Protein AF-0000000069311344 (afdb_homodimer)

Radius of gyration: 56.31 Å; Cα contacts (8 Å, |Δi|>4): 1791; chains: 2; bounding box: 142×204×89 Å

Sequence (1158 aa):
MSSSPLSPLFFPPSETLGDETYCPSPTQLSPKNAPTPEESISPETSPKRNAKRKLSITDGKCVACFLEVTATISCCGCYDQFCDHCISLLERKCPRCVAKAAAPPKMPPNCKGHDKELAFFCLTCETEICSECILEATDHKRHPFDRLEAVYLEKIAVTDDKVAKIGLQIEEIEKNTEMARKNLDLITAVGDAMLAELQAIHDAAKMEVQEILDEKREELEKRINLPDERKALVKKLQDDIKALGHFGFIKQQERFNEQCDGLLEQCQKFSTDLIDHYDIGCELIPATKMTTYKCNWTEGKQELLNILIDDSTGESWKMSLIKGDTVCLKVAPNESIPVITSHKFKVTTEISNNDISKSLRKRFVIQRKMSQFELANVELISTEGYLEDDTMLFRIAIEPLNVIEAYDHYKDKVAMLRSSVEQYKNLLSASKGAYDALKTNTDCLKSYSVGYFALDYGALQRQTKNGFVSPNIVDFNGNEWKMEIKFERDEFNKILLSTYVFPARFVNSSEHARRCAYFIELMHSNPDEIVRGYAENLFEENGLGRGWKGFIERMRVLNDVGFLRNGKVWFRYGVRPSAMSSSPLSPLFFPPSETLGDETYCPSPTQLSPKNAPTPEESISPETSPKRNAKRKLSITDGKCVACFLEVTATISCCGCYDQFCDHCISLLERKCPRCVAKAAAPPKMPPNCKGHDKELAFFCLTCETEICSECILEATDHKRHPFDRLEAVYLEKIAVTDDKVAKIGLQIEEIEKNTEMARKNLDLITAVGDAMLAELQAIHDAAKMEVQEILDEKREELEKRINLPDERKALVKKLQDDIKALGHFGFIKQQERFNEQCDGLLEQCQKFSTDLIDHYDIGCELIPATKMTTYKCNWTEGKQELLNILIDDSTGESWKMSLIKGDTVCLKVAPNESIPVITSHKFKVTTEISNNDISKSLRKRFVIQRKMSQFELANVELISTEGYLEDDTMLFRIAIEPLNVIEAYDHYKDKVAMLRSSVEQYKNLLSASKGAYDALKTNTDCLKSYSVGYFALDYGALQRQTKNGFVSPNIVDFNGNEWKMEIKFERDEFNKILLSTYVFPARFVNSSEHARRCAYFIELMHSNPDEIVRGYAENLFEENGLGRGWKGFIERMRVLNDVGFLRNGKVWFRYGVRPSA

Structure (mmCIF, N/CA/C/O backbone):
data_AF-0000000069311344-model_v1
#
loop_
_entity.id
_entity.type
_entity.pdbx_description
1 polymer 'Uncharacterized protein'
#
loop_
_atom_site.group_PDB
_atom_site.id
_atom_site.type_symbol
_atom_site.label_atom_id
_atom_site.label_alt_id
_atom_site.label_comp_id
_atom_site.label_asym_id
_atom_site.label_entity_id
_atom_site.label_seq_id
_atom_site.pdbx_PDB_ins_code
_atom_site.Cartn_x
_atom_site.Cartn_y
_atom_site.Cartn_z
_atom_site.occupancy
_atom_site.B_iso_or_equiv
_atom_site.auth_seq_id
_atom_site.auth_comp_id
_atom_site.auth_asym_id
_atom_site.auth_atom_id
_atom_site.pdbx_PDB_model_num
ATOM 1 N N . MET A 1 1 ? 64.812 98.625 -9.789 1 18.77 1 MET A N 1
ATOM 2 C CA . MET A 1 1 ? 64.938 98.125 -11.148 1 18.77 1 MET A CA 1
ATOM 3 C C . MET A 1 1 ? 63.594 97.688 -11.703 1 18.77 1 MET A C 1
ATOM 5 O O . MET A 1 1 ? 62.75 97.188 -10.969 1 18.77 1 MET A O 1
ATOM 9 N N . SER A 1 2 ? 63.281 97.688 -13.18 1 18.88 2 SER A N 1
ATOM 10 C CA . SER A 1 2 ? 62.031 97.938 -13.914 1 18.88 2 SER A CA 1
ATOM 11 C C . SER A 1 2 ? 61.125 96.75 -13.93 1 18.88 2 SER A C 1
ATOM 13 O O . SER A 1 2 ? 61.562 95.625 -13.547 1 18.88 2 SER A O 1
ATOM 15 N N . SER A 1 3 ? 60.375 96.375 -15.141 1 17.61 3 SER A N 1
ATOM 16 C CA . SER A 1 3 ? 59.094 96.312 -15.852 1 17.61 3 SER A CA 1
ATOM 17 C C . SER A 1 3 ? 58.75 94.812 -16.188 1 17.61 3 SER A C 1
ATOM 19 O O . SER A 1 3 ? 57.562 94.5 -16.266 1 17.61 3 SER A O 1
ATOM 21 N N . SER A 1 4 ? 59.531 93.938 -16.672 1 15.7 4 SER A N 1
ATOM 22 C CA . SER A 1 4 ? 59.188 93.438 -18 1 15.7 4 SER A CA 1
ATOM 23 C C . SER A 1 4 ? 58.219 92.25 -17.891 1 15.7 4 SER A C 1
ATOM 25 O O . SER A 1 4 ? 57.25 92.188 -18.625 1 15.7 4 SER A O 1
ATOM 27 N N . PRO A 1 5 ? 58.625 91 -17.672 1 18.66 5 PRO A N 1
ATOM 28 C CA . PRO A 1 5 ? 58.5 89.812 -18.531 1 18.66 5 PRO A CA 1
ATOM 29 C C . PRO A 1 5 ? 57.219 89.062 -18.328 1 18.66 5 PRO A C 1
ATOM 31 O O . PRO A 1 5 ? 56.719 88.938 -17.203 1 18.66 5 PRO A O 1
ATOM 34 N N . LEU A 1 6 ? 56.438 88.438 -19.484 1 17.27 6 LEU A N 1
ATOM 35 C CA . LEU A 1 6 ? 55.156 88.188 -20.156 1 17.27 6 LEU A CA 1
ATOM 36 C C . LEU A 1 6 ? 54.5 86.875 -19.719 1 17.27 6 LEU A C 1
ATOM 38 O O . LEU A 1 6 ? 53.344 86.875 -19.297 1 17.27 6 LEU A O 1
ATOM 42 N N . SER A 1 7 ? 54.719 85.375 -20.266 1 15.7 7 SER A N 1
ATOM 43 C CA . SER A 1 7 ? 54.062 84.875 -21.469 1 15.7 7 SER A CA 1
ATOM 44 C C . SER A 1 7 ? 53.125 83.75 -21.141 1 15.7 7 SER A C 1
ATOM 46 O O . SER A 1 7 ? 53.531 82.625 -21.031 1 15.7 7 SER A O 1
ATOM 48 N N . PRO A 1 8 ? 52.188 83.438 -20.172 1 17.44 8 PRO A N 1
ATOM 49 C CA . PRO A 1 8 ? 51.812 82.188 -19.547 1 17.44 8 PRO A CA 1
ATOM 50 C C . PRO A 1 8 ? 50.75 81.375 -20.328 1 17.44 8 PRO A C 1
ATOM 52 O O . PRO A 1 8 ? 50.156 80.5 -19.797 1 17.44 8 PRO A O 1
ATOM 55 N N . LEU A 1 9 ? 50.875 81.062 -21.672 1 15.77 9 LEU A N 1
ATOM 56 C CA . LEU A 1 9 ? 49.781 81.062 -22.609 1 15.77 9 LEU A CA 1
ATOM 57 C C . LEU A 1 9 ? 48.844 79.875 -22.328 1 15.77 9 LEU A C 1
ATOM 59 O O . LEU A 1 9 ? 47.656 80.062 -22.172 1 15.77 9 LEU A O 1
ATOM 63 N N . PHE A 1 10 ? 48.906 78.5 -23 1 16.5 10 PHE A N 1
ATOM 64 C CA . PHE A 1 10 ? 48.188 78.125 -24.203 1 16.5 10 PHE A CA 1
ATOM 65 C C . PHE A 1 10 ? 47.156 77 -23.906 1 16.5 10 PHE A C 1
ATOM 67 O O . PHE A 1 10 ? 47.531 75.938 -23.406 1 16.5 10 PHE A O 1
ATOM 74 N N . PHE A 1 11 ? 45.781 77.125 -23.641 1 18.2 11 PHE A N 1
ATOM 75 C CA . PHE A 1 11 ? 44.719 76.312 -23.125 1 18.2 11 PHE A CA 1
ATOM 76 C C . PHE A 1 11 ? 44.156 75.375 -24.219 1 18.2 11 PHE A C 1
ATOM 78 O O . PHE A 1 11 ? 43.438 75.812 -25.094 1 18.2 11 PHE A O 1
ATOM 85 N N . PRO A 1 12 ? 44.906 74.438 -24.828 1 17.66 12 PRO A N 1
ATOM 86 C CA . PRO A 1 12 ? 44.375 74 -26.141 1 17.66 12 PRO A CA 1
ATOM 87 C C . PRO A 1 12 ? 43 73.375 -26.062 1 17.66 12 PRO A C 1
ATOM 89 O O . PRO A 1 12 ? 42.656 72.75 -25.047 1 17.66 12 PRO A O 1
ATOM 92 N N . PRO A 1 13 ? 42.031 73.688 -27.047 1 16.67 13 PRO A N 1
ATOM 93 C CA . PRO A 1 13 ? 40.594 73.688 -27.156 1 16.67 13 PRO A CA 1
ATOM 94 C C . PRO A 1 13 ? 40 72.312 -27.188 1 16.67 13 PRO A C 1
ATOM 96 O O . PRO A 1 13 ? 40.719 71.312 -27.281 1 16.67 13 PRO A O 1
ATOM 99 N N . SER A 1 14 ? 38.875 72.062 -27.984 1 16.31 14 SER A N 1
ATOM 100 C CA . SER A 1 14 ? 37.438 71.75 -27.984 1 16.31 14 SER A CA 1
ATOM 101 C C . SER A 1 14 ? 37.188 70.375 -28.578 1 16.31 14 SER A C 1
ATOM 103 O O . SER A 1 14 ? 36.031 69.938 -28.547 1 16.31 14 SER A O 1
ATOM 105 N N . GLU A 1 15 ? 38.156 69.688 -29.234 1 17.17 15 GLU A N 1
ATOM 106 C CA . GLU A 1 15 ? 37.625 69.062 -30.453 1 17.17 15 GLU A CA 1
ATOM 107 C C . GLU A 1 15 ? 36.656 67.938 -30.125 1 17.17 15 GLU A C 1
ATOM 109 O O . GLU A 1 15 ? 36.844 67.25 -29.125 1 17.17 15 GLU A O 1
ATOM 114 N N . THR A 1 16 ? 35.531 67.75 -30.953 1 17.12 16 THR A N 1
ATOM 115 C CA . THR A 1 16 ? 34.125 67.312 -31.156 1 17.12 16 THR A CA 1
ATOM 116 C C . THR A 1 16 ? 34.031 65.812 -31.359 1 17.12 16 THR A C 1
ATOM 118 O O . THR A 1 16 ? 32.938 65.25 -31.375 1 17.12 16 THR A O 1
ATOM 121 N N . LEU A 1 17 ? 35.094 65 -31.547 1 17 17 LEU A N 1
ATOM 122 C CA . LEU A 1 17 ? 34.969 63.969 -32.562 1 17 17 LEU A CA 1
ATOM 123 C C . LEU A 1 17 ? 34 62.906 -32.094 1 17 17 LEU A C 1
ATOM 125 O O . LEU A 1 17 ? 34.25 62.219 -31.078 1 17 17 LEU A O 1
ATOM 129 N N . GLY A 1 18 ? 32.625 63 -32.344 1 17.33 18 GLY A N 1
ATOM 130 C CA . GLY A 1 18 ? 31.406 62.344 -31.969 1 17.33 18 GLY A CA 1
ATOM 131 C C . GLY A 1 18 ? 31.328 60.906 -32.5 1 17.33 18 GLY A C 1
ATOM 132 O O . GLY A 1 18 ? 30.281 60.281 -32.406 1 17.33 18 GLY A O 1
ATOM 133 N N . ASP A 1 19 ? 32.438 60.375 -33.094 1 17.39 19 ASP A N 1
ATOM 134 C CA . ASP A 1 19 ? 32.188 59.438 -34.188 1 17.39 19 ASP A CA 1
ATOM 135 C C . ASP A 1 19 ? 31.281 58.281 -33.719 1 17.39 19 ASP A C 1
ATOM 137 O O . ASP A 1 19 ? 31.266 57.938 -32.562 1 17.39 19 ASP A O 1
ATOM 141 N N . GLU A 1 20 ? 30.547 57.656 -34.75 1 18.23 20 GLU A N 1
ATOM 142 C CA . GLU A 1 20 ? 29.328 56.969 -35.156 1 18.23 20 GLU A CA 1
ATOM 143 C C . GLU A 1 20 ? 29.344 55.5 -34.75 1 18.23 20 GLU A C 1
ATOM 145 O O . GLU A 1 20 ? 30.094 54.688 -35.312 1 18.23 20 GLU A O 1
ATOM 150 N N . THR A 1 21 ? 29.797 55.094 -33.594 1 17.08 21 THR A N 1
ATOM 151 C CA . THR A 1 21 ? 29.906 53.656 -33.406 1 17.08 21 THR A CA 1
ATOM 152 C C . THR A 1 21 ? 28.609 52.938 -33.781 1 17.08 21 THR A C 1
ATOM 154 O O . THR A 1 21 ? 27.531 53.312 -33.312 1 17.08 21 THR A O 1
ATOM 157 N N . TYR A 1 22 ? 28.609 52.25 -34.938 1 15.84 22 TYR A N 1
ATOM 158 C CA . TYR A 1 22 ? 27.688 51.625 -35.844 1 15.84 22 TYR A CA 1
ATOM 159 C C . TYR A 1 22 ? 26.828 50.562 -35.156 1 15.84 22 TYR A C 1
ATOM 161 O O . TYR A 1 22 ? 27.312 49.469 -34.844 1 15.84 22 TYR A O 1
ATOM 169 N N . CYS A 1 23 ? 26.172 50.812 -34.094 1 17.55 23 CYS A N 1
ATOM 170 C CA . CYS A 1 23 ? 25.391 49.719 -33.531 1 17.55 23 CYS A CA 1
ATOM 171 C C . CYS A 1 23 ? 24.328 49.25 -34.531 1 17.55 23 CYS A C 1
ATOM 173 O O . CYS A 1 23 ? 23.359 49.969 -34.812 1 17.55 23 CYS A O 1
ATOM 175 N N . PRO A 1 24 ? 24.859 48.531 -35.531 1 16.47 24 PRO A N 1
ATOM 176 C CA . PRO A 1 24 ? 23.984 48.25 -36.656 1 16.47 24 PRO A CA 1
ATOM 177 C C . PRO A 1 24 ? 22.578 47.875 -36.25 1 16.47 24 PRO A C 1
ATOM 179 O O . PRO A 1 24 ? 22.375 47.406 -35.094 1 16.47 24 PRO A O 1
ATOM 182 N N . SER A 1 25 ? 21.719 48.312 -37.125 1 16.14 25 SER A N 1
ATOM 183 C CA . SER A 1 25 ? 20.281 48.562 -37.281 1 16.14 25 SER A CA 1
ATOM 184 C C . SER A 1 25 ? 19.469 47.281 -37.094 1 16.14 25 SER A C 1
ATOM 186 O O . SER A 1 25 ? 20 46.188 -37.188 1 16.14 25 SER A O 1
ATOM 188 N N . PRO A 1 26 ? 18.266 47.469 -37.344 1 17.84 26 PRO A N 1
ATOM 189 C CA . PRO A 1 26 ? 16.891 47.094 -37 1 17.84 26 PRO A CA 1
ATOM 190 C C . PRO A 1 26 ? 16.484 45.75 -37.625 1 17.84 26 PRO A C 1
ATOM 192 O O . PRO A 1 26 ? 15.477 45.156 -37.25 1 17.84 26 PRO A O 1
ATOM 195 N N . THR A 1 27 ? 17.156 45.375 -38.844 1 15.95 27 THR A N 1
ATOM 196 C CA . THR A 1 27 ? 16.172 45.188 -39.906 1 15.95 27 THR A CA 1
ATOM 197 C C . THR A 1 27 ? 15.352 43.906 -39.625 1 15.95 27 THR A C 1
ATOM 199 O O . THR A 1 27 ? 15.742 43.062 -38.844 1 15.95 27 THR A O 1
ATOM 202 N N . GLN A 1 28 ? 15.008 43.188 -40.875 1 16.69 28 GLN A N 1
ATOM 203 C CA . GLN A 1 28 ? 13.805 42.875 -41.625 1 16.69 28 GLN A CA 1
ATOM 204 C C . GLN A 1 28 ? 13.219 41.531 -41.219 1 16.69 28 GLN A C 1
ATOM 206 O O . GLN A 1 28 ? 12.062 41.469 -40.781 1 16.69 28 GLN A O 1
ATOM 211 N N . LEU A 1 29 ? 13.109 40.531 -42.25 1 17.64 29 LEU A N 1
ATOM 212 C CA . LEU A 1 29 ? 12.023 39.969 -43.062 1 17.64 29 LEU A CA 1
ATOM 213 C C . LEU A 1 29 ? 11.586 38.625 -42.5 1 17.64 29 LEU A C 1
ATOM 215 O O . LEU A 1 29 ? 12.297 38.031 -41.688 1 17.64 29 LEU A O 1
ATOM 219 N N . SER A 1 30 ? 11.25 37.625 -43.438 1 18.34 30 SER A N 1
ATOM 220 C CA . SER A 1 30 ? 10.117 36.812 -43.844 1 18.34 30 SER A CA 1
ATOM 221 C C . SER A 1 30 ? 10.133 35.469 -43.125 1 18.34 30 SER A C 1
ATOM 223 O O . SER A 1 30 ? 11.172 35 -42.656 1 18.34 30 SER A O 1
ATOM 225 N N . PRO A 1 31 ? 8.969 34.781 -43.281 1 18.89 31 PRO A N 1
ATOM 226 C CA . PRO A 1 31 ? 8.156 33.75 -42.656 1 18.89 31 PRO A CA 1
ATOM 227 C C . PRO A 1 31 ? 8.773 32.344 -42.781 1 18.89 31 PRO A C 1
ATOM 229 O O . PRO A 1 31 ? 8.18 31.375 -42.312 1 18.89 31 PRO A O 1
ATOM 232 N N . LYS A 1 32 ? 9.891 32.375 -43.625 1 18.42 32 LYS A N 1
ATOM 233 C CA . LYS A 1 32 ? 9.727 31.141 -44.406 1 18.42 32 LYS A CA 1
ATOM 234 C C . LYS A 1 32 ? 9.648 29.922 -43.5 1 18.42 32 LYS A C 1
ATOM 236 O O . LYS A 1 32 ? 10.086 29.969 -42.344 1 18.42 32 LYS A O 1
ATOM 241 N N . ASN A 1 33 ? 9.578 28.812 -44.188 1 19.31 33 ASN A N 1
ATOM 242 C CA . ASN A 1 33 ? 8.984 27.484 -44.312 1 19.31 33 ASN A CA 1
ATOM 243 C C . ASN A 1 33 ? 9.758 26.469 -43.469 1 19.31 33 ASN A C 1
ATOM 245 O O . ASN A 1 33 ? 9.648 25.266 -43.719 1 19.31 33 ASN A O 1
ATOM 249 N N . ALA A 1 34 ? 10.5 26.953 -42.438 1 19.08 34 ALA A N 1
ATOM 250 C CA . ALA A 1 34 ? 11.562 26 -42.125 1 19.08 34 ALA A CA 1
ATOM 251 C C . ALA A 1 34 ? 10.984 24.609 -41.875 1 19.08 34 ALA A C 1
ATOM 253 O O . ALA A 1 34 ? 9.906 24.469 -41.281 1 19.08 34 ALA A O 1
ATOM 254 N N . PRO A 1 35 ? 11.734 23.641 -42.438 1 20.7 35 PRO A N 1
ATOM 255 C CA . PRO A 1 35 ? 11.461 22.25 -42.75 1 20.7 35 PRO A CA 1
ATOM 256 C C . PRO A 1 35 ? 10.961 21.453 -41.531 1 20.7 35 PRO A C 1
ATOM 258 O O . PRO A 1 35 ? 11 21.938 -40.406 1 20.7 35 PRO A O 1
ATOM 261 N N . THR A 1 36 ? 11.211 20.219 -41.656 1 21.27 36 THR A N 1
ATOM 262 C CA . THR A 1 36 ? 10.695 18.859 -41.531 1 21.27 36 THR A CA 1
ATOM 263 C C . THR A 1 36 ? 10.961 18.297 -40.156 1 21.27 36 THR A C 1
ATOM 265 O O . THR A 1 36 ? 10.727 17.109 -39.906 1 21.27 36 THR A O 1
ATOM 268 N N . PRO A 1 37 ? 11.039 19.141 -39.125 1 19.61 37 PRO A N 1
ATOM 269 C CA . PRO A 1 37 ? 11.703 18.484 -38 1 19.61 37 PRO A CA 1
ATOM 270 C C . PRO A 1 37 ? 10.984 17.203 -37.562 1 19.61 37 PRO A C 1
ATOM 272 O O . PRO A 1 37 ? 9.758 17.172 -37.5 1 19.61 37 PRO A O 1
ATOM 275 N N . GLU A 1 38 ? 11.648 16.078 -37.812 1 21.5 38 GLU A N 1
ATOM 276 C CA . GLU A 1 38 ? 11.492 14.672 -37.438 1 21.5 38 GLU A CA 1
ATOM 277 C C . GLU A 1 38 ? 11.242 14.523 -35.938 1 21.5 38 GLU A C 1
ATOM 279 O O . GLU A 1 38 ? 12.039 15 -35.125 1 21.5 38 GLU A O 1
ATOM 284 N N . GLU A 1 39 ? 10.008 14.617 -35.5 1 22.11 39 GLU A N 1
ATOM 285 C CA . GLU A 1 39 ? 9.383 14.641 -34.188 1 22.11 39 GLU A CA 1
ATOM 286 C C . GLU A 1 39 ? 9.922 13.516 -33.281 1 22.11 39 GLU A C 1
ATOM 288 O O . GLU A 1 39 ? 9.508 12.359 -33.438 1 22.11 39 GLU A O 1
ATOM 293 N N . SER A 1 40 ? 11.328 13.422 -33.281 1 22.67 40 SER A N 1
ATOM 294 C CA . SER A 1 40 ? 11.828 12.305 -32.5 1 22.67 40 SER A CA 1
ATOM 295 C C . SER A 1 40 ? 11.211 12.297 -31.094 1 22.67 40 SER A C 1
ATOM 297 O O . SER A 1 40 ? 11.117 13.344 -30.453 1 22.67 40 SER A O 1
ATOM 299 N N . ILE A 1 41 ? 10.352 11.359 -30.828 1 23.78 41 ILE A N 1
ATOM 300 C CA . ILE A 1 41 ? 9.539 11 -29.672 1 23.78 41 ILE A CA 1
ATOM 301 C C . ILE A 1 41 ? 10.414 10.961 -28.422 1 23.78 41 ILE A C 1
ATOM 303 O O . ILE A 1 41 ? 11.242 10.062 -28.266 1 23.78 41 ILE A O 1
ATOM 307 N N . SER A 1 42 ? 11.148 12.078 -28.172 1 22.12 42 SER A N 1
ATOM 308 C CA . SER A 1 42 ? 12.031 11.984 -27.016 1 22.12 42 SER A CA 1
ATOM 309 C C . SER A 1 42 ? 11.289 11.469 -25.797 1 22.12 42 SER A C 1
ATOM 311 O O . SER A 1 42 ? 10.117 11.797 -25.578 1 22.12 42 SER A O 1
ATOM 313 N N . PRO A 1 43 ? 11.859 10.422 -25.219 1 24.64 43 PRO A N 1
ATOM 314 C CA . PRO A 1 43 ? 11.461 9.672 -24.031 1 24.64 43 PRO A CA 1
ATOM 315 C C . PRO A 1 43 ? 11.148 10.57 -22.828 1 24.64 43 PRO A C 1
ATOM 317 O O . PRO A 1 43 ? 11.898 11.516 -22.562 1 24.64 43 PRO A O 1
ATOM 320 N N . GLU A 1 44 ? 9.891 10.875 -22.641 1 23.94 44 GLU A N 1
ATOM 321 C CA . GLU A 1 44 ? 9.273 11.703 -21.609 1 23.94 44 GLU A CA 1
ATOM 322 C C . GLU A 1 44 ? 9.898 11.43 -20.25 1 23.94 44 GLU A C 1
ATOM 324 O O . GLU A 1 44 ? 9.797 10.32 -19.719 1 23.94 44 GLU A O 1
ATOM 329 N N . THR A 1 45 ? 11.203 11.883 -20.094 1 27.33 45 THR A N 1
ATOM 330 C CA . THR A 1 45 ? 11.898 11.891 -18.812 1 27.33 45 THR A CA 1
ATOM 331 C C . THR A 1 45 ? 10.992 12.414 -17.703 1 27.33 45 THR A C 1
ATOM 333 O O . THR A 1 45 ? 10.477 13.531 -17.797 1 27.33 45 THR A O 1
ATOM 336 N N . SER A 1 46 ? 10.219 11.508 -17.125 1 24.06 46 SER A N 1
ATOM 337 C CA . SER A 1 46 ? 9.367 11.766 -15.969 1 24.06 46 SER A CA 1
ATOM 338 C C . SER A 1 46 ? 10.086 12.633 -14.938 1 24.06 46 SER A C 1
ATOM 340 O O . SER A 1 46 ? 11.172 12.289 -14.477 1 24.06 46 SER A O 1
ATOM 342 N N . PRO A 1 47 ? 9.906 13.938 -15.055 1 26.58 47 PRO A N 1
ATOM 343 C CA . PRO A 1 47 ? 10.492 14.828 -14.047 1 26.58 47 PRO A CA 1
ATOM 344 C C . PRO A 1 47 ? 10.164 14.383 -12.617 1 26.58 47 PRO A C 1
ATOM 346 O O . PRO A 1 47 ? 8.992 14.242 -12.266 1 26.58 47 PRO A O 1
ATOM 349 N N . LYS A 1 48 ? 10.898 13.492 -12.07 1 26.42 48 LYS A N 1
ATOM 350 C CA . LYS A 1 48 ? 10.922 13.172 -10.648 1 26.42 48 LYS A CA 1
ATOM 351 C C . LYS A 1 48 ? 10.812 14.438 -9.797 1 26.42 48 LYS A C 1
ATOM 353 O O . LYS A 1 48 ? 11.234 15.516 -10.227 1 26.42 48 LYS A O 1
ATOM 358 N N . ARG A 1 49 ? 10.227 14.25 -8.656 1 25.62 49 ARG A N 1
ATOM 359 C CA . ARG A 1 49 ? 9.773 15.016 -7.5 1 25.62 49 ARG A CA 1
ATOM 360 C C . ARG A 1 49 ? 10.906 15.867 -6.934 1 25.62 49 ARG A C 1
ATOM 362 O O . ARG A 1 49 ? 10.805 16.375 -5.812 1 25.62 49 ARG A O 1
ATOM 369 N N . ASN A 1 50 ? 12.07 15.797 -7.574 1 25.92 50 ASN A N 1
ATOM 370 C CA . ASN A 1 50 ? 13.008 16.469 -6.68 1 25.92 50 ASN A CA 1
ATOM 371 C C . ASN A 1 50 ? 12.648 17.938 -6.5 1 25.92 50 ASN A C 1
ATOM 373 O O . ASN A 1 50 ? 12.812 18.734 -7.422 1 25.92 50 ASN A O 1
ATOM 377 N N . ALA A 1 51 ? 11.594 18.297 -5.973 1 24.83 51 ALA A N 1
ATOM 378 C CA . ALA A 1 51 ? 11.461 19.656 -5.469 1 24.83 51 ALA A CA 1
ATOM 379 C C . ALA A 1 51 ? 12.758 20.125 -4.82 1 24.83 51 ALA A C 1
ATOM 381 O O . ALA A 1 51 ? 13.141 19.641 -3.752 1 24.83 51 ALA A O 1
ATOM 382 N N . LYS A 1 52 ? 13.773 20.359 -5.492 1 28.7 52 LYS A N 1
ATOM 383 C CA . LYS A 1 52 ? 14.969 21.125 -5.113 1 28.7 52 LYS A CA 1
ATOM 384 C C . LYS A 1 52 ? 14.602 22.328 -4.266 1 28.7 52 LYS A C 1
ATOM 386 O O . LYS A 1 52 ? 13.797 23.172 -4.68 1 28.7 52 LYS A O 1
ATOM 391 N N . ARG A 1 53 ? 14.633 22.141 -2.994 1 26.72 53 ARG A N 1
ATOM 392 C CA . ARG A 1 53 ? 14.633 23.219 -2.023 1 26.72 53 ARG A CA 1
ATOM 393 C C . ARG A 1 53 ? 15.438 24.406 -2.537 1 26.72 53 ARG A C 1
ATOM 395 O O . ARG A 1 53 ? 16.656 24.297 -2.744 1 26.72 53 ARG A O 1
ATOM 402 N N . LYS A 1 54 ? 14.906 25.219 -3.352 1 28.58 54 LYS A N 1
ATOM 403 C CA . LYS A 1 54 ? 15.422 26.516 -3.803 1 28.58 54 LYS A CA 1
ATOM 404 C C . LYS A 1 54 ? 16.125 27.25 -2.668 1 28.58 54 LYS A C 1
ATOM 406 O O . LYS A 1 54 ? 15.539 27.469 -1.604 1 28.58 54 LYS A O 1
ATOM 411 N N . LEU A 1 55 ? 17.375 27.016 -2.682 1 29.69 55 LEU A N 1
ATOM 412 C CA . LEU A 1 55 ? 18.219 27.969 -1.972 1 29.69 55 LEU A CA 1
ATOM 413 C C . LEU A 1 55 ? 17.672 29.391 -2.104 1 29.69 55 LEU A C 1
ATOM 415 O O . LEU A 1 55 ? 17.156 29.766 -3.158 1 29.69 55 LEU A O 1
ATOM 419 N N . SER A 1 56 ? 17.312 29.969 -1.068 1 31.06 56 SER A N 1
ATOM 420 C CA . SER A 1 56 ? 16.922 31.375 -0.932 1 31.06 56 SER A CA 1
ATOM 421 C C . SER A 1 56 ? 17.781 32.281 -1.798 1 31.06 56 SER A C 1
ATOM 423 O O . SER A 1 56 ? 18.953 32.5 -1.492 1 31.06 56 SER A O 1
ATOM 425 N N . ILE A 1 57 ? 17.703 32.125 -3.133 1 37.59 57 ILE A N 1
ATOM 426 C CA . ILE A 1 57 ? 18.094 33.156 -4.07 1 37.59 57 ILE A CA 1
ATOM 427 C C . ILE A 1 57 ? 17.516 34.5 -3.613 1 37.59 57 ILE A C 1
ATOM 429 O O . ILE A 1 57 ? 16.297 34.688 -3.543 1 37.59 57 ILE A O 1
ATOM 433 N N . THR A 1 58 ? 18.062 35.094 -2.609 1 38.59 58 THR A N 1
ATOM 434 C CA . THR A 1 58 ? 17.594 36.438 -2.264 1 38.59 58 THR A CA 1
ATOM 435 C C . THR A 1 58 ? 17.531 37.312 -3.504 1 38.59 58 THR A C 1
ATOM 437 O O . THR A 1 58 ? 18.5 37.438 -4.25 1 38.59 58 THR A O 1
ATOM 440 N N . ASP A 1 59 ? 16.516 37.5 -4.129 1 49.44 59 ASP A N 1
ATOM 441 C CA . ASP A 1 59 ? 16.141 38.5 -5.109 1 49.44 59 ASP A CA 1
ATOM 442 C C . ASP A 1 59 ? 16.641 39.875 -4.699 1 49.44 59 ASP A C 1
ATOM 444 O O . ASP A 1 59 ? 16.438 40.312 -3.559 1 49.44 59 ASP A O 1
ATOM 448 N N . GLY A 1 60 ? 17.938 40.25 -4.984 1 53.28 60 GLY A N 1
ATOM 449 C CA . GLY A 1 60 ? 18.344 41.625 -4.723 1 53.28 60 GLY A CA 1
ATOM 450 C C . GLY A 1 60 ? 18.734 42.375 -5.977 1 53.28 60 GLY A C 1
ATOM 451 O O . GLY A 1 60 ? 18.719 41.812 -7.074 1 53.28 60 GLY A O 1
ATOM 452 N N . LYS A 1 61 ? 18.656 43.75 -6.086 1 61.16 61 LYS A N 1
ATOM 453 C CA . LYS A 1 61 ? 19 44.688 -7.141 1 61.16 61 LYS A CA 1
ATOM 454 C C . LYS A 1 61 ? 20.516 44.781 -7.324 1 61.16 61 LYS A C 1
ATOM 456 O O . LYS A 1 61 ? 21.25 44.938 -6.348 1 61.16 61 LYS A O 1
ATOM 461 N N . CYS A 1 62 ? 20.953 44.344 -8.477 1 60.62 62 CYS A N 1
ATOM 462 C CA . CYS A 1 62 ? 22.375 44.5 -8.797 1 60.62 62 CYS A CA 1
ATOM 463 C C . CYS A 1 62 ? 22.797 45.969 -8.664 1 60.62 62 CYS A C 1
ATOM 465 O O . CYS A 1 62 ? 22.172 46.844 -9.258 1 60.62 62 CYS A O 1
ATOM 467 N N . VAL A 1 63 ? 23.562 46.25 -7.785 1 60 63 VAL A N 1
ATOM 468 C CA . VAL A 1 63 ? 23.953 47.656 -7.531 1 60 63 VAL A CA 1
ATOM 469 C C . VAL A 1 63 ? 24.594 48.219 -8.781 1 60 63 VAL A C 1
ATOM 471 O O . VAL A 1 63 ? 24.609 49.469 -8.961 1 60 63 VAL A O 1
ATOM 474 N N . ALA A 1 64 ? 25.141 47.375 -9.75 1 58.41 64 ALA A N 1
ATOM 475 C CA . ALA A 1 64 ? 25.781 47.844 -10.984 1 58.41 64 ALA A CA 1
ATOM 476 C C . ALA A 1 64 ? 24.75 48.062 -12.086 1 58.41 64 ALA A C 1
ATOM 478 O O . ALA A 1 64 ? 24.703 49.125 -12.719 1 58.41 64 ALA A O 1
ATOM 479 N N . CYS A 1 65 ? 23.906 47.156 -12.273 1 60.53 65 CYS A N 1
ATOM 480 C CA . CYS A 1 65 ? 22.984 47.281 -13.406 1 60.53 65 CYS A CA 1
ATOM 481 C C . CYS A 1 65 ? 21.578 47.625 -12.93 1 60.53 65 CYS A C 1
ATOM 483 O O . CYS A 1 65 ? 20.688 47.875 -13.742 1 60.53 65 CYS A O 1
ATOM 485 N N . PHE A 1 66 ? 21.453 47.812 -11.57 1 57.62 66 PHE A N 1
ATOM 486 C CA . PHE A 1 66 ? 20.203 48.156 -10.914 1 57.62 66 PHE A CA 1
ATOM 487 C C . PHE A 1 66 ? 19.078 47.25 -11.383 1 57.62 66 PHE A C 1
ATOM 489 O O . PHE A 1 66 ? 17.906 47.625 -11.305 1 57.62 66 PHE A O 1
ATOM 496 N N . LEU A 1 67 ? 19.422 46.156 -12.016 1 58.47 67 LEU A N 1
ATOM 497 C CA . LEU A 1 67 ? 18.375 45.219 -12.414 1 58.47 67 LEU A CA 1
ATOM 498 C C . LEU A 1 67 ? 18.031 44.25 -11.273 1 58.47 67 LEU A C 1
ATOM 500 O O . LEU A 1 67 ? 18.891 43.938 -10.445 1 58.47 67 LEU A O 1
ATOM 504 N N . GLU A 1 68 ? 16.859 43.906 -11.062 1 60.69 68 GLU A N 1
ATOM 505 C CA . GLU A 1 68 ? 16.375 42.906 -10.141 1 60.69 68 GLU A CA 1
ATOM 506 C C . GLU A 1 68 ? 16.734 41.5 -10.625 1 60.69 68 GLU A C 1
ATOM 508 O O . GLU A 1 68 ? 16.328 41.094 -11.719 1 60.69 68 GLU A O 1
ATOM 513 N N . VAL A 1 69 ? 17.891 40.969 -10.203 1 57.09 69 VAL A N 1
ATOM 514 C CA . VAL A 1 69 ? 18.281 39.656 -10.672 1 57.09 69 VAL A CA 1
ATOM 515 C C . VAL A 1 69 ? 18.047 38.625 -9.57 1 57.09 69 VAL A C 1
ATOM 517 O O . VAL A 1 69 ? 18 38.969 -8.383 1 57.09 69 VAL A O 1
ATOM 520 N N . THR A 1 70 ? 17.688 37.375 -9.883 1 58.34 70 THR A N 1
ATOM 521 C CA . THR A 1 70 ? 17.266 36.281 -9.008 1 58.34 70 THR A CA 1
ATOM 522 C C . THR A 1 70 ? 18.422 35.875 -8.094 1 58.34 70 THR A C 1
ATOM 524 O O . THR A 1 70 ? 18.188 35.281 -7.035 1 58.34 70 THR A O 1
ATOM 527 N N . ALA A 1 71 ? 19.641 35.938 -8.523 1 57.66 71 ALA A N 1
ATOM 528 C CA . ALA A 1 71 ? 20.781 35.531 -7.695 1 57.66 71 ALA A CA 1
ATOM 529 C C . ALA A 1 71 ? 21.875 36.625 -7.723 1 57.66 71 ALA A C 1
ATOM 531 O O . ALA A 1 71 ? 22.328 37 -8.797 1 57.66 71 ALA A O 1
ATOM 532 N N . THR A 1 72 ? 22.047 37.469 -6.66 1 57.5 72 THR A N 1
ATOM 533 C CA . THR A 1 72 ? 23.109 38.438 -6.617 1 57.5 72 THR A CA 1
ATOM 534 C C . THR A 1 72 ? 24.328 37.906 -5.887 1 57.5 72 THR A C 1
ATOM 536 O O . THR A 1 72 ? 24.219 36.969 -5.066 1 57.5 72 THR A O 1
ATOM 539 N N . ILE A 1 73 ? 25.516 38 -6.469 1 58.22 73 ILE A N 1
ATOM 540 C CA . ILE A 1 73 ? 26.781 37.688 -5.816 1 58.22 73 ILE A CA 1
ATOM 541 C C . ILE A 1 73 ? 27.328 38.938 -5.129 1 58.22 73 ILE A C 1
ATOM 543 O O . ILE A 1 73 ? 27.297 40.031 -5.695 1 58.22 73 ILE A O 1
ATOM 547 N N . SER A 1 74 ? 27.672 38.938 -3.941 1 57 74 SER A N 1
ATOM 548 C CA . SER A 1 74 ? 28.203 40.062 -3.166 1 57 74 SER A CA 1
ATOM 549 C C . SER A 1 74 ? 29.656 40.344 -3.529 1 57 74 SER A C 1
ATOM 551 O O . SER A 1 74 ? 30.453 39.406 -3.701 1 57 74 SER A O 1
ATOM 553 N N . CYS A 1 75 ? 30.062 41.562 -3.945 1 57.47 75 CYS A N 1
ATOM 554 C CA . CYS A 1 75 ? 31.438 41.969 -4.137 1 57.47 75 CYS A CA 1
ATOM 555 C C . CYS A 1 75 ? 32.25 41.781 -2.857 1 57.47 75 CYS A C 1
ATOM 557 O O . CYS A 1 75 ? 31.781 42.125 -1.771 1 57.47 75 CYS A O 1
ATOM 559 N N . CYS A 1 76 ? 33.375 41.188 -2.947 1 51.91 76 CYS A N 1
ATOM 560 C CA . CYS A 1 76 ? 34.188 40.938 -1.768 1 51.91 76 CYS A CA 1
ATOM 561 C C . CYS A 1 76 ? 34.656 42.25 -1.161 1 51.91 76 CYS A C 1
ATOM 563 O O . CYS A 1 76 ? 35 42.312 0.027 1 51.91 76 CYS A O 1
ATOM 565 N N . GLY A 1 77 ? 34.781 43.375 -2.002 1 49.97 77 GLY A N 1
ATOM 566 C CA . GLY A 1 77 ? 35.281 44.656 -1.534 1 49.97 77 GLY A CA 1
ATOM 567 C C . GLY A 1 77 ? 34.25 45.562 -0.918 1 49.97 77 GLY A C 1
ATOM 568 O O . GLY A 1 77 ? 34.375 46 0.221 1 49.97 77 GLY A O 1
ATOM 569 N N . CYS A 1 78 ? 33.156 45.906 -1.63 1 52.62 78 CYS A N 1
ATOM 570 C CA . CYS A 1 78 ? 32.188 46.875 -1.157 1 52.62 78 CYS A CA 1
ATOM 571 C C . CYS A 1 78 ? 30.922 46.156 -0.665 1 52.62 78 CYS A C 1
ATOM 573 O O . CYS A 1 78 ? 30.016 46.812 -0.124 1 52.62 78 CYS A O 1
ATOM 575 N N . TYR A 1 79 ? 30.828 44.75 -0.829 1 54.81 79 TYR A N 1
ATOM 576 C CA . TYR A 1 79 ? 29.766 43.875 -0.362 1 54.81 79 TYR A CA 1
ATOM 577 C C . TYR A 1 79 ? 28.438 44.219 -1.025 1 54.81 79 TYR A C 1
ATOM 579 O O . TYR A 1 79 ? 27.375 43.812 -0.559 1 54.81 79 TYR A O 1
ATOM 587 N N . ASP A 1 80 ? 28.531 45.031 -2.051 1 60.59 80 ASP A N 1
ATOM 588 C CA . ASP A 1 80 ? 27.297 45.281 -2.809 1 60.59 80 ASP A CA 1
ATOM 589 C C . ASP A 1 80 ? 26.875 44.031 -3.594 1 60.59 80 ASP A C 1
ATOM 591 O O . ASP A 1 80 ? 27.703 43.188 -3.895 1 60.59 80 ASP A O 1
ATOM 595 N N . GLN A 1 81 ? 25.609 43.844 -3.879 1 64.06 81 GLN A N 1
ATOM 596 C CA . GLN A 1 81 ? 25.016 42.688 -4.543 1 64.06 81 GLN A CA 1
ATOM 597 C C . GLN A 1 81 ? 24.953 42.906 -6.051 1 64.06 81 GLN A C 1
ATOM 599 O O . GLN A 1 81 ? 24.453 43.938 -6.531 1 64.06 81 GLN A O 1
ATOM 604 N N . PHE A 1 82 ? 25.797 42.094 -6.797 1 61.84 82 PHE A N 1
ATOM 605 C CA . PHE A 1 82 ? 25.844 42.188 -8.25 1 61.84 82 PHE A CA 1
ATOM 606 C C . PHE A 1 82 ? 25.25 40.938 -8.883 1 61.84 82 PHE A C 1
ATOM 608 O O . PHE A 1 82 ? 25.234 39.844 -8.273 1 61.84 82 PHE A O 1
ATOM 615 N N . CYS A 1 83 ? 24.625 41.094 -10.109 1 64.56 83 CYS A N 1
ATOM 616 C CA . CYS A 1 83 ? 24.078 39.969 -10.836 1 64.56 83 CYS A CA 1
ATOM 617 C C . CYS A 1 83 ? 25.203 39.219 -11.555 1 64.56 83 CYS A C 1
ATOM 619 O O . CYS A 1 83 ? 26.297 39.719 -11.711 1 64.56 83 CYS A O 1
ATOM 621 N N . ASP A 1 84 ? 25.141 37.906 -12 1 62.31 84 ASP A N 1
ATOM 622 C CA . ASP A 1 84 ? 26.125 37.062 -12.664 1 62.31 84 ASP A CA 1
ATOM 623 C C . ASP A 1 84 ? 26.688 37.75 -13.906 1 62.31 84 ASP A C 1
ATOM 625 O O . ASP A 1 84 ? 27.891 37.656 -14.172 1 62.31 84 ASP A O 1
ATOM 629 N N . HIS A 1 85 ? 25.984 38.375 -14.688 1 62.06 85 HIS A N 1
ATOM 630 C CA . HIS A 1 85 ? 26.406 39.031 -15.922 1 62.06 85 HIS A CA 1
ATOM 631 C C . HIS A 1 85 ? 27.297 40.219 -15.633 1 62.06 85 HIS A C 1
ATOM 633 O O . HIS A 1 85 ? 28.328 40.406 -16.281 1 62.06 85 HIS A O 1
ATOM 639 N N . CYS A 1 86 ? 26.859 41.094 -14.703 1 58.88 86 CYS A N 1
ATOM 640 C CA . CYS A 1 86 ? 27.656 42.281 -14.391 1 58.88 86 CYS A CA 1
ATOM 641 C C . CYS A 1 86 ? 28.969 41.906 -13.703 1 58.88 86 CYS A C 1
ATOM 643 O O . CYS A 1 86 ? 30 42.531 -13.898 1 58.88 86 CYS A O 1
ATOM 645 N N . ILE A 1 87 ? 28.953 40.812 -12.992 1 54.41 87 ILE A N 1
ATOM 646 C CA . ILE A 1 87 ? 30.203 40.312 -12.422 1 54.41 87 ILE A CA 1
ATOM 647 C C . ILE A 1 87 ? 31.094 39.781 -13.531 1 54.41 87 ILE A C 1
ATOM 649 O O . ILE A 1 87 ? 32.312 40 -13.5 1 54.41 87 ILE A O 1
ATOM 653 N N . SER A 1 88 ? 30.625 38.938 -14.375 1 56.91 88 SER A N 1
ATOM 654 C CA . SER A 1 88 ? 31.422 38.469 -15.492 1 56.91 88 SER A CA 1
ATOM 655 C C . SER A 1 88 ? 31.984 39.594 -16.328 1 56.91 88 SER A C 1
ATOM 657 O O . SER A 1 88 ? 33.094 39.5 -16.859 1 56.91 88 SER A O 1
ATOM 659 N N . LEU A 1 89 ? 31.219 40.562 -16.703 1 50.94 89 LEU A N 1
ATOM 660 C CA . LEU A 1 89 ? 31.672 41.75 -17.438 1 50.94 89 LEU A CA 1
ATOM 661 C C . LEU A 1 89 ? 32.594 42.594 -16.578 1 50.94 89 LEU A C 1
ATOM 663 O O . LEU A 1 89 ? 33.469 43.281 -17.094 1 50.94 89 LEU A O 1
ATOM 667 N N . LEU A 1 90 ? 32.125 42.875 -15.32 1 44.94 90 LEU A N 1
ATOM 668 C CA . LEU A 1 90 ? 33.062 43.5 -14.406 1 44.94 90 LEU A CA 1
ATOM 669 C C . LEU A 1 90 ? 34.312 42.656 -14.25 1 44.94 90 LEU A C 1
ATOM 671 O O . LEU A 1 90 ? 34.25 41.5 -13.875 1 44.94 90 LEU A O 1
ATOM 675 N N . GLU A 1 91 ? 35.094 42.5 -15.25 1 44.47 91 GLU A N 1
ATOM 676 C CA . GLU A 1 91 ? 36.438 41.969 -15.18 1 44.47 91 GLU A CA 1
ATOM 677 C C . GLU A 1 91 ? 37.031 42.125 -13.781 1 44.47 91 GLU A C 1
ATOM 679 O O . GLU A 1 91 ? 37.906 42.938 -13.555 1 44.47 91 GLU A O 1
ATOM 684 N N . ARG A 1 92 ? 36.688 41.469 -12.711 1 46.88 92 ARG A N 1
ATOM 685 C CA . ARG A 1 92 ? 37.062 41.156 -11.328 1 46.88 92 ARG A CA 1
ATOM 686 C C . ARG A 1 92 ? 36.906 42.375 -10.43 1 46.88 92 ARG A C 1
ATOM 688 O O . ARG A 1 92 ? 37.094 42.281 -9.211 1 46.88 92 ARG A O 1
ATOM 695 N N . LYS A 1 93 ? 37.062 43.656 -10.781 1 45.69 93 LYS A N 1
ATOM 696 C CA . LYS A 1 93 ? 37.156 44.781 -9.844 1 45.69 93 LYS A CA 1
ATOM 697 C C . LYS A 1 93 ? 35.812 45.469 -9.742 1 45.69 93 LYS A C 1
ATOM 699 O O . LYS A 1 93 ? 35.156 45.781 -10.758 1 45.69 93 LYS A O 1
ATOM 704 N N . CYS A 1 94 ? 34.969 45.406 -8.781 1 48.59 94 CYS A N 1
ATOM 705 C CA . CYS A 1 94 ? 33.781 46.156 -8.383 1 48.59 94 CYS A CA 1
ATOM 706 C C . CYS A 1 94 ? 33.906 47.625 -8.719 1 48.59 94 CYS A C 1
ATOM 708 O O . CYS A 1 94 ? 34.875 48.281 -8.297 1 48.59 94 CYS A O 1
ATOM 710 N N . PRO A 1 95 ? 33.375 48.156 -9.695 1 49.53 95 PRO A N 1
ATOM 711 C CA . PRO A 1 95 ? 33.562 49.562 -10.023 1 49.53 95 PRO A CA 1
ATOM 712 C C . PRO A 1 95 ? 33.469 50.469 -8.805 1 49.53 95 PRO A C 1
ATOM 714 O O . PRO A 1 95 ? 34.188 51.469 -8.719 1 49.53 95 PRO A O 1
ATOM 717 N N . ARG A 1 96 ? 32.531 50.281 -7.961 1 48.25 96 ARG A N 1
ATOM 718 C CA . ARG A 1 96 ? 32.5 51.094 -6.734 1 48.25 96 ARG A CA 1
ATOM 719 C C . ARG A 1 96 ? 33.781 50.875 -5.918 1 48.25 96 ARG A C 1
ATOM 721 O O . ARG A 1 96 ? 34.312 51.812 -5.359 1 48.25 96 ARG A O 1
ATOM 728 N N . CYS A 1 97 ? 34.188 49.656 -5.867 1 50.97 97 CYS A N 1
ATOM 729 C CA . CYS A 1 97 ? 35.469 49.375 -5.227 1 50.97 97 CYS A CA 1
ATOM 730 C C . CYS A 1 97 ? 36.625 49.938 -6.035 1 50.97 97 CYS A C 1
ATOM 732 O O . CYS A 1 97 ? 37.594 50.406 -5.465 1 50.97 97 CYS A O 1
ATOM 734 N N . VAL A 1 98 ? 36.562 49.781 -7.277 1 50.47 98 VAL A N 1
ATOM 735 C CA . VAL A 1 98 ? 37.562 50.469 -8.102 1 50.47 98 VAL A CA 1
ATOM 736 C C . VAL A 1 98 ? 37.469 52 -7.879 1 50.47 98 VAL A C 1
ATOM 738 O O . VAL A 1 98 ? 38.469 52.688 -7.766 1 50.47 98 VAL A O 1
ATOM 741 N N . ALA A 1 99 ? 36.375 52.594 -8.008 1 46.69 99 ALA A N 1
ATOM 742 C CA . ALA A 1 99 ? 36.219 54.031 -7.73 1 46.69 99 ALA A CA 1
ATOM 743 C C . ALA A 1 99 ? 36.688 54.344 -6.305 1 46.69 99 ALA A C 1
ATOM 745 O O . ALA A 1 99 ? 37.312 55.375 -6.062 1 46.69 99 ALA A O 1
ATOM 746 N N . LYS A 1 100 ? 36.188 53.562 -5.348 1 46.28 100 LYS A N 1
ATOM 747 C CA . LYS A 1 100 ? 36.625 53.719 -3.961 1 46.28 100 LYS A CA 1
ATOM 748 C C . LYS A 1 100 ? 38.094 53.375 -3.797 1 46.28 100 LYS A C 1
ATOM 750 O O . LYS A 1 100 ? 38.781 53.938 -2.955 1 46.28 100 LYS A O 1
ATOM 755 N N . ALA A 1 101 ? 38.562 52.312 -4.32 1 44.75 101 ALA A N 1
ATOM 756 C CA . ALA A 1 101 ? 40 52.031 -4.375 1 44.75 101 ALA A CA 1
ATOM 757 C C . ALA A 1 101 ? 40.719 53.188 -5.07 1 44.75 101 ALA A C 1
ATOM 759 O O . ALA A 1 101 ? 41.969 53.188 -5.148 1 44.75 101 ALA A O 1
ATOM 760 N N . ALA A 1 102 ? 40.156 53.812 -5.992 1 40.88 102 ALA A N 1
ATOM 761 C CA . ALA A 1 102 ? 40.938 54.938 -6.484 1 40.88 102 ALA A CA 1
ATOM 762 C C . ALA A 1 102 ? 41.594 55.688 -5.336 1 40.88 102 ALA A C 1
ATOM 764 O O . ALA A 1 102 ? 40.906 56.188 -4.438 1 40.88 102 ALA A O 1
ATOM 765 N N . ALA A 1 103 ? 42.688 55.188 -4.934 1 44.03 103 ALA A N 1
ATOM 766 C CA . ALA A 1 103 ? 43.719 55.656 -4 1 44.03 103 ALA A CA 1
ATOM 767 C C . ALA A 1 103 ? 43.656 57.156 -3.803 1 44.03 103 ALA A C 1
ATOM 769 O O . ALA A 1 103 ? 43.594 57.906 -4.773 1 44.03 103 ALA A O 1
ATOM 770 N N . PRO A 1 104 ? 43.031 57.688 -2.816 1 43.22 104 PRO A N 1
ATOM 771 C CA . PRO A 1 104 ? 43.344 59.094 -2.613 1 43.22 104 PRO A CA 1
ATOM 772 C C . PRO A 1 104 ? 44.75 59.438 -3.084 1 43.22 104 PRO A C 1
ATOM 774 O O . PRO A 1 104 ? 45.656 58.594 -3.053 1 43.22 104 PRO A O 1
ATOM 777 N N . PRO A 1 105 ? 44.906 60.312 -4.043 1 41.25 105 PRO A N 1
ATOM 778 C CA . PRO A 1 105 ? 46.25 60.844 -4.414 1 41.25 105 PRO A CA 1
ATOM 779 C C . PRO A 1 105 ? 47.219 60.812 -3.252 1 41.25 105 PRO A C 1
ATOM 781 O O . PRO A 1 105 ? 46.844 61.031 -2.102 1 41.25 105 PRO A O 1
ATOM 784 N N . LYS A 1 106 ? 48.156 59.969 -3.209 1 45.31 106 LYS A N 1
ATOM 785 C CA . LYS A 1 106 ? 49.344 60.25 -2.387 1 45.31 106 LYS A CA 1
ATOM 786 C C . LYS A 1 106 ? 49.5 61.781 -2.17 1 45.31 106 LYS A C 1
ATOM 788 O O . LYS A 1 106 ? 49.781 62.5 -3.107 1 45.31 106 LYS A O 1
ATOM 793 N N . MET A 1 107 ? 48.594 62.406 -1.516 1 47.25 107 MET A N 1
ATOM 794 C CA . MET A 1 107 ? 48.781 63.812 -1.282 1 47.25 107 MET A CA 1
ATOM 795 C C . MET A 1 107 ? 50.25 64.125 -0.995 1 47.25 107 MET A C 1
ATOM 797 O O . MET A 1 107 ? 50.938 63.375 -0.325 1 47.25 107 MET A O 1
ATOM 801 N N . PRO A 1 108 ? 50.75 64.938 -1.704 1 55.09 108 PRO A N 1
ATOM 802 C CA . PRO A 1 108 ? 52.156 65.375 -1.476 1 55.09 108 PRO A CA 1
ATOM 803 C C . PRO A 1 108 ? 52.469 65.562 0.003 1 55.09 108 PRO A C 1
ATOM 805 O O . PRO A 1 108 ? 51.594 66 0.761 1 55.09 108 PRO A O 1
ATOM 808 N N . PRO A 1 109 ? 53.406 64.938 0.586 1 61.94 109 PRO A N 1
ATOM 809 C CA . PRO A 1 109 ? 53.906 65.125 1.947 1 61.94 109 PRO A CA 1
ATOM 810 C C . PRO A 1 109 ? 53.844 66.562 2.42 1 61.94 109 PRO A C 1
ATOM 812 O O . PRO A 1 109 ? 53.656 66.812 3.611 1 61.94 109 PRO A O 1
ATOM 815 N N . ASN A 1 110 ? 53.938 67.438 1.448 1 74.88 110 ASN A N 1
ATOM 816 C CA . ASN A 1 110 ? 54.062 68.875 1.868 1 74.88 110 ASN A CA 1
ATOM 817 C C . ASN A 1 110 ? 52.938 69.688 1.284 1 74.88 110 ASN A C 1
ATOM 819 O O . ASN A 1 110 ? 52.344 69.375 0.259 1 74.88 110 ASN A O 1
ATOM 823 N N . CYS A 1 111 ? 52.469 70.625 2.029 1 80.69 111 CYS A N 1
ATOM 824 C CA . CYS A 1 111 ? 51.5 71.562 1.614 1 80.69 111 CYS A CA 1
ATOM 825 C C . CYS A 1 111 ? 51.875 72.25 0.284 1 80.69 111 CYS A C 1
ATOM 827 O O . CYS A 1 111 ? 53 72.688 0.122 1 80.69 111 CYS A O 1
ATOM 829 N N . LYS A 1 112 ? 51.094 72.125 -0.76 1 76.44 112 LYS A N 1
ATOM 830 C CA . LYS A 1 112 ? 51.375 72.688 -2.096 1 76.44 112 LYS A CA 1
ATOM 831 C C . LYS A 1 112 ? 51.688 74.125 -2.047 1 76.44 112 LYS A C 1
ATOM 833 O O . LYS A 1 112 ? 52.562 74.625 -2.789 1 76.44 112 LYS A O 1
ATOM 838 N N . GLY A 1 113 ? 51.156 74.75 -1.122 1 77.06 113 GLY A N 1
ATOM 839 C CA . GLY A 1 113 ? 51.344 76.188 -1.057 1 77.06 113 GLY A CA 1
ATOM 840 C C . GLY A 1 113 ? 52.562 76.625 -0.217 1 77.06 113 GLY A C 1
ATOM 841 O O . GLY A 1 113 ? 53.219 77.625 -0.498 1 77.06 113 GLY A O 1
ATOM 842 N N . HIS A 1 114 ? 52.906 75.688 0.774 1 81.06 114 HIS A N 1
ATOM 843 C CA . HIS A 1 114 ? 53.906 76.188 1.742 1 81.06 114 HIS A CA 1
ATOM 844 C C . HIS A 1 114 ? 55.062 75.188 1.86 1 81.06 114 HIS A C 1
ATOM 846 O O . HIS A 1 114 ? 56.031 75.438 2.557 1 81.06 114 HIS A O 1
ATOM 852 N N . ASP A 1 115 ? 54.969 74 1.196 1 82.19 115 ASP A N 1
ATOM 853 C CA . ASP A 1 115 ? 56 72.938 1.175 1 82.19 115 ASP A CA 1
ATOM 854 C C . ASP A 1 115 ? 56.344 72.5 2.59 1 82.19 115 ASP A C 1
ATOM 856 O O . ASP A 1 115 ? 57.5 72.25 2.912 1 82.19 115 ASP A O 1
ATOM 860 N N . LYS A 1 116 ? 55.438 72.688 3.52 1 83.19 116 LYS A N 1
ATOM 861 C CA . LYS A 1 116 ? 55.562 72.188 4.887 1 83.19 116 LYS A CA 1
ATOM 862 C C . LYS A 1 116 ? 54.719 70.938 5.098 1 83.19 116 LYS A C 1
ATOM 864 O O . LYS A 1 116 ? 53.844 70.688 4.309 1 83.19 116 LYS A O 1
ATOM 869 N N . GLU A 1 117 ? 55.125 70.375 6.039 1 84 117 GLU A N 1
ATOM 870 C CA . GLU A 1 117 ? 54.438 69.125 6.355 1 84 117 GLU A CA 1
ATOM 871 C C . GLU A 1 117 ? 53 69.312 6.738 1 84 117 GLU A C 1
ATOM 873 O O . GLU A 1 117 ? 52.688 70.312 7.449 1 84 117 GLU A O 1
ATOM 878 N N . LEU A 1 118 ? 52.125 68.562 6.168 1 85.31 118 LEU A N 1
ATOM 879 C CA . LEU A 1 118 ? 50.719 68.625 6.488 1 85.31 118 LEU A CA 1
ATOM 880 C C . LEU A 1 118 ? 50.406 67.875 7.805 1 85.31 118 LEU A C 1
ATOM 882 O O . LEU A 1 118 ? 49.938 66.75 7.809 1 85.31 118 LEU A O 1
ATOM 886 N N . ALA A 1 119 ? 50.688 68.5 8.945 1 86.06 119 ALA A N 1
ATOM 887 C CA . ALA A 1 119 ? 50.625 67.875 10.258 1 86.06 119 ALA A CA 1
ATOM 888 C C . ALA A 1 119 ? 49.312 68.188 10.945 1 86.06 119 ALA A C 1
ATOM 890 O O . ALA A 1 119 ? 49 67.562 11.977 1 86.06 119 ALA A O 1
ATOM 891 N N . PHE A 1 120 ? 48.531 69.062 10.312 1 88.5 120 PHE A N 1
ATOM 892 C CA . PHE A 1 120 ? 47.312 69.5 10.984 1 88.5 120 PHE A CA 1
ATOM 893 C C . PHE A 1 120 ? 46.094 69.25 10.102 1 88.5 120 PHE A C 1
ATOM 895 O O . PHE A 1 120 ? 46.219 69 8.891 1 88.5 120 PHE A O 1
ATOM 902 N N . PHE A 1 121 ? 44.906 69.188 10.727 1 90.12 121 PHE A N 1
ATOM 903 C CA . PHE A 1 121 ? 43.625 68.938 10.07 1 90.12 121 PHE A CA 1
ATOM 904 C C . PHE A 1 121 ? 42.625 70.062 10.391 1 90.12 121 PHE A C 1
ATOM 906 O O . PHE A 1 121 ? 42.375 70.312 11.562 1 90.12 121 PHE A O 1
ATOM 913 N N . CYS A 1 122 ? 42.188 70.688 9.43 1 90.56 122 CYS A N 1
ATOM 914 C CA . CYS A 1 122 ? 41.188 71.688 9.602 1 90.56 122 CYS A CA 1
ATOM 915 C C . CYS A 1 122 ? 39.812 71.125 9.758 1 90.56 122 CYS A C 1
ATOM 917 O O . CYS A 1 122 ? 39.312 70.438 8.852 1 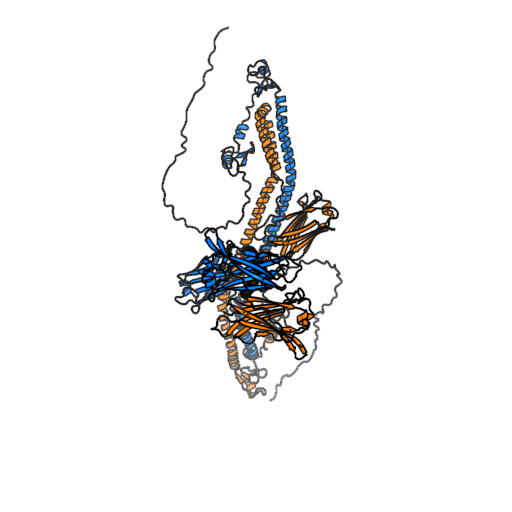90.56 122 CYS A O 1
ATOM 919 N N . LEU A 1 123 ? 39.094 71.25 10.875 1 88.94 123 LEU A N 1
ATOM 920 C CA . LEU A 1 123 ? 37.844 70.562 11.203 1 88.94 123 LEU A CA 1
ATOM 921 C C . LEU A 1 123 ? 36.688 71.125 10.391 1 88.94 123 LEU A C 1
ATOM 923 O O . LEU A 1 123 ? 35.719 70.438 10.086 1 88.94 123 LEU A O 1
ATOM 927 N N . THR A 1 124 ? 36.812 72.375 10.016 1 86.12 124 THR A N 1
ATOM 928 C CA . THR A 1 124 ? 35.781 73.062 9.266 1 86.12 124 THR A CA 1
ATOM 929 C C . THR A 1 124 ? 35.812 72.625 7.797 1 86.12 124 THR A C 1
ATOM 931 O O . THR A 1 124 ? 34.75 72.312 7.223 1 86.12 124 THR A O 1
ATOM 934 N N . CYS A 1 125 ? 36.938 72.562 7.285 1 85.62 125 CYS A N 1
ATOM 935 C CA . CYS A 1 125 ? 37.094 72.25 5.863 1 85.62 125 CYS A CA 1
ATOM 936 C C . CYS A 1 125 ? 37.312 70.75 5.625 1 85.62 125 CYS A C 1
ATOM 938 O O . CYS A 1 125 ? 37.281 70.312 4.484 1 85.62 125 CYS A O 1
ATOM 940 N N . GLU A 1 126 ? 37.656 70.125 6.664 1 85.38 126 GLU A N 1
ATOM 941 C CA . GLU A 1 126 ? 37.875 68.688 6.633 1 85.38 126 GLU A CA 1
ATOM 942 C C . GLU A 1 126 ? 39 68.312 5.676 1 85.38 126 GLU A C 1
ATOM 944 O O . GLU A 1 126 ? 38.844 67.438 4.824 1 85.38 126 GLU A O 1
ATOM 949 N N . THR A 1 127 ? 40.125 69 5.832 1 83.38 127 THR A N 1
ATOM 950 C CA . THR A 1 127 ? 41.281 68.75 4.988 1 83.38 127 THR A CA 1
ATOM 951 C C . THR A 1 127 ? 42.562 69 5.777 1 83.38 127 THR A C 1
ATOM 953 O O . THR A 1 127 ? 42.562 69.562 6.859 1 83.38 127 THR A O 1
ATOM 956 N N . GLU A 1 128 ? 43.688 68.375 5.277 1 86.75 128 GLU A N 1
ATOM 957 C CA . GLU A 1 128 ? 45 68.562 5.902 1 86.75 128 GLU A CA 1
ATOM 958 C C . GLU A 1 128 ? 45.562 69.938 5.582 1 86.75 128 GLU A C 1
ATOM 960 O O . GLU A 1 128 ? 45.406 70.438 4.469 1 86.75 128 GLU A O 1
ATOM 965 N N . ILE A 1 129 ? 46.094 70.5 6.645 1 86.75 129 ILE A N 1
ATOM 966 C CA . ILE A 1 129 ? 46.688 71.812 6.473 1 86.75 129 ILE A CA 1
ATOM 967 C C . ILE A 1 129 ? 48.062 71.812 7.145 1 86.75 129 ILE A C 1
ATOM 969 O O . ILE A 1 129 ? 48.375 70.938 7.961 1 86.75 129 ILE A O 1
ATOM 973 N N . CYS A 1 130 ? 48.938 72.75 6.707 1 86.38 130 CYS A N 1
ATOM 974 C CA . CYS A 1 130 ? 50.25 72.875 7.309 1 86.38 130 CYS A CA 1
ATOM 975 C C . CYS A 1 130 ? 50.25 74 8.32 1 86.38 130 CYS A C 1
ATOM 977 O O . CYS A 1 130 ? 49.219 74.688 8.547 1 86.38 130 CYS A O 1
ATOM 979 N N . SER A 1 131 ? 51.312 74.25 9.016 1 84.19 131 SER A N 1
ATOM 980 C CA . SER A 1 131 ? 51.438 75.312 10.055 1 84.19 131 SER A CA 1
ATOM 981 C C . SER A 1 131 ? 51.281 76.688 9.477 1 84.19 131 SER A C 1
ATOM 983 O O . SER A 1 131 ? 50.688 77.562 10.125 1 84.19 131 SER A O 1
ATOM 985 N N . GLU A 1 132 ? 51.594 76.875 8.203 1 86.06 132 GLU A N 1
ATOM 986 C CA . GLU A 1 132 ? 51.469 78.188 7.574 1 86.06 132 GLU A CA 1
ATOM 987 C C . GLU A 1 132 ? 50.062 78.5 7.137 1 86.06 132 GLU A C 1
ATOM 989 O O . GLU A 1 132 ? 49.625 79.625 7.125 1 86.06 132 GLU A O 1
ATOM 994 N N . CYS A 1 133 ? 49.375 77.375 6.816 1 86.5 133 CYS A N 1
ATOM 995 C CA . CYS A 1 133 ? 47.969 77.562 6.441 1 86.5 133 CYS A CA 1
ATOM 996 C C . CYS A 1 133 ? 47.125 78.062 7.613 1 86.5 133 CYS A C 1
ATOM 998 O O . CYS A 1 133 ? 46.188 78.812 7.426 1 86.5 133 CYS A O 1
ATOM 1000 N N . ILE A 1 134 ? 47.531 77.688 8.812 1 83.81 134 ILE A N 1
ATOM 1001 C CA . ILE A 1 134 ? 46.844 78.125 10.031 1 83.81 134 ILE A CA 1
ATOM 1002 C C . ILE A 1 134 ? 47.031 79.625 10.258 1 83.81 134 ILE A C 1
ATOM 1004 O O . ILE A 1 134 ? 46.062 80.312 10.648 1 83.81 134 ILE A O 1
ATOM 1008 N N . LEU A 1 135 ? 48.281 80.062 9.836 1 81.5 135 LEU A N 1
ATOM 1009 C CA . LEU A 1 135 ? 48.656 81.438 10.188 1 81.5 135 LEU A CA 1
ATOM 1010 C C . LEU A 1 135 ? 48.25 82.438 9.086 1 81.5 135 LEU A C 1
ATOM 1012 O O . LEU A 1 135 ? 47.844 83.562 9.367 1 81.5 135 LEU A O 1
ATOM 1016 N N . GLU A 1 136 ? 48.438 81.938 7.84 1 74.88 136 GLU A N 1
ATOM 1017 C CA . GLU A 1 136 ? 48.406 82.938 6.781 1 74.88 136 GLU A CA 1
ATOM 1018 C C . GLU A 1 136 ? 47.188 82.75 5.879 1 74.88 136 GLU A C 1
ATOM 1020 O O . GLU A 1 136 ? 46.656 83.688 5.301 1 74.88 136 GLU A O 1
ATOM 1025 N N . ALA A 1 137 ? 46.844 81.438 5.652 1 63.94 137 ALA A N 1
ATOM 1026 C CA . ALA A 1 137 ? 45.938 81.188 4.531 1 63.94 137 ALA A CA 1
ATOM 1027 C C . ALA A 1 137 ? 44.5 81.562 4.875 1 63.94 137 ALA A C 1
ATOM 1029 O O . ALA A 1 137 ? 44 81.25 5.949 1 63.94 137 ALA A O 1
ATOM 1030 N N . THR A 1 138 ? 43.969 82.375 3.963 1 66.69 138 THR A N 1
ATOM 1031 C CA . THR A 1 138 ? 42.656 83 4.09 1 66.69 138 THR A CA 1
ATOM 1032 C C . THR A 1 138 ? 41.562 81.938 4.117 1 66.69 138 THR A C 1
ATOM 1034 O O . THR A 1 138 ? 40.531 82.125 4.77 1 66.69 138 THR A O 1
ATOM 1037 N N . ASP A 1 139 ? 41.812 80.812 3.568 1 78.56 139 ASP A N 1
ATOM 1038 C CA . ASP A 1 139 ? 40.688 79.875 3.395 1 78.56 139 ASP A CA 1
ATOM 1039 C C . ASP A 1 139 ? 40.469 79.062 4.66 1 78.56 139 ASP A C 1
ATOM 1041 O O . ASP A 1 139 ? 39.375 78.562 4.895 1 78.56 139 ASP A O 1
ATOM 1045 N N . HIS A 1 140 ? 41.562 79 5.637 1 79.94 140 HIS A N 1
ATOM 1046 C CA . HIS A 1 140 ? 41.406 78.188 6.832 1 79.94 140 HIS A CA 1
ATOM 1047 C C . HIS A 1 140 ? 41.625 79 8.102 1 79.94 140 HIS A C 1
ATOM 1049 O O . HIS A 1 140 ? 41.719 78.438 9.195 1 79.94 140 HIS A O 1
ATOM 1055 N N . LYS A 1 141 ? 41.688 80.25 7.758 1 76 141 LYS A N 1
ATOM 1056 C CA . LYS A 1 141 ? 41.969 81.188 8.867 1 76 141 LYS A CA 1
ATOM 1057 C C . LYS A 1 141 ? 40.844 81.125 9.891 1 76 141 LYS A C 1
ATOM 1059 O O . LYS A 1 141 ? 39.656 81.25 9.523 1 76 141 LYS A O 1
ATOM 1064 N N . ARG A 1 142 ? 40.969 81 11.148 1 79.56 142 ARG A N 1
ATOM 1065 C CA . ARG A 1 142 ? 40.062 81 12.305 1 79.56 142 ARG A CA 1
ATOM 1066 C C . ARG A 1 142 ? 39.25 79.688 12.375 1 79.56 142 ARG A C 1
ATOM 1068 O O . ARG A 1 142 ? 38.25 79.688 13.102 1 79.56 142 ARG A O 1
ATOM 1075 N N . HIS A 1 143 ? 39.562 78.75 11.477 1 86.88 143 HIS A N 1
ATOM 1076 C CA . HIS A 1 143 ? 38.875 77.5 11.633 1 86.88 143 HIS A CA 1
ATOM 1077 C C . HIS A 1 143 ? 39.469 76.688 12.758 1 86.88 143 HIS A C 1
ATOM 1079 O O . HIS A 1 143 ? 40.688 76.75 13.031 1 86.88 143 HIS A O 1
ATOM 1085 N N . PRO A 1 144 ? 38.688 75.938 13.57 1 89.12 144 PRO A N 1
ATOM 1086 C CA . PRO A 1 144 ? 39.25 75 14.523 1 89.12 144 PRO A CA 1
ATOM 1087 C C . PRO A 1 144 ? 40.031 73.875 13.844 1 89.12 144 PRO A C 1
ATOM 1089 O O . PRO A 1 144 ? 39.656 73.438 12.773 1 89.12 144 PRO A O 1
ATOM 1092 N N . PHE A 1 145 ? 41.312 73.688 14.281 1 88.75 145 PHE A N 1
ATOM 1093 C CA . PHE A 1 145 ? 42.156 72.625 13.695 1 88.75 145 PHE A CA 1
ATOM 1094 C C . PHE A 1 145 ? 42.688 71.688 14.773 1 88.75 145 PHE A C 1
ATOM 1096 O O . PHE A 1 145 ? 42.625 72 15.961 1 88.75 145 PHE A O 1
ATOM 1103 N N . ASP A 1 146 ? 42.969 70.5 14.508 1 91.38 146 ASP A N 1
ATOM 1104 C CA . ASP A 1 146 ? 43.625 69.5 15.367 1 91.38 146 ASP A CA 1
ATOM 1105 C C . ASP A 1 146 ? 44.781 68.812 14.641 1 91.38 146 ASP A C 1
ATOM 1107 O O . ASP A 1 146 ? 44.906 68.938 13.422 1 91.38 146 ASP A O 1
ATOM 1111 N N . ARG A 1 147 ? 45.75 68.25 15.508 1 91.69 147 ARG A N 1
ATOM 1112 C CA . ARG A 1 147 ? 46.812 67.5 14.883 1 91.69 147 ARG A CA 1
ATOM 1113 C C . ARG A 1 147 ? 46.25 66.312 14.039 1 91.69 147 ARG A C 1
ATOM 1115 O O . ARG A 1 147 ? 45.281 65.688 14.445 1 91.69 147 ARG A O 1
ATOM 1122 N N . LEU A 1 148 ? 46.719 66.25 12.883 1 88.5 148 LEU A N 1
ATOM 1123 C CA . LEU A 1 148 ? 46.25 65.188 11.984 1 88.5 148 LEU A CA 1
ATOM 1124 C C . LEU A 1 148 ? 46.312 63.812 12.672 1 88.5 148 LEU A C 1
ATOM 1126 O O . LEU A 1 148 ? 45.375 63.031 12.562 1 88.5 148 LEU A O 1
ATOM 1130 N N . GLU A 1 149 ? 47.406 63.469 13.43 1 88.62 149 GLU A N 1
ATOM 1131 C CA . GLU A 1 149 ? 47.562 62.219 14.148 1 88.62 149 GLU A CA 1
ATOM 1132 C C . GLU A 1 149 ? 46.5 62.031 15.203 1 88.62 149 GLU A C 1
ATOM 1134 O O . GLU A 1 149 ? 45.969 60.938 15.398 1 88.62 149 GLU A O 1
ATOM 1139 N N . ALA A 1 150 ? 46.062 63.094 15.852 1 91.19 150 ALA A N 1
ATOM 1140 C CA . ALA A 1 150 ? 45.031 63.031 16.891 1 91.19 150 ALA A CA 1
ATOM 1141 C C . ALA A 1 150 ? 43.656 62.75 16.297 1 91.19 150 ALA A C 1
ATOM 1143 O O . ALA A 1 150 ? 42.906 61.938 16.844 1 91.19 150 ALA A O 1
ATOM 1144 N N . VAL A 1 151 ? 43.406 63.438 15.133 1 91.19 151 VAL A N 1
ATOM 1145 C CA . VAL A 1 151 ? 42.125 63.188 14.469 1 91.19 151 VAL A CA 1
ATOM 1146 C C . VAL A 1 151 ? 42.062 61.781 13.93 1 91.19 151 VAL A C 1
ATOM 1148 O O . VAL A 1 151 ? 41.031 61.094 14.047 1 91.19 151 VAL A O 1
ATOM 1151 N N . TYR A 1 152 ? 43.188 61.281 13.391 1 90.75 152 TYR A N 1
ATOM 1152 C CA . TYR A 1 152 ? 43.281 59.906 12.898 1 90.75 152 TYR A CA 1
ATOM 1153 C C . TYR A 1 152 ? 43.031 58.906 14.016 1 90.75 152 TYR A C 1
ATOM 1155 O O . TYR A 1 152 ? 42.25 57.969 13.852 1 90.75 152 TYR A O 1
ATOM 1163 N N . LEU A 1 153 ? 43.75 59.094 15.172 1 92.94 153 LEU A N 1
ATOM 1164 C CA . LEU A 1 153 ? 43.594 58.156 16.297 1 92.94 153 LEU A CA 1
ATOM 1165 C C . LEU A 1 153 ? 42.188 58.125 16.812 1 92.94 153 LEU A C 1
ATOM 1167 O O . LEU A 1 153 ? 41.688 57.094 17.203 1 92.94 153 LEU A O 1
ATOM 1171 N N . GLU A 1 154 ? 41.469 59.281 16.719 1 92.25 154 GLU A N 1
ATOM 1172 C CA . GLU A 1 154 ? 40.094 59.344 17.172 1 92.25 154 GLU A CA 1
ATOM 1173 C C . GLU A 1 154 ? 39.156 58.625 16.203 1 92.25 154 GLU A C 1
ATOM 1175 O O . GLU A 1 154 ? 38.281 57.844 16.625 1 92.25 154 GLU A O 1
ATOM 1180 N N . LYS A 1 155 ? 39.406 58.844 14.953 1 92.12 155 LYS A N 1
ATOM 1181 C CA . LYS A 1 155 ? 38.531 58.25 13.938 1 92.12 155 LYS A CA 1
ATOM 1182 C C . LYS A 1 155 ? 38.781 56.75 13.766 1 92.12 155 LYS A C 1
ATOM 1184 O O . LYS A 1 155 ? 37.844 55.969 13.625 1 92.12 155 LYS A O 1
ATOM 1189 N N . ILE A 1 156 ? 40.062 56.344 13.867 1 92.88 156 ILE A N 1
ATOM 1190 C CA . ILE A 1 156 ? 40.406 54.938 13.68 1 92.88 156 ILE A CA 1
ATOM 1191 C C . ILE A 1 156 ? 39.906 54.094 14.867 1 92.88 156 ILE A C 1
ATOM 1193 O O . ILE A 1 156 ? 39.562 52.938 14.727 1 92.88 156 ILE A O 1
ATOM 1197 N N . ALA A 1 157 ? 39.875 54.75 16.016 1 93.69 157 ALA A N 1
ATOM 1198 C CA . ALA A 1 157 ? 39.375 54.062 17.203 1 93.69 157 ALA A CA 1
ATOM 1199 C C . ALA A 1 157 ? 37.938 53.594 17.016 1 93.69 157 ALA A C 1
ATOM 1201 O O . ALA A 1 157 ? 37.562 52.5 17.453 1 93.69 157 ALA A O 1
ATOM 1202 N N . VAL A 1 158 ? 37.094 54.438 16.359 1 93.31 158 VAL A N 1
ATOM 1203 C CA . VAL A 1 158 ? 35.719 54.094 16.094 1 93.31 158 VAL A CA 1
ATOM 1204 C C . VAL A 1 158 ? 35.656 52.875 15.148 1 93.31 158 VAL A C 1
ATOM 1206 O O . VAL A 1 158 ? 34.906 51.938 15.391 1 93.31 158 VAL A O 1
ATOM 1209 N N . THR A 1 159 ? 36.469 52.875 14.117 1 92.38 159 THR A N 1
ATOM 1210 C CA . THR A 1 159 ? 36.5 51.812 13.141 1 92.38 159 THR A CA 1
ATOM 1211 C C . THR A 1 159 ? 37.062 50.531 13.766 1 92.38 159 THR A C 1
ATOM 1213 O O . THR A 1 159 ? 36.531 49.438 13.516 1 92.38 159 THR A O 1
ATOM 1216 N N . ASP A 1 160 ? 38.094 50.719 14.602 1 92.44 160 ASP A N 1
ATOM 1217 C CA . ASP A 1 160 ? 38.688 49.562 15.273 1 92.44 160 ASP A CA 1
ATOM 1218 C C . ASP A 1 160 ? 37.688 48.875 16.203 1 92.44 160 ASP A C 1
ATOM 1220 O O . ASP A 1 160 ? 37.688 47.656 16.359 1 92.44 160 ASP A O 1
ATOM 1224 N N . ASP A 1 161 ? 36.812 49.719 16.797 1 94.25 161 ASP A N 1
ATOM 1225 C CA . ASP A 1 161 ? 35.75 49.156 17.641 1 94.25 161 ASP A CA 1
ATOM 1226 C C . ASP A 1 161 ? 34.781 48.312 16.828 1 94.25 161 ASP A C 1
ATOM 1228 O O . ASP A 1 161 ? 34.344 47.281 17.297 1 94.25 161 ASP A O 1
ATOM 1232 N N . LYS A 1 162 ? 34.438 48.781 15.656 1 93.25 162 LYS A N 1
ATOM 1233 C CA . LYS A 1 162 ? 33.562 48 14.789 1 93.25 162 LYS A CA 1
ATOM 1234 C C . LYS A 1 162 ? 34.188 46.719 14.328 1 93.25 162 LYS A C 1
ATOM 1236 O O . LYS A 1 162 ? 33.531 45.656 14.305 1 93.25 162 LYS A O 1
ATOM 1241 N N . VAL A 1 163 ? 35.5 46.719 14.023 1 92.38 163 VAL A N 1
ATOM 1242 C CA . VAL A 1 163 ? 36.25 45.531 13.602 1 92.38 163 VAL A CA 1
ATOM 1243 C C . VAL A 1 163 ? 36.312 44.531 14.742 1 92.38 163 VAL A C 1
ATOM 1245 O O . VAL A 1 163 ? 36.188 43.312 14.531 1 92.38 163 VAL A O 1
ATOM 1248 N N . ALA A 1 164 ? 36.5 45.062 15.93 1 93 164 ALA A N 1
ATOM 1249 C CA . ALA A 1 164 ? 36.562 44.188 17.094 1 93 164 ALA A CA 1
ATOM 1250 C C . ALA A 1 164 ? 35.219 43.469 17.328 1 93 164 ALA A C 1
ATOM 1252 O O . ALA A 1 164 ? 35.188 42.281 17.703 1 93 164 ALA A O 1
ATOM 1253 N N . LYS A 1 165 ? 34.125 44.219 17.109 1 92.94 165 LYS A N 1
ATOM 1254 C CA . LYS A 1 165 ? 32.812 43.625 17.25 1 92.94 165 LYS A CA 1
ATOM 1255 C C . LYS A 1 165 ? 32.594 42.5 16.234 1 92.94 165 LYS A C 1
ATOM 1257 O O . LYS A 1 165 ? 32 41.469 16.547 1 92.94 165 LYS A O 1
ATOM 1262 N N . ILE A 1 166 ? 33.062 42.688 15.047 1 92 166 ILE A N 1
ATOM 1263 C CA . ILE A 1 166 ? 32.969 41.656 14.016 1 92 166 ILE A CA 1
ATOM 1264 C C . ILE A 1 166 ? 33.781 40.438 14.438 1 92 166 ILE A C 1
ATOM 1266 O O . ILE A 1 166 ? 33.344 39.312 14.273 1 92 166 ILE A O 1
ATOM 1270 N N . GLY A 1 167 ? 34.969 40.688 14.984 1 90.62 167 GLY A N 1
ATOM 1271 C CA . GLY A 1 167 ? 35.812 39.594 15.461 1 90.62 167 GLY A CA 1
ATOM 1272 C C . GLY A 1 167 ? 35.125 38.75 16.516 1 90.62 167 GLY A C 1
ATOM 1273 O O . GLY A 1 167 ? 35.219 37.5 16.469 1 90.62 167 GLY A O 1
ATOM 1274 N N . LEU A 1 168 ? 34.406 39.438 17.391 1 91.38 168 LEU A N 1
ATOM 1275 C CA . LEU A 1 168 ? 33.688 38.719 18.422 1 91.38 168 LEU A CA 1
ATOM 1276 C C . LEU A 1 168 ? 32.562 37.875 17.828 1 91.38 168 LEU A C 1
ATOM 1278 O O . LEU A 1 168 ? 32.344 36.75 18.266 1 91.38 168 LEU A O 1
ATOM 1282 N N . GLN A 1 169 ? 31.891 38.438 16.859 1 89.25 169 GLN A N 1
ATOM 1283 C CA . GLN A 1 169 ? 30.812 37.688 16.203 1 89.25 169 GLN A CA 1
ATOM 1284 C C . GLN A 1 169 ? 31.359 36.5 15.445 1 89.25 169 GLN A C 1
ATOM 1286 O O . GLN A 1 169 ? 30.734 35.438 15.422 1 89.25 169 GLN A O 1
ATOM 1291 N N . ILE A 1 170 ? 32.5 36.656 14.836 1 88.5 170 ILE A N 1
ATOM 1292 C CA . ILE A 1 170 ? 33.125 35.562 14.109 1 88.5 170 ILE A CA 1
ATOM 1293 C C . ILE A 1 170 ? 33.5 34.438 15.078 1 88.5 170 ILE A C 1
ATOM 1295 O O . ILE A 1 170 ? 33.312 33.25 14.766 1 88.5 170 ILE A O 1
ATOM 1299 N N . GLU A 1 171 ? 33.969 34.812 16.234 1 87.19 171 GLU A N 1
ATOM 1300 C CA . GLU A 1 171 ? 34.312 33.812 17.25 1 87.19 171 GLU A CA 1
ATOM 1301 C C . GLU A 1 171 ? 33.062 33 17.672 1 87.19 171 GLU A C 1
ATOM 1303 O O . GLU A 1 171 ? 33.156 31.797 17.906 1 87.19 171 GLU A O 1
ATOM 1308 N N . GLU A 1 172 ? 31.922 33.719 17.812 1 84 172 GLU A N 1
ATOM 1309 C CA . GLU A 1 172 ? 30.672 33.062 18.156 1 84 172 GLU A CA 1
ATOM 1310 C C . GLU A 1 172 ? 30.266 32.094 17.062 1 84 172 GLU A C 1
ATOM 1312 O O . GLU A 1 172 ? 29.797 30.969 17.359 1 84 172 GLU A O 1
ATOM 1317 N N . ILE A 1 173 ? 30.422 32.469 15.883 1 85.88 173 ILE A N 1
ATOM 1318 C CA . ILE A 1 173 ? 30.078 31.625 14.75 1 85.88 173 ILE A CA 1
ATOM 1319 C C . ILE A 1 173 ? 31 30.406 14.711 1 85.88 173 ILE A C 1
ATOM 1321 O O . ILE A 1 173 ? 30.562 29.312 14.375 1 85.88 173 ILE A O 1
ATOM 1325 N N . GLU A 1 174 ? 32.219 30.609 15.062 1 85.62 174 GLU A N 1
ATOM 1326 C CA . GLU A 1 174 ? 33.219 29.531 15.062 1 85.62 174 GLU A CA 1
ATOM 1327 C C . GLU A 1 174 ? 32.812 28.438 16.047 1 85.62 174 GLU A C 1
ATOM 1329 O O . GLU A 1 174 ? 33.031 27.25 15.789 1 85.62 174 GLU A O 1
ATOM 1334 N N . LYS A 1 175 ? 32.188 28.766 17.125 1 80.94 175 LYS A N 1
ATOM 1335 C CA . LYS A 1 175 ? 31.719 27.766 18.078 1 80.94 175 LYS A CA 1
ATOM 1336 C C . LYS A 1 175 ? 30.641 26.891 17.453 1 80.94 175 LYS A C 1
ATOM 1338 O O . LYS A 1 175 ? 30.609 25.688 17.688 1 80.94 175 LYS A O 1
ATOM 1343 N N . ASN A 1 176 ? 29.906 27.547 16.625 1 83.94 176 ASN A N 1
ATOM 1344 C CA . ASN A 1 176 ? 28.812 26.828 15.992 1 83.94 176 ASN A CA 1
ATOM 1345 C C . ASN A 1 176 ? 29.312 25.969 14.828 1 83.94 176 ASN A C 1
ATOM 1347 O O . ASN A 1 176 ? 28.625 25.047 14.383 1 83.94 176 ASN A O 1
ATOM 1351 N N . THR A 1 177 ? 30.547 26.312 14.375 1 88.25 177 THR A N 1
ATOM 1352 C CA . THR A 1 177 ? 31.125 25.578 13.25 1 88.25 177 THR A CA 1
ATOM 1353 C C . THR A 1 177 ? 31.438 24.141 13.656 1 88.25 177 THR A C 1
ATOM 1355 O O . THR A 1 177 ? 31.297 23.219 12.852 1 88.25 177 THR A O 1
ATOM 1358 N N . GLU A 1 178 ? 31.859 24 14.859 1 86.5 178 GLU A N 1
ATOM 1359 C CA . GLU A 1 178 ? 32.125 22.641 15.328 1 86.5 178 GLU A CA 1
ATOM 1360 C C . GLU A 1 178 ? 30.859 21.781 15.32 1 86.5 178 GLU A C 1
ATOM 1362 O O . GLU A 1 178 ? 30.906 20.625 14.93 1 86.5 178 GLU A O 1
ATOM 1367 N N . MET A 1 179 ? 29.766 22.391 15.805 1 88.69 179 MET A N 1
ATOM 1368 C CA . MET A 1 179 ? 28.484 21.688 15.797 1 88.69 179 MET A CA 1
ATOM 1369 C C . MET A 1 179 ? 28.047 21.359 14.367 1 88.69 179 MET A C 1
ATOM 1371 O O . MET A 1 179 ? 27.5 20.281 14.117 1 88.69 179 MET A O 1
ATOM 1375 N N . ALA A 1 180 ? 28.328 22.219 13.5 1 91.31 180 ALA A N 1
ATOM 1376 C CA . ALA A 1 180 ? 28 22.016 12.094 1 91.31 180 ALA A CA 1
ATOM 1377 C C . ALA A 1 180 ? 28.828 20.875 11.492 1 91.31 180 ALA A C 1
ATOM 1379 O O . ALA A 1 180 ? 28.328 20.094 10.688 1 91.31 180 ALA A O 1
ATOM 1380 N N . ARG A 1 181 ? 30.125 20.859 11.891 1 93.19 181 ARG A N 1
ATOM 1381 C CA . ARG A 1 181 ? 30.984 19.766 11.422 1 93.19 181 ARG A CA 1
ATOM 1382 C C . ARG A 1 181 ? 30.469 18.422 11.898 1 93.19 181 ARG A C 1
ATOM 1384 O O . ARG A 1 181 ? 30.422 17.453 11.125 1 93.19 181 ARG A O 1
ATOM 1391 N N . LYS A 1 182 ? 30.047 18.422 13.109 1 92.56 182 LYS A N 1
ATOM 1392 C CA . LYS A 1 182 ? 29.516 17.188 13.672 1 92.56 182 LYS A CA 1
ATOM 1393 C C . LYS A 1 182 ? 28.188 16.812 13.008 1 92.56 182 LYS A C 1
ATOM 1395 O O . LYS A 1 182 ? 27.922 15.625 12.781 1 92.56 182 LYS A O 1
ATOM 1400 N N . ASN A 1 183 ? 27.406 17.797 12.789 1 93.19 183 ASN A N 1
ATOM 1401 C CA . ASN A 1 183 ? 26.156 17.578 12.055 1 93.19 183 ASN A CA 1
ATOM 1402 C C . ASN A 1 183 ? 26.406 16.953 10.68 1 93.19 183 ASN A C 1
ATOM 1404 O O . ASN A 1 183 ? 25.734 16.016 10.289 1 93.19 183 ASN A O 1
ATOM 1408 N N . LEU A 1 184 ? 27.391 17.484 10.039 1 95 184 LEU A N 1
ATOM 1409 C CA . LEU A 1 184 ? 27.75 16.984 8.719 1 95 184 LEU A CA 1
ATOM 1410 C C . LEU A 1 184 ? 28.203 15.531 8.797 1 95 184 LEU A C 1
ATOM 1412 O O . LEU A 1 184 ? 27.812 14.711 7.961 1 95 184 LEU A O 1
ATOM 1416 N N . ASP A 1 185 ? 28.969 15.234 9.758 1 95.5 185 ASP A N 1
ATOM 1417 C CA . ASP A 1 185 ? 29.422 13.859 9.938 1 95.5 185 ASP A CA 1
ATOM 1418 C C . ASP A 1 185 ? 28.234 12.914 10.148 1 95.5 185 ASP A C 1
ATOM 1420 O O . ASP A 1 185 ? 28.203 11.82 9.586 1 95.5 185 ASP A O 1
ATOM 1424 N N . LEU A 1 186 ? 27.328 13.375 10.969 1 94.38 186 LEU A N 1
ATOM 1425 C CA . LEU A 1 186 ? 26.156 12.562 11.258 1 94.38 186 LEU A CA 1
ATOM 1426 C C . LEU A 1 186 ? 25.312 12.359 10.008 1 94.38 186 LEU A C 1
ATOM 1428 O O . LEU A 1 186 ? 24.844 11.25 9.734 1 94.38 186 LEU A O 1
ATOM 1432 N N . ILE A 1 187 ? 25.094 13.391 9.258 1 95.44 187 ILE A N 1
ATOM 1433 C CA . ILE A 1 187 ? 24.312 13.336 8.023 1 95.44 187 ILE A CA 1
ATOM 1434 C C . ILE A 1 187 ? 24.969 12.375 7.039 1 95.44 187 ILE A C 1
ATOM 1436 O O . ILE A 1 187 ? 24.281 11.562 6.406 1 95.44 187 ILE A O 1
ATOM 1440 N N . THR A 1 188 ? 26.297 12.422 6.961 1 95.25 188 THR A N 1
ATOM 1441 C CA . THR A 1 188 ? 27.031 11.531 6.07 1 95.25 188 THR A CA 1
ATOM 1442 C C . THR A 1 188 ? 26.891 10.086 6.52 1 95.25 188 THR A C 1
ATOM 1444 O O . THR A 1 188 ? 26.688 9.188 5.699 1 95.25 188 THR A O 1
ATOM 1447 N N . ALA A 1 189 ? 26.938 9.93 7.781 1 94.19 189 ALA A N 1
ATOM 1448 C CA . ALA A 1 189 ? 26.812 8.578 8.32 1 94.19 189 ALA A CA 1
ATOM 1449 C C . ALA A 1 189 ? 25.438 8 8.055 1 94.19 189 ALA A C 1
ATOM 1451 O O . ALA A 1 189 ? 25.297 6.84 7.66 1 94.19 189 ALA A O 1
ATOM 1452 N N . VAL A 1 190 ? 24.453 8.766 8.32 1 92.31 190 VAL A N 1
ATOM 1453 C CA . VAL A 1 190 ? 23.078 8.328 8.094 1 92.31 190 VAL A CA 1
ATOM 1454 C C . VAL A 1 190 ? 22.859 8.07 6.609 1 92.31 190 VAL A C 1
ATOM 1456 O O . VAL A 1 190 ? 22.219 7.082 6.234 1 92.31 190 VAL A O 1
ATOM 1459 N N . GLY A 1 191 ? 23.375 8.961 5.789 1 93.75 191 GLY A N 1
ATOM 1460 C CA . GLY A 1 191 ? 23.266 8.766 4.352 1 93.75 191 GLY A CA 1
ATOM 1461 C C . GLY A 1 191 ? 23.922 7.48 3.875 1 93.75 191 GLY A C 1
ATOM 1462 O O . GLY A 1 191 ? 23.344 6.754 3.068 1 93.75 191 GLY A O 1
ATOM 1463 N N . ASP A 1 192 ? 25.109 7.223 4.41 1 95.44 192 ASP A N 1
ATOM 1464 C CA . ASP A 1 192 ? 25.828 6.004 4.039 1 95.44 192 ASP A CA 1
ATOM 1465 C C . ASP A 1 192 ? 25.047 4.762 4.473 1 95.44 192 ASP A C 1
ATOM 1467 O O . ASP A 1 192 ? 25 3.764 3.746 1 95.44 192 ASP A O 1
ATOM 1471 N N . ALA A 1 193 ? 24.484 4.863 5.621 1 93.31 193 ALA A N 1
ATOM 1472 C CA . ALA A 1 193 ? 23.688 3.742 6.113 1 93.31 193 ALA A CA 1
ATOM 1473 C C . ALA A 1 193 ? 22.469 3.506 5.223 1 93.31 193 ALA A C 1
ATOM 1475 O O . ALA A 1 193 ? 22.109 2.359 4.945 1 93.31 193 ALA A O 1
ATOM 1476 N N . MET A 1 194 ? 21.875 4.523 4.809 1 94.44 194 MET A N 1
ATOM 1477 C CA . MET A 1 194 ? 20.703 4.418 3.939 1 94.44 194 MET A CA 1
ATOM 1478 C C . MET A 1 194 ? 21.094 3.814 2.592 1 94.44 194 MET A C 1
ATOM 1480 O O . MET A 1 194 ? 20.375 2.967 2.061 1 94.44 194 MET A O 1
ATOM 1484 N N . LEU A 1 195 ? 22.203 4.25 2.059 1 95.88 195 LEU A N 1
ATOM 1485 C CA . LEU A 1 195 ? 22.656 3.719 0.781 1 95.88 195 LEU A CA 1
ATOM 1486 C C . LEU A 1 195 ? 22.969 2.23 0.891 1 95.88 195 LEU A C 1
ATOM 1488 O O . LEU A 1 195 ? 22.703 1.467 -0.043 1 95.88 195 LEU A O 1
ATOM 1492 N N . ALA A 1 196 ? 23.469 1.892 1.996 1 95.75 196 ALA A N 1
ATOM 1493 C CA . ALA A 1 196 ? 23.75 0.476 2.232 1 95.75 196 ALA A CA 1
ATOM 1494 C C . ALA A 1 196 ? 22.453 -0.328 2.305 1 95.75 196 ALA A C 1
ATOM 1496 O O . ALA A 1 196 ? 22.375 -1.445 1.789 1 95.75 196 ALA A O 1
ATOM 1497 N N . GLU A 1 197 ? 21.469 0.226 2.975 1 93.75 197 GLU A N 1
ATOM 1498 C CA . GLU A 1 197 ? 20.172 -0.438 3.064 1 93.75 197 GLU A CA 1
ATOM 1499 C C . GLU A 1 197 ? 19.531 -0.57 1.689 1 93.75 197 GLU A C 1
ATOM 1501 O O . GLU A 1 197 ? 18.922 -1.597 1.38 1 93.75 197 GLU A O 1
ATOM 1506 N N . LEU A 1 198 ? 19.609 0.423 0.853 1 95.5 198 LEU A N 1
ATOM 1507 C CA . LEU A 1 198 ? 19.094 0.386 -0.51 1 95.5 198 LEU A CA 1
ATOM 1508 C C . LEU A 1 198 ? 19.766 -0.727 -1.314 1 95.5 198 LEU A C 1
ATOM 1510 O O . LEU A 1 198 ? 19.094 -1.448 -2.055 1 95.5 198 LEU A O 1
ATOM 1514 N N . GLN A 1 199 ? 21.047 -0.827 -1.149 1 96.25 199 GLN A N 1
ATOM 1515 C CA . GLN A 1 199 ? 21.781 -1.876 -1.85 1 96.25 199 GLN A CA 1
ATOM 1516 C C . GLN A 1 199 ? 21.328 -3.262 -1.395 1 96.25 199 GLN A C 1
ATOM 1518 O O . GLN A 1 199 ? 21.203 -4.176 -2.209 1 96.25 199 GLN A O 1
ATOM 1523 N N . ALA A 1 200 ? 21.109 -3.348 -0.11 1 95.19 200 ALA A N 1
ATOM 1524 C CA . ALA A 1 200 ? 20.656 -4.629 0.429 1 95.19 200 ALA A CA 1
ATOM 1525 C C . ALA A 1 200 ? 19.297 -5.008 -0.14 1 95.19 200 ALA A C 1
ATOM 1527 O O . ALA A 1 200 ? 19.047 -6.172 -0.468 1 95.19 200 ALA A O 1
ATOM 1528 N N . ILE A 1 201 ? 18.422 -4.082 -0.23 1 94.5 201 ILE A N 1
ATOM 1529 C CA . ILE A 1 201 ? 17.109 -4.32 -0.792 1 94.5 201 ILE A CA 1
ATOM 1530 C C . ILE A 1 201 ? 17.234 -4.766 -2.248 1 94.5 201 ILE A C 1
ATOM 1532 O O . ILE A 1 201 ? 16.562 -5.711 -2.674 1 94.5 201 ILE A O 1
ATOM 1536 N N . HIS A 1 202 ? 18.047 -4.09 -3.006 1 96.5 202 HIS A N 1
ATOM 1537 C CA . HIS A 1 202 ? 18.266 -4.418 -4.406 1 96.5 202 HIS A CA 1
ATOM 1538 C C . HIS A 1 202 ? 18.844 -5.824 -4.555 1 96.5 202 HIS A C 1
ATOM 1540 O O . HIS A 1 202 ? 18.375 -6.602 -5.395 1 96.5 202 HIS A O 1
ATOM 1546 N N . ASP A 1 203 ? 19.859 -6.129 -3.762 1 97 203 ASP A N 1
ATOM 1547 C CA . ASP A 1 203 ? 20.516 -7.43 -3.844 1 97 203 ASP A CA 1
ATOM 1548 C C . ASP A 1 203 ? 19.531 -8.555 -3.514 1 97 203 ASP A C 1
ATOM 1550 O O . ASP A 1 203 ? 19.547 -9.609 -4.156 1 97 203 ASP A O 1
ATOM 1554 N N . ALA A 1 204 ? 18.766 -8.281 -2.518 1 94.94 204 ALA A N 1
ATOM 1555 C CA . ALA A 1 204 ? 17.766 -9.289 -2.15 1 94.94 204 ALA A CA 1
ATOM 1556 C C . ALA A 1 204 ? 16.781 -9.523 -3.289 1 94.94 204 ALA A C 1
ATOM 1558 O O . ALA A 1 204 ? 16.453 -10.664 -3.604 1 94.94 204 ALA A O 1
ATOM 1559 N N . ALA A 1 205 ? 16.297 -8.492 -3.916 1 96.19 205 ALA A N 1
ATOM 1560 C CA . ALA A 1 205 ? 15.375 -8.594 -5.035 1 96.19 205 ALA A CA 1
ATOM 1561 C C . ALA A 1 205 ? 16.016 -9.297 -6.223 1 96.19 205 ALA A C 1
ATOM 1563 O O . ALA A 1 205 ? 15.398 -10.148 -6.863 1 96.19 205 ALA A O 1
ATOM 1564 N N . LYS A 1 206 ? 17.266 -8.938 -6.52 1 96.38 206 LYS A N 1
ATOM 1565 C CA . LYS A 1 206 ? 18.016 -9.555 -7.609 1 96.38 206 LYS A CA 1
ATOM 1566 C C . LYS A 1 206 ? 18.188 -11.055 -7.375 1 96.38 206 LYS A C 1
ATOM 1568 O O . LYS A 1 206 ? 18.031 -11.859 -8.297 1 96.38 206 LYS A O 1
ATOM 1573 N N . MET A 1 207 ? 18.484 -11.359 -6.191 1 96.69 207 MET A N 1
ATOM 1574 C CA . MET A 1 207 ? 18.688 -12.766 -5.848 1 96.69 207 MET A CA 1
ATOM 1575 C C . MET A 1 207 ? 17.406 -13.562 -6.035 1 96.69 207 MET A C 1
ATOM 1577 O O . MET A 1 207 ? 17.422 -14.695 -6.52 1 96.69 207 MET A O 1
ATOM 1581 N N . GLU A 1 208 ? 16.328 -13 -5.645 1 94.94 208 GLU A N 1
ATOM 1582 C CA . GLU A 1 208 ? 15.039 -13.664 -5.816 1 94.94 208 GLU A CA 1
ATOM 1583 C C . GLU A 1 208 ? 14.75 -13.938 -7.289 1 94.94 208 GLU A C 1
ATOM 1585 O O . GLU A 1 208 ? 14.344 -15.047 -7.652 1 94.94 208 GLU A O 1
ATOM 1590 N N . VAL A 1 209 ? 14.945 -13 -8.117 1 96.12 209 VAL A N 1
ATOM 1591 C CA . VAL A 1 209 ? 14.695 -13.133 -9.555 1 96.12 209 VAL A CA 1
ATOM 1592 C C . VAL A 1 209 ? 15.633 -14.18 -10.148 1 96.12 209 VAL A C 1
ATOM 1594 O O . VAL A 1 209 ? 15.203 -15.031 -10.922 1 96.12 209 VAL A O 1
ATOM 1597 N N . GLN A 1 210 ? 16.906 -14.133 -9.719 1 96.12 210 GLN A N 1
ATOM 1598 C CA . GLN A 1 210 ? 17.891 -15.07 -10.242 1 96.12 210 GLN A CA 1
ATOM 1599 C C . GLN A 1 210 ? 17.562 -16.5 -9.844 1 96.12 210 GLN A C 1
ATOM 1601 O O . GLN A 1 210 ? 17.75 -17.438 -10.625 1 96.12 210 GLN A O 1
ATOM 1606 N N . GLU A 1 211 ? 17.094 -16.641 -8.664 1 96 211 GLU A N 1
ATOM 1607 C CA . GLU A 1 211 ? 16.703 -17.969 -8.195 1 96 211 GLU A CA 1
ATOM 1608 C C . GLU A 1 211 ? 15.57 -18.531 -9.039 1 96 211 GLU A C 1
ATOM 1610 O O . GLU A 1 211 ? 15.602 -19.719 -9.414 1 96 211 GLU A O 1
ATOM 1615 N N . ILE A 1 212 ? 14.625 -17.75 -9.312 1 95.56 212 ILE A N 1
ATOM 1616 C CA . ILE A 1 212 ? 13.492 -18.188 -10.125 1 95.56 212 ILE A CA 1
ATOM 1617 C C . ILE A 1 212 ? 13.961 -18.516 -11.539 1 95.56 212 ILE A C 1
ATOM 1619 O O . ILE A 1 212 ? 13.57 -19.531 -12.117 1 95.56 212 ILE A O 1
ATOM 1623 N N . LEU A 1 213 ? 14.805 -17.688 -12.086 1 96.12 213 LEU A N 1
ATOM 1624 C CA . LEU A 1 213 ? 15.336 -17.906 -13.43 1 96.12 213 LEU A CA 1
ATOM 1625 C C . LEU A 1 213 ? 16.125 -19.203 -13.5 1 96.12 213 LEU A C 1
ATOM 1627 O O . LEU A 1 213 ? 15.984 -19.969 -14.453 1 96.12 213 LEU A O 1
ATOM 1631 N N . ASP A 1 214 ? 16.922 -19.422 -12.492 1 96.25 214 ASP A N 1
ATOM 1632 C CA . ASP A 1 214 ? 17.75 -20.625 -12.461 1 96.25 214 ASP A CA 1
ATOM 1633 C C . ASP A 1 214 ? 16.875 -21.875 -12.367 1 96.25 214 ASP A C 1
ATOM 1635 O O . ASP A 1 214 ? 17.172 -22.891 -13.016 1 96.25 214 ASP A O 1
ATOM 1639 N N . GLU A 1 215 ? 15.883 -21.797 -11.594 1 95.38 215 GLU A N 1
ATOM 1640 C CA . GLU A 1 215 ? 14.969 -22.922 -11.469 1 95.38 215 GLU A CA 1
ATOM 1641 C C . GLU A 1 215 ? 14.312 -23.25 -12.805 1 95.38 215 GLU A C 1
ATOM 1643 O O . GLU A 1 215 ? 14.258 -24.406 -13.211 1 95.38 215 GLU A O 1
ATOM 1648 N N . LYS A 1 216 ? 13.852 -22.266 -13.477 1 95.81 216 LYS A N 1
ATOM 1649 C CA . LYS A 1 216 ? 13.195 -22.453 -14.766 1 95.81 216 LYS A CA 1
ATOM 1650 C C . LYS A 1 216 ? 14.188 -22.906 -15.836 1 95.81 216 LYS A C 1
ATOM 1652 O O . LYS A 1 216 ? 13.867 -23.766 -16.656 1 95.81 216 LYS A O 1
ATOM 1657 N N . ARG A 1 217 ? 15.375 -22.375 -15.797 1 95.31 217 ARG A N 1
ATOM 1658 C CA . ARG A 1 217 ? 16.422 -22.781 -16.719 1 95.31 217 ARG A CA 1
ATOM 1659 C C . ARG A 1 217 ? 16.781 -24.25 -16.531 1 95.31 217 ARG A C 1
ATOM 1661 O O . ARG A 1 217 ? 16.938 -24.984 -17.516 1 95.31 217 ARG A O 1
ATOM 1668 N N . GLU A 1 218 ? 16.906 -24.578 -15.289 1 94.31 218 GLU A N 1
ATOM 1669 C CA . GLU A 1 218 ? 17.266 -25.953 -14.992 1 94.31 218 GLU A CA 1
ATOM 1670 C C . GLU A 1 218 ? 16.188 -26.922 -15.508 1 94.31 218 GLU A C 1
ATOM 1672 O O . GLU A 1 218 ? 16.516 -27.953 -16.109 1 94.31 218 GLU A O 1
ATOM 1677 N N . GLU A 1 219 ? 14.984 -26.594 -15.266 1 91.94 219 GLU A N 1
ATOM 1678 C CA . GLU A 1 219 ? 13.891 -27.438 -15.727 1 91.94 219 GLU A CA 1
ATOM 1679 C C . GLU A 1 219 ? 13.875 -27.547 -17.25 1 91.94 219 GLU A C 1
ATOM 1681 O O . GLU A 1 219 ? 13.719 -28.641 -17.797 1 91.94 219 GLU A O 1
ATOM 1686 N N . LEU A 1 220 ? 14.055 -26.469 -17.938 1 92.94 220 LEU A N 1
ATOM 1687 C CA . LEU A 1 220 ? 13.992 -26.469 -19.391 1 92.94 220 LEU A CA 1
ATOM 1688 C C . LEU A 1 220 ? 15.227 -27.141 -20 1 92.94 220 LEU A C 1
ATOM 1690 O O . LEU A 1 220 ? 15.133 -27.812 -21.031 1 92.94 220 LEU A O 1
ATOM 1694 N N . GLU A 1 221 ? 16.375 -27.016 -19.359 1 91.94 221 GLU A N 1
ATOM 1695 C CA . GLU A 1 221 ? 17.594 -27.688 -19.844 1 91.94 221 GLU A CA 1
ATOM 1696 C C . GLU A 1 221 ? 17.469 -29.203 -19.734 1 91.94 221 GLU A C 1
ATOM 1698 O O . GLU A 1 221 ? 17.938 -29.922 -20.594 1 91.94 221 GLU A O 1
ATOM 1703 N N . LYS A 1 222 ? 16.828 -29.578 -18.656 1 87.06 222 LYS A N 1
ATOM 1704 C CA . LYS A 1 222 ? 16.562 -31.016 -18.531 1 87.06 222 LYS A CA 1
ATOM 1705 C C . LYS A 1 222 ? 15.711 -31.516 -19.688 1 87.06 222 LYS A C 1
ATOM 1707 O O . LYS A 1 222 ? 15.984 -32.594 -20.25 1 87.06 222 LYS A O 1
ATOM 1712 N N . ARG A 1 223 ? 14.766 -30.734 -20.094 1 87.69 223 ARG A N 1
ATOM 1713 C CA . ARG A 1 223 ? 13.883 -31.109 -21.188 1 87.69 223 ARG A CA 1
ATOM 1714 C C . ARG A 1 223 ? 14.617 -31.062 -22.531 1 87.69 223 ARG A C 1
ATOM 1716 O O . ARG A 1 223 ? 14.406 -31.922 -23.375 1 87.69 223 ARG A O 1
ATOM 1723 N N . ILE A 1 224 ? 15.492 -30.141 -22.672 1 90.5 224 ILE A N 1
ATOM 1724 C CA . ILE A 1 224 ? 16.219 -29.953 -23.922 1 90.5 224 ILE A CA 1
ATOM 1725 C C . ILE A 1 224 ? 17.234 -31.078 -24.094 1 90.5 224 ILE A C 1
ATOM 1727 O O . ILE A 1 224 ? 17.453 -31.547 -25.219 1 90.5 224 ILE A O 1
ATOM 1731 N N . ASN A 1 225 ? 17.766 -31.625 -23.031 1 88.88 225 ASN A N 1
ATOM 1732 C CA . ASN A 1 225 ? 18.828 -32.625 -23.109 1 88.88 225 ASN A CA 1
ATOM 1733 C C . ASN A 1 225 ? 18.266 -34.031 -23.062 1 88.88 225 ASN A C 1
ATOM 1735 O O . ASN A 1 225 ? 19 -35 -23.266 1 88.88 225 ASN A O 1
ATOM 1739 N N . LEU A 1 226 ? 17.047 -34.125 -22.828 1 86.31 226 LEU A N 1
ATOM 1740 C CA . LEU A 1 226 ? 16.438 -35.438 -22.625 1 86.31 226 LEU A CA 1
ATOM 1741 C C . LEU A 1 226 ? 16.594 -36.312 -23.859 1 86.31 226 LEU A C 1
ATOM 1743 O O . LEU A 1 226 ? 16.969 -37.5 -23.75 1 86.31 226 LEU A O 1
ATOM 1747 N N . PRO A 1 227 ? 16.297 -35.812 -25.094 1 88.44 227 PRO A N 1
ATOM 1748 C CA . PRO A 1 227 ? 16.422 -36.656 -26.281 1 88.44 227 PRO A CA 1
ATOM 1749 C C . PRO A 1 227 ? 17.828 -37.219 -26.453 1 88.44 227 PRO A C 1
ATOM 1751 O O . PRO A 1 227 ? 18 -38.406 -26.766 1 88.44 227 PRO A O 1
ATOM 1754 N N . ASP A 1 228 ? 18.812 -36.438 -26.281 1 88.5 228 ASP A N 1
ATOM 1755 C CA . ASP A 1 228 ? 20.188 -36.875 -26.438 1 88.5 228 ASP A CA 1
ATOM 1756 C C . ASP A 1 228 ? 20.547 -37.938 -25.391 1 88.5 228 ASP A C 1
ATOM 1758 O O . ASP A 1 228 ? 21.25 -38.875 -25.672 1 88.5 228 ASP A O 1
ATOM 1762 N N . GLU A 1 229 ? 20.062 -37.719 -24.203 1 84.94 229 GLU A N 1
ATOM 1763 C CA . GLU A 1 229 ? 20.312 -38.688 -23.141 1 84.94 229 GLU A CA 1
ATOM 1764 C C . GLU A 1 229 ? 19.656 -40.031 -23.438 1 84.94 229 GLU A C 1
ATOM 1766 O O . GLU A 1 229 ? 20.266 -41.094 -23.219 1 84.94 229 GLU A O 1
ATOM 1771 N N . ARG A 1 230 ? 18.5 -39.969 -23.969 1 86.94 230 ARG A N 1
ATOM 1772 C CA . ARG A 1 230 ? 17.781 -41.219 -24.297 1 86.94 230 ARG A CA 1
ATOM 1773 C C . ARG A 1 230 ? 18.422 -41.906 -25.484 1 86.94 230 ARG A C 1
ATOM 1775 O O . ARG A 1 230 ? 18.5 -43.125 -25.531 1 86.94 230 ARG A O 1
ATOM 1782 N N . LYS A 1 231 ? 18.891 -41.156 -26.453 1 88.38 231 LYS A N 1
ATOM 1783 C CA . LYS A 1 231 ? 19.594 -41.719 -27.594 1 88.38 231 LYS A CA 1
ATOM 1784 C C . LYS A 1 231 ? 20.859 -42.469 -27.156 1 88.38 231 LYS A C 1
ATOM 1786 O O . LYS A 1 231 ? 21.188 -43.531 -27.688 1 88.38 231 LYS A O 1
ATOM 1791 N N . ALA A 1 232 ? 21.469 -41.812 -26.234 1 86.94 232 ALA A N 1
ATOM 1792 C CA . ALA A 1 232 ? 22.672 -42.438 -25.719 1 86.94 232 ALA A CA 1
ATOM 1793 C C . ALA A 1 232 ? 22.359 -43.75 -25.016 1 86.94 232 ALA A C 1
ATOM 1795 O O . ALA A 1 232 ? 23.109 -44.719 -25.141 1 86.94 232 ALA A O 1
ATOM 1796 N N . LEU A 1 233 ? 21.266 -43.812 -24.359 1 85.12 233 LEU A N 1
ATOM 1797 C CA . LEU A 1 233 ? 20.859 -45.031 -23.672 1 85.12 233 LEU A CA 1
ATOM 1798 C C . LEU A 1 233 ? 20.469 -46.125 -24.672 1 85.12 233 LEU A C 1
ATOM 1800 O O . LEU A 1 233 ? 20.797 -47.281 -24.469 1 85.12 233 LEU A O 1
ATOM 1804 N N . VAL A 1 234 ? 19.797 -45.719 -25.703 1 88.44 234 VAL A N 1
ATOM 1805 C CA . VAL A 1 234 ? 19.406 -46.656 -26.734 1 88.44 234 VAL A CA 1
ATOM 1806 C C . VAL A 1 234 ? 20.656 -47.219 -27.438 1 88.44 234 VAL A C 1
ATOM 1808 O O . VAL A 1 234 ? 20.75 -48.406 -27.688 1 88.44 234 VAL A O 1
ATOM 1811 N N . LYS A 1 235 ? 21.578 -46.375 -27.688 1 88.62 235 LYS A N 1
ATOM 1812 C CA . LYS A 1 235 ? 22.828 -46.812 -28.312 1 88.62 235 LYS A CA 1
ATOM 1813 C C . LYS A 1 235 ? 23.578 -47.781 -27.422 1 88.62 235 LYS A C 1
ATOM 1815 O O . LYS A 1 235 ? 24.109 -48.781 -27.891 1 88.62 235 LYS A O 1
ATOM 1820 N N . LYS A 1 236 ? 23.578 -47.469 -26.203 1 84.62 236 LYS A N 1
ATOM 1821 C CA . LYS A 1 236 ? 24.219 -48.375 -25.25 1 84.62 236 LYS A CA 1
ATOM 1822 C C . LYS A 1 236 ? 23.531 -49.719 -25.234 1 84.62 236 LYS A C 1
ATOM 1824 O O . LYS A 1 236 ? 24.203 -50.75 -25.188 1 84.62 236 LYS A O 1
ATOM 1829 N N . LEU A 1 237 ? 22.25 -49.719 -25.234 1 84.88 237 LEU A N 1
ATOM 1830 C CA . LEU A 1 237 ? 21.484 -50.969 -25.266 1 84.88 237 LEU A CA 1
ATOM 1831 C C . LEU A 1 237 ? 21.797 -51.781 -26.516 1 84.88 237 LEU A C 1
ATOM 1833 O O . LEU A 1 237 ? 22.016 -53 -26.453 1 84.88 237 LEU A O 1
ATOM 1837 N N . GLN A 1 238 ? 21.922 -51.125 -27.609 1 87.19 238 GLN A N 1
ATOM 1838 C CA . GLN A 1 238 ? 22.234 -51.781 -28.875 1 87.19 238 GLN A CA 1
ATOM 1839 C C . GLN A 1 238 ? 23.656 -52.344 -28.875 1 87.19 238 GLN A C 1
ATOM 1841 O O . GLN A 1 238 ? 23.891 -53.438 -29.375 1 87.19 238 GLN A O 1
ATOM 1846 N N . ASP A 1 239 ? 24.531 -51.594 -28.266 1 85.56 239 ASP A N 1
ATOM 1847 C CA . ASP A 1 239 ? 25.922 -52.062 -28.188 1 85.56 239 ASP A CA 1
ATOM 1848 C C . ASP A 1 239 ? 26.047 -53.281 -27.281 1 85.56 239 ASP A C 1
ATOM 1850 O O . ASP A 1 239 ? 26.812 -54.219 -27.562 1 85.56 239 ASP A O 1
ATOM 1854 N N . ASP A 1 240 ? 25.25 -53.344 -26.266 1 82.44 240 ASP A N 1
ATOM 1855 C CA . ASP A 1 240 ? 25.266 -54.469 -25.344 1 82.44 240 ASP A CA 1
ATOM 1856 C C . ASP A 1 240 ? 24.703 -55.719 -26.016 1 82.44 240 ASP A C 1
ATOM 1858 O O . ASP A 1 240 ? 25.219 -56.812 -25.797 1 82.44 240 ASP A O 1
ATOM 1862 N N . ILE A 1 241 ? 23.719 -55.594 -26.781 1 85.5 241 ILE A N 1
ATOM 1863 C CA . ILE A 1 241 ? 23.109 -56.719 -27.484 1 85.5 241 ILE A CA 1
ATOM 1864 C C . ILE A 1 241 ? 24.109 -57.281 -28.5 1 85.5 241 ILE A C 1
ATOM 1866 O O . ILE A 1 241 ? 24.281 -58.5 -28.594 1 85.5 241 ILE A O 1
ATOM 1870 N N . LYS A 1 242 ? 24.812 -56.375 -29.172 1 84.31 242 LYS A N 1
ATOM 1871 C CA . LYS A 1 242 ? 25.781 -56.812 -30.172 1 84.31 242 LYS A CA 1
ATOM 1872 C C . LYS A 1 242 ? 26.953 -57.531 -29.516 1 84.31 242 LYS A C 1
ATOM 1874 O O . LYS A 1 242 ? 27.484 -58.5 -30.078 1 84.31 242 LYS A O 1
ATOM 1879 N N . ALA A 1 243 ? 27.219 -57.219 -28.328 1 82.06 243 ALA A N 1
ATOM 1880 C CA . ALA A 1 243 ? 28.359 -57.781 -27.625 1 82.06 243 ALA A CA 1
ATOM 1881 C C . ALA A 1 243 ? 28.031 -59.188 -27.078 1 82.06 243 ALA A C 1
ATOM 1883 O O . ALA A 1 243 ? 28.938 -60 -26.891 1 82.06 243 ALA A O 1
ATOM 1884 N N . LEU A 1 244 ? 26.828 -59.688 -26.766 1 81.56 244 LEU A N 1
ATOM 1885 C CA . LEU A 1 244 ? 26.422 -60.938 -26.141 1 81.56 244 LEU A CA 1
ATOM 1886 C C . LEU A 1 244 ? 26.391 -62.062 -27.156 1 81.56 244 LEU A C 1
ATOM 1888 O O . LEU A 1 244 ? 26.484 -63.25 -26.781 1 81.56 244 LEU A O 1
ATOM 1892 N N . GLY A 1 245 ? 26.453 -61.844 -28.438 1 77.06 245 GLY A N 1
ATOM 1893 C CA . GLY A 1 245 ? 26.266 -62.906 -29.438 1 77.06 245 GLY A CA 1
ATOM 1894 C C . GLY A 1 245 ? 24.828 -63.406 -29.484 1 77.06 245 GLY A C 1
ATOM 1895 O O . GLY A 1 245 ? 23.969 -62.938 -28.734 1 77.06 245 GLY A O 1
ATOM 1896 N N . HIS A 1 246 ? 24.594 -64.562 -30.188 1 81.94 246 HIS A N 1
ATOM 1897 C CA . HIS A 1 246 ? 23.234 -65 -30.438 1 81.94 246 HIS A CA 1
ATOM 1898 C C . HIS A 1 246 ? 22.641 -65.75 -29.219 1 81.94 246 HIS A C 1
ATOM 1900 O O . HIS A 1 246 ? 21.562 -65.375 -28.766 1 81.94 246 HIS A O 1
ATOM 1906 N N . PHE A 1 247 ? 23.391 -66.625 -28.75 1 82.75 247 PHE A N 1
ATOM 1907 C CA . PHE A 1 247 ? 22.891 -67.375 -27.625 1 82.75 247 PHE A CA 1
ATOM 1908 C C . PHE A 1 247 ? 22.766 -66.5 -26.391 1 82.75 247 PHE A C 1
ATOM 1910 O O . PHE A 1 247 ? 21.766 -66.562 -25.672 1 82.75 247 PHE A O 1
ATOM 1917 N N . GLY A 1 248 ? 23.812 -65.625 -26.094 1 82.12 248 GLY A N 1
ATOM 1918 C CA . GLY A 1 248 ? 23.766 -64.75 -24.969 1 82.12 248 GLY A CA 1
ATOM 1919 C C . GLY A 1 248 ? 22.547 -63.812 -24.969 1 82.12 248 GLY A C 1
ATOM 1920 O O . GLY A 1 248 ? 21.938 -63.594 -23.922 1 82.12 248 GLY A O 1
ATOM 1921 N N . PHE A 1 249 ? 22.172 -63.375 -26.125 1 88.06 249 PHE A N 1
ATOM 1922 C CA . PHE A 1 249 ? 21.016 -62.5 -26.266 1 88.06 249 PHE A CA 1
ATOM 1923 C C . PHE A 1 249 ? 19.719 -63.25 -25.984 1 88.06 249 PHE A C 1
ATOM 1925 O O . PHE A 1 249 ? 18.844 -62.75 -25.281 1 88.06 249 PHE A O 1
ATOM 1932 N N . ILE A 1 250 ? 19.656 -64.438 -26.484 1 87.38 250 ILE A N 1
ATOM 1933 C CA . ILE A 1 250 ? 18.438 -65.25 -26.312 1 87.38 250 ILE A CA 1
ATOM 1934 C C . ILE A 1 250 ? 18.188 -65.5 -24.828 1 87.38 250 ILE A C 1
ATOM 1936 O O . ILE A 1 250 ? 17.047 -65.375 -24.359 1 87.38 250 ILE A O 1
ATOM 1940 N N . LYS A 1 251 ? 19.234 -65.625 -24.125 1 83.12 251 LYS A N 1
ATOM 1941 C CA . LYS A 1 251 ? 19.109 -65.938 -22.703 1 83.12 251 LYS A CA 1
ATOM 1942 C C . LYS A 1 251 ? 18.703 -64.688 -21.906 1 83.12 251 LYS A C 1
ATOM 1944 O O . LYS A 1 251 ? 17.984 -64.812 -20.906 1 83.12 251 LYS A O 1
ATOM 1949 N N . GLN A 1 252 ? 19.109 -63.562 -22.469 1 85.62 252 GLN A N 1
ATOM 1950 C CA . GLN A 1 252 ? 18.891 -62.344 -21.719 1 85.62 252 GLN A CA 1
ATOM 1951 C C . GLN A 1 252 ? 17.828 -61.469 -22.375 1 85.62 252 GLN A C 1
ATOM 1953 O O . GLN A 1 252 ? 17.703 -60.281 -22.062 1 85.62 252 GLN A O 1
ATOM 1958 N N . GLN A 1 253 ? 17.125 -61.906 -23.297 1 87.62 253 GLN A N 1
ATOM 1959 C CA . GLN A 1 253 ? 16.156 -61.094 -24.062 1 87.62 253 GLN A CA 1
ATOM 1960 C C . GLN A 1 253 ? 15.141 -60.438 -23.156 1 87.62 253 GLN A C 1
ATOM 1962 O O . GLN A 1 253 ? 14.773 -59.281 -23.359 1 87.62 253 GLN A O 1
ATOM 1967 N N . GLU A 1 254 ? 14.672 -61.188 -22.172 1 86.5 254 GLU A N 1
ATOM 1968 C CA . GLU A 1 254 ? 13.656 -60.656 -21.281 1 86.5 254 GLU A CA 1
ATOM 1969 C C . GLU A 1 254 ? 14.164 -59.438 -20.531 1 86.5 254 GLU A C 1
ATOM 1971 O O . GLU A 1 254 ? 13.422 -58.469 -20.328 1 86.5 254 GLU A O 1
ATOM 1976 N N . ARG A 1 255 ? 15.375 -59.531 -20.172 1 83 255 ARG A N 1
ATOM 1977 C CA . ARG A 1 255 ? 15.984 -58.375 -19.484 1 83 255 ARG A CA 1
ATOM 1978 C C . ARG A 1 255 ? 16.031 -57.156 -20.391 1 83 255 ARG A C 1
ATOM 1980 O O . ARG A 1 255 ? 15.688 -56.062 -19.984 1 83 255 ARG A O 1
ATOM 1987 N N . PHE A 1 256 ? 16.422 -57.312 -21.641 1 85.69 256 PHE A N 1
ATOM 1988 C CA . PHE A 1 256 ? 16.516 -56.219 -22.594 1 85.69 256 PHE A CA 1
ATOM 1989 C C . PHE A 1 256 ? 15.133 -55.688 -22.922 1 85.69 256 PHE A C 1
ATOM 1991 O O . PHE A 1 256 ? 14.961 -54.469 -23.047 1 85.69 256 PHE A O 1
ATOM 1998 N N . ASN A 1 257 ? 14.203 -56.562 -22.969 1 89.38 257 ASN A N 1
ATOM 1999 C CA . ASN A 1 257 ? 12.836 -56.125 -23.25 1 89.38 257 ASN A CA 1
ATOM 2000 C C . ASN A 1 257 ? 12.266 -55.281 -22.094 1 89.38 257 ASN A C 1
ATOM 2002 O O . ASN A 1 257 ? 11.562 -54.312 -22.312 1 89.38 257 ASN A O 1
ATOM 2006 N N . GLU A 1 258 ? 12.625 -55.656 -20.906 1 86.62 258 GLU A N 1
ATOM 2007 C CA . GLU A 1 258 ? 12.195 -54.875 -19.734 1 86.62 258 GLU A CA 1
ATOM 2008 C C . GLU A 1 258 ? 12.828 -53.5 -19.719 1 86.62 258 GLU A C 1
ATOM 2010 O O . GLU A 1 258 ? 12.172 -52.531 -19.375 1 86.62 258 GLU A O 1
ATOM 2015 N N . GLN A 1 259 ? 14.062 -53.469 -20.094 1 83.25 259 GLN A N 1
ATOM 2016 C CA . GLN A 1 259 ? 14.75 -52.188 -20.172 1 83.25 259 GLN A CA 1
ATOM 2017 C C . GLN A 1 259 ? 14.133 -51.281 -21.234 1 83.25 259 GLN A C 1
ATOM 2019 O O . GLN A 1 259 ? 13.961 -50.062 -21.016 1 83.25 259 GLN A O 1
ATOM 2024 N N . CYS A 1 260 ? 13.789 -51.844 -22.344 1 88.19 260 CYS A N 1
ATOM 2025 C CA . CYS A 1 260 ? 13.156 -51.094 -23.406 1 88.19 260 CYS A CA 1
ATOM 2026 C C . CYS A 1 260 ? 11.797 -50.562 -22.969 1 88.19 260 CYS A C 1
ATOM 2028 O O . CYS A 1 260 ? 11.461 -49.406 -23.234 1 88.19 260 CYS A O 1
ATOM 2030 N N . ASP A 1 261 ? 11.07 -51.375 -22.25 1 88.44 261 ASP A N 1
ATOM 2031 C CA . ASP A 1 261 ? 9.758 -50.938 -21.766 1 88.44 261 ASP A CA 1
ATOM 2032 C C . ASP A 1 261 ? 9.891 -49.812 -20.766 1 88.44 261 ASP A C 1
ATOM 2034 O O . ASP A 1 261 ? 9.102 -48.875 -20.781 1 88.44 261 ASP A O 1
ATOM 2038 N N . GLY A 1 262 ? 10.852 -49.906 -19.922 1 82.56 262 GLY A N 1
ATOM 2039 C CA . GLY A 1 262 ? 11.102 -48.844 -18.969 1 82.56 262 GLY A CA 1
ATOM 2040 C C . GLY A 1 262 ? 11.461 -47.5 -19.641 1 82.56 262 GLY A C 1
ATOM 2041 O O . GLY A 1 262 ? 10.953 -46.469 -19.25 1 82.56 262 GLY A O 1
ATOM 2042 N N . LEU A 1 263 ? 12.32 -47.594 -20.625 1 84.06 263 LEU A N 1
ATOM 2043 C CA . LEU A 1 263 ? 12.727 -46.406 -21.359 1 84.06 263 LEU A CA 1
ATOM 2044 C C . LEU A 1 263 ? 11.555 -45.781 -22.109 1 84.06 263 LEU A C 1
ATOM 2046 O O . LEU A 1 263 ? 11.43 -44.562 -22.188 1 84.06 263 LEU A O 1
ATOM 2050 N N . LEU A 1 264 ? 10.742 -46.625 -22.625 1 86.56 264 LEU A N 1
ATOM 2051 C CA . LEU A 1 264 ? 9.57 -46.156 -23.359 1 86.56 264 LEU A CA 1
ATOM 2052 C C . LEU A 1 264 ? 8.594 -45.438 -22.422 1 86.56 264 LEU A C 1
ATOM 2054 O O . LEU A 1 264 ? 8.039 -44.406 -22.781 1 86.56 264 LEU A O 1
ATOM 2058 N N . GLU A 1 265 ? 8.406 -45.969 -21.266 1 84.06 265 GLU A N 1
ATOM 2059 C CA . GLU A 1 265 ? 7.512 -45.344 -20.297 1 84.06 265 GLU A CA 1
ATOM 2060 C C . GLU A 1 265 ? 8.023 -44 -19.859 1 84.06 265 GLU A C 1
ATOM 2062 O O . GLU A 1 265 ? 7.246 -43.031 -19.703 1 84.06 265 GLU A O 1
ATOM 2067 N N . GLN A 1 266 ? 9.219 -43.906 -19.719 1 77.88 266 GLN A N 1
ATOM 2068 C CA . GLN A 1 266 ? 9.82 -42.625 -19.297 1 77.88 266 GLN A CA 1
ATOM 2069 C C . GLN A 1 266 ? 9.688 -41.562 -20.391 1 77.88 266 GLN A C 1
ATOM 2071 O O . GLN A 1 266 ? 9.508 -40.406 -20.109 1 77.88 266 GLN A O 1
ATOM 2076 N N . CYS A 1 267 ? 9.844 -42 -21.562 1 80 267 CYS A N 1
ATOM 2077 C CA . CYS A 1 267 ? 9.719 -41.062 -22.672 1 80 267 CYS A CA 1
ATOM 2078 C C . CYS A 1 267 ? 8.281 -40.562 -22.812 1 80 267 CYS A C 1
ATOM 2080 O O . CYS A 1 267 ? 8.055 -39.438 -23.219 1 80 267 CYS A O 1
ATOM 2082 N N . GLN A 1 268 ? 7.359 -41.344 -22.344 1 78.25 268 GLN A N 1
ATOM 2083 C CA . GLN A 1 268 ? 5.953 -41 -22.469 1 78.25 268 GLN A CA 1
ATOM 2084 C C . GLN A 1 268 ? 5.527 -40.031 -21.359 1 78.25 268 GLN A C 1
ATOM 2086 O O . GLN A 1 268 ? 4.598 -39.25 -21.531 1 78.25 268 GLN A O 1
ATOM 2091 N N . LYS A 1 269 ? 6.121 -39.969 -20.281 1 73.69 269 LYS A N 1
ATOM 2092 C CA . LYS A 1 269 ? 5.719 -39.188 -19.125 1 73.69 269 LYS A CA 1
ATOM 2093 C C . LYS A 1 269 ? 6.281 -37.75 -19.219 1 73.69 269 LYS A C 1
ATOM 2095 O O . LYS A 1 269 ? 5.969 -36.906 -18.375 1 73.69 269 LYS A O 1
ATOM 2100 N N . PHE A 1 270 ? 6.789 -37.438 -20.266 1 71.88 270 PHE A N 1
ATOM 2101 C CA . PHE A 1 270 ? 7.445 -36.125 -20.328 1 71.88 270 PHE A CA 1
ATOM 2102 C C . PHE A 1 270 ? 6.449 -35.031 -20.719 1 71.88 270 PHE A C 1
ATOM 2104 O O . PHE A 1 270 ? 5.664 -35.219 -21.641 1 71.88 270 PHE A O 1
ATOM 2111 N N . SER A 1 271 ? 6.461 -34.031 -19.812 1 68.31 271 SER A N 1
ATOM 2112 C CA . SER A 1 271 ? 5.559 -32.906 -20.031 1 68.31 271 SER A CA 1
ATOM 2113 C C . SER A 1 271 ? 6.051 -32 -21.172 1 68.31 271 SER A C 1
ATOM 2115 O O . SER A 1 271 ? 7.246 -31.75 -21.281 1 68.31 271 SER A O 1
ATOM 2117 N N . THR A 1 272 ? 5.109 -31.641 -22.031 1 74.31 272 THR A N 1
ATOM 2118 C CA . THR A 1 272 ? 5.41 -30.75 -23.141 1 74.31 272 THR A CA 1
ATOM 2119 C C . THR A 1 272 ? 4.867 -29.344 -22.891 1 74.31 272 THR A C 1
ATOM 2121 O O . THR A 1 272 ? 4.934 -28.484 -23.766 1 74.31 272 THR A O 1
ATOM 2124 N N . ASP A 1 273 ? 4.566 -29.125 -21.656 1 80.56 273 ASP A N 1
ATOM 2125 C CA . ASP A 1 273 ? 3.934 -27.844 -21.375 1 80.56 273 ASP A CA 1
ATOM 2126 C C . ASP A 1 273 ? 4.969 -26.719 -21.312 1 80.56 273 ASP A C 1
ATOM 2128 O O . ASP A 1 273 ? 6.082 -26.922 -20.828 1 80.56 273 ASP A O 1
ATOM 2132 N N . LEU A 1 274 ? 4.539 -25.625 -21.844 1 85.38 274 LEU A N 1
ATOM 2133 C CA . LEU A 1 274 ? 5.391 -24.438 -21.766 1 85.38 274 LEU A CA 1
ATOM 2134 C C . LEU A 1 274 ? 5.414 -23.891 -20.344 1 85.38 274 LEU A C 1
ATOM 2136 O O . LEU A 1 274 ? 4.43 -23.984 -19.609 1 85.38 274 LEU A O 1
ATOM 2140 N N . ILE A 1 275 ? 6.586 -23.484 -19.969 1 90.12 275 ILE A N 1
ATOM 2141 C CA . ILE A 1 275 ? 6.695 -22.75 -18.703 1 90.12 275 ILE A CA 1
ATOM 2142 C C . ILE A 1 275 ? 6.348 -21.281 -18.922 1 90.12 275 ILE A C 1
ATOM 2144 O O . ILE A 1 275 ? 6.832 -20.656 -19.875 1 90.12 275 ILE A O 1
ATOM 2148 N N . ASP A 1 276 ? 5.559 -20.797 -18.047 1 91.31 276 ASP A N 1
ATOM 2149 C CA . ASP A 1 276 ? 5.125 -19.406 -18.188 1 91.31 276 ASP A CA 1
ATOM 2150 C C . ASP A 1 276 ? 6.293 -18.438 -18 1 91.31 276 ASP A C 1
ATOM 2152 O O . ASP A 1 276 ? 6.891 -18.391 -16.922 1 91.31 276 ASP A O 1
ATOM 2156 N N . HIS A 1 277 ? 6.512 -17.656 -19 1 92.62 277 HIS A N 1
ATOM 2157 C CA . HIS A 1 277 ? 7.676 -16.781 -18.969 1 92.62 277 HIS A CA 1
ATOM 2158 C C . HIS A 1 277 ? 7.371 -15.477 -18.234 1 92.62 277 HIS A C 1
ATOM 2160 O O . HIS A 1 277 ? 8.273 -14.672 -17.984 1 92.62 277 HIS A O 1
ATOM 2166 N N . TYR A 1 278 ? 6.137 -15.281 -17.781 1 91.12 278 TYR A N 1
ATOM 2167 C CA . TYR A 1 278 ? 5.785 -14.062 -17.062 1 91.12 278 TYR A CA 1
ATOM 2168 C C . TYR A 1 278 ? 5.793 -14.297 -15.555 1 91.12 278 TYR A C 1
ATOM 2170 O O . TYR A 1 278 ? 5.773 -13.344 -14.773 1 91.12 278 TYR A O 1
ATOM 2178 N N . ASP A 1 279 ? 5.859 -15.539 -15.195 1 90.62 279 ASP A N 1
ATOM 2179 C CA . ASP A 1 279 ? 5.82 -15.867 -13.773 1 90.62 279 ASP A CA 1
ATOM 2180 C C . ASP A 1 279 ? 7.188 -15.672 -13.125 1 90.62 279 ASP A C 1
ATOM 2182 O O . ASP A 1 279 ? 7.734 -16.594 -12.508 1 90.62 279 ASP A O 1
ATOM 2186 N N . ILE A 1 280 ? 7.762 -14.539 -13.336 1 94 280 ILE A N 1
ATOM 2187 C CA . ILE A 1 280 ? 9.031 -14.094 -12.766 1 94 280 ILE A CA 1
ATOM 2188 C C . ILE A 1 280 ? 8.844 -12.766 -12.047 1 94 280 ILE A C 1
ATOM 2190 O O . ILE A 1 280 ? 8.328 -11.805 -12.625 1 94 280 ILE A O 1
ATOM 2194 N N . GLY A 1 281 ? 9.203 -12.828 -10.789 1 92.56 281 GLY A N 1
ATOM 2195 C CA . GLY A 1 281 ? 9.031 -11.586 -10.055 1 92.56 281 GLY A CA 1
ATOM 2196 C C . GLY A 1 281 ? 9.719 -11.586 -8.703 1 92.56 281 GLY A C 1
ATOM 2197 O O . GLY A 1 281 ? 10.422 -12.539 -8.359 1 92.56 281 GLY A O 1
ATOM 2198 N N . CYS A 1 282 ? 9.648 -10.453 -8.078 1 94.5 282 CYS A N 1
ATOM 2199 C CA . CYS A 1 282 ? 10.172 -10.25 -6.73 1 94.5 282 CYS A CA 1
ATOM 2200 C C . CYS A 1 282 ? 9.289 -9.297 -5.934 1 94.5 282 CYS A C 1
ATOM 2202 O O . CYS A 1 282 ? 8.203 -8.93 -6.387 1 94.5 282 CYS A O 1
ATOM 2204 N N . GLU A 1 283 ? 9.734 -8.891 -4.738 1 90.81 283 GLU A N 1
ATOM 2205 C CA . GLU A 1 283 ? 8.922 -8.047 -3.863 1 90.81 283 GLU A CA 1
ATOM 2206 C C . GLU A 1 283 ? 8.797 -6.633 -4.422 1 90.81 283 GLU A C 1
ATOM 2208 O O . GLU A 1 283 ? 7.805 -5.949 -4.176 1 90.81 283 GLU A O 1
ATOM 2213 N N . LEU A 1 284 ? 9.812 -6.238 -5.203 1 94.25 284 LEU A N 1
ATOM 2214 C CA . LEU A 1 284 ? 9.789 -4.887 -5.754 1 94.25 284 LEU A CA 1
ATOM 2215 C C . LEU A 1 284 ? 8.977 -4.836 -7.043 1 94.25 284 LEU A C 1
ATOM 2217 O O . LEU A 1 284 ? 8.305 -3.84 -7.32 1 94.25 284 LEU A O 1
ATOM 2221 N N . ILE A 1 285 ? 9.094 -5.906 -7.758 1 94 285 ILE A N 1
ATOM 2222 C CA . ILE A 1 285 ? 8.352 -6.066 -9.008 1 94 285 ILE A CA 1
ATOM 2223 C C . ILE A 1 285 ? 7.664 -7.434 -9.023 1 94 285 ILE A C 1
ATOM 2225 O O . ILE A 1 285 ? 8.266 -8.43 -9.43 1 94 285 ILE A O 1
ATOM 2229 N N . PRO A 1 286 ? 6.484 -7.43 -8.695 1 88.38 286 PRO A N 1
ATOM 2230 C CA . PRO A 1 286 ? 5.793 -8.719 -8.633 1 88.38 286 PRO A CA 1
ATOM 2231 C C . PRO A 1 286 ? 5.633 -9.367 -10 1 88.38 286 PRO A C 1
ATOM 2233 O O . PRO A 1 286 ? 5.676 -8.68 -11.023 1 88.38 286 PRO A O 1
ATOM 2236 N N . ALA A 1 287 ? 5.457 -10.68 -9.891 1 91.75 287 ALA A N 1
ATOM 2237 C CA . ALA A 1 287 ? 5.258 -11.438 -11.125 1 91.75 287 ALA A CA 1
ATOM 2238 C C . ALA A 1 287 ? 3.947 -11.055 -11.797 1 91.75 287 ALA A C 1
ATOM 2240 O O . ALA A 1 287 ? 2.973 -10.711 -11.125 1 91.75 287 ALA A O 1
ATOM 2241 N N . THR A 1 288 ? 4.027 -11.102 -13.172 1 90.19 288 THR A N 1
ATOM 2242 C CA . THR A 1 288 ? 2.822 -10.82 -13.938 1 90.19 288 THR A CA 1
ATOM 2243 C C . THR A 1 288 ? 1.957 -12.07 -14.07 1 90.19 288 THR A C 1
ATOM 2245 O O . THR A 1 288 ? 2.404 -13.094 -14.594 1 90.19 288 THR A O 1
ATOM 2248 N N . LYS A 1 289 ? 0.844 -12.016 -13.523 1 88.38 289 LYS A N 1
ATOM 2249 C CA . LYS A 1 289 ? -0.09 -13.133 -13.656 1 88.38 289 LYS A CA 1
ATOM 2250 C C . LYS A 1 289 ? -1.059 -12.898 -14.812 1 88.38 289 LYS A C 1
ATOM 2252 O O . LYS A 1 289 ? -2.027 -12.148 -14.68 1 88.38 289 LYS A O 1
ATOM 2257 N N . MET A 1 290 ? -0.817 -13.641 -15.812 1 92.38 290 MET A N 1
ATOM 2258 C CA . MET A 1 290 ? -1.616 -13.438 -17.016 1 92.38 290 MET A CA 1
ATOM 2259 C C . MET A 1 290 ? -2.885 -14.289 -16.984 1 92.38 290 MET A C 1
ATOM 2261 O O . MET A 1 290 ? -2.867 -15.414 -16.469 1 92.38 290 MET A O 1
ATOM 2265 N N . THR A 1 291 ? -3.945 -13.734 -17.453 1 92.25 291 THR A N 1
ATOM 2266 C CA . THR A 1 291 ? -5.184 -14.477 -17.672 1 92.25 291 THR A CA 1
ATOM 2267 C C . THR A 1 291 ? -5.391 -14.766 -19.156 1 92.25 291 THR A C 1
ATOM 2269 O O . THR A 1 291 ? -5.199 -13.883 -20 1 92.25 291 THR A O 1
ATOM 2272 N N . THR A 1 292 ? -5.773 -15.984 -19.422 1 94.38 292 THR A N 1
ATOM 2273 C CA . THR A 1 292 ? -5.938 -16.406 -20.797 1 94.38 292 THR A CA 1
ATOM 2274 C C . THR A 1 292 ? -7.414 -16.438 -21.188 1 94.38 292 THR A C 1
ATOM 2276 O O . THR A 1 292 ? -8.242 -17 -20.469 1 94.38 292 THR A O 1
ATOM 2279 N N . TYR A 1 293 ? -7.648 -15.789 -22.344 1 94.75 293 TYR A N 1
ATOM 2280 C CA . TYR A 1 293 ? -9.008 -15.781 -22.875 1 94.75 293 TYR A CA 1
ATOM 2281 C C . TYR A 1 293 ? -9.047 -16.375 -24.266 1 94.75 293 TYR A C 1
ATOM 2283 O O . TYR A 1 293 ? -8.148 -16.141 -25.078 1 94.75 293 TYR A O 1
ATOM 2291 N N . LYS A 1 294 ? -10.102 -17.172 -24.5 1 94.5 294 LYS A N 1
ATOM 2292 C CA . LYS A 1 294 ? -10.359 -17.703 -25.828 1 94.5 294 LYS A CA 1
ATOM 2293 C C . LYS A 1 294 ? -11.336 -16.797 -26.594 1 94.5 294 LYS A C 1
ATOM 2295 O O . LYS A 1 294 ? -12.477 -16.625 -26.172 1 94.5 294 LYS A O 1
ATOM 2300 N N . CYS A 1 295 ? -10.812 -16.25 -27.625 1 93.44 295 CYS A N 1
ATOM 2301 C CA . CYS A 1 295 ? -11.633 -15.336 -28.422 1 93.44 295 CYS A CA 1
ATOM 2302 C C . CYS A 1 295 ? -12.102 -16.016 -29.703 1 93.44 295 CYS A C 1
ATOM 2304 O O . CYS A 1 295 ? -11.289 -16.453 -30.516 1 93.44 295 CYS A O 1
ATOM 2306 N N . ASN A 1 296 ? -13.391 -16.031 -29.875 1 91.69 296 ASN A N 1
ATOM 2307 C CA . ASN A 1 296 ? -13.953 -16.562 -31.125 1 91.69 296 ASN A CA 1
ATOM 2308 C C . ASN A 1 296 ? -13.719 -15.625 -32.281 1 91.69 296 ASN A C 1
ATOM 2310 O O . ASN A 1 296 ? -14.18 -14.477 -32.281 1 91.69 296 ASN A O 1
ATOM 2314 N N . TRP A 1 297 ? -12.961 -16.219 -33.281 1 89.69 297 TRP A N 1
ATOM 2315 C CA . TRP A 1 297 ? -12.586 -15.414 -34.438 1 89.69 297 TRP A CA 1
ATOM 2316 C C . TRP A 1 297 ? -13.531 -15.68 -35.594 1 89.69 297 TRP A C 1
ATOM 2318 O O . TRP A 1 297 ? -13.141 -16.312 -36.594 1 89.69 297 TRP A O 1
ATOM 2328 N N . THR A 1 298 ? -14.805 -15.555 -35.438 1 82.5 298 THR A N 1
ATOM 2329 C CA . THR A 1 298 ? -15.766 -15.789 -36.5 1 82.5 298 THR A CA 1
ATOM 2330 C C . THR A 1 298 ? -15.914 -14.547 -37.375 1 82.5 298 THR A C 1
ATOM 2332 O O . THR A 1 298 ? -15.734 -13.422 -36.906 1 82.5 298 THR A O 1
ATOM 2335 N N . GLU A 1 299 ? -16.203 -14.891 -38.625 1 76.81 299 GLU A N 1
ATOM 2336 C CA . GLU A 1 299 ? -16.406 -13.82 -39.594 1 76.81 299 GLU A CA 1
ATOM 2337 C C . GLU A 1 299 ? -17.594 -12.938 -39.219 1 76.81 299 GLU A C 1
ATOM 2339 O O . GLU A 1 299 ? -18.641 -13.438 -38.812 1 76.81 299 GLU A O 1
ATOM 2344 N N . GLY A 1 300 ? -17.391 -11.547 -39.125 1 77.44 300 GLY A N 1
ATOM 2345 C CA . GLY A 1 300 ? -18.438 -10.578 -38.844 1 77.44 300 GLY A CA 1
ATOM 2346 C C . GLY A 1 300 ? -18.438 -10.109 -37.375 1 77.44 300 GLY A C 1
ATOM 2347 O O . GLY A 1 300 ? -19.047 -9.078 -37.062 1 77.44 300 GLY A O 1
ATOM 2348 N N . LYS A 1 301 ? -17.828 -10.906 -36.594 1 81.69 301 LYS A N 1
ATOM 2349 C CA . LYS A 1 301 ? -17.859 -10.523 -35.188 1 81.69 301 LYS A CA 1
ATOM 2350 C C . LYS A 1 301 ? -16.828 -9.445 -34.906 1 81.69 301 LYS A C 1
ATOM 2352 O O . LYS A 1 301 ? -15.625 -9.648 -35.094 1 81.69 301 LYS A O 1
ATOM 2357 N N . GLN A 1 302 ? -17.297 -8.297 -34.375 1 87.25 302 GLN A N 1
ATOM 2358 C CA . GLN A 1 302 ? -16.406 -7.176 -34.094 1 87.25 302 GLN A CA 1
ATOM 2359 C C . GLN A 1 302 ? -15.953 -7.203 -32.625 1 87.25 302 GLN A C 1
ATOM 2361 O O . GLN A 1 302 ? -14.773 -6.988 -32.344 1 87.25 302 GLN A O 1
ATOM 2366 N N . GLU A 1 303 ? -16.844 -7.555 -31.766 1 90.75 303 GLU A N 1
ATOM 2367 C CA . GLU A 1 303 ? -16.484 -7.613 -30.344 1 90.75 303 GLU A CA 1
ATOM 2368 C C . GLU A 1 303 ? -15.992 -9.008 -29.969 1 90.75 303 GLU A C 1
ATOM 2370 O O . GLU A 1 303 ? -16.781 -9.961 -29.938 1 90.75 303 GLU A O 1
ATOM 2375 N N . LEU A 1 304 ? -14.789 -9.016 -29.641 1 93.06 304 LEU A N 1
ATOM 2376 C CA . LEU A 1 304 ? -14.195 -10.297 -29.297 1 93.06 304 LEU A CA 1
ATOM 2377 C C . LEU A 1 304 ? -14.359 -10.594 -27.812 1 93.06 304 LEU A C 1
ATOM 2379 O O . LEU A 1 304 ? -14.625 -11.742 -27.422 1 93.06 304 LEU A O 1
ATOM 2383 N N . LEU A 1 305 ? -14.07 -9.594 -27.031 1 93.75 305 LEU A N 1
ATOM 2384 C CA . LEU A 1 305 ? -14.164 -9.742 -25.578 1 93.75 305 LEU A CA 1
ATOM 2385 C C . LEU A 1 305 ? -14.727 -8.477 -24.938 1 93.75 305 LEU A C 1
ATOM 2387 O O . LEU A 1 305 ? -14.438 -7.367 -25.375 1 93.75 305 LEU A O 1
ATOM 2391 N N . ASN A 1 306 ? -15.578 -8.594 -23.969 1 93.81 306 ASN A N 1
ATOM 2392 C CA . ASN A 1 306 ? -16.078 -7.543 -23.094 1 93.81 306 ASN A CA 1
ATOM 2393 C C . ASN A 1 306 ? -16.297 -8.055 -21.672 1 93.81 306 ASN A C 1
ATOM 2395 O O . ASN A 1 306 ? -17.375 -8.547 -21.344 1 93.81 306 ASN A O 1
ATOM 2399 N N . ILE A 1 307 ? -15.227 -7.855 -20.859 1 93.81 307 ILE A N 1
ATOM 2400 C CA . ILE A 1 307 ? -15.266 -8.523 -19.562 1 93.81 307 ILE A CA 1
ATOM 2401 C C . ILE A 1 307 ? -14.648 -7.613 -18.5 1 93.81 307 ILE A C 1
ATOM 2403 O O . ILE A 1 307 ? -14.086 -6.566 -18.812 1 93.81 307 ILE A O 1
ATOM 2407 N N . LEU A 1 308 ? -14.836 -8.039 -17.25 1 92 308 LEU A N 1
ATOM 2408 C CA . LEU A 1 308 ? -14.172 -7.422 -16.109 1 92 308 LEU A CA 1
ATOM 2409 C C . LEU A 1 308 ? -12.977 -8.258 -15.656 1 92 308 LEU A C 1
ATOM 2411 O O . LEU A 1 308 ? -13.062 -9.484 -15.594 1 92 308 LEU A O 1
ATOM 2415 N N . ILE A 1 309 ? -11.93 -7.48 -15.469 1 91.56 309 ILE A N 1
ATOM 2416 C CA . ILE A 1 309 ? -10.727 -8.156 -14.984 1 91.56 309 ILE A CA 1
ATOM 2417 C C . ILE A 1 309 ? -10.219 -7.469 -13.719 1 91.56 309 ILE A C 1
ATOM 2419 O O . ILE A 1 309 ? -10.258 -6.242 -13.609 1 91.56 309 ILE A O 1
ATOM 2423 N N . ASP A 1 310 ? -9.734 -8.305 -12.828 1 86.69 310 ASP A N 1
ATOM 2424 C CA . ASP A 1 310 ? -9.18 -7.777 -11.586 1 86.69 310 ASP A CA 1
ATOM 2425 C C . ASP A 1 310 ? -7.656 -7.824 -11.602 1 86.69 310 ASP A C 1
ATOM 2427 O O . ASP A 1 310 ? -7.062 -8.797 -12.07 1 86.69 310 ASP A O 1
ATOM 2431 N N . ASP A 1 311 ? -7.164 -6.75 -11.133 1 81.56 311 ASP A N 1
ATOM 2432 C CA . ASP A 1 311 ? -5.707 -6.746 -11.031 1 81.56 311 ASP A CA 1
ATOM 2433 C C . ASP A 1 311 ? -5.25 -7.324 -9.688 1 81.56 311 ASP A C 1
ATOM 2435 O O . ASP A 1 311 ? -6.066 -7.848 -8.93 1 81.56 311 ASP A O 1
ATOM 2439 N N . SER A 1 312 ? -3.979 -7.281 -9.477 1 73.44 312 SER A N 1
ATOM 2440 C CA . SER A 1 312 ? -3.416 -7.879 -8.273 1 73.44 312 SER A CA 1
ATOM 2441 C C . SER A 1 312 ? -3.801 -7.086 -7.031 1 73.44 312 SER A C 1
ATOM 2443 O O . SER A 1 312 ? -3.77 -7.609 -5.914 1 73.44 312 SER A O 1
ATOM 2445 N N . THR A 1 313 ? -4.125 -5.785 -7.207 1 73.69 313 THR A N 1
ATOM 2446 C CA . THR A 1 313 ? -4.477 -4.934 -6.074 1 73.69 313 THR A CA 1
ATOM 2447 C C . THR A 1 313 ? -5.965 -5.039 -5.754 1 73.69 313 THR A C 1
ATOM 2449 O O . THR A 1 313 ? -6.43 -4.492 -4.75 1 73.69 313 THR A O 1
ATOM 2452 N N . GLY A 1 314 ? -6.688 -5.707 -6.598 1 73.5 314 GLY A N 1
ATOM 2453 C CA . GLY A 1 314 ? -8.117 -5.863 -6.387 1 73.5 314 GLY A CA 1
ATOM 2454 C C . GLY A 1 314 ? -8.945 -4.844 -7.145 1 73.5 314 GLY A C 1
ATOM 2455 O O . GLY A 1 314 ? -10.172 -4.82 -7.023 1 73.5 314 GLY A O 1
ATOM 2456 N N . GLU A 1 315 ? -8.297 -4.055 -7.887 1 80.94 315 GLU A N 1
ATOM 2457 C CA . GLU A 1 315 ? -9.016 -3.111 -8.734 1 80.94 315 GLU A CA 1
ATOM 2458 C C . GLU A 1 315 ? -9.625 -3.811 -9.945 1 80.94 315 GLU A C 1
ATOM 2460 O O . GLU A 1 315 ? -8.977 -4.641 -10.578 1 80.94 315 GLU A O 1
ATOM 2465 N N . SER A 1 316 ? -10.789 -3.424 -10.156 1 88 316 SER A N 1
ATOM 2466 C CA . SER A 1 316 ? -11.492 -4.023 -11.281 1 88 316 SER A CA 1
ATOM 2467 C C . SER A 1 316 ? -11.422 -3.137 -12.523 1 88 316 SER A C 1
ATOM 2469 O O . SER A 1 316 ? -11.586 -1.92 -12.43 1 88 316 SER A O 1
ATOM 2471 N N . TRP A 1 317 ? -11.109 -3.791 -13.586 1 91.62 317 TRP A N 1
ATOM 2472 C CA . TRP A 1 317 ? -10.977 -3.09 -14.859 1 91.62 317 TRP A CA 1
ATOM 2473 C C . TRP A 1 317 ? -11.961 -3.635 -15.883 1 91.62 317 TRP A C 1
ATOM 2475 O O . TRP A 1 317 ? -12.188 -4.844 -15.961 1 91.62 317 TRP A O 1
ATOM 2485 N N . LYS A 1 318 ? -12.539 -2.686 -16.641 1 93.81 318 LYS A N 1
ATOM 2486 C CA . LYS A 1 318 ? -13.336 -3.078 -17.797 1 93.81 318 LYS A CA 1
ATOM 2487 C C . LYS A 1 318 ? -12.461 -3.18 -19.047 1 93.81 318 LYS A C 1
ATOM 2489 O O . LYS A 1 318 ? -11.75 -2.238 -19.391 1 93.81 318 LYS A O 1
ATOM 2494 N N . MET A 1 319 ? -12.461 -4.336 -19.625 1 94.69 319 MET A N 1
ATOM 2495 C CA . MET A 1 319 ? -11.641 -4.551 -20.812 1 94.69 319 MET A CA 1
ATOM 2496 C C . MET A 1 319 ? -12.5 -4.957 -22 1 94.69 319 MET A C 1
ATOM 2498 O O . MET A 1 319 ? -13.406 -5.781 -21.859 1 94.69 319 MET A O 1
ATOM 2502 N N . SER A 1 320 ? -12.234 -4.289 -23.141 1 95.31 320 SER A N 1
ATOM 2503 C CA . SER A 1 320 ? -12.914 -4.617 -24.375 1 95.31 320 SER A CA 1
ATOM 2504 C C . SER A 1 320 ? -11.914 -4.816 -25.516 1 95.31 320 SER A C 1
ATOM 2506 O O . SER A 1 320 ? -11 -4.012 -25.688 1 95.31 320 SER A O 1
ATOM 2508 N N . LEU A 1 321 ? -12.008 -5.961 -26.156 1 96 321 LEU A N 1
ATOM 2509 C CA . LEU A 1 321 ? -11.203 -6.27 -27.328 1 96 321 LEU A CA 1
ATOM 2510 C C . LEU A 1 321 ? -12.047 -6.215 -28.594 1 96 321 LEU A C 1
ATOM 2512 O O . LEU A 1 321 ? -13.016 -6.969 -28.734 1 96 321 LEU A O 1
ATOM 2516 N N . ILE A 1 322 ? -11.625 -5.34 -29.516 1 94.56 322 ILE A N 1
ATOM 2517 C CA . ILE A 1 322 ? -12.438 -5.09 -30.703 1 94.56 322 ILE A CA 1
ATOM 2518 C C . ILE A 1 322 ? -11.625 -5.379 -31.953 1 94.56 322 ILE A C 1
ATOM 2520 O O . ILE A 1 322 ? -10.445 -5.027 -32.031 1 94.56 322 ILE A O 1
ATOM 2524 N N . LYS A 1 323 ? -12.312 -6.047 -32.875 1 93.12 323 LYS A N 1
ATOM 2525 C CA . LYS A 1 323 ? -11.719 -6.414 -34.156 1 93.12 323 LYS A CA 1
ATOM 2526 C C . LYS A 1 323 ? -12.148 -5.449 -35.281 1 93.12 323 LYS A C 1
ATOM 2528 O O . LYS A 1 323 ? -13.344 -5.332 -35.562 1 93.12 323 LYS A O 1
ATOM 2533 N N . GLY A 1 324 ? -11.273 -4.676 -35.781 1 89.38 324 GLY A N 1
ATOM 2534 C CA . GLY A 1 324 ? -11.406 -3.859 -36.969 1 89.38 324 GLY A CA 1
ATOM 2535 C C . GLY A 1 324 ? -10.336 -4.137 -38.031 1 89.38 324 GLY A C 1
ATOM 2536 O O . GLY A 1 324 ? -10.148 -5.281 -38.438 1 89.38 324 GLY A O 1
ATOM 2537 N N . ASP A 1 325 ? -9.68 -3.088 -38.438 1 89.56 325 ASP A N 1
ATOM 2538 C CA . ASP A 1 325 ? -8.477 -3.293 -39.25 1 89.56 325 ASP A CA 1
ATOM 2539 C C . ASP A 1 325 ? -7.32 -3.791 -38.375 1 89.56 325 ASP A C 1
ATOM 2541 O O . ASP A 1 325 ? -6.449 -4.523 -38.875 1 89.56 325 ASP A O 1
ATOM 2545 N N . THR A 1 326 ? -7.473 -3.258 -37.219 1 93.94 326 THR A N 1
ATOM 2546 C CA . THR A 1 326 ? -6.547 -3.709 -36.188 1 93.94 326 THR A CA 1
ATOM 2547 C C . THR A 1 326 ? -7.305 -4.215 -34.969 1 93.94 326 THR A C 1
ATOM 2549 O O . THR A 1 326 ? -8.477 -3.883 -34.781 1 93.94 326 THR A O 1
ATOM 2552 N N . VAL A 1 327 ? -6.703 -5.121 -34.312 1 94.81 327 VAL A N 1
ATOM 2553 C CA . VAL A 1 327 ? -7.246 -5.539 -33.031 1 94.81 327 VAL A CA 1
ATOM 2554 C C . VAL A 1 327 ? -6.945 -4.48 -31.969 1 94.81 327 VAL A C 1
ATOM 2556 O O . VAL A 1 327 ? -5.781 -4.168 -31.703 1 94.81 327 VAL A O 1
ATOM 2559 N N . CYS A 1 328 ? -8.039 -3.943 -31.406 1 96 328 CYS A N 1
ATOM 2560 C CA . CYS A 1 328 ? -7.887 -2.852 -30.453 1 96 328 CYS A CA 1
ATOM 2561 C C . CYS A 1 328 ? -8.328 -3.283 -29.047 1 96 328 CYS A C 1
ATOM 2563 O O . CYS A 1 328 ? -9.352 -3.951 -28.891 1 96 328 CYS A O 1
ATOM 2565 N N . LEU A 1 329 ? -7.516 -2.908 -28.094 1 97.12 329 LEU A N 1
ATOM 2566 C CA . LEU A 1 329 ? -7.824 -3.172 -26.703 1 97.12 329 LEU A CA 1
ATOM 2567 C C . LEU A 1 329 ? -8.195 -1.886 -25.969 1 97.12 329 LEU A C 1
ATOM 2569 O O . LEU A 1 329 ? -7.477 -0.888 -26.047 1 97.12 329 LEU A O 1
ATOM 2573 N N . LYS A 1 330 ? -9.312 -1.895 -25.375 1 96.12 330 LYS A N 1
ATOM 2574 C CA . LYS A 1 330 ? -9.75 -0.79 -24.516 1 96.12 330 LYS A CA 1
ATOM 2575 C C . LYS A 1 330 ? -9.836 -1.22 -23.062 1 96.12 330 LYS A C 1
ATOM 2577 O O . LYS A 1 330 ? -10.43 -2.25 -22.75 1 96.12 330 LYS A O 1
ATOM 2582 N N . VAL A 1 331 ? -9.195 -0.443 -22.203 1 94.56 331 VAL A N 1
ATOM 2583 C CA . VAL A 1 331 ? -9.219 -0.732 -20.781 1 94.56 331 VAL A CA 1
ATOM 2584 C C . VAL A 1 331 ? -9.664 0.509 -20 1 94.56 331 VAL A C 1
ATOM 2586 O O . VAL A 1 331 ? -9.234 1.624 -20.312 1 94.56 331 VAL A O 1
ATOM 2589 N N . ALA A 1 332 ? -10.57 0.3 -19 1 91.31 332 ALA A N 1
ATOM 2590 C CA . ALA A 1 332 ? -11.062 1.386 -18.156 1 91.31 332 ALA A CA 1
ATOM 2591 C C . ALA A 1 332 ? -11.336 0.897 -16.75 1 91.31 332 ALA A C 1
ATOM 2593 O O . ALA A 1 332 ? -11.758 -0.245 -16.547 1 91.31 332 ALA A O 1
ATOM 2594 N N . PRO A 1 333 ? -10.992 1.806 -15.781 1 88.19 333 PRO A N 1
ATOM 2595 C CA . PRO A 1 333 ? -11.359 1.41 -14.422 1 88.19 333 PRO A CA 1
ATOM 2596 C C . PRO A 1 333 ? -12.867 1.209 -14.25 1 88.19 333 PRO A C 1
ATOM 2598 O O . PRO A 1 333 ? -13.664 1.96 -14.82 1 88.19 333 PRO A O 1
ATOM 2601 N N . ASN A 1 334 ? -13.25 0.15 -13.562 1 87.31 334 ASN A N 1
ATOM 2602 C CA . ASN A 1 334 ? -14.664 -0.149 -13.352 1 87.31 334 ASN A CA 1
ATOM 2603 C C . ASN A 1 334 ? -15.305 0.843 -12.383 1 87.31 334 ASN A C 1
ATOM 2605 O O . ASN A 1 334 ? -16.453 1.259 -12.586 1 87.31 334 ASN A O 1
ATOM 2609 N N . GLU A 1 335 ? -14.555 1.078 -11.258 1 73.94 335 GLU A N 1
ATOM 2610 C CA . GLU A 1 335 ? -15.07 2.021 -10.273 1 73.94 335 GLU A CA 1
ATOM 2611 C C . GLU A 1 335 ? -14.438 3.4 -10.445 1 73.94 335 GLU A C 1
ATOM 2613 O O . GLU A 1 335 ? -13.25 3.512 -10.734 1 73.94 335 GLU A O 1
ATOM 2618 N N . SER A 1 336 ? -15.297 4.344 -10.602 1 63.06 336 SER A N 1
ATOM 2619 C CA . SER A 1 336 ? -14.781 5.707 -10.695 1 63.06 336 SER A CA 1
ATOM 2620 C C . SER A 1 336 ? -14.336 6.219 -9.328 1 63.06 336 SER A C 1
ATOM 2622 O O . SER A 1 336 ? -15.156 6.34 -8.406 1 63.06 336 SER A O 1
ATOM 2624 N N . ILE A 1 337 ? -13.102 6.016 -9.055 1 62.28 337 ILE A N 1
ATOM 2625 C CA . ILE A 1 337 ? -12.602 6.613 -7.82 1 62.28 337 ILE A CA 1
ATOM 2626 C C . ILE A 1 337 ? -11.945 7.953 -8.133 1 62.28 337 ILE A C 1
ATOM 2628 O O . ILE A 1 337 ? -10.992 8.023 -8.906 1 62.28 337 ILE A O 1
ATOM 2632 N N . PRO A 1 338 ? -12.586 8.984 -7.871 1 56.81 338 PRO A N 1
ATOM 2633 C CA . PRO A 1 338 ? -12.078 10.305 -8.242 1 56.81 338 PRO A CA 1
ATOM 2634 C C . PRO A 1 338 ? -10.609 10.492 -7.859 1 56.81 338 PRO A C 1
ATOM 2636 O O . PRO A 1 338 ? -9.875 11.195 -8.562 1 56.81 338 PRO A O 1
ATOM 2639 N N . VAL A 1 339 ? -10.047 10.031 -6.738 1 56.91 339 VAL A N 1
ATOM 2640 C CA . VAL A 1 339 ? -8.828 10.578 -6.148 1 56.91 339 VAL A CA 1
ATOM 2641 C C . VAL A 1 339 ? -7.617 9.805 -6.66 1 56.91 339 VAL A C 1
ATOM 2643 O O . VAL A 1 339 ? -6.48 10.258 -6.523 1 56.91 339 VAL A O 1
ATOM 2646 N N . ILE A 1 340 ? -7.82 8.672 -7.328 1 59.53 340 ILE A N 1
ATOM 2647 C CA . ILE A 1 340 ? -6.645 7.828 -7.484 1 59.53 340 ILE A CA 1
ATOM 2648 C C . ILE A 1 340 ? -6.078 7.98 -8.898 1 59.53 340 ILE A C 1
ATOM 2650 O O . ILE A 1 340 ? -6.348 7.156 -9.773 1 59.53 340 ILE A O 1
ATOM 2654 N N . THR A 1 341 ? -5.68 9.227 -9.25 1 62.59 341 THR A N 1
ATOM 2655 C CA . THR A 1 341 ? -5.461 9.367 -10.688 1 62.59 341 THR A CA 1
ATOM 2656 C C . THR A 1 341 ? -3.979 9.227 -11.023 1 62.59 341 THR A C 1
ATOM 2658 O O . THR A 1 341 ? -3.623 8.945 -12.172 1 62.59 341 THR A O 1
ATOM 2661 N N . SER A 1 342 ? -3.113 9.195 -10.008 1 71.81 342 SER A N 1
ATOM 2662 C CA . SER A 1 342 ? -1.763 9.422 -10.516 1 71.81 342 SER A CA 1
ATOM 2663 C C . SER A 1 342 ? -0.928 8.148 -10.453 1 71.81 342 SER A C 1
ATOM 2665 O O . SER A 1 342 ? 0.248 8.156 -10.828 1 71.81 342 SER A O 1
ATOM 2667 N N . HIS A 1 343 ? -1.615 7.031 -10.266 1 81.19 343 HIS A N 1
ATOM 2668 C CA . HIS A 1 343 ? -0.814 5.816 -10.148 1 81.19 343 HIS A CA 1
ATOM 2669 C C . HIS A 1 343 ? -0.676 5.121 -11.5 1 81.19 343 HIS A C 1
ATOM 2671 O O . HIS A 1 343 ? -1.616 5.117 -12.305 1 81.19 343 HIS A O 1
ATOM 2677 N N . LYS A 1 344 ? 0.449 4.648 -11.719 1 88.75 344 LYS A N 1
ATOM 2678 C CA . LYS A 1 344 ? 0.74 4.02 -13 1 88.75 344 LYS A CA 1
ATOM 2679 C C . LYS A 1 344 ? 0.53 2.51 -12.938 1 88.75 344 LYS A C 1
ATOM 2681 O O . LYS A 1 344 ? 0.875 1.872 -11.938 1 88.75 344 LYS A O 1
ATOM 2686 N N . PHE A 1 345 ? -0.051 2.006 -14.039 1 90.88 345 PHE A N 1
ATOM 2687 C CA . PHE A 1 345 ? -0.286 0.575 -14.195 1 90.88 345 PHE A CA 1
ATOM 2688 C C . PHE A 1 345 ? 0.371 0.055 -15.469 1 90.88 345 PHE A C 1
ATOM 2690 O O . PHE A 1 345 ? 0.59 0.814 -16.422 1 90.88 345 PHE A O 1
ATOM 2697 N N . LYS A 1 346 ? 0.707 -1.105 -15.359 1 92.94 346 LYS A N 1
ATOM 2698 C CA . LYS A 1 346 ? 1.257 -1.783 -16.531 1 92.94 346 LYS A CA 1
ATOM 2699 C C . LYS A 1 346 ? 0.248 -2.764 -17.125 1 92.94 346 LYS A C 1
ATOM 2701 O O . LYS A 1 346 ? -0.348 -3.562 -16.406 1 92.94 346 LYS A O 1
ATOM 2706 N N . VAL A 1 347 ? 0.052 -2.646 -18.406 1 94.44 347 VAL A N 1
ATOM 2707 C CA . VAL A 1 347 ? -0.794 -3.58 -19.156 1 94.44 347 VAL A CA 1
ATOM 2708 C C . VAL A 1 347 ? 0.069 -4.461 -20.047 1 94.44 347 VAL A C 1
ATOM 2710 O O . VAL A 1 347 ? 0.746 -3.965 -20.953 1 94.44 347 VAL A O 1
ATOM 2713 N N . THR A 1 348 ? 0.066 -5.742 -19.719 1 95 348 THR A N 1
ATOM 2714 C CA . THR A 1 348 ? 0.806 -6.707 -20.516 1 95 348 THR A CA 1
ATOM 2715 C C . THR A 1 348 ? -0.147 -7.586 -21.328 1 95 348 THR A C 1
ATOM 2717 O O . THR A 1 348 ? -1.085 -8.164 -20.781 1 95 348 THR A O 1
ATOM 2720 N N . THR A 1 349 ? 0.139 -7.625 -22.641 1 96.19 349 THR A N 1
ATOM 2721 C CA . THR A 1 349 ? -0.724 -8.414 -23.5 1 96.19 349 THR A CA 1
ATOM 2722 C C . THR A 1 349 ? 0.101 -9.383 -24.359 1 96.19 349 THR A C 1
ATOM 2724 O O . THR A 1 349 ? 1.278 -9.133 -24.625 1 96.19 349 THR A O 1
ATOM 2727 N N . GLU A 1 350 ? -0.549 -10.492 -24.656 1 96.19 350 GLU A N 1
ATOM 2728 C CA . GLU A 1 350 ? 0.069 -11.477 -25.531 1 96.19 350 GLU A CA 1
ATOM 2729 C C . GLU A 1 350 ? -0.977 -12.188 -26.391 1 96.19 350 GLU A C 1
ATOM 2731 O O . GLU A 1 350 ? -1.981 -12.68 -25.875 1 96.19 350 GLU A O 1
ATOM 2736 N N . ILE A 1 351 ? -0.771 -12.125 -27.656 1 95.75 351 ILE A N 1
ATOM 2737 C CA . ILE A 1 351 ? -1.527 -12.961 -28.578 1 95.75 351 ILE A CA 1
ATOM 2738 C C . ILE A 1 351 ? -0.703 -14.188 -28.953 1 95.75 351 ILE A C 1
ATOM 2740 O O . ILE A 1 351 ? 0.338 -14.07 -29.609 1 95.75 351 ILE A O 1
ATOM 2744 N N . SER A 1 352 ? -1.211 -15.289 -28.547 1 93.19 352 SER A N 1
ATOM 2745 C CA . SER A 1 352 ? -0.438 -16.516 -28.656 1 93.19 352 SER A CA 1
ATOM 2746 C C . SER A 1 352 ? -0.388 -17.016 -30.094 1 93.19 352 SER A C 1
ATOM 2748 O O . SER A 1 352 ? -1.376 -16.922 -30.828 1 93.19 352 SER A O 1
ATOM 2750 N N . ASN A 1 353 ? 0.802 -17.531 -30.469 1 92.94 353 ASN A N 1
ATOM 2751 C CA . ASN A 1 353 ? 1.048 -18.203 -31.734 1 92.94 353 ASN A CA 1
ATOM 2752 C C . ASN A 1 353 ? 1.471 -19.656 -31.531 1 92.94 353 ASN A C 1
ATOM 2754 O O . ASN A 1 353 ? 1.938 -20.016 -30.453 1 92.94 353 ASN A O 1
ATOM 2758 N N . ASN A 1 354 ? 1.244 -20.469 -32.5 1 88.62 354 ASN A N 1
ATOM 2759 C CA . ASN A 1 354 ? 1.701 -21.859 -32.438 1 88.62 354 ASN A CA 1
ATOM 2760 C C . ASN A 1 354 ? 3.207 -21.938 -32.188 1 88.62 354 ASN A C 1
ATOM 2762 O O . ASN A 1 354 ? 3.691 -22.875 -31.562 1 88.62 354 ASN A O 1
ATOM 2766 N N . ASP A 1 355 ? 3.854 -20.922 -32.719 1 88.69 355 ASP A N 1
ATOM 2767 C CA . ASP A 1 355 ? 5.262 -20.688 -32.438 1 88.69 355 ASP A CA 1
ATOM 2768 C C . ASP A 1 355 ? 5.426 -19.594 -31.359 1 88.69 355 ASP A C 1
ATOM 2770 O O . ASP A 1 355 ? 5.176 -18.422 -31.625 1 88.69 355 ASP A O 1
ATOM 2774 N N . ILE A 1 356 ? 5.887 -20 -30.281 1 89 356 ILE A N 1
ATOM 2775 C CA . ILE A 1 356 ? 5.926 -19.094 -29.125 1 89 356 ILE A CA 1
ATOM 2776 C C . ILE A 1 356 ? 6.797 -17.891 -29.453 1 89 356 ILE A C 1
ATOM 2778 O O . ILE A 1 356 ? 6.559 -16.781 -28.953 1 89 356 ILE A O 1
ATOM 2782 N N . SER A 1 357 ? 7.824 -18.016 -30.328 1 88.31 357 SER A N 1
ATOM 2783 C CA . SER A 1 357 ? 8.727 -16.922 -30.656 1 88.31 357 SER A CA 1
ATOM 2784 C C . SER A 1 357 ? 8.023 -15.875 -31.516 1 88.31 357 SER A C 1
ATOM 2786 O O . SER A 1 357 ? 8.453 -14.719 -31.578 1 88.31 357 SER A O 1
ATOM 2788 N N . LYS A 1 358 ? 6.879 -16.25 -32.125 1 91.44 358 LYS A N 1
ATOM 2789 C CA . LYS A 1 358 ? 6.172 -15.336 -33.031 1 91.44 358 LYS A CA 1
ATOM 2790 C C . LYS A 1 358 ? 4.977 -14.695 -32.312 1 91.44 358 LYS A C 1
ATOM 2792 O O . LYS A 1 358 ? 4.277 -13.859 -32.906 1 91.44 358 LYS A O 1
ATOM 2797 N N . SER A 1 359 ? 4.781 -15.148 -31.125 1 93.44 359 SER A N 1
ATOM 2798 C CA . SER A 1 359 ? 3.695 -14.531 -30.375 1 93.44 359 SER A CA 1
ATOM 2799 C C . SER A 1 359 ? 3.881 -13.023 -30.266 1 93.44 359 SER A C 1
ATOM 2801 O O . SER A 1 359 ? 5.008 -12.531 -30.172 1 93.44 359 SER A O 1
ATOM 2803 N N . LEU A 1 360 ? 2.758 -12.297 -30.312 1 94.56 360 LEU A N 1
ATOM 2804 C CA . LEU A 1 360 ? 2.791 -10.836 -30.219 1 94.56 360 LEU A CA 1
ATOM 2805 C C . LEU A 1 360 ? 2.664 -10.375 -28.781 1 94.56 360 LEU A C 1
ATOM 2807 O O . LEU A 1 360 ? 1.673 -10.68 -28.109 1 94.56 360 LEU A O 1
ATOM 2811 N N . ARG A 1 361 ? 3.689 -9.742 -28.391 1 94.69 361 ARG A N 1
ATOM 2812 C CA . ARG A 1 361 ? 3.734 -9.266 -27.016 1 94.69 361 ARG A CA 1
ATOM 2813 C C . ARG A 1 361 ? 3.9 -7.754 -26.953 1 94.69 361 ARG A C 1
ATOM 2815 O O . ARG A 1 361 ? 4.758 -7.191 -27.641 1 94.69 361 ARG A O 1
ATOM 2822 N N . LYS A 1 362 ? 3.006 -7.145 -26.188 1 95 362 LYS A N 1
ATOM 2823 C CA . LYS A 1 362 ? 3.072 -5.695 -26 1 95 362 LYS A CA 1
ATOM 2824 C C . LYS A 1 362 ? 2.861 -5.324 -24.531 1 95 362 LYS A C 1
ATOM 2826 O O . LYS A 1 362 ? 2.141 -6.016 -23.812 1 95 362 LYS A O 1
ATOM 2831 N N . ARG A 1 363 ? 3.568 -4.305 -24.156 1 93.12 363 ARG A N 1
ATOM 2832 C CA . ARG A 1 363 ? 3.449 -3.756 -22.812 1 93.12 363 ARG A CA 1
ATOM 2833 C C . ARG A 1 363 ? 3.172 -2.256 -22.859 1 93.12 363 ARG A C 1
ATOM 2835 O O . ARG A 1 363 ? 3.809 -1.522 -23.609 1 93.12 363 ARG A O 1
ATOM 2842 N N . PHE A 1 364 ? 2.18 -1.856 -22.016 1 94.25 364 PHE A N 1
ATOM 2843 C CA . PHE A 1 364 ? 1.805 -0.449 -21.953 1 94.25 364 PHE A CA 1
ATOM 2844 C C . PHE A 1 364 ? 1.762 0.037 -20.5 1 94.25 364 PHE A C 1
ATOM 2846 O O . PHE A 1 364 ? 1.46 -0.736 -19.594 1 94.25 364 PHE A O 1
ATOM 2853 N N . VAL A 1 365 ? 2.178 1.275 -20.344 1 92.38 365 VAL A N 1
ATOM 2854 C CA . VAL A 1 365 ? 2.02 1.923 -19.047 1 92.38 365 VAL A CA 1
ATOM 2855 C C . VAL A 1 365 ? 0.865 2.922 -19.109 1 92.38 365 VAL A C 1
ATOM 2857 O O . VAL A 1 365 ? 0.838 3.799 -19.969 1 92.38 365 VAL A O 1
ATOM 2860 N N . ILE A 1 366 ? -0.064 2.703 -18.172 1 90.88 366 ILE A N 1
ATOM 2861 C CA . ILE A 1 366 ? -1.236 3.568 -18.203 1 90.88 366 ILE A CA 1
ATOM 2862 C C . ILE A 1 366 ? -1.48 4.172 -16.828 1 90.88 366 ILE A C 1
ATOM 2864 O O . ILE A 1 366 ? -0.917 3.709 -15.836 1 90.88 366 ILE A O 1
ATOM 2868 N N . GLN A 1 367 ? -2.242 5.25 -16.875 1 88.62 367 GLN A N 1
ATOM 2869 C CA . GLN A 1 367 ? -2.791 5.793 -15.633 1 88.62 367 GLN A CA 1
ATOM 2870 C C . GLN A 1 367 ? -4.199 5.266 -15.375 1 88.62 367 GLN A C 1
ATOM 2872 O O . GLN A 1 367 ? -4.73 4.488 -16.172 1 88.62 367 GLN A O 1
ATOM 2877 N N . ARG A 1 368 ? -4.637 5.531 -14.289 1 84.94 368 ARG A N 1
ATOM 2878 C CA . ARG A 1 368 ? -5.961 5.031 -13.945 1 84.94 368 ARG A CA 1
ATOM 2879 C C . ARG A 1 368 ? -7.047 5.766 -14.727 1 84.94 368 ARG A C 1
ATOM 2881 O O . ARG A 1 368 ? -7.91 6.418 -14.141 1 84.94 368 ARG A O 1
ATOM 2888 N N . LYS A 1 369 ? -6.977 5.688 -16.016 1 84.12 369 LYS A N 1
ATOM 2889 C CA . LYS A 1 369 ? -7.934 6.273 -16.953 1 84.12 369 LYS A CA 1
ATOM 2890 C C . LYS A 1 369 ? -8.18 5.352 -18.141 1 84.12 369 LYS A C 1
ATOM 2892 O O . LYS A 1 369 ? -7.449 4.379 -18.344 1 84.12 369 LYS A O 1
ATOM 2897 N N . MET A 1 370 ? -9.227 5.707 -18.844 1 88.56 370 MET A N 1
ATOM 2898 C CA . MET A 1 370 ? -9.531 4.922 -20.031 1 88.56 370 MET A CA 1
ATOM 2899 C C . MET A 1 370 ? -8.406 5.047 -21.062 1 88.56 370 MET A C 1
ATOM 2901 O O . MET A 1 370 ? -7.938 6.152 -21.344 1 88.56 370 MET A O 1
ATOM 2905 N N . SER A 1 371 ? -7.93 3.887 -21.5 1 92.25 371 SER A N 1
ATOM 2906 C CA . SER A 1 371 ? -6.855 3.848 -22.484 1 92.25 371 SER A CA 1
ATOM 2907 C C . SER A 1 371 ? -7.156 2.852 -23.609 1 92.25 371 SER A C 1
ATOM 2909 O O . SER A 1 371 ? -7.852 1.856 -23.375 1 92.25 371 SER A O 1
ATOM 2911 N N . GLN A 1 372 ? -6.691 3.211 -24.75 1 94.81 372 GLN A N 1
ATOM 2912 C CA . GLN A 1 372 ? -6.879 2.352 -25.922 1 94.81 372 GLN A CA 1
ATOM 2913 C C . GLN A 1 372 ? -5.547 2.057 -26.609 1 94.81 372 GLN A C 1
ATOM 2915 O O . GLN A 1 372 ? -4.691 2.936 -26.719 1 94.81 372 GLN A O 1
ATOM 2920 N N . PHE A 1 373 ? -5.434 0.743 -27.094 1 95.62 373 PHE A N 1
ATOM 2921 C CA . PHE A 1 373 ? -4.18 0.324 -27.719 1 95.62 373 PHE A CA 1
ATOM 2922 C C . PHE A 1 373 ? -4.449 -0.519 -28.953 1 95.62 373 PHE A C 1
ATOM 2924 O O . PHE A 1 373 ? -5.398 -1.306 -28.984 1 95.62 373 PHE A O 1
ATOM 2931 N N . GLU A 1 374 ? -3.584 -0.32 -29.891 1 95.69 374 GLU A N 1
ATOM 2932 C CA . GLU A 1 374 ? -3.574 -1.21 -31.047 1 95.69 374 GLU A CA 1
ATOM 2933 C C . GLU A 1 374 ? -2.594 -2.363 -30.844 1 95.69 374 GLU A C 1
ATOM 2935 O O . GLU A 1 374 ? -1.404 -2.141 -30.625 1 95.69 374 GLU A O 1
ATOM 2940 N N . LEU A 1 375 ? -3.094 -3.549 -31.016 1 95.62 375 LEU A N 1
ATOM 2941 C CA . LEU A 1 375 ? -2.262 -4.703 -30.688 1 95.62 375 LEU A CA 1
ATOM 2942 C C . LEU A 1 375 ? -1.643 -5.293 -31.953 1 95.62 375 LEU A C 1
ATOM 2944 O O . LEU A 1 375 ? -0.447 -5.594 -31.984 1 95.62 375 LEU A O 1
ATOM 2948 N N . ALA A 1 376 ? -2.459 -5.543 -32.938 1 94.31 376 ALA A N 1
ATOM 2949 C CA . ALA A 1 376 ? -1.961 -6.188 -34.156 1 94.31 376 ALA A CA 1
ATOM 2950 C C . ALA A 1 376 ? -2.918 -5.973 -35.312 1 94.31 376 ALA A C 1
ATOM 2952 O O . ALA A 1 376 ? -4.098 -5.68 -35.125 1 94.31 376 ALA A O 1
ATOM 2953 N N . ASN A 1 377 ? -2.291 -6.199 -36.5 1 93.56 377 ASN A N 1
ATOM 2954 C CA . ASN A 1 377 ? -3.109 -6.164 -37.719 1 93.56 377 ASN A CA 1
ATOM 2955 C C . ASN A 1 377 ? -3.928 -7.445 -37.875 1 93.56 377 ASN A C 1
ATOM 2957 O O . ASN A 1 377 ? -3.426 -8.539 -37.625 1 93.56 377 ASN A O 1
ATOM 2961 N N . VAL A 1 378 ? -5.199 -7.293 -38.312 1 91.56 378 VAL A N 1
ATOM 2962 C CA . VAL A 1 378 ? -6.109 -8.43 -38.438 1 91.56 378 VAL A CA 1
ATOM 2963 C C . VAL A 1 378 ? -5.613 -9.375 -39.531 1 91.56 378 VAL A C 1
ATOM 2965 O O . VAL A 1 378 ? -5.762 -10.594 -39.406 1 91.56 378 VAL A O 1
ATOM 2968 N N . GLU A 1 379 ? -5.016 -8.812 -40.469 1 89 379 GLU A N 1
ATOM 2969 C CA . GLU A 1 379 ? -4.492 -9.633 -41.562 1 89 379 GLU A CA 1
ATOM 2970 C C . GLU A 1 379 ? -3.395 -10.57 -41.062 1 89 379 GLU A C 1
ATOM 2972 O O . GLU A 1 379 ? -3.307 -11.719 -41.531 1 89 379 GLU A O 1
ATOM 2977 N N . LEU A 1 380 ? -2.66 -10.055 -40.219 1 91.5 380 LEU A N 1
ATOM 2978 C CA . LEU A 1 380 ? -1.575 -10.859 -39.656 1 91.5 380 LEU A CA 1
ATOM 2979 C C . LEU A 1 380 ? -2.125 -12.016 -38.844 1 91.5 380 LEU A C 1
ATOM 2981 O O . LEU A 1 380 ? -1.636 -13.148 -38.938 1 91.5 380 LEU A O 1
ATOM 2985 N N . ILE A 1 381 ? -3.113 -11.844 -38.094 1 91.12 381 ILE A N 1
ATOM 2986 C CA . ILE A 1 381 ? -3.68 -12.844 -37.188 1 91.12 381 ILE A CA 1
ATOM 2987 C C . ILE A 1 381 ? -4.379 -13.93 -38 1 91.12 381 ILE A C 1
ATOM 2989 O O . ILE A 1 381 ? -4.359 -15.109 -37.625 1 91.12 381 ILE A O 1
ATOM 2993 N N . SER A 1 382 ? -4.906 -13.617 -39.125 1 86.12 382 SER A N 1
ATOM 2994 C CA . SER A 1 382 ? -5.676 -14.555 -39.906 1 86.12 382 SER A CA 1
ATOM 2995 C C . SER A 1 382 ? -4.762 -15.492 -40.688 1 86.12 382 SER A C 1
ATOM 2997 O O . SER A 1 382 ? -5.195 -16.547 -41.156 1 86.12 382 SER A O 1
ATOM 2999 N N . THR A 1 383 ? -3.541 -15.188 -40.875 1 77.5 383 THR A N 1
ATOM 3000 C CA . THR A 1 383 ? -2.729 -15.977 -41.812 1 77.5 383 THR A CA 1
ATOM 3001 C C . THR A 1 383 ? -1.659 -16.75 -41.031 1 77.5 383 THR A C 1
ATOM 3003 O O . THR A 1 383 ? -1.198 -17.797 -41.5 1 77.5 383 THR A O 1
ATOM 3006 N N . GLU A 1 384 ? -1.354 -16.328 -40.031 1 79.5 384 GLU A N 1
ATOM 3007 C CA . GLU A 1 384 ? -0.03 -16.734 -39.562 1 79.5 384 GLU A CA 1
ATOM 3008 C C . GLU A 1 384 ? -0.109 -17.453 -38.219 1 79.5 384 GLU A C 1
ATOM 3010 O O . GLU A 1 384 ? 0.48 -17 -37.25 1 79.5 384 GLU A O 1
ATOM 3015 N N . GLY A 1 385 ? -0.788 -18.672 -38.031 1 87.94 385 GLY A N 1
ATOM 3016 C CA . GLY A 1 385 ? -0.646 -19.578 -36.906 1 87.94 385 GLY A CA 1
ATOM 3017 C C . GLY A 1 385 ? -1.211 -19.031 -35.625 1 87.94 385 GLY A C 1
ATOM 3018 O O . GLY A 1 385 ? -0.946 -19.562 -34.531 1 87.94 385 GLY A O 1
ATOM 3019 N N . TYR A 1 386 ? -1.991 -17.969 -35.688 1 93.69 386 TYR A N 1
ATOM 3020 C CA . TYR A 1 386 ? -2.551 -17.344 -34.5 1 93.69 386 TYR A CA 1
ATOM 3021 C C . TYR A 1 386 ? -3.93 -17.906 -34.188 1 93.69 386 TYR A C 1
ATOM 3023 O O . TYR A 1 386 ? -4.445 -17.734 -33.094 1 93.69 386 TYR A O 1
ATOM 3031 N N . LEU A 1 387 ? -4.484 -18.609 -35.156 1 92.06 387 LEU A N 1
ATOM 3032 C CA . LEU A 1 387 ? -5.836 -19.125 -34.969 1 92.06 387 LEU A CA 1
ATOM 3033 C C . LEU A 1 387 ? -5.84 -20.656 -34.938 1 92.06 387 LEU A C 1
ATOM 3035 O O . LEU A 1 387 ? -5.125 -21.281 -35.719 1 92.06 387 LEU A O 1
ATOM 3039 N N . GLU A 1 388 ? -6.445 -21.141 -33.906 1 88.81 388 GLU A N 1
ATOM 3040 C CA . GLU A 1 388 ? -6.742 -22.578 -33.875 1 88.81 388 GLU A CA 1
ATOM 3041 C C . GLU A 1 388 ? -8.25 -22.828 -33.844 1 88.81 388 GLU A C 1
ATOM 3043 O O . GLU A 1 388 ? -8.914 -22.469 -32.875 1 88.81 388 GLU A O 1
ATOM 3048 N N . ASP A 1 389 ? -8.773 -23.516 -34.812 1 87 389 ASP A N 1
ATOM 3049 C CA . ASP A 1 389 ? -10.211 -23.781 -34.938 1 87 389 ASP A CA 1
ATOM 3050 C C . ASP A 1 389 ? -11.016 -22.5 -34.75 1 87 389 ASP A C 1
ATOM 3052 O O . ASP A 1 389 ? -11.906 -22.438 -33.875 1 87 389 ASP A O 1
ATOM 3056 N N . ASP A 1 390 ? -10.625 -21.297 -35.312 1 88.06 390 ASP A N 1
ATOM 3057 C CA . ASP A 1 390 ? -11.273 -20 -35.312 1 88.06 390 ASP A CA 1
ATOM 3058 C C . ASP A 1 390 ? -11.289 -19.406 -33.906 1 88.06 390 ASP A C 1
ATOM 3060 O O . ASP A 1 390 ? -12.258 -18.766 -33.5 1 88.06 390 ASP A O 1
ATOM 3064 N N . THR A 1 391 ? -10.266 -19.828 -33.156 1 92.62 391 THR A N 1
ATOM 3065 C CA . THR A 1 391 ? -10.133 -19.281 -31.797 1 92.62 391 THR A CA 1
ATOM 3066 C C . THR A 1 391 ? -8.758 -18.656 -31.609 1 92.62 391 THR A C 1
ATOM 3068 O O . THR A 1 391 ? -7.742 -19.234 -31.969 1 92.62 391 THR A O 1
ATOM 3071 N N . MET A 1 392 ? -8.859 -17.453 -31.141 1 93.62 392 MET A N 1
ATOM 3072 C CA . MET A 1 392 ? -7.629 -16.75 -30.812 1 93.62 392 MET A CA 1
ATOM 3073 C C . MET A 1 392 ? -7.379 -16.766 -29.297 1 93.62 392 MET A C 1
ATOM 3075 O O . MET A 1 392 ? -8.297 -16.531 -28.516 1 93.62 392 MET A O 1
ATOM 3079 N N . LEU A 1 393 ? -6.145 -17.094 -28.938 1 94.62 393 LEU A N 1
ATOM 3080 C CA . LEU A 1 393 ? -5.789 -17.062 -27.516 1 94.62 393 LEU A CA 1
ATOM 3081 C C . LEU A 1 393 ? -5.176 -15.719 -27.141 1 94.62 393 LEU A C 1
ATOM 3083 O O . LEU A 1 393 ? -4.141 -15.328 -27.688 1 94.62 393 LEU A O 1
ATOM 3087 N N . PHE A 1 394 ? -5.879 -14.984 -26.25 1 95.69 394 PHE A N 1
ATOM 3088 C CA . PHE A 1 394 ? -5.461 -13.664 -25.797 1 95.69 394 PHE A CA 1
ATOM 3089 C C . PHE A 1 394 ? -5.168 -13.672 -24.312 1 95.69 394 PHE A C 1
ATOM 3091 O O . PHE A 1 394 ? -6.004 -14.086 -23.5 1 95.69 394 PHE A O 1
ATOM 3098 N N . ARG A 1 395 ? -3.994 -13.242 -23.984 1 95.94 395 ARG A N 1
ATOM 3099 C CA . ARG A 1 395 ? -3.6 -13.148 -22.578 1 95.94 395 ARG A CA 1
ATOM 3100 C C . ARG A 1 395 ? -3.365 -11.695 -22.172 1 95.94 395 ARG A C 1
ATOM 3102 O O . ARG A 1 395 ? -2.801 -10.914 -22.938 1 95.94 395 ARG A O 1
ATOM 3109 N N . ILE A 1 396 ? -3.852 -11.438 -20.969 1 95.06 396 ILE A N 1
ATOM 3110 C CA . ILE A 1 396 ? -3.705 -10.055 -20.516 1 95.06 396 ILE A CA 1
ATOM 3111 C C . ILE A 1 396 ? -3.496 -10.031 -19 1 95.06 396 ILE A C 1
ATOM 3113 O O . ILE A 1 396 ? -3.939 -10.938 -18.297 1 95.06 396 ILE A O 1
ATOM 3117 N N . ALA A 1 397 ? -2.754 -9.039 -18.562 1 94 397 ALA A N 1
ATOM 3118 C CA . ALA A 1 397 ? -2.588 -8.742 -17.141 1 94 397 ALA A CA 1
ATOM 3119 C C . ALA A 1 397 ? -2.498 -7.238 -16.906 1 94 397 ALA A C 1
ATOM 3121 O O . ALA A 1 397 ? -1.883 -6.512 -17.688 1 94 397 ALA A O 1
ATOM 3122 N N . ILE A 1 398 ? -3.199 -6.789 -15.945 1 92.5 398 ILE A N 1
ATOM 3123 C CA . ILE A 1 398 ? -3.1 -5.406 -15.492 1 92.5 398 ILE A CA 1
ATOM 3124 C C . ILE A 1 398 ? -2.605 -5.371 -14.047 1 92.5 398 ILE A C 1
ATOM 3126 O O . ILE A 1 398 ? -3.205 -5.988 -13.164 1 92.5 398 ILE A O 1
ATOM 3130 N N . GLU A 1 399 ? -1.517 -4.688 -13.867 1 90.75 399 GLU A N 1
ATOM 3131 C CA . GLU A 1 399 ? -0.91 -4.625 -12.539 1 90.75 399 GLU A CA 1
ATOM 3132 C C . GLU A 1 399 ? -0.207 -3.291 -12.312 1 90.75 399 GLU A C 1
ATOM 3134 O O . GLU A 1 399 ? 0.152 -2.604 -13.273 1 90.75 399 GLU A O 1
ATOM 3139 N N . PRO A 1 400 ? -0.041 -2.957 -11.078 1 89.94 400 PRO A N 1
ATOM 3140 C CA . PRO A 1 400 ? 0.785 -1.773 -10.82 1 89.94 400 PRO A CA 1
ATOM 3141 C C . PRO A 1 400 ? 2.211 -1.927 -11.352 1 89.94 400 PRO A C 1
ATOM 3143 O O . PRO A 1 400 ? 2.742 -3.039 -11.383 1 89.94 400 PRO A O 1
ATOM 3146 N N . LEU A 1 401 ? 2.805 -0.866 -11.727 1 89.12 401 LEU A N 1
ATOM 3147 C CA . LEU A 1 401 ? 4.125 -0.873 -12.344 1 89.12 401 LEU A CA 1
ATOM 3148 C C . LEU A 1 401 ? 5.16 -1.501 -11.414 1 89.12 401 LEU A C 1
ATOM 3150 O O . LEU A 1 401 ? 6.004 -2.281 -11.859 1 89.12 401 LEU A O 1
ATOM 3154 N N . ASN A 1 402 ? 5.145 -1.122 -10.219 1 90.38 402 ASN A N 1
ATOM 3155 C CA . ASN A 1 402 ? 6.027 -1.634 -9.172 1 90.38 402 ASN A CA 1
ATOM 3156 C C . ASN A 1 402 ? 5.402 -1.474 -7.785 1 90.38 402 ASN A C 1
ATOM 3158 O O . ASN A 1 402 ? 4.25 -1.062 -7.664 1 90.38 402 ASN A O 1
ATOM 3162 N N . VAL A 1 403 ? 6.117 -1.817 -6.797 1 90.56 403 VAL A N 1
ATOM 3163 C CA . VAL A 1 403 ? 5.59 -1.818 -5.438 1 90.56 403 VAL A CA 1
ATOM 3164 C C . VAL A 1 403 ? 5.328 -0.385 -4.984 1 90.56 403 VAL A C 1
ATOM 3166 O O . VAL A 1 403 ? 4.441 -0.139 -4.16 1 90.56 403 VAL A O 1
ATOM 3169 N N . ILE A 1 404 ? 6.113 0.562 -5.52 1 90.12 404 ILE A N 1
ATOM 3170 C CA . ILE A 1 404 ? 5.961 1.962 -5.137 1 90.12 404 ILE A CA 1
ATOM 3171 C C . ILE A 1 404 ? 4.594 2.473 -5.578 1 90.12 404 ILE A C 1
ATOM 3173 O O . ILE A 1 404 ? 3.869 3.088 -4.789 1 90.12 404 ILE A O 1
ATOM 3177 N N . GLU A 1 405 ? 4.27 2.121 -6.805 1 89.19 405 GLU A N 1
ATOM 3178 C CA . GLU A 1 405 ? 2.975 2.535 -7.34 1 89.19 405 GLU A CA 1
ATOM 3179 C C . GLU A 1 405 ? 1.828 1.828 -6.625 1 89.19 405 GLU A C 1
ATOM 3181 O O . GLU A 1 405 ? 0.774 2.424 -6.391 1 89.19 405 GLU A O 1
ATOM 3186 N N . ALA A 1 406 ? 2.061 0.616 -6.336 1 89.12 406 ALA A N 1
ATOM 3187 C CA . ALA A 1 406 ? 1.049 -0.147 -5.609 1 89.12 406 ALA A CA 1
ATOM 3188 C C . ALA A 1 406 ? 0.825 0.429 -4.215 1 89.12 406 ALA A C 1
ATOM 3190 O O . ALA A 1 406 ? -0.313 0.51 -3.744 1 89.12 406 ALA A O 1
ATOM 3191 N N . TYR A 1 407 ? 1.862 0.79 -3.572 1 89.12 407 TYR A N 1
ATOM 3192 C CA . TYR A 1 407 ? 1.79 1.414 -2.256 1 89.12 407 TYR A CA 1
ATOM 3193 C C . TYR A 1 407 ? 0.958 2.689 -2.303 1 89.12 407 TYR A C 1
ATOM 3195 O O . TYR A 1 407 ? 0.082 2.898 -1.459 1 89.12 407 TYR A O 1
ATOM 3203 N N . ASP A 1 408 ? 1.245 3.49 -3.213 1 86.56 408 ASP A N 1
ATOM 3204 C CA . ASP A 1 408 ? 0.516 4.75 -3.332 1 86.56 408 ASP A CA 1
ATOM 3205 C C . ASP A 1 408 ? -0.969 4.5 -3.588 1 86.56 408 ASP A C 1
ATOM 3207 O O . ASP A 1 408 ? -1.824 5.203 -3.041 1 86.56 408 ASP A O 1
ATOM 3211 N N . HIS A 1 409 ? -1.197 3.525 -4.355 1 86.38 409 HIS A N 1
ATOM 3212 C CA . HIS A 1 409 ? -2.58 3.17 -4.656 1 86.38 409 HIS A CA 1
ATOM 3213 C C . HIS A 1 409 ? -3.318 2.719 -3.4 1 86.38 409 HIS A C 1
ATOM 3215 O O . HIS A 1 409 ? -4.426 3.184 -3.125 1 86.38 409 HIS A O 1
ATOM 3221 N N . TYR A 1 410 ? -2.713 1.891 -2.691 1 87.56 410 TYR A N 1
ATOM 3222 C CA . TYR A 1 410 ? -3.355 1.354 -1.497 1 87.56 410 TYR A CA 1
ATOM 3223 C C . TYR A 1 410 ? -3.496 2.43 -0.425 1 87.56 410 TYR A C 1
ATOM 3225 O O . TYR A 1 410 ? -4.469 2.434 0.334 1 87.56 410 TYR A O 1
ATOM 3233 N N . LYS A 1 411 ? -2.51 3.238 -0.371 1 86.88 411 LYS A N 1
ATOM 3234 C CA . LYS A 1 411 ? -2.582 4.359 0.564 1 86.88 411 LYS A CA 1
ATOM 3235 C C . LYS A 1 411 ? -3.809 5.223 0.289 1 86.88 411 LYS A C 1
ATOM 3237 O O . LYS A 1 411 ? -4.547 5.574 1.212 1 86.88 411 LYS A O 1
ATOM 3242 N N . ASP A 1 412 ? -4.031 5.523 -0.906 1 85.81 412 ASP A N 1
ATOM 3243 C CA . ASP A 1 412 ? -5.18 6.332 -1.295 1 85.81 412 ASP A CA 1
ATOM 3244 C C . ASP A 1 412 ? -6.488 5.59 -1.036 1 85.81 412 ASP A C 1
ATOM 3246 O O . ASP A 1 412 ? -7.477 6.188 -0.604 1 85.81 412 ASP A O 1
ATOM 3250 N N . LYS A 1 413 ? -6.453 4.344 -1.298 1 86.12 413 LYS A N 1
ATOM 3251 C CA . LYS A 1 413 ? -7.652 3.535 -1.097 1 86.12 413 LYS A CA 1
ATOM 3252 C C . LYS A 1 413 ? -8.023 3.465 0.381 1 86.12 413 LYS A C 1
ATOM 3254 O O . LYS A 1 413 ? -9.211 3.482 0.729 1 86.12 413 LYS A O 1
ATOM 3259 N N . VAL A 1 414 ? -7.051 3.412 1.169 1 86.94 414 VAL A N 1
ATOM 3260 C CA . VAL A 1 414 ? -7.301 3.383 2.607 1 86.94 414 VAL A CA 1
ATOM 3261 C C . VAL A 1 414 ? -7.949 4.691 3.047 1 86.94 414 VAL A C 1
ATOM 3263 O O . VAL A 1 414 ? -8.914 4.684 3.816 1 86.94 414 VAL A O 1
ATOM 3266 N N . ALA A 1 415 ? -7.391 5.734 2.576 1 85.88 415 ALA A N 1
ATOM 3267 C CA . ALA A 1 415 ? -7.957 7.035 2.924 1 85.88 415 ALA A CA 1
ATOM 3268 C C . ALA A 1 415 ? -9.414 7.133 2.486 1 85.88 415 ALA A C 1
ATOM 3270 O O . ALA A 1 415 ? -10.266 7.617 3.238 1 85.88 415 ALA A O 1
ATOM 3271 N N . MET A 1 416 ? -9.719 6.645 1.391 1 86.75 416 MET A N 1
ATOM 3272 C CA . MET A 1 416 ? -11.078 6.68 0.854 1 86.75 416 MET A CA 1
ATOM 3273 C C . MET A 1 416 ? -12.008 5.797 1.681 1 86.75 416 MET A C 1
ATOM 3275 O O . MET A 1 416 ? -13.109 6.219 2.035 1 86.75 416 MET A O 1
ATOM 3279 N N . LEU A 1 417 ? -11.555 4.676 1.956 1 88.44 417 LEU A N 1
ATOM 3280 C CA . LEU A 1 417 ? -12.391 3.727 2.682 1 88.44 417 LEU A CA 1
ATOM 3281 C C . LEU A 1 417 ? -12.625 4.191 4.117 1 88.44 417 LEU A C 1
ATOM 3283 O O . LEU A 1 417 ? -13.695 3.969 4.68 1 88.44 417 LEU A O 1
ATOM 3287 N N . ARG A 1 418 ? -11.648 4.812 4.613 1 88 418 ARG A N 1
ATOM 3288 C CA . ARG A 1 418 ? -11.828 5.375 5.945 1 88 418 ARG A CA 1
ATOM 3289 C C . ARG A 1 418 ? -12.922 6.438 5.953 1 88 418 ARG A C 1
ATOM 3291 O O . ARG A 1 418 ? -13.75 6.477 6.867 1 88 418 ARG A O 1
ATOM 3298 N N . SER A 1 419 ? -12.875 7.184 5.004 1 88.38 419 SER A N 1
ATOM 3299 C CA . SER A 1 419 ? -13.906 8.203 4.871 1 88.38 419 SER A CA 1
ATOM 3300 C C . SER A 1 419 ? -15.289 7.578 4.703 1 88.38 419 SER A C 1
ATOM 3302 O O . SER A 1 419 ? -16.266 8.047 5.285 1 88.38 419 SER A O 1
ATOM 3304 N N . SER A 1 420 ? -15.312 6.559 3.986 1 88.38 420 SER A N 1
ATOM 3305 C CA . SER A 1 420 ? -16.578 5.855 3.775 1 88.38 420 SER A CA 1
ATOM 3306 C C . SER A 1 420 ? -17.094 5.238 5.074 1 88.38 420 SER A C 1
ATOM 3308 O O . SER A 1 420 ? -18.281 5.344 5.391 1 88.38 420 SER A O 1
ATOM 3310 N N . VAL A 1 421 ? -16.234 4.734 5.746 1 91.56 421 VAL A N 1
ATOM 3311 C CA . VAL A 1 421 ? -16.609 4.113 7.012 1 91.56 421 VAL A CA 1
ATOM 3312 C C . VAL A 1 421 ? -17.172 5.172 7.957 1 91.56 421 VAL A C 1
ATOM 3314 O O . VAL A 1 421 ? -18.203 4.953 8.602 1 91.56 421 VAL A O 1
ATOM 3317 N N . GLU A 1 422 ? -16.5 6.207 7.949 1 91.5 422 GLU A N 1
ATOM 3318 C CA . GLU A 1 422 ? -16.969 7.289 8.805 1 91.5 422 GLU A CA 1
ATOM 3319 C C . GLU A 1 422 ? -18.344 7.785 8.367 1 91.5 422 GLU A C 1
ATOM 3321 O O . GLU A 1 422 ? -19.203 8.07 9.203 1 91.5 422 GLU A O 1
ATOM 3326 N N . GLN A 1 423 ? -18.516 7.832 7.145 1 89.62 423 GLN A N 1
ATOM 3327 C CA . GLN A 1 423 ? -19.812 8.25 6.609 1 89.62 423 GLN A CA 1
ATOM 3328 C C . GLN A 1 423 ? -20.906 7.262 6.988 1 89.62 423 GLN A C 1
ATOM 3330 O O . GLN A 1 423 ? -21.984 7.664 7.434 1 89.62 423 GLN A O 1
ATOM 3335 N N . TYR A 1 424 ? -20.609 6.09 6.902 1 90.94 424 TYR A N 1
ATOM 3336 C CA . TYR A 1 424 ? -21.609 5.07 7.23 1 90.94 424 TYR A CA 1
ATOM 3337 C C . TYR A 1 424 ? -21.906 5.059 8.727 1 90.94 424 TYR A C 1
ATOM 3339 O O . TYR A 1 424 ? -23.047 4.848 9.133 1 90.94 424 TYR A O 1
ATOM 3347 N N . LYS A 1 425 ? -20.906 5.305 9.43 1 90.94 425 LYS A N 1
ATOM 3348 C CA . LYS A 1 425 ? -21.109 5.402 10.875 1 90.94 425 LYS A CA 1
ATOM 3349 C C . LYS A 1 425 ? -22.062 6.547 11.219 1 90.94 425 LYS A C 1
ATOM 3351 O O . LYS A 1 425 ? -22.969 6.379 12.039 1 90.94 425 LYS A O 1
ATOM 3356 N N . ASN A 1 426 ? -21.844 7.586 10.57 1 90.06 426 ASN A N 1
ATOM 3357 C CA . ASN A 1 426 ? -22.703 8.742 10.789 1 90.06 426 ASN A CA 1
ATOM 3358 C C . ASN A 1 426 ? -24.141 8.477 10.336 1 90.06 426 ASN A C 1
ATOM 3360 O O . ASN A 1 426 ? -25.094 8.828 11.031 1 90.06 426 ASN A O 1
ATOM 3364 N N . LEU A 1 427 ? -24.203 7.844 9.258 1 88.38 427 LEU A N 1
ATOM 3365 C CA . LEU A 1 427 ? -25.531 7.516 8.727 1 88.38 427 LEU A CA 1
ATOM 3366 C C . LEU A 1 427 ? -26.25 6.535 9.648 1 88.38 427 LEU A C 1
ATOM 3368 O O . LEU A 1 427 ? -27.453 6.664 9.875 1 88.38 427 LEU A O 1
ATOM 3372 N N . LEU A 1 428 ? -25.547 5.719 10.148 1 90.44 428 LEU A N 1
ATOM 3373 C CA . LEU A 1 428 ? -26.141 4.734 11.047 1 90.44 428 LEU A CA 1
ATOM 3374 C C . LEU A 1 428 ? -26.594 5.391 12.344 1 90.44 428 LEU A C 1
ATOM 3376 O O . LEU A 1 428 ? -27.688 5.082 12.852 1 90.44 428 LEU A O 1
ATOM 3380 N N . SER A 1 429 ? -25.75 6.211 12.781 1 90.06 429 SER A N 1
ATOM 3381 C CA . SER A 1 429 ? -26.125 6.938 13.992 1 90.06 429 SER A CA 1
ATOM 3382 C C . SER A 1 429 ? -27.375 7.777 13.773 1 90.06 429 SER A C 1
ATOM 3384 O O . SER A 1 429 ? -28.266 7.816 14.625 1 90.06 429 SER A O 1
ATOM 3386 N N . ALA A 1 430 ? -27.406 8.344 12.695 1 84.88 430 ALA A N 1
ATOM 3387 C CA . ALA A 1 430 ? -28.594 9.141 12.352 1 84.88 430 ALA A CA 1
ATOM 3388 C C . ALA A 1 430 ? -29.828 8.258 12.219 1 84.88 430 ALA A C 1
ATOM 3390 O O . ALA A 1 430 ? -30.906 8.625 12.68 1 84.88 430 ALA A O 1
ATOM 3391 N N . SER A 1 431 ? -29.672 7.176 11.594 1 84 431 SER A N 1
ATOM 3392 C CA . SER A 1 431 ? -30.766 6.246 11.414 1 84 431 SER A CA 1
ATOM 3393 C C . SER A 1 431 ? -31.266 5.711 12.758 1 84 431 SER A C 1
ATOM 3395 O O . SER A 1 431 ? -32.469 5.59 12.969 1 84 431 SER A O 1
ATOM 3397 N N . LYS A 1 432 ? -30.406 5.496 13.57 1 86 432 LYS A N 1
ATOM 3398 C CA . LYS A 1 432 ? -30.781 5.039 14.906 1 86 432 LYS A CA 1
ATOM 3399 C C . LYS A 1 432 ? -31.531 6.125 15.664 1 86 432 LYS A C 1
ATOM 3401 O O . LYS A 1 432 ? -32.531 5.84 16.359 1 86 432 LYS A O 1
ATOM 3406 N N . GLY A 1 433 ? -31.062 7.289 15.5 1 81.81 433 GLY A N 1
ATOM 3407 C CA . GLY A 1 433 ? -31.781 8.391 16.109 1 81.81 433 GLY A CA 1
ATOM 3408 C C . GLY A 1 433 ? -33.188 8.531 15.602 1 81.81 433 GLY A C 1
ATOM 3409 O O . GLY A 1 433 ? -34.125 8.727 16.391 1 81.81 433 GLY A O 1
ATOM 3410 N N . ALA A 1 434 ? -33.281 8.391 14.375 1 77.81 434 ALA A N 1
ATOM 3411 C CA . ALA A 1 434 ? -34.594 8.477 13.766 1 77.81 434 ALA A CA 1
ATOM 3412 C C . ALA A 1 434 ? -35.5 7.332 14.234 1 77.81 434 ALA A C 1
ATOM 3414 O O . ALA A 1 434 ? -36.688 7.535 14.516 1 77.81 434 ALA A O 1
ATOM 3415 N N . TYR A 1 435 ? -34.938 6.254 14.305 1 81.56 435 TYR A N 1
ATOM 3416 C CA . TYR A 1 435 ? -35.688 5.082 14.766 1 81.56 435 TYR A CA 1
ATOM 3417 C C . TYR A 1 435 ? -36.125 5.262 16.203 1 81.56 435 TYR A C 1
ATOM 3419 O O . TYR A 1 435 ? -37.281 4.988 16.531 1 81.56 435 TYR A O 1
ATOM 3427 N N . ASP A 1 436 ? -35.25 5.727 16.984 1 80.56 436 ASP A N 1
ATOM 3428 C CA . ASP A 1 436 ? -35.594 5.938 18.391 1 80.56 436 ASP A CA 1
ATOM 3429 C C . ASP A 1 436 ? -36.688 6.988 18.547 1 80.56 436 ASP A C 1
ATOM 3431 O O . ASP A 1 436 ? -37.562 6.832 19.375 1 80.56 436 ASP A O 1
ATOM 3435 N N . ALA A 1 437 ? -36.594 7.98 17.812 1 73.94 437 ALA A N 1
ATOM 3436 C CA . ALA A 1 437 ? -37.594 9.023 17.859 1 73.94 437 ALA A CA 1
ATOM 3437 C C . ALA A 1 437 ? -38.969 8.477 17.438 1 73.94 437 ALA A C 1
ATOM 3439 O O . ALA A 1 437 ? -39.969 8.742 18.094 1 73.94 437 ALA A O 1
ATOM 3440 N N . LEU A 1 438 ? -38.969 7.691 16.438 1 73.94 438 LEU A N 1
ATOM 3441 C CA . LEU A 1 438 ? -40.219 7.102 15.961 1 73.94 438 LEU A CA 1
ATOM 3442 C C . LEU A 1 438 ? -40.781 6.109 16.984 1 73.94 438 LEU A C 1
ATOM 3444 O O . LEU A 1 438 ? -42 6.047 17.188 1 73.94 438 LEU A O 1
ATOM 3448 N N . LYS A 1 439 ? -39.875 5.461 17.5 1 75.81 439 LYS A N 1
ATOM 3449 C CA . LYS A 1 439 ? -40.281 4.496 18.516 1 75.81 439 LYS A CA 1
ATOM 3450 C C . LYS A 1 439 ? -40.938 5.195 19.719 1 75.81 439 LYS A C 1
ATOM 3452 O O . LYS A 1 439 ? -41.969 4.77 20.203 1 75.81 439 LYS A O 1
ATOM 3457 N N . THR A 1 440 ? -40.312 6.234 20.125 1 68.12 440 THR A N 1
ATOM 3458 C CA . THR A 1 440 ? -40.844 7.023 21.219 1 68.12 440 THR A CA 1
ATOM 3459 C C . THR A 1 440 ? -42.25 7.566 20.859 1 68.12 440 THR A C 1
ATOM 3461 O O . THR A 1 440 ? -43.156 7.527 21.672 1 68.12 440 THR A O 1
ATOM 3464 N N . ASN A 1 441 ? -42.344 8.031 19.609 1 60.28 441 ASN A N 1
ATOM 3465 C CA . ASN A 1 441 ? -43.625 8.539 19.125 1 60.28 441 ASN A CA 1
ATOM 3466 C C . ASN A 1 441 ? -44.688 7.445 19.094 1 60.28 441 ASN A C 1
ATOM 3468 O O . ASN A 1 441 ? -45.844 7.672 19.484 1 60.28 441 ASN A O 1
ATOM 3472 N N . THR A 1 442 ? -44.281 6.312 18.688 1 61.31 442 THR A N 1
ATOM 3473 C CA . THR A 1 442 ? -45.188 5.184 18.609 1 61.31 442 THR A CA 1
ATOM 3474 C C . THR A 1 442 ? -45.656 4.738 19.984 1 61.31 442 THR A C 1
ATOM 3476 O O . THR A 1 442 ? -46.812 4.457 20.203 1 61.31 442 THR A O 1
ATOM 3479 N N . ASP A 1 443 ? -44.719 4.82 20.891 1 62.44 443 ASP A N 1
ATOM 3480 C CA . ASP A 1 443 ? -45.062 4.449 22.25 1 62.44 443 ASP A CA 1
ATOM 3481 C C . ASP A 1 443 ? -46 5.465 22.891 1 62.44 443 ASP A C 1
ATOM 3483 O O . ASP A 1 443 ? -46.906 5.094 23.641 1 62.44 443 ASP A O 1
ATOM 3487 N N . CYS A 1 444 ? -45.844 6.754 22.5 1 56.31 444 CYS A N 1
ATOM 3488 C CA . CYS A 1 444 ? -46.719 7.812 22.984 1 56.31 444 CYS A CA 1
ATOM 3489 C C . CYS A 1 444 ? -48.125 7.656 22.438 1 56.31 444 CYS A C 1
ATOM 3491 O O . CYS A 1 444 ? -49.094 7.836 23.156 1 56.31 444 CYS A O 1
ATOM 3493 N N . LEU A 1 445 ? -48.156 7.27 21.203 1 58.97 445 LEU A N 1
ATOM 3494 C CA . LEU A 1 445 ? -49.438 7.098 20.578 1 58.97 445 LEU A CA 1
ATOM 3495 C C . LEU A 1 445 ? -50.188 5.926 21.188 1 58.97 445 LEU A C 1
ATOM 3497 O O . LEU A 1 445 ? -51.438 5.961 21.312 1 58.97 445 LEU A O 1
ATOM 3501 N N . LYS A 1 446 ? -49.375 5.164 21.703 1 57.69 446 LYS A N 1
ATOM 3502 C CA . LYS A 1 446 ? -50 4.012 22.359 1 57.69 446 LYS A CA 1
ATOM 3503 C C . LYS A 1 446 ? -50.625 4.395 23.688 1 57.69 446 LYS A C 1
ATOM 3505 O O . LYS A 1 446 ? -51.562 3.744 24.156 1 57.69 446 LYS A O 1
ATOM 3510 N N . SER A 1 447 ? -50.219 5.703 24.172 1 61 447 SER A N 1
ATOM 3511 C CA . SER A 1 447 ? -50.688 6.109 25.484 1 61 447 SER A CA 1
ATOM 3512 C C . SER A 1 447 ? -51.844 7.066 25.375 1 61 447 SER A C 1
ATOM 3514 O O . SER A 1 447 ? -52.5 7.391 26.391 1 61 447 SER A O 1
ATOM 3516 N N . TYR A 1 448 ? -52.281 7.539 24.188 1 64.81 448 TYR A N 1
ATOM 3517 C CA . TYR A 1 448 ? -53.406 8.445 24.047 1 64.81 448 TYR A CA 1
ATOM 3518 C C . TYR A 1 448 ? -54.719 7.684 24.047 1 64.81 448 TYR A C 1
ATOM 3520 O O . TYR A 1 448 ? -54.781 6.562 23.531 1 64.81 448 TYR A O 1
ATOM 3528 N N . SER A 1 449 ? -55.719 8.305 24.828 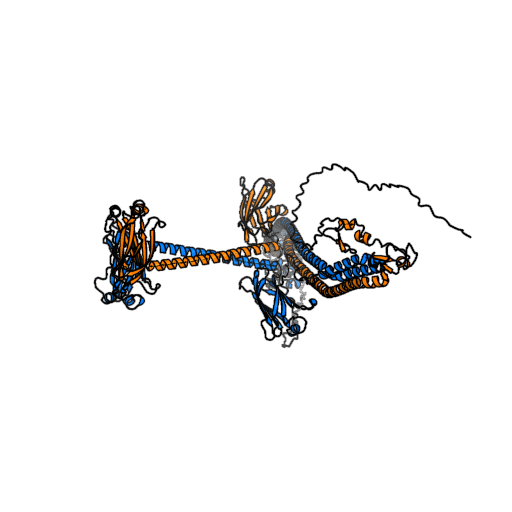1 65.5 449 SER A N 1
ATOM 3529 C CA . SER A 1 449 ? -57.094 7.922 24.594 1 65.5 449 SER A CA 1
ATOM 3530 C C . SER A 1 449 ? -57.688 8.656 23.375 1 65.5 449 SER A C 1
ATOM 3532 O O . SER A 1 449 ? -57.719 9.891 23.359 1 65.5 449 SER A O 1
ATOM 3534 N N . VAL A 1 450 ? -58 7.891 22.406 1 68.19 450 VAL A N 1
ATOM 3535 C CA . VAL A 1 450 ? -58.344 8.508 21.125 1 68.19 450 VAL A CA 1
ATOM 3536 C C . VAL A 1 450 ? -59.844 8.352 20.859 1 68.19 450 VAL A C 1
ATOM 3538 O O . VAL A 1 450 ? -60.438 7.301 21.156 1 68.19 450 VAL A O 1
ATOM 3541 N N . GLY A 1 451 ? -60.5 9.539 20.484 1 69.5 451 GLY A N 1
ATOM 3542 C CA . GLY A 1 451 ? -61.875 9.547 20.031 1 69.5 451 GLY A CA 1
ATOM 3543 C C . GLY A 1 451 ? -62.062 10.086 18.625 1 69.5 451 GLY A C 1
ATOM 3544 O O . GLY A 1 451 ? -61.188 10.82 18.125 1 69.5 451 GLY A O 1
ATOM 3545 N N . TYR A 1 452 ? -63.094 9.594 18.031 1 72.06 452 TYR A N 1
ATOM 3546 C CA . TYR A 1 452 ? -63.469 10.086 16.703 1 72.06 452 TYR A CA 1
ATOM 3547 C C . TYR A 1 452 ? -64.75 10.867 16.75 1 72.06 452 TYR A C 1
ATOM 3549 O O . TYR A 1 452 ? -65.688 10.547 17.531 1 72.06 452 TYR A O 1
ATOM 3557 N N . PHE A 1 453 ? -64.812 12.016 16 1 78.12 453 PHE A N 1
ATOM 3558 C CA . PHE A 1 453 ? -66 12.875 15.898 1 78.12 453 PHE A CA 1
ATOM 3559 C C . PHE A 1 453 ? -66.375 13.117 14.438 1 78.12 453 PHE A C 1
ATOM 3561 O O . PHE A 1 453 ? -65.562 13.719 13.688 1 78.12 453 PHE A O 1
ATOM 3568 N N . ALA A 1 454 ? -67.5 12.531 14.062 1 79.19 454 ALA A N 1
ATOM 3569 C CA . ALA A 1 454 ? -68 12.672 12.688 1 79.19 454 ALA A CA 1
ATOM 3570 C C . ALA A 1 454 ? -69.062 13.75 12.586 1 79.19 454 ALA A C 1
ATOM 3572 O O . ALA A 1 454 ? -70 13.781 13.375 1 79.19 454 ALA A O 1
ATOM 3573 N N . LEU A 1 455 ? -68.875 14.664 11.648 1 84 455 LEU A N 1
ATOM 3574 C CA . LEU A 1 455 ? -69.812 15.719 11.375 1 84 455 LEU A CA 1
ATOM 3575 C C . LEU A 1 455 ? -70.438 15.555 9.992 1 84 455 LEU A C 1
ATOM 3577 O O . LEU A 1 455 ? -69.75 15.258 9.023 1 84 455 LEU A O 1
ATOM 3581 N N . ASP A 1 456 ? -71.812 15.711 10.031 1 83.31 456 ASP A N 1
ATOM 3582 C CA . ASP A 1 456 ? -72.5 15.648 8.742 1 83.31 456 ASP A CA 1
ATOM 3583 C C . ASP A 1 456 ? -72.062 16.844 7.867 1 83.31 456 ASP A C 1
ATOM 3585 O O . ASP A 1 456 ? -72 17.969 8.344 1 83.31 456 ASP A O 1
ATOM 3589 N N . TYR A 1 457 ? -71.875 16.5 6.613 1 85.56 457 TYR A N 1
ATOM 3590 C CA . TYR A 1 457 ? -71.562 17.531 5.637 1 85.56 457 TYR A CA 1
ATOM 3591 C C . TYR A 1 457 ? -72.625 18.625 5.59 1 85.56 457 TYR A C 1
ATOM 3593 O O . TYR A 1 457 ? -72.312 19.812 5.555 1 85.56 457 TYR A O 1
ATOM 3601 N N . GLY A 1 458 ? -73.875 18.312 5.59 1 83.06 458 GLY A N 1
ATOM 3602 C CA . GLY A 1 458 ? -74.938 19.25 5.566 1 83.06 458 GLY A CA 1
ATOM 3603 C C . GLY A 1 458 ? -75 20.172 6.777 1 83.06 458 GLY A C 1
ATOM 3604 O O . GLY A 1 458 ? -75.312 21.359 6.656 1 83.06 458 GLY A O 1
ATOM 3605 N N . ALA A 1 459 ? -74.562 19.609 7.938 1 85 459 ALA A N 1
ATOM 3606 C CA . ALA A 1 459 ? -74.562 20.406 9.164 1 85 459 ALA A CA 1
ATOM 3607 C C . ALA A 1 459 ? -73.5 21.469 9.109 1 85 459 ALA A C 1
ATOM 3609 O O . ALA A 1 459 ? -73.688 22.594 9.594 1 85 459 ALA A O 1
ATOM 3610 N N . LEU A 1 460 ? -72.375 21.109 8.492 1 86.5 460 LEU A N 1
ATOM 3611 C CA . LEU A 1 460 ? -71.25 22.062 8.344 1 86.5 460 LEU A CA 1
ATOM 3612 C C . LEU A 1 460 ? -71.625 23.172 7.375 1 86.5 460 LEU A C 1
ATOM 3614 O O . LEU A 1 460 ? -71.188 24.312 7.535 1 86.5 460 LEU A O 1
ATOM 3618 N N . GLN A 1 461 ? -72.5 22.844 6.465 1 84.31 461 GLN A N 1
ATOM 3619 C CA . GLN A 1 461 ? -72.938 23.828 5.492 1 84.31 461 GLN A CA 1
ATOM 3620 C C . GLN A 1 461 ? -73.938 24.812 6.133 1 84.31 461 GLN A C 1
ATOM 3622 O O . GLN A 1 461 ? -73.875 26.016 5.863 1 84.31 461 GLN A O 1
ATOM 3627 N N . ARG A 1 462 ? -74.812 24.344 7.008 1 82.25 462 ARG A N 1
ATOM 3628 C CA . ARG A 1 462 ? -75.875 25.156 7.598 1 82.25 462 ARG A CA 1
ATOM 3629 C C . ARG A 1 462 ? -75.375 26.047 8.719 1 82.25 462 ARG A C 1
ATOM 3631 O O . ARG A 1 462 ? -75.938 27.062 9.07 1 82.25 462 ARG A O 1
ATOM 3638 N N . GLN A 1 463 ? -74.188 25.953 9.141 1 74.81 463 GLN A N 1
ATOM 3639 C CA . GLN A 1 463 ? -73.562 26.734 10.211 1 74.81 463 GLN A CA 1
ATOM 3640 C C . GLN A 1 463 ? -74.5 26.859 11.406 1 74.81 463 GLN A C 1
ATOM 3642 O O . GLN A 1 463 ? -75.188 27.859 11.555 1 74.81 463 GLN A O 1
ATOM 3647 N N . THR A 1 464 ? -74.562 25.891 12.234 1 73.62 464 THR A N 1
ATOM 3648 C CA . THR A 1 464 ? -75.438 26 13.43 1 73.62 464 THR A CA 1
ATOM 3649 C C . THR A 1 464 ? -74.75 26.922 14.453 1 73.62 464 THR A C 1
ATOM 3651 O O . THR A 1 464 ? -73.562 26.969 14.578 1 73.62 464 THR A O 1
ATOM 3654 N N . LYS A 1 465 ? -75.5 27.89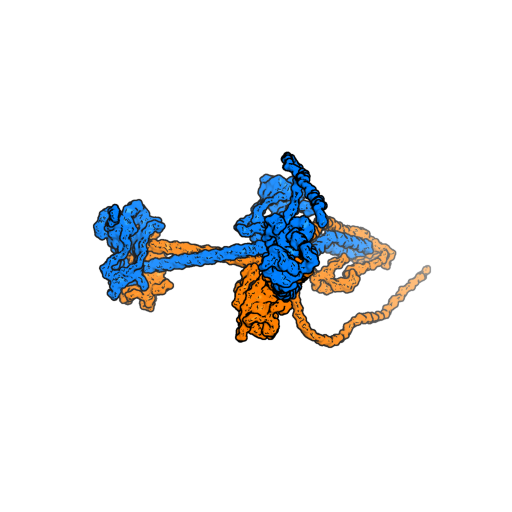1 15.062 1 72.81 465 LYS A N 1
ATOM 3655 C CA . LYS A 1 465 ? -75 28.922 15.977 1 72.81 465 LYS A CA 1
ATOM 3656 C C . LYS A 1 465 ? -74.312 28.297 17.172 1 72.81 465 LYS A C 1
ATOM 3658 O O . LYS A 1 465 ? -73.312 28.844 17.656 1 72.81 465 LYS A O 1
ATOM 3663 N N . ASN A 1 466 ? -74.688 27.109 17.719 1 78.06 466 ASN A N 1
ATOM 3664 C CA . ASN A 1 466 ? -74.125 26.594 18.969 1 78.06 466 ASN A CA 1
ATOM 3665 C C . ASN A 1 466 ? -73 25.625 18.719 1 78.06 466 ASN A C 1
ATOM 3667 O O . ASN A 1 466 ? -72.375 25.125 19.656 1 78.06 466 ASN A O 1
ATOM 3671 N N . GLY A 1 467 ? -72.5 25.5 17.531 1 85.56 467 GLY A N 1
ATOM 3672 C CA . GLY A 1 467 ? -71.438 24.609 17.234 1 85.56 467 GLY A CA 1
ATOM 3673 C C . GLY A 1 467 ? -71.75 23.141 17.453 1 85.56 467 GLY A C 1
ATOM 3674 O O . GLY A 1 467 ? -72.938 22.766 17.422 1 85.56 467 GLY A O 1
ATOM 3675 N N . PHE A 1 468 ? -70.688 22.203 17.469 1 90.44 468 PHE A N 1
ATOM 3676 C CA . PHE A 1 468 ? -70.875 20.766 17.656 1 90.44 468 PHE A CA 1
ATOM 3677 C C . PHE A 1 468 ? -70.062 20.266 18.844 1 90.44 468 PHE A C 1
ATOM 3679 O O . PHE A 1 468 ? -69 20.797 19.156 1 90.44 468 PHE A O 1
ATOM 3686 N N . VAL A 1 469 ? -70.688 19.344 19.562 1 88.75 469 VAL A N 1
ATOM 3687 C CA . VAL A 1 469 ? -70 18.719 20.703 1 88.75 469 VAL A CA 1
ATOM 3688 C C . VAL A 1 469 ? -69.938 17.203 20.484 1 88.75 469 VAL A C 1
ATOM 3690 O O . VAL A 1 469 ? -70.938 16.578 20.094 1 88.75 469 VAL A O 1
ATOM 3693 N N . SER A 1 470 ? -68.812 16.688 20.703 1 84.38 470 SER A N 1
ATOM 3694 C CA . SER A 1 470 ? -68.562 15.266 20.516 1 84.38 470 SER A CA 1
ATOM 3695 C C . SER A 1 470 ? -69.062 14.453 21.703 1 84.38 470 SER A C 1
ATOM 3697 O O . SER A 1 470 ? -69.312 15 22.766 1 84.38 470 SER A O 1
ATOM 3699 N N . PRO A 1 471 ? -69.188 13.039 21.406 1 76.38 471 PRO A N 1
ATOM 3700 C CA . PRO A 1 471 ? -69.375 12.156 22.562 1 76.38 471 PRO A CA 1
ATOM 3701 C C . PRO A 1 471 ? -68.125 12.141 23.5 1 76.38 471 PRO A C 1
ATOM 3703 O O . PRO A 1 471 ? -67.062 12.43 23.062 1 76.38 471 PRO A O 1
ATOM 3706 N N . ASN A 1 472 ? -68.438 11.859 24.75 1 76.62 472 ASN A N 1
ATOM 3707 C CA . ASN A 1 472 ? -67.375 11.82 25.75 1 76.62 472 ASN A CA 1
ATOM 3708 C C . ASN A 1 472 ? -66.5 10.609 25.562 1 76.62 472 ASN A C 1
ATOM 3710 O O . ASN A 1 472 ? -66.938 9.531 25.172 1 76.62 472 ASN A O 1
ATOM 3714 N N . ILE A 1 473 ? -65.125 10.898 25.719 1 73.81 473 ILE A N 1
ATOM 3715 C CA . ILE A 1 473 ? -64.188 9.805 25.797 1 73.81 473 ILE A CA 1
ATOM 3716 C C . ILE A 1 473 ? -63.594 9.742 27.203 1 73.81 473 ILE A C 1
ATOM 3718 O O . ILE A 1 473 ? -63.531 10.75 27.906 1 73.81 473 ILE A O 1
ATOM 3722 N N . VAL A 1 474 ? -63.156 8.531 27.578 1 67.56 474 VAL A N 1
ATOM 3723 C CA . VAL A 1 474 ? -62.625 8.336 28.906 1 67.56 474 VAL A CA 1
ATOM 3724 C C . VAL A 1 474 ? -61.125 8.008 28.828 1 67.56 474 VAL A C 1
ATOM 3726 O O . VAL A 1 474 ? -60.719 7.176 28.016 1 67.56 474 VAL A O 1
ATOM 3729 N N . ASP A 1 475 ? -60.375 8.742 29.562 1 68.25 475 ASP A N 1
ATOM 3730 C CA . ASP A 1 475 ? -58.938 8.492 29.562 1 68.25 475 ASP A CA 1
ATOM 3731 C C . ASP A 1 475 ? -58.562 7.41 30.578 1 68.25 475 ASP A C 1
ATOM 3733 O O . ASP A 1 475 ? -59.438 6.832 31.219 1 68.25 475 ASP A O 1
ATOM 3737 N N . PHE A 1 476 ? -57.188 7.195 30.625 1 62.38 476 PHE A N 1
ATOM 3738 C CA . PHE A 1 476 ? -56.656 6.117 31.453 1 62.38 476 PHE A CA 1
ATOM 3739 C C . PHE A 1 476 ? -56.938 6.391 32.938 1 62.38 476 PHE A C 1
ATOM 3741 O O . PHE A 1 476 ? -56.938 5.469 33.75 1 62.38 476 PHE A O 1
ATOM 3748 N N . ASN A 1 477 ? -57.25 7.625 33.312 1 66 477 ASN A N 1
ATOM 3749 C CA . ASN A 1 477 ? -57.5 7.969 34.719 1 66 477 ASN A CA 1
ATOM 3750 C C . ASN A 1 477 ? -59 8.07 35 1 66 477 ASN A C 1
ATOM 3752 O O . ASN A 1 477 ? -59.406 8.438 36.094 1 66 477 ASN A O 1
ATOM 3756 N N . GLY A 1 478 ? -59.781 7.82 34.031 1 67.25 478 GLY A N 1
ATOM 3757 C CA . GLY A 1 478 ? -61.219 7.863 34.219 1 67.25 478 GLY A CA 1
ATOM 3758 C C . GLY A 1 478 ? -61.812 9.227 33.906 1 67.25 478 GLY A C 1
ATOM 3759 O O . GLY A 1 478 ? -63.031 9.43 34.094 1 67.25 478 GLY A O 1
ATOM 3760 N N . ASN A 1 479 ? -61.062 10.102 33.562 1 75.25 479 ASN A N 1
ATOM 3761 C CA . ASN A 1 479 ? -61.594 11.422 33.188 1 75.25 479 ASN A CA 1
ATOM 3762 C C . ASN A 1 479 ? -62.312 11.383 31.859 1 75.25 479 ASN A C 1
ATOM 3764 O O . ASN A 1 479 ? -61.906 10.633 30.953 1 75.25 479 ASN A O 1
ATOM 3768 N N . GLU A 1 480 ? -63.344 12.195 31.875 1 79.69 480 GLU A N 1
ATOM 3769 C CA . GLU A 1 480 ? -64.062 12.289 30.641 1 79.69 480 GLU A CA 1
ATOM 3770 C C . GLU A 1 480 ? -63.75 13.555 29.859 1 79.69 480 GLU A C 1
ATOM 3772 O O . GLU A 1 480 ? -63.594 14.625 30.453 1 79.69 480 GLU A O 1
ATOM 3777 N N . TRP A 1 481 ? -63.625 13.273 28.531 1 83.5 481 TRP A N 1
ATOM 3778 C CA . TRP A 1 481 ? -63.25 14.383 27.672 1 83.5 481 TRP A CA 1
ATOM 3779 C C . TRP A 1 481 ? -64.25 14.5 26.484 1 83.5 481 TRP A C 1
ATOM 3781 O O . TRP A 1 481 ? -64.812 13.508 26.047 1 83.5 481 TRP A O 1
ATOM 3791 N N . LYS A 1 482 ? -64.438 15.766 26.125 1 87.69 482 LYS A N 1
ATOM 3792 C CA . LYS A 1 482 ? -65.188 16.016 24.922 1 87.69 482 LYS A CA 1
ATOM 3793 C C . LYS A 1 482 ? -64.562 17.078 24.047 1 87.69 482 LYS A C 1
ATOM 3795 O O . LYS A 1 482 ? -63.719 17.859 24.516 1 87.69 482 LYS A O 1
ATOM 3800 N N . MET A 1 483 ? -64.875 17.047 22.781 1 90.31 483 MET A N 1
ATOM 3801 C CA . MET A 1 483 ? -64.375 18.047 21.812 1 90.31 483 MET A CA 1
ATOM 3802 C C . MET A 1 483 ? -65.562 18.922 21.344 1 90.31 483 MET A C 1
ATOM 3804 O O . MET A 1 483 ? -66.688 18.438 21.156 1 90.31 483 MET A O 1
ATOM 3808 N N . GLU A 1 484 ? -65.188 20.25 21.219 1 91.56 484 GLU A N 1
ATOM 3809 C CA . GLU A 1 484 ? -66.188 21.203 20.703 1 91.56 484 GLU A CA 1
ATOM 3810 C C . GLU A 1 484 ? -65.688 21.891 19.438 1 91.56 484 GLU A C 1
ATOM 3812 O O . GLU A 1 484 ? -64.5 22.219 19.344 1 91.56 484 GLU A O 1
ATOM 3817 N N . ILE A 1 485 ? -66.562 21.969 18.5 1 92.06 485 ILE A N 1
ATOM 3818 C CA . ILE A 1 485 ? -66.25 22.703 17.281 1 92.06 485 ILE A CA 1
ATOM 3819 C C . ILE A 1 485 ? -67.188 23.938 17.203 1 92.06 485 ILE A C 1
ATOM 3821 O O . ILE A 1 485 ? -68.375 23.844 17.328 1 92.06 485 ILE A O 1
ATOM 3825 N N . LYS A 1 486 ? -66.562 25.125 17.031 1 90 486 LYS A N 1
ATOM 3826 C CA . LYS A 1 486 ? -67.25 26.391 16.938 1 90 486 LYS A CA 1
ATOM 3827 C C . LYS A 1 486 ? -67 27.109 15.617 1 90 486 LYS A C 1
ATOM 3829 O O . LYS A 1 486 ? -65.875 26.938 15.047 1 90 486 LYS A O 1
ATOM 3834 N N . PHE A 1 487 ? -68.062 27.781 15.203 1 90 487 PHE A N 1
ATOM 3835 C CA . PHE A 1 487 ? -67.938 28.625 14.031 1 90 487 PHE A CA 1
ATOM 3836 C C . PHE A 1 487 ? -67.562 30.047 14.438 1 90 487 PHE A C 1
ATOM 3838 O O . PHE A 1 487 ? -68.188 30.656 15.273 1 90 487 PHE A O 1
ATOM 3845 N N . GLU A 1 488 ? -66.375 30.406 13.953 1 86.12 488 GLU A N 1
ATOM 3846 C CA . GLU A 1 488 ? -65.938 31.766 14.219 1 86.12 488 GLU A CA 1
ATOM 3847 C C . GLU A 1 488 ? -65.625 32.5 12.922 1 86.12 488 GLU A C 1
ATOM 3849 O O . GLU A 1 488 ? -65.312 31.875 11.898 1 86.12 488 GLU A O 1
ATOM 3854 N N . ARG A 1 489 ? -65.812 33.812 12.977 1 84.56 489 ARG A N 1
ATOM 3855 C CA . ARG A 1 489 ? -65.5 34.656 11.82 1 84.56 489 ARG A CA 1
ATOM 3856 C C . ARG A 1 489 ? -64.188 35.406 12.008 1 84.56 489 ARG A C 1
ATOM 3858 O O . ARG A 1 489 ? -63.906 35.875 13.109 1 84.56 489 ARG A O 1
ATOM 3865 N N . ASP A 1 490 ? -63.469 35.281 10.906 1 78.06 490 ASP A N 1
ATOM 3866 C CA . ASP A 1 490 ? -62.219 36.062 10.953 1 78.06 490 ASP A CA 1
ATOM 3867 C C . ASP A 1 490 ? -62.469 37.5 10.5 1 78.06 490 ASP A C 1
ATOM 3869 O O . ASP A 1 490 ? -63.625 37.875 10.242 1 78.06 490 ASP A O 1
ATOM 3873 N N . GLU A 1 491 ? -61.406 38.375 10.516 1 77.12 491 GLU A N 1
ATOM 3874 C CA . GLU A 1 491 ? -61.5 39.781 10.156 1 77.12 491 GLU A CA 1
ATOM 3875 C C . GLU A 1 491 ? -62.031 39.969 8.734 1 77.12 491 GLU A C 1
ATOM 3877 O O . GLU A 1 491 ? -62.562 41 8.398 1 77.12 491 GLU A O 1
ATOM 3882 N N . PHE A 1 492 ? -61.938 38.969 7.875 1 78.88 492 PHE A N 1
ATOM 3883 C CA . PHE A 1 492 ? -62.375 39.031 6.488 1 78.88 492 PHE A CA 1
ATOM 3884 C C . PHE A 1 492 ? -63.719 38.344 6.312 1 78.88 492 PHE A C 1
ATOM 3886 O O . PHE A 1 492 ? -64.125 38.031 5.188 1 78.88 492 PHE A O 1
ATOM 3893 N N . ASN A 1 493 ? -64.312 38.062 7.395 1 80.69 493 ASN A N 1
ATOM 3894 C CA . ASN A 1 493 ? -65.688 37.438 7.43 1 80.69 493 ASN A CA 1
ATOM 3895 C C . ASN A 1 493 ? -65.625 36 6.898 1 80.69 493 ASN A C 1
ATOM 3897 O O . ASN A 1 493 ? -66.625 35.5 6.383 1 80.69 493 ASN A O 1
ATOM 3901 N N . LYS A 1 494 ? -64.438 35.375 6.91 1 83.94 494 LYS A N 1
ATOM 3902 C CA . LYS A 1 494 ? -64.375 33.969 6.605 1 83.94 494 LYS A CA 1
ATOM 3903 C C . LYS A 1 494 ? -64.75 33.125 7.816 1 83.94 494 LYS A C 1
ATOM 3905 O O . LYS A 1 494 ? -64.438 33.469 8.953 1 83.94 494 LYS A O 1
ATOM 3910 N N . ILE A 1 495 ? -65.562 32.125 7.539 1 89.06 495 ILE A N 1
ATOM 3911 C CA . ILE A 1 495 ? -66 31.266 8.633 1 89.06 495 ILE A CA 1
ATOM 3912 C C . ILE A 1 495 ? -64.875 30.219 8.914 1 89.06 495 ILE A C 1
ATOM 3914 O O . ILE A 1 495 ? -64.5 29.469 8.016 1 89.06 495 ILE A O 1
ATOM 3918 N N . LEU A 1 496 ? -64.438 30.297 10.109 1 89.44 496 LEU A N 1
ATOM 3919 C CA . LEU A 1 496 ? -63.406 29.375 10.562 1 89.44 496 LEU A CA 1
ATOM 3920 C C . LEU A 1 496 ? -64 28.344 11.523 1 89.44 496 LEU A C 1
ATOM 3922 O O . LEU A 1 496 ? -64.938 28.641 12.258 1 89.44 496 LEU A O 1
ATOM 3926 N N . LEU A 1 497 ? -63.438 27.125 11.375 1 90.69 497 LEU A N 1
ATOM 3927 C CA . LEU A 1 497 ? -63.75 26.094 12.352 1 90.69 497 LEU A CA 1
ATOM 3928 C C . LEU A 1 497 ? -62.75 26.109 13.5 1 90.69 497 LEU A C 1
ATOM 3930 O O . LEU A 1 497 ? -61.562 25.938 13.273 1 90.69 497 LEU A O 1
ATOM 3934 N N . SER A 1 498 ? -63.25 26.469 14.664 1 90.88 498 SER A N 1
ATOM 3935 C CA . SER A 1 498 ? -62.406 26.391 15.867 1 90.88 498 SER A CA 1
ATOM 3936 C C . SER A 1 498 ? -62.688 25.109 16.656 1 90.88 498 SER A C 1
ATOM 3938 O O . SER A 1 498 ? -63.844 24.688 16.766 1 90.88 498 SER A O 1
ATOM 3940 N N . THR A 1 499 ? -61.594 24.375 17.016 1 92.62 499 THR A N 1
ATOM 3941 C CA . THR A 1 499 ? -61.719 23.094 17.719 1 92.62 499 THR A CA 1
ATOM 3942 C C . THR A 1 499 ? -61.125 23.188 19.109 1 92.62 499 THR A C 1
ATOM 3944 O O . THR A 1 499 ? -60.031 23.766 19.297 1 92.62 499 THR A O 1
ATOM 3947 N N . TYR A 1 500 ? -61.875 22.703 20.109 1 91.12 500 TYR A N 1
ATOM 3948 C CA . TYR A 1 500 ? -61.469 22.734 21.5 1 91.12 500 TYR A CA 1
ATOM 3949 C C . TYR A 1 500 ? -61.719 21.406 22.188 1 91.12 500 TYR A C 1
ATOM 3951 O O . TYR A 1 500 ? -62.719 20.734 21.891 1 91.12 500 TYR A O 1
ATOM 3959 N N . VAL A 1 501 ? -60.75 21.062 23.094 1 90.75 501 VAL A N 1
ATOM 3960 C CA . VAL A 1 501 ? -60.938 19.906 23.969 1 90.75 501 VAL A CA 1
ATOM 3961 C C . VAL A 1 501 ? -61.281 20.375 25.375 1 90.75 501 VAL A C 1
ATOM 3963 O O . VAL A 1 501 ? -60.688 21.328 25.891 1 90.75 501 VAL A O 1
ATOM 3966 N N . PHE A 1 502 ? -62.344 19.672 26 1 88.06 502 PHE A N 1
ATOM 3967 C CA . PHE A 1 502 ? -62.844 20.016 27.328 1 88.06 502 PHE A CA 1
ATOM 3968 C C . PHE A 1 502 ? -62.844 18.797 28.25 1 88.06 502 PHE A C 1
ATOM 3970 O O . PHE A 1 502 ? -63.125 17.688 27.812 1 88.06 502 PHE A O 1
ATOM 3977 N N . PRO A 1 503 ? -62.5 19.156 29.484 1 85.25 503 PRO A N 1
ATOM 3978 C CA . PRO A 1 503 ? -62.844 18.125 30.453 1 85.25 503 PRO A CA 1
ATOM 3979 C C . PRO A 1 503 ? -64.312 18.094 30.797 1 85.25 503 PRO A C 1
ATOM 3981 O O . PRO A 1 503 ? -64.875 19.109 31.172 1 85.25 503 PRO A O 1
ATOM 3984 N N . ALA A 1 504 ? -64.938 17 30.469 1 81.19 504 ALA A N 1
ATOM 3985 C CA . ALA A 1 504 ? -66.312 16.859 30.812 1 81.19 504 ALA A CA 1
ATOM 3986 C C . ALA A 1 504 ? -66.5 16.484 32.281 1 81.19 504 ALA A C 1
ATOM 3988 O O . ALA A 1 504 ? -67.438 16.984 32.969 1 81.19 504 ALA A O 1
ATOM 3989 N N . ARG A 1 505 ? -65.75 15.602 32.844 1 78 505 ARG A N 1
ATOM 3990 C CA . ARG A 1 505 ? -65.812 15.156 34.219 1 78 505 ARG A CA 1
ATOM 3991 C C . ARG A 1 505 ? -64.438 14.68 34.719 1 78 505 ARG A C 1
ATOM 3993 O O . ARG A 1 505 ? -63.812 13.844 34.094 1 78 505 ARG A O 1
ATOM 4000 N N . PHE A 1 506 ? -64 15.336 35.906 1 75.25 506 PHE A N 1
ATOM 4001 C CA . PHE A 1 506 ? -62.812 14.828 36.594 1 75.25 506 PHE A CA 1
ATOM 4002 C C . PHE A 1 506 ? -63.219 13.93 37.75 1 75.25 506 PHE A C 1
ATOM 4004 O O . PHE A 1 506 ? -64.062 14.297 38.562 1 75.25 506 PHE A O 1
ATOM 4011 N N . VAL A 1 507 ? -62.875 12.781 37.625 1 66.38 507 VAL A N 1
ATOM 4012 C CA . VAL A 1 507 ? -63.25 11.859 38.688 1 66.38 507 VAL A CA 1
ATOM 4013 C C . VAL A 1 507 ? -62.438 12.156 39.938 1 66.38 507 VAL A C 1
ATOM 4015 O O . VAL A 1 507 ? -62.969 12.109 41.062 1 66.38 507 VAL A O 1
ATOM 4018 N N . ASN A 1 508 ? -61.125 12.156 39.906 1 59.31 508 ASN A N 1
ATOM 4019 C CA . ASN A 1 508 ? -60.375 12.359 41.156 1 59.31 508 ASN A CA 1
ATOM 4020 C C . ASN A 1 508 ? -60.406 13.82 41.594 1 59.31 508 ASN A C 1
ATOM 4022 O O . ASN A 1 508 ? -60 14.703 40.844 1 59.31 508 ASN A O 1
ATOM 4026 N N . SER A 1 509 ? -61.219 14.164 42.562 1 55.16 509 SER A N 1
ATOM 4027 C CA . SER A 1 509 ? -61.625 15.414 43.188 1 55.16 509 SER A CA 1
ATOM 4028 C C . SER A 1 509 ? -60.438 16.234 43.656 1 55.16 509 SER A C 1
ATOM 4030 O O . SER A 1 509 ? -60.531 17.453 43.812 1 55.16 509 SER A O 1
ATOM 4032 N N . SER A 1 510 ? -59.344 15.609 44.031 1 57.16 510 SER A N 1
ATOM 4033 C CA . SER A 1 510 ? -58.344 16.422 44.688 1 57.16 510 SER A CA 1
ATOM 4034 C C . SER A 1 510 ? -57.594 17.297 43.688 1 57.16 510 SER A C 1
ATOM 4036 O O . SER A 1 510 ? -56.875 18.234 44.062 1 57.16 510 SER A O 1
ATOM 4038 N N . GLU A 1 511 ? -57.656 16.969 42.438 1 60.31 511 GLU A N 1
ATOM 4039 C CA . GLU A 1 511 ? -56.875 17.781 41.5 1 60.31 511 GLU A CA 1
ATOM 4040 C C . GLU A 1 511 ? -57.781 18.672 40.656 1 60.31 511 GLU A C 1
ATOM 4042 O O . GLU A 1 511 ? -58.594 18.188 39.875 1 60.31 511 GLU A O 1
ATOM 4047 N N . HIS A 1 512 ? -57.812 19.969 40.969 1 69.38 512 HIS A N 1
ATOM 4048 C CA . HIS A 1 512 ? -58.594 21 40.312 1 69.38 512 HIS A CA 1
ATOM 4049 C C . HIS A 1 512 ? -58.031 21.312 38.938 1 69.38 512 HIS A C 1
ATOM 4051 O O . HIS A 1 512 ? -58.719 21.953 38.125 1 69.38 512 HIS A O 1
ATOM 4057 N N . ALA A 1 513 ? -56.75 20.922 38.75 1 77.12 513 ALA A N 1
ATOM 4058 C CA . ALA A 1 513 ? -56.156 21.203 37.469 1 77.12 513 ALA A CA 1
ATOM 4059 C C . ALA A 1 513 ? -55.094 20.141 37.094 1 77.12 513 ALA A C 1
ATOM 4061 O O . ALA A 1 513 ? -54.438 19.609 37.969 1 77.12 513 ALA A O 1
ATOM 4062 N N . ARG A 1 514 ? -55.094 19.688 35.844 1 77.62 514 ARG A N 1
ATOM 4063 C CA . ARG A 1 514 ? -54.156 18.688 35.375 1 77.62 514 ARG A CA 1
ATOM 4064 C C . ARG A 1 514 ? -53.531 19.078 34.031 1 77.62 514 ARG A C 1
ATOM 4066 O O . ARG A 1 514 ? -54.25 19.547 33.156 1 77.62 514 ARG A O 1
ATOM 4073 N N . ARG A 1 515 ? -52.281 18.797 34 1 82.38 515 ARG A N 1
ATOM 4074 C CA . ARG A 1 515 ? -51.594 19.016 32.75 1 82.38 515 ARG A CA 1
ATOM 4075 C C . ARG A 1 515 ? -51.75 17.797 31.828 1 82.38 515 ARG A C 1
ATOM 4077 O O . ARG A 1 515 ? -51.5 16.672 32.25 1 82.38 515 ARG A O 1
ATOM 4084 N N . CYS A 1 516 ? -52.344 18.047 30.688 1 81.5 516 CYS A N 1
ATOM 4085 C CA . CYS A 1 516 ? -52.594 16.969 29.734 1 81.5 516 CYS A CA 1
ATOM 4086 C C . CYS A 1 516 ? -52.031 17.344 28.359 1 81.5 516 CYS A C 1
ATOM 4088 O O . CYS A 1 516 ? -52.062 18.516 27.969 1 81.5 516 CYS A O 1
ATOM 4090 N N . ALA A 1 517 ? -51.438 16.297 27.766 1 80.94 517 ALA A N 1
ATOM 4091 C CA . ALA A 1 517 ? -51.125 16.406 26.344 1 80.94 517 ALA A CA 1
ATOM 4092 C C . ALA A 1 517 ? -52.312 15.977 25.484 1 80.94 517 ALA A C 1
ATOM 4094 O O . ALA A 1 517 ? -53.031 15.047 25.844 1 80.94 517 ALA A O 1
ATOM 4095 N N . TYR A 1 518 ? -52.594 16.797 24.484 1 80.69 518 TYR A N 1
ATOM 4096 C CA . TYR A 1 518 ? -53.719 16.469 23.625 1 80.69 518 TYR A CA 1
ATOM 4097 C C . TYR A 1 518 ? -53.406 16.797 22.172 1 80.69 518 TYR A C 1
ATOM 4099 O O . TYR A 1 518 ? -52.469 17.547 21.875 1 80.69 518 TYR A O 1
ATOM 4107 N N . PHE A 1 519 ? -54.156 16.047 21.312 1 81.94 519 PHE A N 1
ATOM 4108 C CA . PHE A 1 519 ? -54.062 16.359 19.891 1 81.94 519 PHE A CA 1
ATOM 4109 C C . PHE A 1 519 ? -55.438 16.344 19.25 1 81.94 519 PHE A C 1
ATOM 4111 O O . PHE A 1 519 ? -56.375 15.758 19.797 1 81.94 519 PHE A O 1
ATOM 4118 N N . ILE A 1 520 ? -55.594 17.203 18.141 1 86.19 520 ILE A N 1
ATOM 4119 C CA . ILE A 1 520 ? -56.781 17.188 17.266 1 86.19 520 ILE A CA 1
ATOM 4120 C C . ILE A 1 520 ? -56.312 17.047 15.812 1 86.19 520 ILE A C 1
ATOM 4122 O O . ILE A 1 520 ? -55.406 17.734 15.375 1 86.19 520 ILE A O 1
ATOM 4126 N N . GLU A 1 521 ? -56.938 16.047 15.18 1 83.75 521 GLU A N 1
ATOM 4127 C CA . GLU A 1 521 ? -56.625 15.82 13.773 1 83.75 521 GLU A CA 1
ATOM 4128 C C . GLU A 1 521 ? -57.875 15.812 12.914 1 83.75 521 GLU A C 1
ATOM 4130 O O . GLU A 1 521 ? -58.906 15.281 13.328 1 83.75 521 GLU A O 1
ATOM 4135 N N . LEU A 1 522 ? -57.812 16.594 11.805 1 87.44 522 LEU A N 1
ATOM 4136 C CA . LEU A 1 522 ? -58.812 16.469 10.742 1 87.44 522 LEU A CA 1
ATOM 4137 C C . LEU A 1 522 ? -58.344 15.5 9.672 1 87.44 522 LEU A C 1
ATOM 4139 O O . LEU A 1 522 ? -57.344 15.7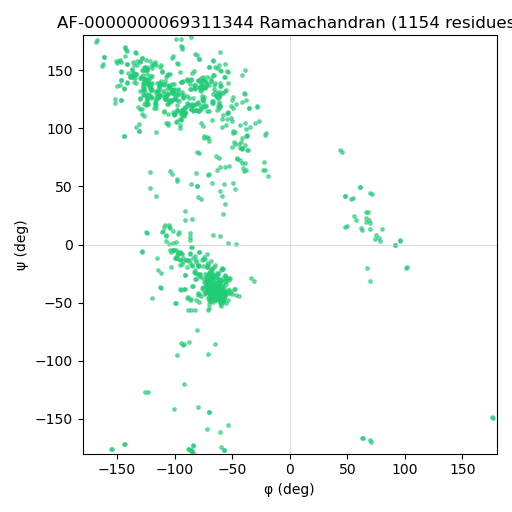5 8.977 1 87.44 522 LEU A O 1
ATOM 4143 N N . MET A 1 523 ? -59.031 14.383 9.633 1 79.38 523 MET A N 1
ATOM 4144 C CA . MET A 1 523 ? -58.625 13.273 8.773 1 79.38 523 MET A CA 1
ATOM 4145 C C . MET A 1 523 ? -58.812 13.633 7.305 1 79.38 523 MET A C 1
ATOM 4147 O O . MET A 1 523 ? -59.719 14.375 6.941 1 79.38 523 MET A O 1
ATOM 4151 N N . HIS A 1 524 ? -57.781 13.164 6.449 1 79.31 524 HIS A N 1
ATOM 4152 C CA . HIS A 1 524 ? -57.75 13.344 5.004 1 79.31 524 HIS A CA 1
ATOM 4153 C C . HIS A 1 524 ? -57.375 12.055 4.293 1 79.31 524 HIS A C 1
ATOM 4155 O O . HIS A 1 524 ? -56.625 11.234 4.84 1 79.31 524 HIS A O 1
ATOM 4161 N N . SER A 1 525 ? -57.906 11.836 3.145 1 70.56 525 SER A N 1
ATOM 4162 C CA . SER A 1 525 ? -57.594 10.641 2.369 1 70.56 525 SER A CA 1
ATOM 4163 C C . SER A 1 525 ? -56.094 10.594 2.043 1 70.56 525 SER A C 1
ATOM 4165 O O . SER A 1 525 ? -55.5 9.508 1.977 1 70.56 525 SER A O 1
ATOM 4167 N N . ASN A 1 526 ? -55.469 11.75 1.878 1 68.06 526 ASN A N 1
ATOM 4168 C CA . ASN A 1 526 ? -54.031 11.906 1.748 1 68.06 526 ASN A CA 1
ATOM 4169 C C . ASN A 1 526 ? -53.375 12.172 3.098 1 68.06 526 ASN A C 1
ATOM 4171 O O . ASN A 1 526 ? -53.594 13.211 3.713 1 68.06 526 ASN A O 1
ATOM 4175 N N . PRO A 1 527 ? -52.594 11.203 3.561 1 65.94 527 PRO A N 1
ATOM 4176 C CA . PRO A 1 527 ? -51.969 11.367 4.887 1 65.94 527 PRO A CA 1
ATOM 4177 C C . PRO A 1 527 ? -51.156 12.641 5.004 1 65.94 527 PRO A C 1
ATOM 4179 O O . PRO A 1 527 ? -51 13.188 6.102 1 65.94 527 PRO A O 1
ATOM 4182 N N . ASP A 1 528 ? -50.625 13.117 3.932 1 65.31 528 ASP A N 1
ATOM 4183 C CA . ASP A 1 528 ? -49.812 14.32 3.969 1 65.31 528 ASP A CA 1
ATOM 4184 C C . ASP A 1 528 ? -50.656 15.578 4.137 1 65.31 528 ASP A C 1
ATOM 4186 O O . ASP A 1 528 ? -50.156 16.641 4.508 1 65.31 528 ASP A O 1
ATOM 4190 N N . GLU A 1 529 ? -52 15.422 3.99 1 75.12 529 GLU A N 1
ATOM 4191 C CA . GLU A 1 529 ? -52.906 16.578 4.027 1 75.12 529 GLU A CA 1
ATOM 4192 C C . GLU A 1 529 ? -53.719 16.609 5.32 1 75.12 529 GLU A C 1
ATOM 4194 O O . GLU A 1 529 ? -54.594 17.469 5.488 1 75.12 529 GLU A O 1
ATOM 4199 N N . ILE A 1 530 ? -53.344 15.688 6.219 1 77 530 ILE A N 1
ATOM 4200 C CA . ILE A 1 530 ? -54 15.68 7.523 1 77 530 ILE A CA 1
ATOM 4201 C C . ILE A 1 530 ? -53.625 16.938 8.305 1 77 530 ILE A C 1
ATOM 4203 O O . ILE A 1 530 ? -52.438 17.297 8.367 1 77 530 ILE A O 1
ATOM 4207 N N . VAL A 1 531 ? -54.688 17.703 8.719 1 82.81 531 VAL A N 1
ATOM 4208 C CA . VAL A 1 531 ? -54.469 18.875 9.547 1 82.81 531 VAL A CA 1
ATOM 4209 C C . VAL A 1 531 ? -54.406 18.469 11.016 1 82.81 531 VAL A C 1
ATOM 4211 O O . VAL A 1 531 ? -55.312 17.812 11.539 1 82.81 531 VAL A O 1
ATOM 4214 N N . ARG A 1 532 ? -53.219 18.703 11.602 1 78.69 532 ARG A N 1
ATOM 4215 C CA . ARG A 1 532 ? -53 18.219 12.969 1 78.69 532 ARG A CA 1
ATOM 4216 C C . ARG A 1 532 ? -52.531 19.359 13.875 1 78.69 532 ARG A C 1
ATOM 4218 O O . ARG A 1 532 ? -51.875 20.281 13.414 1 78.69 532 ARG A O 1
ATOM 4225 N N . GLY A 1 533 ? -53.094 19.359 15.148 1 78.38 533 GLY A N 1
ATOM 4226 C CA . GLY A 1 533 ? -52.625 20.203 16.25 1 78.38 533 GLY A CA 1
ATOM 4227 C C . GLY A 1 533 ? -52.25 19.406 17.484 1 78.38 533 GLY A C 1
ATOM 4228 O O . GLY A 1 533 ? -53 18.5 17.891 1 78.38 533 GLY A O 1
ATOM 4229 N N . TYR A 1 534 ? -50.969 19.625 17.984 1 76.94 534 TYR A N 1
ATOM 4230 C CA . TYR A 1 534 ? -50.469 19 19.203 1 76.94 534 TYR A CA 1
ATOM 4231 C C . TYR A 1 534 ? -50.062 20.047 20.234 1 76.94 534 TYR A C 1
ATOM 4233 O O . TYR A 1 534 ? -49.406 21.031 19.906 1 76.94 534 TYR A O 1
ATOM 4241 N N . ALA A 1 535 ? -50.656 19.906 21.5 1 75.44 535 ALA A N 1
ATOM 4242 C CA . ALA A 1 535 ? -50.312 20.844 22.547 1 75.44 535 ALA A CA 1
ATOM 4243 C C . ALA A 1 535 ? -50.406 20.188 23.938 1 75.44 535 ALA A C 1
ATOM 4245 O O . ALA A 1 535 ? -50.938 19.078 24.062 1 75.44 535 ALA A O 1
ATOM 4246 N N . GLU A 1 536 ? -49.719 20.719 24.859 1 79.12 536 GLU A N 1
ATOM 4247 C CA . GLU A 1 536 ? -49.844 20.406 26.281 1 79.12 536 GLU A CA 1
ATOM 4248 C C . GLU A 1 536 ? -50.312 21.609 27.094 1 79.12 536 GLU A C 1
ATOM 4250 O O . GLU A 1 536 ? -49.75 22.688 26.984 1 79.12 536 GLU A O 1
ATOM 4255 N N . ASN A 1 537 ? -51.469 21.469 27.703 1 83.19 537 ASN A N 1
ATOM 4256 C CA . ASN A 1 537 ? -52.031 22.578 28.484 1 83.19 537 ASN A CA 1
ATOM 4257 C C . ASN A 1 537 ? -52.531 22.094 29.844 1 83.19 537 ASN A C 1
ATOM 4259 O O . ASN A 1 537 ? -52.656 20.891 30.078 1 83.19 537 ASN A O 1
ATOM 4263 N N . LEU A 1 538 ? -52.75 23.094 30.734 1 83.94 538 LEU A N 1
ATOM 4264 C CA . LEU A 1 538 ? -53.406 22.844 32 1 83.94 538 LEU A CA 1
ATOM 4265 C C . LEU A 1 538 ? -54.938 22.891 31.859 1 83.94 538 LEU A C 1
ATOM 4267 O O . LEU A 1 538 ? -55.469 23.859 31.344 1 83.94 538 LEU A O 1
ATOM 4271 N N . PHE A 1 539 ? -55.531 21.75 32.219 1 86.12 539 PHE A N 1
ATOM 4272 C CA . PHE A 1 539 ? -57 21.688 32.188 1 86.12 539 PHE A CA 1
ATOM 4273 C C . PHE A 1 539 ? -57.562 21.75 33.594 1 86.12 539 PHE A C 1
ATOM 4275 O O . PHE A 1 539 ? -57.094 21.047 34.5 1 86.12 539 PHE A O 1
ATOM 4282 N N . GLU A 1 540 ? -58.5 22.812 33.875 1 80.62 540 GLU A N 1
ATOM 4283 C CA . GLU A 1 540 ? -59.156 22.953 35.156 1 80.62 540 GLU A CA 1
ATOM 4284 C C . GLU A 1 540 ? -60.562 22.344 35.125 1 80.62 540 GLU A C 1
ATOM 4286 O O . GLU A 1 540 ? -61.188 22.281 34.062 1 80.62 540 GLU A O 1
ATOM 4291 N N . GLU A 1 541 ? -60.938 22 36.406 1 72.69 541 GLU A N 1
ATOM 4292 C CA . GLU A 1 541 ? -62.312 21.531 36.562 1 72.69 541 GLU A CA 1
ATOM 4293 C C . GLU A 1 541 ? -63.281 22.625 36.188 1 72.69 541 GLU A C 1
ATOM 4295 O O . GLU A 1 541 ?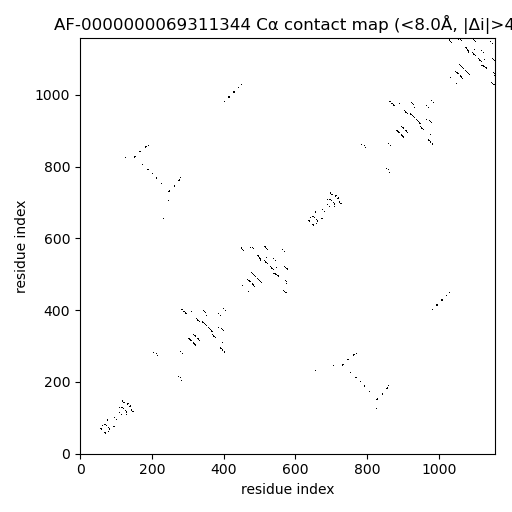 -63.156 23.766 36.625 1 72.69 541 GLU A O 1
ATOM 4300 N N . ASN A 1 542 ? -64.188 22.469 35.156 1 68.25 542 ASN A N 1
ATOM 4301 C CA . ASN A 1 542 ? -65.125 23.422 34.625 1 68.25 542 ASN A CA 1
ATOM 4302 C C . ASN A 1 542 ? -64.5 24.609 33.938 1 68.25 542 ASN A C 1
ATOM 4304 O O . ASN A 1 542 ? -65.062 25.703 33.875 1 68.25 542 ASN A O 1
ATOM 4308 N N . GLY A 1 543 ? -63.25 24.422 33.562 1 73.12 543 GLY A N 1
ATOM 4309 C CA . GLY A 1 543 ? -62.531 25.5 32.875 1 73.12 543 GLY A CA 1
ATOM 4310 C C . GLY A 1 543 ? -62.781 25.562 31.391 1 73.12 543 GLY A C 1
ATOM 4311 O O . GLY A 1 543 ? -63.688 24.891 30.891 1 73.12 543 GLY A O 1
ATOM 4312 N N . LEU A 1 544 ? -61.938 26.5 30.75 1 77.31 544 LEU A N 1
ATOM 4313 C CA . LEU A 1 544 ? -62.062 26.75 29.328 1 77.31 544 LEU A CA 1
ATOM 4314 C C . LEU A 1 544 ? -61.406 25.625 28.516 1 77.31 544 LEU A C 1
ATOM 4316 O O . LEU A 1 544 ? -60.469 25 28.984 1 77.31 544 LEU A O 1
ATOM 4320 N N . GLY A 1 545 ? -62.125 25.188 27.547 1 85.38 545 GLY A N 1
ATOM 4321 C CA . GLY A 1 545 ? -61.531 24.25 26.609 1 85.38 545 GLY A CA 1
ATOM 4322 C C . GLY A 1 545 ? -60.25 24.797 26 1 85.38 545 GLY A C 1
ATOM 4323 O O . GLY A 1 545 ? -60 26 26 1 85.38 545 GLY A O 1
ATOM 4324 N N . ARG A 1 546 ? -59.375 23.844 25.703 1 89.19 546 ARG A N 1
ATOM 4325 C CA . ARG A 1 546 ? -58.125 24.172 25.031 1 89.19 546 ARG A CA 1
ATOM 4326 C C . ARG A 1 546 ? -58.094 23.594 23.625 1 89.19 546 ARG A C 1
ATOM 4328 O O . ARG A 1 546 ? -58.562 22.469 23.391 1 89.19 546 ARG A O 1
ATOM 4335 N N . GLY A 1 547 ? -57.594 24.406 22.734 1 90 547 GLY A N 1
ATOM 4336 C CA . GLY A 1 547 ? -57.531 23.984 21.344 1 90 547 GLY A CA 1
ATOM 4337 C C . GLY A 1 547 ? -57.031 25.078 20.406 1 90 547 GLY A C 1
ATOM 4338 O O . GLY A 1 547 ? -56.188 25.875 20.781 1 90 547 GLY A O 1
ATOM 4339 N N . TRP A 1 548 ? -57.5 25.062 19.203 1 89.62 548 TRP A N 1
ATOM 4340 C CA . TRP A 1 548 ? -57 25.969 18.172 1 89.62 548 TRP A CA 1
ATOM 4341 C C . TRP A 1 548 ? -58.156 26.781 17.594 1 89.62 548 TRP A C 1
ATOM 4343 O O . TRP A 1 548 ? -59.094 26.234 16.984 1 89.62 548 TRP A O 1
ATOM 4353 N N . LYS A 1 549 ? -57.906 28.172 17.781 1 85.25 549 LYS A N 1
ATOM 4354 C CA . LYS A 1 549 ? -58.812 29.109 17.109 1 85.25 549 LYS A CA 1
ATOM 4355 C C . LYS A 1 549 ? -58.531 29.188 15.617 1 85.25 549 LYS A C 1
ATOM 4357 O O . LYS A 1 549 ? -57.375 29.344 15.203 1 85.25 549 LYS A O 1
ATOM 4362 N N . GLY A 1 550 ? -59.531 28.922 14.789 1 86.31 550 GLY A N 1
ATOM 4363 C CA . GLY A 1 550 ? -59.312 28.922 13.352 1 86.31 550 GLY A CA 1
ATOM 4364 C C . GLY A 1 550 ? -58.5 27.75 12.859 1 86.31 550 GLY A C 1
ATOM 4365 O O . GLY A 1 550 ? -57.562 27.938 12.078 1 86.31 550 GLY A O 1
ATOM 4366 N N . PHE A 1 551 ? -58.812 26.531 13.383 1 90.25 551 PHE A N 1
ATOM 4367 C CA . PHE A 1 551 ? -58.094 25.297 13.055 1 90.25 551 PHE A CA 1
ATOM 4368 C C . PHE A 1 551 ? -58.031 25.094 11.547 1 90.25 551 PHE A C 1
ATOM 4370 O O . PHE A 1 551 ? -57 24.688 11.016 1 90.25 551 PHE A O 1
ATOM 4377 N N . ILE A 1 552 ? -59.125 25.422 10.836 1 90.19 552 ILE A N 1
ATOM 4378 C CA . ILE A 1 552 ? -59.188 25.312 9.383 1 90.19 552 ILE A CA 1
ATOM 4379 C C . ILE A 1 552 ? -60.375 26.141 8.859 1 90.19 552 ILE A C 1
ATOM 4381 O O . ILE A 1 552 ? -61.344 26.406 9.578 1 90.19 552 ILE A O 1
ATOM 4385 N N . GLU A 1 553 ? -60.219 26.578 7.582 1 87.94 553 GLU A N 1
ATOM 4386 C CA . GLU A 1 553 ? -61.312 27.297 6.914 1 87.94 553 GLU A CA 1
ATOM 4387 C C . GLU A 1 553 ? -62.438 26.344 6.488 1 87.94 553 GLU A C 1
ATOM 4389 O O . GLU A 1 553 ? -62.156 25.297 5.91 1 87.94 553 GLU A O 1
ATOM 4394 N N . ARG A 1 554 ? -63.688 26.828 6.809 1 89.56 554 ARG A N 1
ATOM 4395 C CA . ARG A 1 554 ? -64.812 26.016 6.473 1 89.56 554 ARG A CA 1
ATOM 4396 C C . ARG A 1 554 ? -64.875 25.719 4.977 1 89.56 554 ARG A C 1
ATOM 4398 O O . ARG A 1 554 ? -65.125 24.578 4.566 1 89.56 554 ARG A O 1
ATOM 4405 N N . MET A 1 555 ? -64.5 26.688 4.141 1 88.44 555 MET A N 1
ATOM 4406 C CA . MET A 1 555 ? -64.625 26.531 2.693 1 88.44 555 MET A CA 1
ATOM 4407 C C . MET A 1 555 ? -63.562 25.531 2.191 1 88.44 555 MET A C 1
ATOM 4409 O O . MET A 1 555 ? -63.812 24.812 1.223 1 88.44 555 MET A O 1
ATOM 4413 N N . ARG A 1 556 ? -62.5 25.5 2.891 1 88.56 556 ARG A N 1
ATOM 4414 C CA . ARG A 1 556 ? -61.5 24.531 2.498 1 88.56 556 ARG A CA 1
ATOM 4415 C C . ARG A 1 556 ? -61.969 23.094 2.713 1 88.56 556 ARG A C 1
ATOM 4417 O O . ARG A 1 556 ? -61.75 22.234 1.87 1 88.56 556 ARG A O 1
ATOM 4424 N N . VAL A 1 557 ? -62.656 22.891 3.791 1 90.56 557 VAL A N 1
ATOM 4425 C CA . VAL A 1 557 ? -63.188 21.562 4.121 1 90.56 557 VAL A CA 1
ATOM 4426 C C . VAL A 1 557 ? -64.312 21.172 3.15 1 90.56 557 VAL A C 1
ATOM 4428 O O . VAL A 1 557 ? -64.312 20.047 2.668 1 90.56 557 VAL A O 1
ATOM 4431 N N . LEU A 1 558 ? -65.062 22.172 2.748 1 87.81 558 LEU A N 1
ATOM 4432 C CA . LEU A 1 558 ? -66.25 21.906 1.906 1 87.81 558 LEU A CA 1
ATOM 4433 C C . LEU A 1 558 ? -65.812 21.672 0.459 1 87.81 558 LEU A C 1
ATOM 4435 O O . LEU A 1 558 ? -66.5 20.922 -0.271 1 87.81 558 LEU A O 1
ATOM 4439 N N . ASN A 1 559 ? -64.688 22.203 0.098 1 87.38 559 ASN A N 1
ATOM 4440 C CA . ASN A 1 559 ? -64.25 22.141 -1.301 1 87.38 559 ASN A CA 1
ATOM 4441 C C . ASN A 1 559 ? -63.312 20.969 -1.552 1 87.38 559 ASN A C 1
ATOM 4443 O O . ASN A 1 559 ? -63.062 20.594 -2.699 1 87.38 559 ASN A O 1
ATOM 4447 N N . ASP A 1 560 ? -62.781 20.453 -0.56 1 87.19 560 ASP A N 1
ATOM 4448 C CA . ASP A 1 560 ? -61.812 19.359 -0.703 1 87.19 560 ASP A CA 1
ATOM 4449 C C . ASP A 1 560 ? -62.469 18.016 -0.405 1 87.19 560 ASP A C 1
ATOM 4451 O O . ASP A 1 560 ? -62.75 17.703 0.75 1 87.19 560 ASP A O 1
ATOM 4455 N N . VAL A 1 561 ? -62.562 17.219 -1.374 1 83.31 561 VAL A N 1
ATOM 4456 C CA . VAL A 1 561 ? -63.25 15.938 -1.273 1 83.31 561 VAL A CA 1
ATOM 4457 C C . VAL A 1 561 ? -62.438 14.984 -0.412 1 83.31 561 VAL A C 1
ATOM 4459 O O . VAL A 1 561 ? -62.969 14.008 0.129 1 83.31 561 VAL A O 1
ATOM 4462 N N . GLY A 1 562 ? -61.25 15.344 -0.228 1 82 562 GLY A N 1
ATOM 4463 C CA . GLY A 1 562 ? -60.375 14.5 0.582 1 82 562 GLY A CA 1
ATOM 4464 C C . GLY A 1 562 ? -60.781 14.461 2.043 1 82 562 GLY A C 1
ATOM 4465 O O . GLY A 1 562 ? -60.438 13.531 2.766 1 82 562 GLY A O 1
ATOM 4466 N N . PHE A 1 563 ? -61.531 15.445 2.432 1 87.31 563 PHE A N 1
ATOM 4467 C CA . PHE A 1 563 ? -61.938 15.508 3.822 1 87.31 563 PHE A CA 1
ATOM 4468 C C . PHE A 1 563 ? -63.25 14.742 4.02 1 87.31 563 PHE A C 1
ATOM 4470 O O . PHE A 1 563 ? -63.688 14.539 5.152 1 87.31 563 PHE A O 1
ATOM 4477 N N . LEU A 1 564 ? -63.844 14.453 2.867 1 81.56 564 LEU A N 1
ATOM 4478 C CA . LEU A 1 564 ? -65.125 13.812 2.938 1 81.56 564 LEU A CA 1
ATOM 4479 C C . LEU A 1 564 ? -65 12.297 2.811 1 81.56 564 LEU A C 1
ATOM 4481 O O . LEU A 1 564 ? -64.375 11.805 1.9 1 81.56 564 LEU A O 1
ATOM 4485 N N . ARG A 1 565 ? -65.562 11.633 3.889 1 73.12 565 ARG A N 1
ATOM 4486 C CA . ARG A 1 565 ? -65.625 10.18 3.859 1 73.12 565 ARG A CA 1
ATOM 4487 C C . ARG A 1 565 ? -67.062 9.727 4.238 1 73.12 565 ARG A C 1
ATOM 4489 O O . ARG A 1 565 ? -67.5 10.023 5.34 1 73.12 565 ARG A O 1
ATOM 4496 N N . ASN A 1 566 ? -67.75 9.078 3.396 1 69.06 566 ASN A N 1
ATOM 4497 C CA . ASN A 1 566 ? -69.125 8.617 3.594 1 69.06 566 ASN A CA 1
ATOM 4498 C C . ASN A 1 566 ? -70.062 9.766 3.975 1 69.06 566 ASN A C 1
ATOM 4500 O O . ASN A 1 566 ? -70.875 9.641 4.891 1 69.06 566 ASN A O 1
ATOM 4504 N N . GLY A 1 567 ? -69.875 10.945 3.342 1 76.56 567 GLY A N 1
ATOM 4505 C CA . GLY A 1 567 ? -70.75 12.102 3.541 1 76.56 567 GLY A CA 1
ATOM 4506 C C . GLY A 1 567 ? -70.438 12.82 4.848 1 76.56 567 GLY A C 1
ATOM 4507 O O . GLY A 1 567 ? -71.25 13.703 5.242 1 76.56 567 GLY A O 1
ATOM 4508 N N . LYS A 1 568 ? -69.438 12.359 5.531 1 81.12 568 LYS A N 1
ATOM 4509 C CA . LYS A 1 568 ? -69.125 12.969 6.828 1 81.12 568 LYS A CA 1
ATOM 4510 C C . LYS A 1 568 ? -67.688 13.461 6.887 1 81.12 568 LYS A C 1
ATOM 4512 O O . LYS A 1 568 ? -66.812 13 6.121 1 81.12 568 LYS A O 1
ATOM 4517 N N . VAL A 1 569 ? -67.438 14.5 7.715 1 86.44 569 VAL A N 1
ATOM 4518 C CA . VAL A 1 569 ? -66.125 15.031 8.039 1 86.44 569 VAL A CA 1
ATOM 4519 C C . VAL A 1 569 ? -65.688 14.477 9.383 1 86.44 569 VAL A C 1
ATOM 4521 O O . VAL A 1 569 ? -66.375 14.609 10.391 1 86.44 569 VAL A O 1
ATOM 4524 N N . TRP A 1 570 ? -64.438 13.836 9.367 1 82.25 570 TRP A N 1
ATOM 4525 C CA . TRP A 1 570 ? -63.969 13.094 10.539 1 82.25 570 TRP A CA 1
ATOM 4526 C C . TRP A 1 570 ? -62.844 13.844 11.273 1 82.25 570 TRP A C 1
ATOM 4528 O O . TRP A 1 570 ? -61.875 14.266 10.656 1 82.25 570 TRP A O 1
ATOM 4538 N N . PHE A 1 571 ? -63.094 14.047 12.562 1 85 571 PHE A N 1
ATOM 4539 C CA . PHE A 1 571 ? -62.062 14.547 13.477 1 85 571 PHE A CA 1
ATOM 4540 C C . PHE A 1 571 ? -61.594 13.445 14.43 1 85 571 PHE A C 1
ATOM 4542 O O . PHE A 1 571 ? -62.406 12.602 14.844 1 85 571 PHE A O 1
ATOM 4549 N N . ARG A 1 572 ? -60.25 13.406 14.641 1 80.38 572 ARG A N 1
ATOM 4550 C CA . ARG A 1 572 ? -59.656 12.555 15.664 1 80.38 572 ARG A CA 1
ATOM 4551 C C . ARG A 1 572 ? -59 13.398 16.75 1 80.38 572 ARG A C 1
ATOM 4553 O O . ARG A 1 572 ? -58.312 14.391 16.453 1 80.38 572 ARG A O 1
ATOM 4560 N N . TYR A 1 573 ? -59.344 13.055 17.969 1 81.56 573 TYR A N 1
ATOM 4561 C CA . TYR A 1 573 ? -58.688 13.766 19.062 1 81.56 573 TYR A CA 1
ATOM 4562 C C . TYR A 1 573 ? -58.281 12.805 20.172 1 81.56 573 TYR A C 1
ATOM 4564 O O . TYR A 1 573 ? -58.844 11.703 20.281 1 81.56 573 TYR A O 1
ATOM 4572 N N . GLY A 1 574 ? -57.125 13.164 20.812 1 79.19 574 GLY A N 1
ATOM 4573 C CA . GLY A 1 574 ? -56.594 12.344 21.891 1 79.19 574 GLY A CA 1
ATOM 4574 C C . GLY A 1 574 ? -56.062 13.156 23.062 1 79.19 574 GLY A C 1
ATOM 4575 O O . GLY A 1 574 ? -55.688 14.312 22.891 1 79.19 574 GLY A O 1
ATOM 4576 N N . VAL A 1 575 ? -56.312 12.539 24.25 1 77.12 575 VAL A N 1
ATOM 4577 C CA . VAL A 1 575 ? -55.812 13.172 25.469 1 77.12 575 VAL A CA 1
ATOM 4578 C C . VAL A 1 575 ? -55 12.164 26.281 1 77.12 575 VAL A C 1
ATOM 4580 O O . VAL A 1 575 ? -55.375 10.984 26.344 1 77.12 575 VAL A O 1
ATOM 4583 N N . ARG A 1 576 ? -53.812 12.703 26.719 1 73.62 576 ARG A N 1
ATOM 4584 C CA . ARG A 1 576 ? -52.969 11.93 27.625 1 73.62 576 ARG A CA 1
ATOM 4585 C C . ARG A 1 576 ? -52.562 12.766 28.828 1 73.62 576 ARG A C 1
ATOM 4587 O O . ARG A 1 576 ? -51.938 13.812 28.688 1 73.62 576 ARG A O 1
ATOM 4594 N N . PRO A 1 577 ? -53 12.328 30.047 1 67.44 577 PRO A N 1
ATOM 4595 C CA . PRO A 1 577 ? -52.531 13.039 31.234 1 67.44 577 PRO A CA 1
ATOM 4596 C C . PRO A 1 577 ? -51.031 12.992 31.391 1 67.44 577 PRO A C 1
ATOM 4598 O O . PRO A 1 577 ? -50.406 11.953 31.125 1 67.44 577 PRO A O 1
ATOM 4601 N N . SER A 1 578 ? -50.344 14.094 31.391 1 64.31 578 SER A N 1
ATOM 4602 C CA . SER A 1 578 ? -48.875 14.156 31.562 1 64.31 578 SER A CA 1
ATOM 4603 C C . SER A 1 578 ? -48.469 13.578 32.938 1 64.31 578 SER A C 1
ATOM 4605 O O . SER A 1 578 ? -49.219 13.695 33.906 1 64.31 578 SER A O 1
ATOM 4607 N N . ALA A 1 579 ? -47.438 12.594 33 1 53.53 579 ALA A N 1
ATOM 4608 C CA . ALA A 1 579 ? -46.938 12.07 34.281 1 53.53 579 ALA A CA 1
ATOM 4609 C C . ALA A 1 579 ? -46.719 13.195 35.281 1 53.53 579 ALA A C 1
ATOM 4611 O O . ALA A 1 579 ? -46.438 14.336 34.906 1 53.53 579 ALA A O 1
ATOM 4612 N N . MET B 1 1 ? 45.688 -106.438 -33.906 1 18.14 1 MET B N 1
ATOM 4613 C CA . MET B 1 1 ? 46.094 -106.375 -32.531 1 18.14 1 MET B CA 1
ATOM 4614 C C . MET B 1 1 ? 45.781 -104.938 -31.969 1 18.14 1 MET B C 1
ATOM 4616 O O . MET B 1 1 ? 45.625 -104 -32.719 1 18.14 1 MET B O 1
ATOM 4620 N N . SER B 1 2 ? 45.656 -104.5 -30.438 1 17.91 2 SER B N 1
ATOM 4621 C CA . SER B 1 2 ? 44.875 -104 -29.328 1 17.91 2 SER B CA 1
ATOM 4622 C C . SER B 1 2 ? 45.188 -102.5 -29.062 1 17.91 2 SER B C 1
ATOM 4624 O O . SER B 1 2 ? 44.438 -101.812 -28.375 1 17.91 2 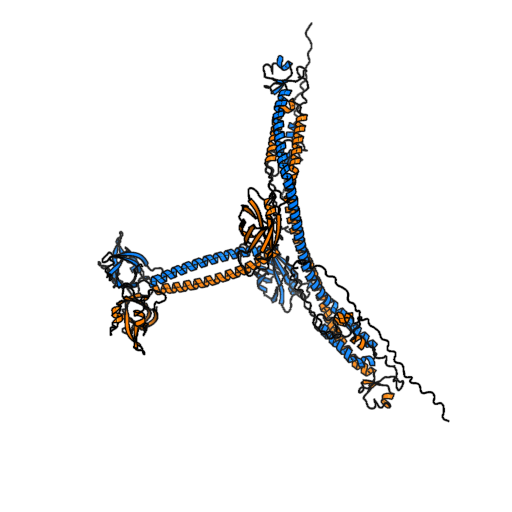SER B O 1
ATOM 4626 N N . SER B 1 3 ? 46.188 -101.75 -29.406 1 15.64 3 SER B N 1
ATOM 4627 C CA . SER B 1 3 ? 46.875 -101.312 -28.203 1 15.64 3 SER B CA 1
ATOM 4628 C C . SER B 1 3 ? 46.344 -99.938 -27.688 1 15.64 3 SER B C 1
ATOM 4630 O O . SER B 1 3 ? 46.031 -99.812 -26.516 1 15.64 3 SER B O 1
ATOM 4632 N N . SER B 1 4 ? 46.75 -98.625 -28.078 1 18.64 4 SER B N 1
ATOM 4633 C CA . SER B 1 4 ? 47.5 -97.875 -27.078 1 18.64 4 SER B CA 1
ATOM 4634 C C . SER B 1 4 ? 46.594 -96.938 -26.344 1 18.64 4 SER B C 1
ATOM 4636 O O . SER B 1 4 ? 46 -96 -26.953 1 18.64 4 SER B O 1
ATOM 4638 N N . PRO B 1 5 ? 46.062 -97 -24.984 1 19.03 5 PRO B N 1
ATOM 4639 C CA . PRO B 1 5 ? 44.938 -96.688 -24.109 1 19.03 5 PRO B CA 1
ATOM 4640 C C . PRO B 1 5 ? 45.062 -95.312 -23.453 1 19.03 5 PRO B C 1
ATOM 4642 O O . PRO B 1 5 ? 44.25 -94.938 -22.594 1 19.03 5 PRO B O 1
ATOM 4645 N N . LEU B 1 6 ? 45.875 -94.312 -24 1 17.23 6 LEU B N 1
ATOM 4646 C CA . LEU B 1 6 ? 46.562 -93.562 -22.938 1 17.23 6 LEU B CA 1
ATOM 4647 C C . LEU B 1 6 ? 45.562 -92.875 -22.016 1 17.23 6 LEU B C 1
ATOM 4649 O O . LEU B 1 6 ? 44.406 -92.688 -22.391 1 17.23 6 LEU B O 1
ATOM 4653 N N . SER B 1 7 ? 46.094 -91.688 -21.125 1 16.75 7 SER B N 1
ATOM 4654 C CA . SER B 1 7 ? 46.344 -91.5 -19.703 1 16.75 7 SER B CA 1
ATOM 4655 C C . SER B 1 7 ? 45.281 -90.562 -19.078 1 16.75 7 SER B C 1
ATOM 4657 O O . SER B 1 7 ? 44.969 -89.5 -19.609 1 16.75 7 SER B O 1
ATOM 4659 N N . PRO B 1 8 ? 44.562 -90.875 -18.031 1 17.22 8 PRO B N 1
ATOM 4660 C CA . PRO B 1 8 ? 43.25 -90.688 -17.359 1 17.22 8 PRO B CA 1
ATOM 4661 C C . PRO B 1 8 ? 43.25 -89.375 -16.562 1 17.22 8 PRO B C 1
ATOM 4663 O O . PRO B 1 8 ? 42.281 -88.562 -16.656 1 17.22 8 PRO B O 1
ATOM 4666 N N . LEU B 1 9 ? 44.188 -89.125 -15.594 1 15.86 9 LEU B N 1
ATOM 4667 C CA . LEU B 1 9 ? 43.688 -89.25 -14.219 1 15.86 9 LEU B CA 1
ATOM 4668 C C . LEU B 1 9 ? 43.25 -87.875 -13.719 1 15.86 9 LEU B C 1
ATOM 4670 O O . LEU B 1 9 ? 42.125 -87.688 -13.219 1 15.86 9 LEU B O 1
ATOM 4674 N N . PHE B 1 10 ? 44.188 -86.875 -13.109 1 16.62 10 PHE B N 1
ATOM 4675 C CA . PHE B 1 10 ? 44.438 -86.688 -11.68 1 16.62 10 PHE B CA 1
ATOM 4676 C C . PHE B 1 10 ? 43.781 -85.438 -11.156 1 16.62 10 PHE B C 1
ATOM 4678 O O . PHE B 1 10 ? 44.062 -84.312 -11.656 1 16.62 10 PHE B O 1
ATOM 4685 N N . PHE B 1 11 ? 42.594 -85.375 -10.398 1 18.22 11 PHE B N 1
ATOM 4686 C CA . PHE B 1 11 ? 41.594 -84.438 -9.945 1 18.22 11 PHE B CA 1
ATOM 4687 C C . PHE B 1 11 ? 42.156 -83.625 -8.773 1 18.22 11 PHE B C 1
ATOM 4689 O O . PHE B 1 11 ? 41.438 -82.812 -8.195 1 18.22 11 PHE B O 1
ATOM 4696 N N . PRO B 1 12 ? 43.406 -83.188 -8.695 1 17.33 12 PRO B N 1
ATOM 4697 C CA . PRO B 1 12 ? 43.781 -83.062 -7.289 1 17.33 12 PRO B CA 1
ATOM 4698 C C . PRO B 1 12 ? 42.938 -82.062 -6.512 1 17.33 12 PRO B C 1
ATOM 4700 O O . PRO B 1 12 ? 42.375 -81.125 -7.105 1 17.33 12 PRO B O 1
ATOM 4703 N N . PRO B 1 13 ? 42.781 -82.188 -5.109 1 17.67 13 PRO B N 1
ATOM 4704 C CA . PRO B 1 13 ? 41.812 -81.938 -4.027 1 17.67 13 PRO B CA 1
ATOM 4705 C C . PRO B 1 13 ? 41.844 -80.438 -3.615 1 17.67 13 PRO B C 1
ATOM 4707 O O . PRO B 1 13 ? 40.781 -79.812 -3.535 1 17.67 13 PRO B O 1
ATOM 4710 N N . SER B 1 14 ? 42.844 -79.875 -2.912 1 16.42 14 SER B N 1
ATOM 4711 C CA . SER B 1 14 ? 42.781 -79.688 -1.471 1 16.42 14 SER B CA 1
ATOM 4712 C C . SER B 1 14 ? 42.344 -78.25 -1.151 1 16.42 14 SER B C 1
ATOM 4714 O O . SER B 1 14 ? 41.406 -78.062 -0.375 1 16.42 14 SER B O 1
ATOM 4716 N N . GLU B 1 15 ? 43.281 -77.25 -0.899 1 17.55 15 GLU B N 1
ATOM 4717 C CA . GLU B 1 15 ? 43.656 -76.562 0.341 1 17.55 15 GLU B CA 1
ATOM 4718 C C . GLU B 1 15 ? 42.906 -75.25 0.481 1 17.55 15 GLU B C 1
ATOM 4720 O O . GLU B 1 15 ? 42.594 -74.562 -0.518 1 17.55 15 GLU B O 1
ATOM 4725 N N . THR B 1 16 ? 42.531 -74.688 1.822 1 18.58 16 THR B N 1
ATOM 4726 C CA . THR B 1 16 ? 41.625 -73.938 2.721 1 18.58 16 THR B CA 1
ATOM 4727 C C . THR B 1 16 ? 41.938 -72.438 2.674 1 18.58 16 THR B C 1
ATOM 4729 O O . THR B 1 16 ? 41.25 -71.625 3.322 1 18.58 16 THR B O 1
ATOM 4732 N N . LEU B 1 17 ? 42.75 -71.812 1.904 1 17.45 17 LEU B N 1
ATOM 4733 C CA . LEU B 1 17 ? 43.469 -70.625 2.479 1 17.45 17 LEU B CA 1
ATOM 4734 C C . LEU B 1 17 ? 42.5 -69.5 2.756 1 17.45 17 LEU B C 1
ATOM 4736 O O . LEU B 1 17 ? 41.75 -69.062 1.867 1 17.45 17 LEU B O 1
ATOM 4740 N N . GLY B 1 18 ? 42.094 -69.125 4.125 1 18.09 18 GLY B N 1
ATOM 4741 C CA . GLY B 1 18 ? 41.281 -68.375 5.055 1 18.09 18 GLY B CA 1
ATOM 4742 C C . GLY B 1 18 ? 41.438 -66.875 4.922 1 18.09 18 GLY B C 1
ATOM 4743 O O . GLY B 1 18 ? 40.906 -66.125 5.727 1 18.09 18 GLY B O 1
ATOM 4744 N N . ASP B 1 19 ? 42.125 -66.25 3.965 1 17.62 19 ASP B N 1
ATOM 4745 C CA . ASP B 1 19 ? 42.75 -65 4.305 1 17.62 19 ASP B CA 1
ATOM 4746 C C . ASP B 1 19 ? 41.719 -63.938 4.691 1 17.62 19 ASP B C 1
ATOM 4748 O O . ASP B 1 19 ? 40.75 -63.75 3.988 1 17.62 19 ASP B O 1
ATOM 4752 N N . GLU B 1 20 ? 41.719 -63.438 5.984 1 19.08 20 GLU B N 1
ATOM 4753 C CA . GLU B 1 20 ? 41.094 -62.625 7.023 1 19.08 20 GLU B CA 1
ATOM 4754 C C . GLU B 1 20 ? 40.938 -61.188 6.602 1 19.08 20 GLU B C 1
ATOM 4756 O O . GLU B 1 20 ? 41.938 -60.438 6.547 1 19.08 20 GLU B O 1
ATOM 4761 N N . THR B 1 21 ? 40.562 -60.781 5.434 1 17.44 21 THR B N 1
ATOM 4762 C CA . THR B 1 21 ? 40.719 -59.344 5.141 1 17.44 21 THR B CA 1
ATOM 4763 C C . THR B 1 21 ? 39.938 -58.5 6.156 1 17.44 21 THR B C 1
ATOM 4765 O O . THR B 1 21 ? 38.719 -58.656 6.309 1 17.44 21 THR B O 1
ATOM 4768 N N . TYR B 1 22 ? 40.625 -57.906 7.184 1 16.7 22 TYR B N 1
ATOM 4769 C CA . TYR B 1 22 ? 40.406 -57.219 8.445 1 16.7 22 TYR B CA 1
ATOM 4770 C C . TYR B 1 22 ? 39.75 -55.875 8.219 1 16.7 22 TYR B C 1
ATOM 4772 O O . TYR B 1 22 ? 40.375 -54.938 7.754 1 16.7 22 TYR B O 1
ATOM 4780 N N . CYS B 1 23 ? 38.688 -55.625 7.562 1 18.47 23 CYS B N 1
ATOM 4781 C CA . CYS B 1 23 ? 38.375 -54.219 7.406 1 18.47 23 CYS B CA 1
ATOM 4782 C C . CYS B 1 23 ? 38.219 -53.531 8.766 1 18.47 23 CYS B C 1
ATOM 4784 O O . CYS B 1 23 ? 37.375 -53.969 9.57 1 18.47 23 CYS B O 1
ATOM 4786 N N . PRO B 1 24 ? 39.156 -52.719 9.141 1 17.14 24 PRO B N 1
ATOM 4787 C CA . PRO B 1 24 ? 39.438 -52.219 10.484 1 17.14 24 PRO B CA 1
ATOM 4788 C C . PRO B 1 24 ? 38.25 -51.406 11.055 1 17.14 24 PRO B C 1
ATOM 4790 O O . PRO B 1 24 ? 37.469 -50.875 10.297 1 17.14 24 PRO B O 1
ATOM 4793 N N . SER B 1 25 ? 37.719 -51.812 12.227 1 18.08 25 SER B N 1
ATOM 4794 C CA . SER B 1 25 ? 36.688 -51.406 13.195 1 18.08 25 SER B CA 1
ATOM 4795 C C . SER B 1 25 ? 37 -50.031 13.758 1 18.08 25 SER B C 1
ATOM 4797 O O . SER B 1 25 ? 37.094 -49.844 14.977 1 18.08 25 SER B O 1
ATOM 4799 N N . PRO B 1 26 ? 37.375 -49 12.836 1 17.7 26 PRO B N 1
ATOM 4800 C CA . PRO B 1 26 ? 38.094 -48 13.633 1 17.7 26 PRO B CA 1
ATOM 4801 C C . PRO B 1 26 ? 37.344 -47.594 14.883 1 17.7 26 PRO B C 1
ATOM 4803 O O . PRO B 1 26 ? 36.125 -47.406 14.844 1 17.7 26 PRO B O 1
ATOM 4806 N N . THR B 1 27 ? 37.969 -47.719 15.992 1 17.05 27 THR B N 1
ATOM 4807 C CA . THR B 1 27 ? 37.719 -47.688 17.438 1 17.05 27 THR B CA 1
ATOM 4808 C C . THR B 1 27 ? 37.281 -46.281 17.859 1 17.05 27 THR B C 1
ATOM 4810 O O . THR B 1 27 ? 36.281 -46.156 18.578 1 17.05 27 THR B O 1
ATOM 4813 N N . GLN B 1 28 ? 38.25 -45.375 18.141 1 16.92 28 GLN B N 1
ATOM 4814 C CA . GLN B 1 28 ? 38.531 -44.938 19.5 1 16.92 28 GLN B CA 1
ATOM 4815 C C . GLN B 1 28 ? 37.625 -43.781 19.906 1 16.92 28 GLN B C 1
ATOM 4817 O O . GLN B 1 28 ? 37 -43.125 19.047 1 16.92 28 GLN B O 1
ATOM 4822 N N . LEU B 1 29 ? 37.875 -43.25 21.172 1 18.53 29 LEU B N 1
ATOM 4823 C CA . LEU B 1 29 ? 37.406 -42.719 22.438 1 18.53 29 LEU B CA 1
ATOM 4824 C C . LEU B 1 29 ? 37.312 -41.188 22.422 1 18.53 29 LEU B C 1
ATOM 4826 O O . LEU B 1 29 ? 36.844 -40.594 23.375 1 18.53 29 LEU B O 1
ATOM 4830 N N . SER B 1 30 ? 37.781 -40.5 21.406 1 17.41 30 SER B N 1
ATOM 4831 C CA . SER B 1 30 ? 38.469 -39.344 21.969 1 17.41 30 SER B CA 1
ATOM 4832 C C . SER B 1 30 ? 37.5 -38.469 22.797 1 17.41 30 SER B C 1
ATOM 4834 O O . SER B 1 30 ? 36.281 -38.469 22.547 1 17.41 30 SER B O 1
ATOM 4836 N N . PRO B 1 31 ? 38.156 -37.531 23.625 1 17.11 31 PRO B N 1
ATOM 4837 C CA . PRO B 1 31 ? 38.031 -36.875 24.922 1 17.11 31 PRO B CA 1
ATOM 4838 C C . PRO B 1 31 ? 36.906 -35.844 24.938 1 17.11 31 PRO B C 1
ATOM 4840 O O . PRO B 1 31 ? 36.406 -35.469 23.875 1 17.11 31 PRO B O 1
ATOM 4843 N N . LYS B 1 32 ? 37.094 -34.938 25.953 1 20.25 32 LYS B N 1
ATOM 4844 C CA . LYS B 1 32 ? 36.406 -34.25 27.031 1 20.25 32 LYS B CA 1
ATOM 4845 C C . LYS B 1 32 ? 35.812 -32.938 26.547 1 20.25 32 LYS B C 1
ATOM 4847 O O . LYS B 1 32 ? 35.188 -32.188 27.312 1 20.25 32 LYS B O 1
ATOM 4852 N N . ASN B 1 33 ? 36.344 -32.375 25.312 1 18 33 ASN B N 1
ATOM 4853 C CA . ASN B 1 33 ? 36.469 -30.938 25.5 1 18 33 ASN B CA 1
ATOM 4854 C C . ASN B 1 33 ? 35.094 -30.297 25.781 1 18 33 ASN B C 1
ATOM 4856 O O . ASN B 1 33 ? 34.156 -30.516 25.047 1 18 33 ASN B O 1
ATOM 4860 N N . ALA B 1 34 ? 34.938 -29.672 26.875 1 20.92 34 ALA B N 1
ATOM 4861 C CA . ALA B 1 34 ? 34 -29.125 27.844 1 20.92 34 ALA B CA 1
ATOM 4862 C C . ALA B 1 34 ? 33.25 -27.922 27.25 1 20.92 34 ALA B C 1
ATOM 4864 O O . ALA B 1 34 ? 32.188 -27.531 27.734 1 20.92 34 ALA B O 1
ATOM 4865 N N . PRO B 1 35 ? 33.938 -27.266 26.141 1 20.14 35 PRO B N 1
ATOM 4866 C CA . PRO B 1 35 ? 33.812 -25.844 26.422 1 20.14 35 PRO B CA 1
ATOM 4867 C C . PRO B 1 35 ? 32.344 -25.406 26.562 1 20.14 35 PRO B C 1
ATOM 4869 O O . PRO B 1 35 ? 31.438 -26.125 26.156 1 20.14 35 PRO B O 1
ATOM 4872 N N . THR B 1 36 ? 32.281 -24.031 26.766 1 21.8 36 THR B N 1
ATOM 4873 C CA . THR B 1 36 ? 31.578 -22.906 27.391 1 21.8 36 THR B CA 1
ATOM 4874 C C . THR B 1 36 ? 30.328 -22.531 26.609 1 21.8 36 THR B C 1
ATOM 4876 O O . THR B 1 36 ? 30.359 -22.438 25.391 1 21.8 36 THR B O 1
ATOM 4879 N N . PRO B 1 37 ? 29.219 -22.609 27.219 1 21.2 37 PRO B N 1
ATOM 4880 C CA . PRO B 1 37 ? 27.812 -22.578 26.812 1 21.2 37 PRO B CA 1
ATOM 4881 C C . PRO B 1 37 ? 27.453 -21.297 26.062 1 21.2 37 PRO B C 1
ATOM 4883 O O . PRO B 1 37 ? 26.266 -20.984 25.891 1 21.2 37 PRO B O 1
ATOM 4886 N N . GLU B 1 38 ? 28.562 -20.625 25.344 1 20.78 38 GLU B N 1
ATOM 4887 C CA . GLU B 1 38 ? 28.25 -19.234 24.984 1 20.78 38 GLU B CA 1
ATOM 4888 C C . GLU B 1 38 ? 26.969 -19.156 24.172 1 20.78 38 GLU B C 1
ATOM 4890 O O . GLU B 1 38 ? 26.828 -19.844 23.156 1 20.78 38 GLU B O 1
ATOM 4895 N N . GLU B 1 39 ? 25.891 -18.75 24.797 1 21.62 39 GLU B N 1
ATOM 4896 C CA . GLU B 1 39 ? 24.469 -18.656 24.422 1 21.62 39 GLU B CA 1
ATOM 4897 C C . GLU B 1 39 ? 24.281 -17.812 23.172 1 21.62 39 GLU B C 1
ATOM 4899 O O . GLU B 1 39 ? 24.219 -16.594 23.234 1 21.62 39 GLU B O 1
ATOM 4904 N N . SER B 1 40 ? 25.281 -17.875 22.172 1 21.78 40 SER B N 1
ATOM 4905 C CA . SER B 1 40 ? 25.188 -16.828 21.156 1 21.78 40 SER B CA 1
ATOM 4906 C C . SER B 1 40 ? 23.797 -16.797 20.516 1 21.78 40 SER B C 1
ATOM 4908 O O . SER B 1 40 ? 23.281 -17.828 20.109 1 21.78 40 SER B O 1
ATOM 4910 N N . ILE B 1 41 ? 23 -15.758 20.844 1 23.83 41 ILE B N 1
ATOM 4911 C CA . ILE B 1 41 ? 21.641 -15.398 20.438 1 23.83 41 ILE B CA 1
ATOM 4912 C C . ILE B 1 41 ? 21.547 -15.375 18.922 1 23.83 41 ILE B C 1
ATOM 4914 O O . ILE B 1 41 ? 22.188 -14.555 18.266 1 23.83 41 ILE B O 1
ATOM 4918 N N . SER B 1 42 ? 21.656 -16.5 18.297 1 22.11 42 SER B N 1
ATOM 4919 C CA . SER B 1 42 ? 21.688 -16.578 16.844 1 22.11 42 SER B CA 1
ATOM 4920 C C . SER B 1 42 ? 20.484 -15.867 16.234 1 22.11 42 SER B C 1
ATOM 4922 O O . SER B 1 42 ? 19.359 -16 16.719 1 22.11 42 SER B O 1
ATOM 4924 N N . PRO B 1 43 ? 20.859 -14.75 15.531 1 24.45 43 PRO B N 1
ATOM 4925 C CA . PRO B 1 43 ? 19.938 -13.898 14.773 1 24.45 43 PRO B CA 1
ATOM 4926 C C . PRO B 1 43 ? 18.922 -14.703 13.961 1 24.45 43 PRO B C 1
ATOM 4928 O O . PRO B 1 43 ? 19.281 -15.711 13.344 1 24.45 43 PRO B O 1
ATOM 4931 N N . GLU B 1 44 ? 17.719 -14.766 14.469 1 23.83 44 GLU B N 1
ATOM 4932 C CA . GLU B 1 44 ? 16.531 -15.422 13.93 1 23.83 44 GLU B CA 1
ATOM 4933 C C . GLU B 1 44 ? 16.391 -15.164 12.438 1 23.83 44 GLU B C 1
ATOM 4935 O O . GLU B 1 44 ? 16.234 -14.016 12.016 1 23.83 44 GLU B O 1
ATOM 4940 N N . THR B 1 45 ? 17.266 -15.82 11.633 1 26.98 45 THR B N 1
ATOM 4941 C CA . THR B 1 45 ? 17.219 -15.891 10.18 1 26.98 45 THR B CA 1
ATOM 4942 C C . THR B 1 45 ? 15.789 -16.125 9.695 1 26.98 45 THR B C 1
ATOM 4944 O O . THR B 1 45 ? 15.156 -17.125 10.062 1 26.98 45 THR B O 1
ATOM 4947 N N . SER B 1 46 ? 15.047 -15 9.602 1 24.12 46 SER B N 1
ATOM 4948 C CA . SER B 1 46 ? 13.703 -14.977 9.023 1 24.12 46 SER B CA 1
ATOM 4949 C C . SER B 1 46 ? 13.602 -15.906 7.82 1 24.12 46 SER B C 1
ATOM 4951 O O . SER B 1 46 ? 14.406 -15.812 6.891 1 24.12 46 SER B O 1
ATOM 4953 N N . PRO B 1 47 ? 13.055 -17.078 8.062 1 26.16 47 PRO B N 1
ATOM 4954 C CA . PRO B 1 47 ? 12.836 -18.016 6.961 1 26.16 47 PRO B CA 1
ATOM 4955 C C . PRO B 1 47 ? 12.148 -17.359 5.762 1 26.16 47 PRO B C 1
ATOM 4957 O O . PRO B 1 47 ? 11.109 -16.719 5.914 1 26.16 47 PRO B O 1
ATOM 4960 N N . LYS B 1 48 ? 12.922 -16.797 4.883 1 26.94 48 LYS B N 1
ATOM 4961 C CA . LYS B 1 48 ? 12.469 -16.406 3.555 1 26.94 48 LYS B CA 1
ATOM 4962 C C . LYS B 1 48 ? 11.531 -17.453 2.959 1 26.94 48 LYS B C 1
ATOM 4964 O O . LYS B 1 48 ? 11.719 -18.641 3.166 1 26.94 48 LYS B O 1
ATOM 4969 N N . ARG B 1 49 ? 10.445 -16.969 2.486 1 25.05 49 ARG B N 1
ATOM 4970 C CA . ARG B 1 49 ? 9.289 -17.5 1.775 1 25.05 49 ARG B CA 1
ATOM 4971 C C . ARG B 1 49 ? 9.727 -18.422 0.632 1 25.05 49 ARG B C 1
ATOM 4973 O O . ARG B 1 49 ? 8.938 -18.703 -0.275 1 25.05 49 ARG B O 1
ATOM 4980 N N . ASN B 1 50 ? 11.07 -18.547 0.546 1 24.62 50 ASN B N 1
ATOM 4981 C CA . ASN B 1 50 ? 11.25 -19.266 -0.712 1 24.62 50 ASN B CA 1
ATOM 4982 C C . ASN B 1 50 ? 10.57 -20.625 -0.685 1 24.62 50 ASN B C 1
ATOM 4984 O O . ASN B 1 50 ? 11.023 -21.531 0.014 1 24.62 50 ASN B O 1
ATOM 4988 N N . ALA B 1 51 ? 9.344 -20.656 -0.63 1 25.31 51 ALA B N 1
ATOM 4989 C CA . ALA B 1 51 ? 8.711 -21.922 -0.985 1 25.31 51 ALA B CA 1
ATOM 4990 C C . ALA B 1 51 ? 9.398 -22.562 -2.182 1 25.31 51 ALA B C 1
ATOM 4992 O O . ALA B 1 51 ? 9.266 -22.094 -3.312 1 25.31 51 ALA B O 1
ATOM 4993 N N . LYS B 1 52 ? 10.609 -22.984 -2.109 1 28.08 52 LYS B N 1
ATOM 4994 C CA . LYS B 1 52 ? 11.281 -23.875 -3.035 1 28.08 52 LYS B CA 1
ATOM 4995 C C . LYS B 1 52 ? 10.336 -24.969 -3.525 1 28.08 52 LYS B C 1
ATOM 4997 O O . LYS B 1 52 ? 9.805 -25.75 -2.727 1 28.08 52 LYS B O 1
ATOM 5002 N N . ARG B 1 53 ? 9.617 -24.625 -4.543 1 26.5 53 ARG B N 1
ATOM 5003 C CA . ARG B 1 53 ? 8.922 -25.656 -5.305 1 26.5 53 ARG B CA 1
ATOM 5004 C C . ARG B 1 53 ? 9.766 -26.922 -5.402 1 26.5 53 ARG B C 1
ATOM 5006 O O . ARG B 1 53 ? 10.844 -26.906 -6 1 26.5 53 ARG B O 1
ATOM 5013 N N . LYS B 1 54 ? 9.789 -27.734 -4.449 1 28.72 54 LYS B N 1
ATOM 5014 C CA . LYS B 1 54 ? 10.32 -29.094 -4.336 1 28.72 54 LYS B CA 1
ATOM 5015 C C . LYS B 1 54 ? 10.102 -29.875 -5.625 1 28.72 54 LYS B C 1
ATOM 5017 O O . LYS B 1 54 ? 8.969 -30 -6.09 1 28.72 54 LYS B O 1
ATOM 5022 N N . LEU B 1 55 ? 11.117 -29.781 -6.383 1 29.61 55 LEU B N 1
ATOM 5023 C CA . LEU B 1 55 ? 11.281 -30.781 -7.43 1 29.61 55 LEU B CA 1
ATOM 5024 C C . LEU B 1 55 ? 10.789 -32.156 -6.953 1 29.61 55 LEU B C 1
ATOM 5026 O O . LEU B 1 55 ? 10.969 -32.5 -5.785 1 29.61 55 LEU B O 1
ATOM 5030 N N . SER B 1 56 ? 9.82 -32.656 -7.578 1 31.64 56 SER B N 1
ATOM 5031 C CA . SER B 1 56 ? 9.266 -34 -7.383 1 31.64 56 SER B CA 1
ATOM 5032 C C . SER B 1 56 ? 10.367 -35.031 -7.156 1 31.64 56 SER B C 1
ATOM 5034 O O . SER B 1 56 ? 11.078 -35.375 -8.094 1 31.64 56 SER B O 1
ATOM 5036 N N . ILE B 1 57 ? 11.117 -34.875 -6.047 1 38.09 57 ILE B N 1
ATOM 5037 C CA . ILE B 1 57 ? 11.859 -35.969 -5.449 1 38.09 57 ILE B CA 1
ATOM 5038 C C . ILE B 1 57 ? 10.961 -37.219 -5.359 1 38.09 57 ILE B C 1
ATOM 5040 O O . ILE B 1 57 ? 9.93 -37.188 -4.672 1 38.09 57 ILE B O 1
ATOM 5044 N N . THR B 1 58 ? 10.711 -37.844 -6.438 1 39.31 58 THR B N 1
ATOM 5045 C CA . THR B 1 58 ? 9.93 -39.062 -6.309 1 39.31 58 THR B CA 1
ATOM 5046 C C . THR B 1 58 ? 10.516 -39.969 -5.219 1 39.31 58 THR B C 1
ATOM 5048 O O . THR B 1 58 ? 11.719 -40.25 -5.207 1 39.31 58 THR B O 1
ATOM 5051 N N . ASP B 1 59 ? 10.094 -40 -4.117 1 50 59 ASP B N 1
ATOM 5052 C CA . ASP B 1 59 ? 10.258 -40.938 -3.025 1 50 59 ASP B CA 1
ATOM 5053 C C . ASP B 1 59 ? 10.195 -42.375 -3.539 1 50 59 ASP B C 1
ATOM 5055 O O . ASP B 1 59 ? 9.266 -42.75 -4.258 1 50 59 ASP B O 1
ATOM 5059 N N . GLY B 1 60 ? 11.328 -42.938 -4.078 1 54 60 GLY B N 1
ATOM 5060 C CA . GLY B 1 60 ? 11.305 -44.344 -4.422 1 54 60 GLY B CA 1
ATOM 5061 C C . GLY B 1 60 ? 12.289 -45.188 -3.629 1 54 60 GLY B C 1
ATOM 5062 O O . GLY B 1 60 ? 13.039 -44.625 -2.809 1 54 60 GLY B O 1
ATOM 5063 N N . LYS B 1 61 ? 12.148 -46.531 -3.432 1 61.31 61 LYS B N 1
ATOM 5064 C CA . LYS B 1 61 ? 12.961 -47.531 -2.754 1 61.31 61 LYS B CA 1
ATOM 5065 C C . LYS B 1 61 ? 14.234 -47.844 -3.539 1 61.31 61 LYS B C 1
ATOM 5067 O O . LYS B 1 61 ? 14.188 -48.062 -4.75 1 61.31 61 LYS B O 1
ATOM 5072 N N . CYS B 1 62 ? 15.344 -47.5 -2.928 1 61.47 62 CYS B N 1
ATOM 5073 C CA . CYS B 1 62 ? 16.625 -47.875 -3.535 1 61.47 62 CYS B CA 1
ATOM 5074 C C . CYS B 1 62 ? 16.672 -49.344 -3.82 1 61.47 62 CYS B C 1
ATOM 5076 O O . CYS B 1 62 ? 16.438 -50.188 -2.93 1 61.47 62 CYS B O 1
ATOM 5078 N N . VAL B 1 63 ? 16.719 -49.719 -4.961 1 60.66 63 VAL B N 1
ATOM 5079 C CA . VAL B 1 63 ? 16.688 -51.125 -5.324 1 60.66 63 VAL B CA 1
ATOM 5080 C C . VAL B 1 63 ? 17.875 -51.844 -4.695 1 60.66 63 VAL B C 1
ATOM 5082 O O . VAL B 1 63 ? 17.828 -53.062 -4.488 1 60.66 63 VAL B O 1
ATOM 5085 N N . ALA B 1 64 ? 19 -51.125 -4.305 1 59.06 64 ALA B N 1
ATOM 5086 C CA . ALA B 1 64 ? 20.188 -51.719 -3.701 1 59.06 64 ALA B CA 1
ATOM 5087 C C . ALA B 1 64 ? 20.031 -51.844 -2.188 1 59.06 64 ALA B C 1
ATOM 5089 O O . ALA B 1 64 ? 20.25 -52.906 -1.611 1 59.06 64 ALA B O 1
ATOM 5090 N N . CYS B 1 65 ? 19.609 -50.812 -1.572 1 60.91 65 CYS B N 1
ATOM 5091 C CA . CYS B 1 65 ? 19.562 -50.844 -0.115 1 60.91 65 CYS B CA 1
ATOM 5092 C C . CYS B 1 65 ? 18.125 -51 0.384 1 60.91 65 CYS B C 1
ATOM 5094 O O . CYS B 1 65 ? 17.891 -51.156 1.583 1 60.91 65 CYS B O 1
ATOM 5096 N N . PHE B 1 66 ? 17.156 -51.094 -0.59 1 58.41 66 PHE B N 1
ATOM 5097 C CA . PHE B 1 66 ? 15.734 -51.25 -0.327 1 58.41 66 PHE B CA 1
ATOM 5098 C C . PHE B 1 66 ? 15.258 -50.219 0.68 1 58.41 66 PHE B C 1
ATOM 5100 O O . PHE B 1 66 ? 14.234 -50.406 1.347 1 58.41 66 PHE B O 1
ATOM 5107 N N . LEU B 1 67 ? 16.062 -49.188 0.898 1 59.44 67 LEU B N 1
ATOM 5108 C CA . LEU B 1 67 ? 15.602 -48.125 1.798 1 59.44 67 LEU B CA 1
ATOM 5109 C C . LEU B 1 67 ? 14.766 -47.094 1.046 1 59.44 67 LEU B C 1
ATOM 5111 O O . LEU B 1 67 ? 14.977 -46.875 -0.15 1 59.44 67 LEU B O 1
ATOM 5115 N N . GLU B 1 68 ? 13.766 -46.562 1.581 1 61.28 68 GLU B N 1
ATOM 5116 C CA . GLU B 1 68 ? 12.953 -45.469 1.077 1 61.28 68 GLU B CA 1
ATOM 5117 C C . GLU B 1 68 ? 13.703 -44.156 1.161 1 61.28 68 GLU B C 1
ATOM 5119 O O . GLU B 1 68 ? 14.109 -43.719 2.246 1 61.28 68 GLU B O 1
ATOM 5124 N N . VAL B 1 69 ? 14.406 -43.75 0.089 1 57.84 69 VAL B N 1
ATOM 5125 C CA . VAL B 1 69 ? 15.148 -42.5 0.145 1 57.84 69 VAL B CA 1
ATOM 5126 C C . VAL B 1 69 ? 14.414 -41.438 -0.663 1 57.84 69 VAL B C 1
ATOM 5128 O O . VAL B 1 69 ? 13.633 -41.75 -1.562 1 57.84 69 VAL B O 1
ATOM 5131 N N . THR B 1 70 ? 14.445 -40.125 -0.295 1 58.88 70 THR B N 1
ATOM 5132 C CA . THR B 1 70 ? 13.711 -39 -0.817 1 58.88 70 THR B CA 1
ATOM 5133 C C . THR B 1 70 ? 14.125 -38.688 -2.254 1 58.88 70 THR B C 1
ATOM 5135 O O . THR B 1 70 ? 13.375 -38.062 -3.006 1 58.88 70 THR B O 1
ATOM 5138 N N . ALA B 1 71 ? 15.344 -38.969 -2.645 1 58.84 71 ALA B N 1
ATOM 5139 C CA . ALA B 1 71 ? 15.797 -38.688 -4.004 1 58.84 71 ALA B CA 1
ATOM 5140 C C . ALA B 1 71 ? 16.547 -39.906 -4.582 1 58.84 71 ALA B C 1
ATOM 5142 O O . ALA B 1 71 ? 17.547 -40.344 -4.023 1 58.84 71 ALA B O 1
ATOM 5143 N N . THR B 1 72 ? 15.914 -40.75 -5.465 1 58.25 72 THR B N 1
ATOM 5144 C CA . THR B 1 72 ? 16.609 -41.844 -6.094 1 58.25 72 THR B CA 1
ATOM 5145 C C . THR B 1 72 ? 17.172 -41.438 -7.449 1 58.25 72 THR B C 1
ATOM 5147 O O . THR B 1 72 ? 16.672 -40.5 -8.078 1 58.25 72 THR B O 1
ATOM 5150 N N . ILE B 1 73 ? 18.438 -41.719 -7.723 1 59.03 73 ILE B N 1
ATOM 5151 C CA . ILE B 1 73 ? 19.062 -41.531 -9.031 1 59.03 73 ILE B CA 1
ATOM 5152 C C . ILE B 1 73 ? 18.922 -42.844 -9.844 1 59.03 73 ILE B C 1
ATOM 5154 O O . ILE B 1 73 ? 19.125 -43.938 -9.328 1 59.03 73 ILE B O 1
ATOM 5158 N N . SER B 1 74 ? 18.469 -42.875 -10.977 1 57.62 74 SER B N 1
ATOM 5159 C CA . SER B 1 74 ? 18.281 -44.031 -11.859 1 57.62 74 SER B CA 1
ATOM 5160 C C . SER B 1 74 ? 19.594 -44.5 -12.445 1 57.62 74 SER B C 1
ATOM 5162 O O . SER B 1 74 ? 20.438 -43.688 -12.836 1 57.62 74 SER B O 1
ATOM 5164 N N . CYS B 1 75 ? 20 -45.781 -12.312 1 57.72 75 CYS B N 1
ATOM 5165 C CA . CYS B 1 75 ? 21.156 -46.344 -12.992 1 57.72 75 CYS B CA 1
ATOM 5166 C C . CYS B 1 75 ? 21 -46.25 -14.5 1 57.72 75 CYS B C 1
ATOM 5168 O O . CYS B 1 75 ? 19.938 -46.531 -15.047 1 57.72 75 CYS B O 1
ATOM 5170 N N . CYS B 1 76 ? 21.984 -45.781 -15.164 1 52.16 76 CYS B N 1
ATOM 5171 C CA . CYS B 1 76 ? 21.922 -45.656 -16.609 1 52.16 76 CYS B CA 1
ATOM 5172 C C . CYS B 1 76 ? 21.766 -47 -17.297 1 52.16 76 CYS B C 1
ATOM 5174 O O . CYS B 1 76 ? 21.297 -47.062 -18.438 1 52.16 76 CYS B O 1
ATOM 5176 N N . GLY B 1 77 ? 22.234 -48.156 -16.625 1 50.25 77 GLY B N 1
ATOM 5177 C CA . GLY B 1 77 ? 22.219 -49.469 -17.234 1 50.25 77 GLY B CA 1
ATOM 5178 C C . GLY B 1 77 ? 20.906 -50.219 -17.016 1 50.25 77 GLY B C 1
ATOM 5179 O O . GLY B 1 77 ? 20.281 -50.656 -17.969 1 50.25 77 GLY B O 1
ATOM 5180 N N . CYS B 1 78 ? 20.484 -50.406 -15.781 1 53.31 78 CYS B N 1
ATOM 5181 C CA . CYS B 1 78 ? 19.328 -51.219 -15.484 1 53.31 78 CYS B CA 1
ATOM 5182 C C . CYS B 1 78 ? 18.109 -50.375 -15.164 1 53.31 78 CYS B C 1
ATOM 5184 O O . CYS B 1 78 ? 17 -50.875 -15 1 53.31 78 CYS B O 1
ATOM 5186 N N . TYR B 1 79 ? 18.312 -48.969 -15.07 1 54.81 79 TYR B N 1
ATOM 5187 C CA . TYR B 1 79 ? 17.297 -47.938 -14.844 1 54.81 79 TYR B CA 1
ATOM 5188 C C . TYR B 1 79 ? 16.625 -48.156 -13.492 1 54.81 79 TYR B C 1
ATOM 5190 O O . TYR B 1 79 ? 15.547 -47.594 -13.234 1 54.81 79 TYR B O 1
ATOM 5198 N N . ASP B 1 80 ? 17.234 -49 -12.672 1 60.72 80 ASP B N 1
ATOM 5199 C CA . ASP B 1 80 ? 16.719 -49.094 -11.312 1 60.72 80 ASP B CA 1
ATOM 5200 C C . ASP B 1 80 ? 17.016 -47.844 -10.508 1 60.72 80 ASP B C 1
ATOM 5202 O O . ASP B 1 80 ? 17.953 -47.094 -10.828 1 60.72 80 ASP B O 1
ATOM 5206 N N . GLN B 1 81 ? 16.219 -47.5 -9.5 1 64.12 81 GLN B N 1
ATOM 5207 C CA . GLN B 1 81 ? 16.297 -46.281 -8.672 1 64.12 81 GLN B CA 1
ATOM 5208 C C . GLN B 1 81 ? 17.156 -46.531 -7.434 1 64.12 81 GLN B C 1
ATOM 5210 O O . GLN B 1 81 ? 16.922 -47.5 -6.684 1 64.12 81 GLN B O 1
ATOM 5215 N N . PHE B 1 82 ? 18.375 -45.875 -7.406 1 62.12 82 PHE B N 1
ATOM 5216 C CA . PHE B 1 82 ? 19.297 -46.031 -6.277 1 62.12 82 PHE B CA 1
ATOM 5217 C C . PHE B 1 82 ? 19.375 -44.719 -5.488 1 62.12 82 PHE B C 1
ATOM 5219 O O . PHE B 1 82 ? 19.141 -43.656 -6.031 1 62.12 82 PHE B O 1
ATOM 5226 N N . CYS B 1 83 ? 19.609 -44.844 -4.129 1 64.88 83 CYS B N 1
ATOM 5227 C CA . CYS B 1 83 ? 19.812 -43.656 -3.305 1 64.88 83 CYS B CA 1
ATOM 5228 C C . CYS B 1 83 ? 21.219 -43.125 -3.471 1 64.88 83 CYS B C 1
ATOM 5230 O O . CYS B 1 83 ? 22.109 -43.812 -3.982 1 64.88 83 CYS B O 1
ATOM 5232 N N . ASP B 1 84 ? 21.625 -41.875 -3.184 1 63.09 84 ASP B N 1
ATOM 5233 C CA . ASP B 1 84 ? 22.922 -41.188 -3.32 1 63.09 84 ASP B CA 1
ATOM 5234 C C . ASP B 1 84 ? 24.016 -42 -2.623 1 63.09 84 ASP B C 1
ATOM 5236 O O . ASP B 1 84 ? 25.141 -42.125 -3.135 1 63.09 84 ASP B O 1
ATOM 5240 N N . HIS B 1 85 ? 23.844 -42.531 -1.542 1 63.09 85 HIS B N 1
ATOM 5241 C CA . HIS B 1 85 ? 24.828 -43.281 -0.763 1 63.09 85 HIS B CA 1
ATOM 5242 C C . HIS B 1 85 ? 25.172 -44.594 -1.438 1 63.09 85 HIS B C 1
ATOM 5244 O O . HIS B 1 85 ? 26.344 -44.969 -1.528 1 63.09 85 HIS B O 1
ATOM 5250 N N . CYS B 1 86 ? 24.156 -45.375 -1.866 1 59.41 86 CYS B N 1
ATOM 5251 C CA . CYS B 1 86 ? 24.438 -46.656 -2.498 1 59.41 86 CYS B CA 1
ATOM 5252 C C . CYS B 1 86 ? 25.078 -46.469 -3.865 1 59.41 86 CYS B C 1
ATOM 5254 O O . CYS B 1 86 ? 25.922 -47.281 -4.273 1 59.41 86 CYS B O 1
ATOM 5256 N N . ILE B 1 87 ? 24.781 -45.406 -4.523 1 55.5 87 ILE B N 1
ATOM 5257 C CA . ILE B 1 87 ? 25.453 -45.125 -5.781 1 55.5 87 ILE B CA 1
ATOM 5258 C C . ILE B 1 87 ? 26.906 -44.75 -5.508 1 55.5 87 ILE B C 1
ATOM 5260 O O . ILE B 1 87 ? 27.812 -45.125 -6.254 1 55.5 87 ILE B O 1
ATOM 5264 N N . SER B 1 88 ? 27.203 -43.875 -4.578 1 57.94 88 SER B N 1
ATOM 5265 C CA . SER B 1 88 ? 28.562 -43.531 -4.227 1 57.94 88 SER B CA 1
ATOM 5266 C C . SER B 1 88 ? 29.375 -44.75 -3.787 1 57.94 88 SER B C 1
ATOM 5268 O O . SER B 1 88 ? 30.562 -44.812 -4.051 1 57.94 88 SER B O 1
ATOM 5270 N N . LEU B 1 89 ? 28.875 -45.594 -2.92 1 51.72 89 LEU B N 1
ATOM 5271 C CA . LEU B 1 89 ? 29.547 -46.812 -2.492 1 51.72 89 LEU B CA 1
ATOM 5272 C C . LEU B 1 89 ? 29.672 -47.812 -3.65 1 51.72 89 LEU B C 1
ATOM 5274 O O . LEU B 1 89 ? 30.609 -48.594 -3.695 1 51.72 89 LEU B O 1
ATOM 5278 N N . LEU B 1 90 ? 28.562 -47.938 -4.387 1 45.16 90 LEU B N 1
ATOM 5279 C CA . LEU B 1 90 ? 28.688 -48.719 -5.621 1 45.16 90 LEU B CA 1
ATOM 5280 C C . LEU B 1 90 ? 29.641 -48.031 -6.594 1 45.16 90 LEU B C 1
ATOM 5282 O O . LEU B 1 90 ? 29.516 -46.812 -6.844 1 45.16 90 LEU B O 1
ATOM 5286 N N . GLU B 1 91 ? 30.922 -48.062 -6.426 1 46.16 91 GLU B N 1
ATOM 5287 C CA . GLU B 1 91 ? 31.969 -47.594 -7.324 1 46.16 91 GLU B CA 1
ATOM 5288 C C . GLU B 1 91 ? 31.438 -47.438 -8.75 1 46.16 91 GLU B C 1
ATOM 5290 O O . GLU B 1 91 ? 32.062 -47.969 -9.695 1 46.16 91 GLU B O 1
ATOM 5295 N N . ARG B 1 92 ? 30.438 -46.656 -9.102 1 48.94 92 ARG B N 1
ATOM 5296 C CA . ARG B 1 92 ? 29.797 -46.219 -10.328 1 48.94 92 ARG B CA 1
ATOM 5297 C C . ARG B 1 92 ? 29.094 -47.344 -11.047 1 48.94 92 ARG B C 1
ATOM 5299 O O . ARG B 1 92 ? 28.594 -47.188 -12.164 1 48.94 92 ARG B O 1
ATOM 5306 N N . LYS B 1 93 ? 29.344 -48.656 -10.859 1 47.41 93 LYS B N 1
ATOM 5307 C CA . LYS B 1 93 ? 28.719 -49.75 -11.609 1 47.41 93 LYS B CA 1
ATOM 5308 C C . LYS B 1 93 ? 27.516 -50.312 -10.852 1 47.41 93 LYS B C 1
ATOM 5310 O O . LYS B 1 93 ? 27.609 -50.562 -9.648 1 47.41 93 LYS B O 1
ATOM 5315 N N . CYS B 1 94 ? 26.328 -50.156 -11.156 1 49.62 94 CYS B N 1
ATOM 5316 C CA . CYS B 1 94 ? 25.078 -50.75 -10.695 1 49.62 94 CYS B CA 1
ATOM 5317 C C . CYS B 1 94 ? 25.234 -52.25 -10.422 1 49.62 94 CYS B C 1
ATOM 5319 O O . CYS B 1 94 ? 25.688 -53 -11.297 1 49.62 94 CYS B O 1
ATOM 5321 N N . PRO B 1 95 ? 25.312 -52.75 -9.297 1 50.69 95 PRO B N 1
ATOM 5322 C CA . PRO B 1 95 ? 25.516 -54.188 -9.055 1 50.69 95 PRO B CA 1
ATOM 5323 C C . PRO B 1 95 ? 24.609 -55.062 -9.906 1 50.69 95 PRO B C 1
ATOM 5325 O O . PRO B 1 95 ? 25 -56.125 -10.328 1 50.69 95 PRO B O 1
ATOM 5328 N N . ARG B 1 96 ? 23.391 -54.75 -10.039 1 49.22 96 ARG B N 1
ATOM 5329 C CA . ARG B 1 96 ? 22.531 -55.531 -10.93 1 49.22 96 ARG B CA 1
ATOM 5330 C C . ARG B 1 96 ? 23.062 -55.469 -12.367 1 49.22 96 ARG B C 1
ATOM 5332 O O . ARG B 1 96 ? 23.047 -56.5 -13.07 1 49.22 96 ARG B O 1
ATOM 5339 N N . CYS B 1 97 ? 23.484 -54.312 -12.727 1 51.66 97 CYS B N 1
ATOM 5340 C CA . CYS B 1 97 ? 24.109 -54.219 -14.039 1 51.66 97 CYS B CA 1
ATOM 5341 C C . CYS B 1 97 ? 25.438 -54.969 -14.062 1 51.66 97 CYS B C 1
ATOM 5343 O O . CYS B 1 97 ? 25.812 -55.562 -15.078 1 51.66 97 CYS B O 1
ATOM 5345 N N . VAL B 1 98 ? 26.188 -54.812 -13.055 1 50.94 98 VAL B N 1
ATOM 5346 C CA . VAL B 1 98 ? 27.391 -55.625 -12.961 1 50.94 98 VAL B CA 1
ATOM 5347 C C . VAL B 1 98 ? 27.016 -57.125 -12.953 1 50.94 98 VAL B C 1
ATOM 5349 O O . VAL B 1 98 ? 27.656 -57.938 -13.609 1 50.94 98 VAL B O 1
ATOM 5352 N N . ALA B 1 99 ? 26.156 -57.531 -12.148 1 47.16 99 ALA B N 1
ATOM 5353 C CA . ALA B 1 99 ? 25.719 -58.938 -12.164 1 47.16 99 ALA B CA 1
ATOM 5354 C C . ALA B 1 99 ? 25.156 -59.312 -13.531 1 47.16 99 ALA B C 1
ATOM 5356 O O . ALA B 1 99 ? 25.391 -60.438 -14.016 1 47.16 99 ALA B O 1
ATOM 5357 N N . LYS B 1 100 ? 24.281 -58.469 -14.039 1 46.66 100 LYS B N 1
ATOM 5358 C CA . LYS B 1 100 ? 23.75 -58.719 -15.383 1 46.66 100 LYS B CA 1
ATOM 5359 C C . LYS B 1 100 ? 24.859 -58.562 -16.438 1 46.66 100 LYS B C 1
ATOM 5361 O O . LYS B 1 100 ? 24.828 -59.25 -17.469 1 46.66 100 LYS B O 1
ATOM 5366 N N . ALA B 1 101 ? 25.641 -57.562 -16.344 1 45.06 101 ALA B N 1
ATOM 5367 C CA . ALA B 1 101 ? 26.828 -57.531 -17.203 1 45.06 101 ALA B CA 1
ATOM 5368 C C . ALA B 1 101 ? 27.688 -58.75 -17.016 1 45.06 101 ALA B C 1
ATOM 5370 O O . ALA B 1 101 ? 28.703 -58.906 -17.703 1 45.06 101 ALA B O 1
ATOM 5371 N N . ALA B 1 102 ? 27.719 -59.312 -15.875 1 41.41 102 ALA B N 1
ATOM 5372 C CA . ALA B 1 102 ? 28.531 -60.5 -15.891 1 41.41 102 ALA B CA 1
ATOM 5373 C C . ALA B 1 102 ? 28.266 -61.312 -17.156 1 41.41 102 ALA B C 1
ATOM 5375 O O . ALA B 1 102 ? 27.125 -61.688 -17.453 1 41.41 102 ALA B O 1
ATOM 5376 N N . ALA B 1 103 ? 28.969 -61 -18.125 1 44.44 103 ALA B N 1
ATOM 5377 C CA . ALA B 1 103 ? 29.188 -61.562 -19.453 1 44.44 103 ALA B CA 1
ATOM 5378 C C . ALA B 1 103 ? 28.797 -63.062 -19.5 1 44.44 103 ALA B C 1
ATOM 5380 O O . ALA B 1 103 ? 29.234 -63.844 -18.656 1 44.44 103 ALA B O 1
ATOM 5381 N N . PRO B 1 104 ? 27.625 -63.406 -19.891 1 43.59 104 PRO B N 1
ATOM 5382 C CA . PRO B 1 104 ? 27.547 -64.875 -20.172 1 43.59 104 PRO B CA 1
ATOM 5383 C C . PRO B 1 104 ? 28.891 -65.438 -20.609 1 43.59 104 PRO B C 1
ATOM 5385 O O . PRO B 1 104 ? 29.703 -64.75 -21.219 1 43.59 104 PRO B O 1
ATOM 5388 N N . PRO B 1 105 ? 29.453 -66.375 -19.875 1 40.97 105 PRO B N 1
ATOM 5389 C CA . PRO B 1 105 ? 30.641 -67.062 -20.328 1 40.97 105 PRO B CA 1
ATOM 5390 C C . PRO B 1 105 ? 30.734 -67.188 -21.844 1 40.97 105 PRO B C 1
ATOM 5392 O O . PRO B 1 105 ? 29.703 -67.312 -22.516 1 40.97 105 PRO B O 1
ATOM 5395 N N . LYS B 1 106 ? 31.531 -66.438 -22.484 1 45.06 106 LYS B N 1
ATOM 5396 C CA . LYS B 1 106 ? 31.922 -66.875 -23.812 1 45.06 106 LYS B CA 1
ATOM 5397 C C . LYS B 1 106 ? 31.734 -68.375 -23.984 1 45.06 106 LYS B C 1
ATOM 5399 O O . LYS B 1 106 ? 32.438 -69.188 -23.359 1 45.06 106 LYS B O 1
ATOM 5404 N N . MET B 1 107 ? 30.547 -68.875 -23.922 1 47.12 107 MET B N 1
ATOM 5405 C CA . MET B 1 107 ? 30.391 -70.312 -24.109 1 47.12 107 MET B CA 1
ATOM 5406 C C . MET B 1 107 ? 31.328 -70.812 -25.203 1 47.12 107 MET B C 1
ATOM 5408 O O . MET B 1 107 ? 31.562 -70.125 -26.203 1 47.12 107 MET B O 1
ATOM 5412 N N . PRO B 1 108 ? 32 -71.75 -24.906 1 54.72 108 PRO B N 1
ATOM 5413 C CA . PRO B 1 108 ? 32.906 -72.375 -25.859 1 54.72 108 PRO B CA 1
ATOM 5414 C C . PRO B 1 108 ? 32.25 -72.625 -27.219 1 54.72 108 PRO B C 1
ATOM 5416 O O . PRO B 1 108 ? 31.062 -72.875 -27.297 1 54.72 108 PRO B O 1
ATOM 5419 N N . PRO B 1 109 ? 32.688 -72.125 -28.297 1 62.25 109 PRO B N 1
ATOM 5420 C CA . PRO B 1 109 ? 32.281 -72.312 -29.688 1 62.25 109 PRO B CA 1
ATOM 5421 C C . PRO B 1 109 ? 31.75 -73.688 -29.953 1 62.25 109 PRO B C 1
ATOM 5423 O O . PRO B 1 109 ? 30.875 -73.875 -30.797 1 62.25 109 PRO B O 1
ATOM 5426 N N . ASN B 1 110 ? 32.281 -74.688 -29.219 1 74.88 110 ASN B N 1
ATOM 5427 C CA . ASN B 1 110 ? 31.906 -76.062 -29.547 1 74.88 110 ASN B CA 1
ATOM 5428 C C . ASN B 1 110 ? 31.266 -76.75 -28.359 1 74.88 110 ASN B C 1
ATOM 5430 O O . ASN B 1 110 ? 31.453 -76.375 -27.219 1 74.88 110 ASN B O 1
ATOM 5434 N N . CYS B 1 111 ? 30.344 -77.562 -28.672 1 80.75 111 CYS B N 1
ATOM 5435 C CA . CYS B 1 111 ? 29.672 -78.438 -27.688 1 80.75 111 CYS B CA 1
ATOM 5436 C C . CYS B 1 111 ? 30.672 -79.188 -26.812 1 80.75 111 CYS B C 1
ATOM 5438 O O . CYS B 1 111 ? 31.594 -79.812 -27.312 1 80.75 111 CYS B O 1
ATOM 5440 N N . LYS B 1 112 ? 30.703 -79 -25.531 1 76.38 112 LYS B N 1
ATOM 5441 C CA . LYS B 1 112 ? 31.656 -79.625 -24.594 1 76.38 112 LYS B CA 1
ATOM 5442 C C . LYS B 1 112 ? 31.672 -81.125 -24.734 1 76.38 112 LYS B C 1
ATOM 5444 O O . LYS B 1 112 ? 32.719 -81.75 -24.609 1 76.38 112 LYS B O 1
ATOM 5449 N N . GLY B 1 113 ? 30.609 -81.625 -25.125 1 77.19 113 GLY B N 1
ATOM 5450 C CA . GLY B 1 113 ? 30.531 -83.062 -25.203 1 77.19 113 GLY B CA 1
ATOM 5451 C C . GLY B 1 113 ? 30.938 -83.625 -26.578 1 77.19 113 GLY B C 1
ATOM 5452 O O . GLY B 1 113 ? 31.484 -84.688 -26.672 1 77.19 113 GLY B O 1
ATOM 5453 N N . HIS B 1 114 ? 30.766 -82.75 -27.641 1 81.19 114 HIS B N 1
ATOM 5454 C CA . HIS B 1 114 ? 30.922 -83.312 -28.969 1 81.19 114 HIS B CA 1
ATOM 5455 C C . HIS B 1 114 ? 31.906 -82.5 -29.812 1 81.19 114 HIS B C 1
ATOM 5457 O O . HIS B 1 114 ? 32.219 -82.875 -30.938 1 81.19 114 HIS B O 1
ATOM 5463 N N . ASP B 1 115 ? 32.375 -81.375 -29.312 1 82.25 115 ASP B N 1
ATOM 5464 C CA . ASP B 1 115 ? 33.312 -80.5 -29.938 1 82.25 115 ASP B CA 1
ATOM 5465 C C . ASP B 1 115 ? 32.812 -80 -31.312 1 82.25 115 ASP B C 1
ATOM 5467 O O . ASP B 1 115 ? 33.562 -79.938 -32.281 1 82.25 115 ASP B O 1
ATOM 5471 N N . LYS B 1 116 ? 31.516 -80.062 -31.5 1 83.56 116 LYS B N 1
ATOM 5472 C CA . LYS B 1 116 ? 30.875 -79.5 -32.719 1 83.56 116 LYS B CA 1
ATOM 5473 C C . LYS B 1 116 ? 30.25 -78.188 -32.438 1 83.56 116 LYS B C 1
ATOM 5475 O O . LYS B 1 116 ? 30.031 -77.75 -31.297 1 83.56 116 LYS B O 1
ATOM 5480 N N . GLU B 1 117 ? 30.062 -77.625 -33.5 1 84.19 117 GLU B N 1
ATOM 5481 C CA . GLU B 1 117 ? 29.5 -76.25 -33.406 1 84.19 117 GLU B CA 1
ATOM 5482 C C . GLU B 1 117 ? 28.094 -76.25 -32.844 1 84.19 117 GLU B C 1
ATOM 5484 O O . GLU B 1 117 ? 27.297 -77.125 -33.188 1 84.19 117 GLU B O 1
ATOM 5489 N N . LEU B 1 118 ? 27.844 -75.375 -31.922 1 85.06 118 LEU B N 1
ATOM 5490 C CA . LEU B 1 118 ? 26.531 -75.25 -31.328 1 85.06 118 LEU B CA 1
ATOM 5491 C C . LEU B 1 118 ? 25.609 -74.438 -32.25 1 85.06 118 LEU B C 1
ATOM 5493 O O . LEU B 1 118 ? 25.359 -73.25 -32.031 1 85.06 118 LEU B O 1
ATOM 5497 N N . ALA B 1 119 ? 25.047 -75.062 -33.312 1 86.19 119 ALA B N 1
ATOM 5498 C CA . ALA B 1 119 ? 24.312 -74.375 -34.375 1 86.19 119 ALA B CA 1
ATOM 5499 C C . ALA B 1 119 ? 22.797 -74.438 -34.125 1 86.19 119 ALA B C 1
ATOM 5501 O O . ALA B 1 119 ? 22.016 -73.75 -34.781 1 86.19 119 ALA B O 1
ATOM 5502 N N . PHE B 1 120 ? 22.422 -75.25 -33.094 1 88.62 120 PHE B N 1
ATOM 5503 C CA . PHE B 1 120 ? 21 -75.5 -32.875 1 88.62 120 PHE B CA 1
ATOM 5504 C C . PHE B 1 120 ? 20.594 -75.062 -31.453 1 88.62 120 PHE B C 1
ATOM 5506 O O . PHE B 1 120 ? 21.453 -74.938 -30.578 1 88.62 120 PHE B O 1
ATOM 5513 N N . PHE B 1 121 ? 19.312 -74.812 -31.281 1 90.06 121 PHE B N 1
ATOM 5514 C CA . PHE B 1 121 ? 18.719 -74.438 -30.016 1 90.06 121 PHE B CA 1
ATOM 5515 C C . PHE B 1 121 ? 17.594 -75.375 -29.609 1 90.06 121 PHE B C 1
ATOM 5517 O O . PHE B 1 121 ? 16.641 -75.562 -30.375 1 90.06 121 PHE B O 1
ATOM 5524 N N . CYS B 1 122 ? 17.734 -75.938 -28.547 1 90.69 122 CYS B N 1
ATOM 5525 C CA . CYS B 1 122 ? 16.688 -76.812 -28.016 1 90.69 122 CYS B CA 1
ATOM 5526 C C . CYS B 1 122 ? 15.57 -76.062 -27.359 1 90.69 122 CYS B C 1
ATOM 5528 O O . CYS B 1 122 ? 15.805 -75.312 -26.375 1 90.69 122 CYS B O 1
ATOM 5530 N N . LEU B 1 123 ? 14.328 -76.062 -27.828 1 88.94 123 LEU B N 1
ATOM 5531 C CA . LEU B 1 123 ? 13.227 -75.188 -27.391 1 88.94 123 LEU B CA 1
ATOM 5532 C C . LEU B 1 123 ? 12.711 -75.625 -26.016 1 88.94 123 LEU B C 1
ATOM 5534 O O . LEU B 1 123 ? 12.219 -74.812 -25.234 1 88.94 123 LEU B O 1
ATOM 5538 N N . THR B 1 124 ? 12.898 -76.875 -25.719 1 86.19 124 THR B N 1
ATOM 5539 C CA . THR B 1 124 ? 12.414 -77.375 -24.438 1 86.19 124 THR B CA 1
ATOM 5540 C C . THR B 1 124 ? 13.367 -77 -23.312 1 86.19 124 THR B C 1
ATOM 5542 O O . THR B 1 124 ? 12.938 -76.562 -22.25 1 86.19 124 THR B O 1
ATOM 5545 N N . CYS B 1 125 ? 14.625 -77.125 -23.578 1 85.69 125 CYS B N 1
ATOM 5546 C CA . CYS B 1 125 ? 15.609 -76.875 -22.531 1 85.69 125 CYS B CA 1
ATOM 5547 C C . CYS B 1 125 ? 16.141 -75.5 -22.578 1 85.69 125 CYS B C 1
ATOM 5549 O O . CYS B 1 125 ? 16.859 -75.062 -21.672 1 85.69 125 CYS B O 1
ATOM 5551 N N . GLU B 1 126 ? 15.867 -74.875 -23.656 1 85.38 126 GLU B N 1
ATOM 5552 C CA . GLU B 1 126 ? 16.266 -73.438 -23.859 1 85.38 126 GLU B CA 1
ATOM 5553 C C . GLU B 1 126 ? 17.781 -73.312 -23.781 1 85.38 126 GLU B C 1
ATOM 5555 O O . GLU B 1 126 ? 18.281 -72.438 -23.062 1 85.38 126 GLU B O 1
ATOM 5560 N N . THR B 1 127 ? 18.453 -74.188 -24.531 1 83.31 127 THR B N 1
ATOM 5561 C CA . THR B 1 127 ? 19.906 -74.125 -24.562 1 83.31 127 THR B CA 1
ATOM 5562 C C . THR B 1 127 ? 20.438 -74.438 -25.938 1 83.31 127 THR B C 1
ATOM 5564 O O . THR B 1 127 ? 19.703 -75 -26.781 1 83.31 127 THR B O 1
ATOM 5567 N N . GLU B 1 128 ? 21.688 -74.062 -26.203 1 86.75 128 GLU B N 1
ATOM 5568 C CA . GLU B 1 128 ? 22.328 -74.375 -27.469 1 86.75 128 GLU B CA 1
ATOM 5569 C C . GLU B 1 128 ? 22.812 -75.875 -27.484 1 86.75 128 GLU B C 1
ATOM 5571 O O . GLU B 1 128 ? 23.281 -76.375 -26.453 1 86.75 128 GLU B O 1
ATOM 5576 N N . ILE B 1 129 ? 22.5 -76.438 -28.609 1 86.69 129 ILE B N 1
ATOM 5577 C CA . ILE B 1 129 ? 22.906 -77.812 -28.75 1 86.69 129 ILE B CA 1
ATOM 5578 C C . ILE B 1 129 ? 23.578 -78.062 -30.094 1 86.69 129 ILE B C 1
ATOM 5580 O O . ILE B 1 129 ? 23.453 -77.25 -31 1 86.69 129 ILE B O 1
ATOM 5584 N N . CYS B 1 130 ? 24.438 -79.062 -30.203 1 86.38 130 CYS B N 1
ATOM 5585 C CA . CYS B 1 130 ? 25.094 -79.375 -31.453 1 86.38 130 CYS B CA 1
ATOM 5586 C C . CYS B 1 130 ? 24.344 -80.438 -32.219 1 86.38 130 CYS B C 1
ATOM 5588 O O . CYS B 1 130 ? 23.297 -80.938 -31.734 1 86.38 130 CYS B O 1
ATOM 5590 N N . SER B 1 131 ? 24.75 -80.812 -33.406 1 84.19 131 SER B N 1
ATOM 5591 C CA . SER B 1 131 ? 24.094 -81.812 -34.25 1 84.19 131 SER B CA 1
ATOM 5592 C C . SER B 1 131 ? 24.109 -83.188 -33.594 1 84.19 131 SER B C 1
ATOM 5594 O O . SER B 1 131 ? 23.156 -83.938 -33.719 1 84.19 131 SER B O 1
ATOM 5596 N N . GLU B 1 132 ? 25.094 -83.5 -32.75 1 86.19 132 GLU B N 1
ATOM 5597 C CA . GLU B 1 132 ? 25.219 -84.812 -32.125 1 86.19 132 GLU B CA 1
ATOM 5598 C C . GLU B 1 132 ? 24.312 -84.875 -30.906 1 86.19 132 GLU B C 1
ATOM 5600 O O . GLU B 1 132 ? 23.812 -86 -30.578 1 86.19 132 GLU B O 1
ATOM 5605 N N . CYS B 1 133 ? 24.109 -83.75 -30.297 1 86.88 133 CYS B N 1
ATOM 5606 C CA . CYS B 1 133 ? 23.219 -83.75 -29.141 1 86.88 133 CYS B CA 1
ATOM 5607 C C . CYS B 1 133 ? 21.797 -84.062 -29.562 1 86.88 133 CYS B C 1
ATOM 5609 O O . CYS B 1 133 ? 21.047 -84.688 -28.812 1 86.88 133 CYS B O 1
ATOM 5611 N N . ILE B 1 134 ? 21.453 -83.75 -30.781 1 83.94 134 ILE B N 1
ATOM 5612 C CA . ILE B 1 134 ? 20.109 -84 -31.297 1 83.94 134 ILE B CA 1
ATOM 5613 C C . ILE B 1 134 ? 19.922 -85.5 -31.516 1 83.94 134 ILE B C 1
ATOM 5615 O O . ILE B 1 134 ? 18.844 -86.062 -31.234 1 83.94 134 ILE B O 1
ATOM 5619 N N . LEU B 1 135 ? 21.109 -86.125 -31.891 1 81.56 135 LEU B N 1
ATOM 5620 C CA . LEU B 1 135 ? 21.016 -87.562 -32.312 1 81.56 135 LEU B CA 1
ATOM 5621 C C . LEU B 1 135 ? 21.234 -88.5 -31.125 1 81.56 135 LEU B C 1
ATOM 5623 O O . LEU B 1 135 ? 20.594 -89.5 -31.047 1 81.56 135 LEU B O 1
ATOM 5627 N N . GLU B 1 136 ? 22.203 -88.062 -30.25 1 74.75 136 GLU B N 1
ATOM 5628 C CA . GLU B 1 136 ? 22.656 -89.062 -29.312 1 74.75 136 GLU B CA 1
ATOM 5629 C C . GLU B 1 136 ? 22.234 -88.75 -27.875 1 74.75 136 GLU B C 1
ATOM 5631 O O . GLU B 1 136 ? 22.031 -89.625 -27.062 1 74.75 136 GLU B O 1
ATOM 5636 N N . ALA B 1 137 ? 22.266 -87.438 -27.531 1 63.62 137 ALA B N 1
ATOM 5637 C CA . ALA B 1 137 ? 22.25 -87.062 -26.109 1 63.62 137 ALA B CA 1
ATOM 5638 C C . ALA B 1 137 ? 20.844 -87.25 -25.531 1 63.62 137 ALA B C 1
ATOM 5640 O O . ALA B 1 137 ? 19.875 -86.812 -26.125 1 63.62 137 ALA B O 1
ATOM 5641 N N . THR B 1 138 ? 20.875 -88 -24.438 1 66.94 138 THR B N 1
ATOM 5642 C CA . THR B 1 138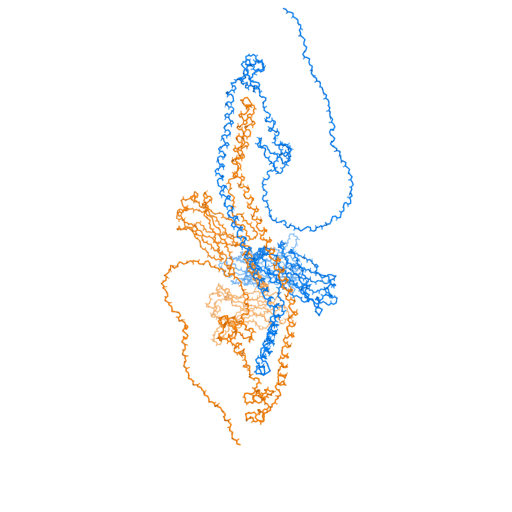 ? 19.656 -88.375 -23.719 1 66.94 138 THR B CA 1
ATOM 5643 C C . THR B 1 138 ? 18.922 -87.188 -23.172 1 66.94 138 THR B C 1
ATOM 5645 O O . THR B 1 138 ? 17.703 -87.188 -23.078 1 66.94 138 THR B O 1
ATOM 5648 N N . ASP B 1 139 ? 19.594 -86.125 -22.953 1 78.19 139 ASP B N 1
ATOM 5649 C CA . ASP B 1 139 ? 18.938 -85.062 -22.219 1 78.19 139 ASP B CA 1
ATOM 5650 C C . ASP B 1 139 ? 18.109 -84.188 -23.156 1 78.19 139 ASP B C 1
ATOM 5652 O O . ASP B 1 139 ? 17.172 -83.5 -22.719 1 78.19 139 ASP B O 1
ATOM 5656 N N . HIS B 1 140 ? 18.391 -84.25 -24.609 1 80.19 140 HIS B N 1
ATOM 5657 C CA . HIS B 1 140 ? 17.672 -83.375 -25.516 1 80.19 140 HIS B CA 1
ATOM 5658 C C . HIS B 1 140 ? 16.984 -84.188 -26.625 1 80.19 140 HIS B C 1
ATOM 5660 O O . HIS B 1 140 ? 16.469 -83.625 -27.578 1 80.19 140 HIS B O 1
ATOM 5666 N N . LYS B 1 141 ? 17.047 -85.438 -26.297 1 76.06 141 LYS B N 1
ATOM 5667 C CA . LYS B 1 141 ? 16.484 -86.312 -27.297 1 76.06 141 LYS B CA 1
ATOM 5668 C C . LYS B 1 141 ? 14.984 -86.125 -27.453 1 76.06 141 LYS B C 1
ATOM 5670 O O . LYS B 1 141 ? 14.266 -86.062 -26.453 1 76.06 141 LYS B O 1
ATOM 5675 N N . ARG B 1 142 ? 14.352 -85.938 -28.531 1 79.81 142 ARG B N 1
ATOM 5676 C CA . ARG B 1 142 ? 12.961 -85.75 -28.938 1 79.81 142 ARG B CA 1
ATOM 5677 C C . ARG B 1 142 ? 12.43 -84.375 -28.594 1 79.81 142 ARG B C 1
ATOM 5679 O O . ARG B 1 142 ? 11.227 -84.125 -28.609 1 79.81 142 ARG B O 1
ATOM 5686 N N . HIS B 1 143 ? 13.352 -83.5 -28.141 1 87.12 143 HIS B N 1
ATOM 5687 C CA . HIS B 1 143 ? 12.875 -82.125 -27.938 1 87.12 143 HIS B CA 1
ATOM 5688 C C . HIS B 1 143 ? 12.805 -81.375 -29.25 1 87.12 143 HIS B C 1
ATOM 5690 O O . HIS B 1 143 ? 13.586 -81.625 -30.156 1 87.12 143 HIS B O 1
ATOM 5696 N N . PRO B 1 144 ? 11.797 -80.562 -29.469 1 89.25 144 PRO B N 1
ATOM 5697 C CA . PRO B 1 144 ? 11.805 -79.688 -30.641 1 89.25 144 PRO B CA 1
ATOM 5698 C C . PRO B 1 144 ? 12.984 -78.688 -30.625 1 89.25 144 PRO B C 1
ATOM 5700 O O . PRO B 1 144 ? 13.367 -78.188 -29.562 1 89.25 144 PRO B O 1
ATOM 5703 N N . PHE B 1 145 ? 13.766 -78.625 -31.766 1 89 145 PHE B N 1
ATOM 5704 C CA . PHE B 1 145 ? 14.906 -77.75 -31.844 1 89 145 PHE B CA 1
ATOM 5705 C C . PHE B 1 145 ? 14.812 -76.875 -33.062 1 89 145 PHE B C 1
ATOM 5707 O O . PHE B 1 145 ? 14.016 -77.125 -33.969 1 89 145 PHE B O 1
ATOM 5714 N N . ASP B 1 146 ? 15.367 -75.688 -33.125 1 91.5 146 ASP B N 1
ATOM 5715 C CA . ASP B 1 146 ? 15.5 -74.812 -34.25 1 91.5 146 ASP B CA 1
ATOM 5716 C C . ASP B 1 146 ? 16.938 -74.312 -34.406 1 91.5 146 ASP B C 1
ATOM 5718 O O . ASP B 1 146 ? 17.75 -74.5 -33.469 1 91.5 146 ASP B O 1
ATOM 5722 N N . ARG B 1 147 ? 17.234 -73.875 -35.688 1 91.88 147 ARG B N 1
ATOM 5723 C CA . ARG B 1 147 ? 18.562 -73.25 -35.844 1 91.88 147 ARG B CA 1
ATOM 5724 C C . ARG B 1 147 ? 18.766 -72.125 -34.906 1 91.88 147 ARG B C 1
ATOM 5726 O O . ARG B 1 147 ? 17.859 -71.312 -34.719 1 91.88 147 ARG B O 1
ATOM 5733 N N . LEU B 1 148 ? 19.859 -72.125 -34.281 1 88.5 148 LEU B N 1
ATOM 5734 C CA . LEU B 1 148 ? 20.172 -71 -33.344 1 88.5 148 LEU B CA 1
ATOM 5735 C C . LEU B 1 148 ? 19.984 -69.625 -34 1 88.5 148 LEU B C 1
ATOM 5737 O O . LEU B 1 148 ? 19.422 -68.75 -33.406 1 88.5 148 LEU B O 1
ATOM 5741 N N . GLU B 1 149 ? 20.406 -69.438 -35.312 1 88.75 149 GLU B N 1
ATOM 5742 C CA . GLU B 1 149 ? 20.281 -68.188 -36.031 1 88.75 149 GLU B CA 1
ATOM 5743 C C . GLU B 1 149 ? 18.812 -67.875 -36.25 1 88.75 149 GLU B C 1
ATOM 5745 O O . GLU B 1 149 ? 18.453 -66.688 -36.188 1 88.75 149 GLU B O 1
ATOM 5750 N N . ALA B 1 150 ? 17.969 -68.75 -36.469 1 91.38 150 ALA B N 1
ATOM 5751 C CA . ALA B 1 150 ? 16.547 -68.5 -36.719 1 91.38 150 ALA B CA 1
ATOM 5752 C C . ALA B 1 150 ? 15.852 -68.062 -35.438 1 91.38 150 ALA B C 1
ATOM 5754 O O . ALA B 1 150 ? 15.023 -67.125 -35.469 1 91.38 150 ALA B O 1
ATOM 5755 N N . VAL B 1 151 ? 16.234 -68.75 -34.312 1 91.31 151 VAL B N 1
ATOM 5756 C CA . VAL B 1 151 ? 15.656 -68.375 -33.031 1 91.31 151 VAL B CA 1
ATOM 5757 C C . VAL B 1 151 ? 16.125 -66.938 -32.656 1 91.31 151 VAL B C 1
ATOM 5759 O O . VAL B 1 151 ? 15.328 -66.125 -32.156 1 91.31 151 VAL B O 1
ATOM 5762 N N . TYR B 1 152 ? 17.391 -66.625 -32.906 1 90.75 152 TYR B N 1
ATOM 5763 C CA . TYR B 1 152 ? 17.938 -65.312 -32.656 1 90.75 152 TYR B CA 1
ATOM 5764 C C . TYR B 1 152 ? 17.203 -64.25 -33.469 1 90.75 152 TYR B C 1
ATOM 5766 O O . TYR B 1 152 ? 16.812 -63.219 -32.938 1 90.75 152 TYR B O 1
ATOM 5774 N N . LEU B 1 153 ? 17.031 -64.5 -34.781 1 93.06 153 LEU B N 1
ATOM 5775 C CA . LEU B 1 153 ? 16.406 -63.531 -35.688 1 93.06 153 LEU B CA 1
ATOM 5776 C C . LEU B 1 153 ? 14.961 -63.281 -35.25 1 93.06 153 LEU B C 1
ATOM 5778 O O . LEU B 1 153 ? 14.477 -62.156 -35.344 1 93.06 153 LEU B O 1
ATOM 5782 N N . GLU B 1 154 ? 14.305 -64.312 -34.688 1 92.31 154 GLU B N 1
ATOM 5783 C CA . GLU B 1 154 ? 12.93 -64.125 -34.219 1 92.31 154 GLU B CA 1
ATOM 5784 C C . GLU B 1 154 ? 12.867 -63.312 -32.938 1 92.31 154 GLU B C 1
ATOM 5786 O O . GLU B 1 154 ? 12.047 -62.406 -32.812 1 92.31 154 GLU B O 1
ATOM 5791 N N . LYS B 1 155 ? 13.773 -63.625 -32.062 1 92.25 155 LYS B N 1
ATOM 5792 C CA . LYS B 1 155 ? 13.766 -62.969 -30.75 1 92.25 155 LYS B CA 1
ATOM 5793 C C . LYS B 1 155 ? 14.273 -61.531 -30.859 1 92.25 155 LYS B C 1
ATOM 5795 O O . LYS B 1 155 ? 13.727 -60.625 -30.234 1 92.25 155 LYS B O 1
ATOM 5800 N N . ILE B 1 156 ? 15.289 -61.281 -31.734 1 93.06 156 ILE B N 1
ATOM 5801 C CA . ILE B 1 156 ? 15.867 -59.938 -31.859 1 93.06 156 ILE B CA 1
ATOM 5802 C C . ILE B 1 156 ? 14.875 -59.031 -32.562 1 93.06 156 ILE B C 1
ATOM 5804 O O . ILE B 1 156 ? 14.852 -57.812 -32.312 1 93.06 156 ILE B O 1
ATOM 5808 N N . ALA B 1 157 ? 14.07 -59.594 -33.438 1 93.88 157 ALA B N 1
ATOM 5809 C CA . ALA B 1 157 ? 13.062 -58.812 -34.125 1 93.88 157 ALA B CA 1
ATOM 5810 C C . ALA B 1 157 ? 12.102 -58.156 -33.125 1 93.88 157 ALA B C 1
ATOM 5812 O O . ALA B 1 157 ? 11.688 -57 -33.312 1 93.88 157 ALA B O 1
ATOM 5813 N N . VAL B 1 158 ? 11.742 -58.875 -32.094 1 93.44 158 VAL B N 1
ATOM 5814 C CA . VAL B 1 158 ? 10.844 -58.344 -31.062 1 93.44 158 VAL B CA 1
ATOM 5815 C C . VAL B 1 158 ? 11.516 -57.188 -30.328 1 93.44 158 VAL B C 1
ATOM 5817 O O . VAL B 1 158 ? 10.906 -56.125 -30.125 1 93.44 158 VAL B O 1
ATOM 5820 N N . THR B 1 159 ? 12.766 -57.344 -30 1 92.56 159 THR B N 1
ATOM 5821 C CA . THR B 1 159 ? 13.516 -56.312 -29.297 1 92.56 159 THR B CA 1
ATOM 5822 C C . THR B 1 159 ? 13.758 -55.094 -30.188 1 92.56 159 THR B C 1
ATOM 5824 O O . THR B 1 159 ? 13.656 -53.969 -29.75 1 92.56 159 THR B O 1
ATOM 5827 N N . ASP B 1 160 ? 14.047 -55.406 -31.469 1 92.56 160 ASP B N 1
ATOM 5828 C CA . ASP B 1 160 ? 14.273 -54.312 -32.438 1 92.56 160 ASP B CA 1
ATOM 5829 C C . ASP B 1 160 ? 13.008 -53.469 -32.594 1 92.56 160 ASP B C 1
ATOM 5831 O O . ASP B 1 160 ? 13.094 -52.25 -32.812 1 92.56 160 ASP B O 1
ATOM 5835 N N . ASP B 1 161 ? 11.867 -54.156 -32.531 1 94.5 161 ASP B N 1
ATOM 5836 C CA . ASP B 1 161 ? 10.602 -53.438 -32.625 1 94.5 161 ASP B CA 1
ATOM 5837 C C . ASP B 1 161 ? 10.422 -52.469 -31.422 1 94.5 161 ASP B C 1
ATOM 5839 O O . ASP B 1 161 ? 9.938 -51.344 -31.594 1 94.5 161 ASP B O 1
ATOM 5843 N N . LYS B 1 162 ? 10.797 -52.906 -30.266 1 93.44 162 LYS B N 1
ATOM 5844 C CA . LYS B 1 162 ? 10.711 -52.062 -29.078 1 93.44 162 LYS B CA 1
ATOM 5845 C C . LYS B 1 162 ? 11.672 -50.875 -29.172 1 93.44 162 LYS B C 1
ATOM 5847 O O . LYS B 1 162 ? 11.312 -49.75 -28.828 1 93.44 162 LYS B O 1
ATOM 5852 N N . VAL B 1 163 ? 12.883 -51.094 -29.703 1 92.69 163 VAL B N 1
ATOM 5853 C CA . VAL B 1 163 ? 13.883 -50.031 -29.875 1 92.69 163 VAL B CA 1
ATOM 5854 C C . VAL B 1 163 ? 13.391 -49 -30.891 1 92.69 163 VAL B C 1
ATOM 5856 O O . VAL B 1 163 ? 13.578 -47.812 -30.703 1 92.69 163 VAL B O 1
ATOM 5859 N N . ALA B 1 164 ? 12.734 -49.5 -31.906 1 93.25 164 ALA B N 1
ATOM 5860 C CA . ALA B 1 164 ? 12.203 -48.594 -32.938 1 93.25 164 ALA B CA 1
ATOM 5861 C C . ALA B 1 164 ? 11.117 -47.688 -32.344 1 93.25 164 ALA B C 1
ATOM 5863 O O . ALA B 1 164 ? 11.023 -46.531 -32.688 1 93.25 164 ALA B O 1
ATOM 5864 N N . LYS B 1 165 ? 10.281 -48.312 -31.484 1 93.12 165 LYS B N 1
ATOM 5865 C CA . LYS B 1 165 ? 9.234 -47.5 -30.844 1 93.12 165 LYS B CA 1
ATOM 5866 C C . LYS B 1 165 ? 9.836 -46.406 -29.969 1 93.12 165 LYS B C 1
ATOM 5868 O O . LYS B 1 165 ? 9.32 -45.281 -29.938 1 93.12 165 LYS B O 1
ATOM 5873 N N . ILE B 1 166 ? 10.867 -46.688 -29.297 1 92 166 ILE B N 1
ATOM 5874 C CA . ILE B 1 166 ? 11.562 -45.719 -28.484 1 92 166 ILE B CA 1
ATOM 5875 C C . ILE B 1 166 ? 12.117 -44.594 -29.375 1 92 166 ILE B C 1
ATOM 5877 O O . ILE B 1 166 ? 12.016 -43.438 -29.031 1 92 166 ILE B O 1
ATOM 5881 N N . GLY B 1 167 ? 12.703 -45 -30.5 1 90.75 167 GLY B N 1
ATOM 5882 C CA . GLY B 1 167 ? 13.227 -44.031 -31.438 1 90.75 167 GLY B CA 1
ATOM 5883 C C . GLY B 1 167 ? 12.18 -43.031 -31.922 1 90.75 167 GLY B C 1
ATOM 5884 O O . GLY B 1 167 ? 12.445 -41.844 -32.031 1 90.75 167 GLY B O 1
ATOM 5885 N N . LEU B 1 168 ? 10.992 -43.594 -32.156 1 91.62 168 LEU B N 1
ATOM 5886 C CA . LEU B 1 168 ? 9.898 -42.75 -32.594 1 91.62 168 LEU B CA 1
ATOM 5887 C C . LEU B 1 168 ? 9.492 -41.75 -31.5 1 91.62 168 LEU B C 1
ATOM 5889 O O . LEU B 1 168 ? 9.195 -40.594 -31.781 1 91.62 168 LEU B O 1
ATOM 5893 N N . GLN B 1 169 ? 9.453 -42.25 -30.297 1 89.31 169 GLN B N 1
ATOM 5894 C CA . GLN B 1 169 ? 9.102 -41.375 -29.172 1 89.31 169 GLN B CA 1
ATOM 5895 C C . GLN B 1 169 ? 10.148 -40.312 -28.969 1 89.31 169 GLN B C 1
ATOM 5897 O O . GLN B 1 169 ? 9.82 -39.156 -28.625 1 89.31 169 GLN B O 1
ATOM 5902 N N . ILE B 1 170 ? 11.391 -40.656 -29.141 1 88.81 170 ILE B N 1
ATOM 5903 C CA . ILE B 1 170 ? 12.469 -39.688 -29 1 88.81 170 ILE B CA 1
ATOM 5904 C C . ILE B 1 170 ? 12.328 -38.594 -30.047 1 88.81 170 ILE B C 1
ATOM 5906 O O . ILE B 1 170 ? 12.547 -37.406 -29.766 1 88.81 170 ILE B O 1
ATOM 5910 N N . GLU B 1 171 ? 11.969 -38.969 -31.25 1 87.5 171 GLU B N 1
ATOM 5911 C CA . GLU B 1 171 ? 11.758 -38 -32.312 1 87.5 171 GLU B CA 1
ATOM 5912 C C . GLU B 1 171 ? 10.641 -37.031 -31.953 1 87.5 171 GLU B C 1
ATOM 5914 O O . GLU B 1 171 ? 10.727 -35.844 -32.25 1 87.5 171 GLU B O 1
ATOM 5919 N N . GLU B 1 172 ? 9.562 -37.562 -31.328 1 84.25 172 GLU B N 1
ATOM 5920 C CA . GLU B 1 172 ? 8.469 -36.719 -30.891 1 84.25 172 GLU B CA 1
ATOM 5921 C C . GLU B 1 172 ? 8.93 -35.719 -29.828 1 84.25 172 GLU B C 1
ATOM 5923 O O . GLU B 1 172 ? 8.539 -34.562 -29.844 1 84.25 172 GLU B O 1
ATOM 5928 N N . ILE B 1 173 ? 9.688 -36.188 -28.953 1 86.12 173 ILE B N 1
ATOM 5929 C CA . ILE B 1 173 ? 10.211 -35.344 -27.891 1 86.12 173 ILE B CA 1
ATOM 5930 C C . ILE B 1 173 ? 11.125 -34.25 -28.484 1 86.12 173 ILE B C 1
ATOM 5932 O O . ILE B 1 173 ? 11.133 -33.125 -28.016 1 86.12 173 ILE B O 1
ATOM 5936 N N . GLU B 1 174 ? 11.867 -34.625 -29.484 1 86.06 174 GLU B N 1
ATOM 5937 C CA . GLU B 1 174 ? 12.789 -33.688 -30.125 1 86.06 174 GLU B CA 1
ATOM 5938 C C . GLU B 1 174 ? 12.039 -32.531 -30.734 1 86.06 174 GLU B C 1
ATOM 5940 O O . GLU B 1 174 ? 12.547 -31.391 -30.75 1 86.06 174 GLU B O 1
ATOM 5945 N N . LYS B 1 175 ? 10.859 -32.719 -31.203 1 81.44 175 LYS B N 1
ATOM 5946 C CA . LYS B 1 175 ? 10.055 -31.625 -31.734 1 81.44 175 LYS B CA 1
ATOM 5947 C C . LYS B 1 175 ? 9.703 -30.609 -30.656 1 81.44 175 LYS B C 1
ATOM 5949 O O . LYS B 1 175 ? 9.695 -29.406 -30.891 1 81.44 175 LYS B O 1
ATOM 5954 N N . ASN B 1 176 ? 9.547 -31.188 -29.516 1 84.12 176 ASN B N 1
ATOM 5955 C CA . ASN B 1 176 ? 9.172 -30.328 -28.406 1 84.12 176 ASN B CA 1
ATOM 5956 C C . ASN B 1 176 ? 10.391 -29.609 -27.812 1 84.12 176 ASN B C 1
ATOM 5958 O O . ASN B 1 176 ? 10.25 -28.625 -27.094 1 84.12 176 ASN B O 1
ATOM 5962 N N . THR B 1 177 ? 11.57 -30.141 -28.188 1 88.44 177 THR B N 1
ATOM 5963 C CA . THR B 1 177 ? 12.797 -29.547 -27.672 1 88.44 177 THR B CA 1
ATOM 5964 C C . THR B 1 177 ? 13.016 -28.156 -28.266 1 88.44 177 THR B C 1
ATOM 5966 O O . THR B 1 177 ? 13.531 -27.266 -27.578 1 88.44 177 THR B O 1
ATOM 5969 N N . GLU B 1 178 ? 12.641 -28.016 -29.484 1 86.62 178 GLU B N 1
ATOM 5970 C CA . GLU B 1 178 ? 12.773 -26.688 -30.094 1 86.62 178 GLU B CA 1
ATOM 5971 C C . GLU B 1 178 ? 11.906 -25.656 -29.375 1 86.62 178 GLU B C 1
ATOM 5973 O O . GLU B 1 178 ? 12.344 -24.531 -29.141 1 86.62 178 GLU B O 1
ATOM 5978 N N . MET B 1 179 ? 10.664 -26.078 -29.078 1 88.88 179 MET B N 1
ATOM 5979 C CA . MET B 1 179 ? 9.773 -25.188 -28.344 1 88.88 179 MET B CA 1
ATOM 5980 C C . MET B 1 179 ? 10.336 -24.875 -26.969 1 88.88 179 MET B C 1
ATOM 5982 O O . MET B 1 179 ? 10.211 -23.734 -26.484 1 88.88 179 MET B O 1
ATOM 5986 N N . ALA B 1 180 ? 10.938 -25.812 -26.375 1 91.44 180 ALA B N 1
ATOM 5987 C CA . ALA B 1 180 ? 11.555 -25.625 -25.062 1 91.44 180 ALA B CA 1
ATOM 5988 C C . ALA B 1 180 ? 12.734 -24.656 -25.141 1 91.44 180 ALA B C 1
ATOM 5990 O O . ALA B 1 180 ? 12.938 -23.844 -24.25 1 91.44 180 ALA B O 1
ATOM 5991 N N . ARG B 1 181 ? 13.516 -24.797 -26.25 1 93.31 181 ARG B N 1
ATOM 5992 C CA . ARG B 1 181 ? 14.633 -23.875 -26.438 1 93.31 181 ARG B CA 1
ATOM 5993 C C . ARG B 1 181 ? 14.141 -22.438 -26.594 1 93.31 181 ARG B C 1
ATOM 5995 O O . ARG B 1 181 ? 14.711 -21.516 -26 1 93.31 181 ARG B O 1
ATOM 6002 N N . LYS B 1 182 ? 13.086 -22.328 -27.312 1 92.69 182 LYS B N 1
ATOM 6003 C CA . LYS B 1 182 ? 12.508 -21 -27.5 1 92.69 182 LYS B CA 1
ATOM 6004 C C . LYS B 1 182 ? 11.922 -20.469 -26.203 1 92.69 182 LYS B C 1
ATOM 6006 O O . LYS B 1 182 ? 12.023 -19.266 -25.906 1 92.69 182 LYS B O 1
ATOM 6011 N N . ASN B 1 183 ? 11.289 -21.328 -25.5 1 93.44 183 ASN B N 1
ATOM 6012 C CA . ASN B 1 183 ? 10.781 -20.969 -24.172 1 93.44 183 ASN B CA 1
ATOM 6013 C C . ASN B 1 183 ? 11.898 -20.469 -23.266 1 93.44 183 ASN B C 1
ATOM 6015 O O . ASN B 1 183 ? 11.742 -19.453 -22.578 1 93.44 183 ASN B O 1
ATOM 6019 N N . LEU B 1 184 ? 12.984 -21.156 -23.312 1 95.06 184 LEU B N 1
ATOM 6020 C CA . LEU B 1 184 ? 14.133 -20.781 -22.5 1 95.06 184 LEU B CA 1
ATOM 6021 C C . LEU B 1 184 ? 14.656 -19.406 -22.906 1 95.06 184 LEU B C 1
ATOM 6023 O O . LEU B 1 184 ? 14.977 -18.578 -22.047 1 95.06 184 LEU B O 1
ATOM 6027 N N . ASP B 1 185 ? 14.727 -19.172 -24.141 1 95.56 185 ASP B N 1
ATOM 6028 C CA . ASP B 1 185 ? 15.18 -17.875 -24.625 1 95.56 185 ASP B CA 1
ATOM 6029 C C . ASP B 1 185 ? 14.258 -16.766 -24.141 1 95.56 185 ASP B C 1
ATOM 6031 O O . ASP B 1 185 ? 14.727 -15.703 -23.719 1 95.56 185 ASP B O 1
ATOM 6035 N N . LEU B 1 186 ? 12.992 -17.031 -24.219 1 94.44 186 LEU B N 1
ATOM 6036 C CA . LEU B 1 186 ? 12.008 -16.047 -23.797 1 94.44 186 LEU B CA 1
ATOM 6037 C C . LEU B 1 186 ? 12.125 -15.781 -22.297 1 94.44 186 LEU B C 1
ATOM 6039 O O . LEU B 1 186 ? 12.094 -14.625 -21.859 1 94.44 186 LEU B O 1
ATOM 6043 N N . ILE B 1 187 ? 12.25 -16.812 -21.516 1 95.5 187 ILE B N 1
ATOM 6044 C CA . ILE B 1 187 ? 12.383 -16.688 -20.062 1 95.5 187 ILE B CA 1
ATOM 6045 C C . ILE B 1 187 ? 13.633 -15.883 -19.719 1 95.5 187 ILE B C 1
ATOM 6047 O O . ILE B 1 187 ? 13.602 -15.008 -18.844 1 95.5 187 ILE B O 1
ATOM 6051 N N . THR B 1 188 ? 14.703 -16.125 -20.453 1 95.38 188 THR B N 1
ATOM 6052 C CA . THR B 1 188 ? 15.953 -15.406 -20.234 1 95.38 188 THR B CA 1
ATOM 6053 C C . THR B 1 188 ? 15.789 -13.93 -20.578 1 95.38 188 THR B C 1
ATOM 6055 O O . THR B 1 188 ? 16.266 -13.062 -19.859 1 95.38 188 THR B O 1
ATOM 6058 N N . ALA B 1 189 ? 15.109 -13.734 -21.641 1 94.44 189 ALA B N 1
ATOM 6059 C CA . ALA B 1 189 ? 14.891 -12.359 -22.062 1 94.44 189 ALA B CA 1
ATOM 6060 C C . ALA B 1 189 ? 14.047 -11.594 -21.047 1 94.44 189 ALA B C 1
ATOM 6062 O O . ALA B 1 189 ? 14.352 -10.445 -20.719 1 94.44 189 ALA B O 1
ATOM 6063 N N . VAL B 1 190 ? 12.992 -12.188 -20.641 1 92.5 190 VAL B N 1
ATOM 6064 C CA . VAL B 1 190 ? 12.109 -11.562 -19.656 1 92.5 190 VAL B CA 1
ATOM 6065 C C . VAL B 1 190 ? 12.867 -11.336 -18.359 1 92.5 190 VAL B C 1
ATOM 6067 O O . VAL B 1 190 ? 12.734 -10.289 -17.719 1 92.5 190 VAL B O 1
ATOM 6070 N N . GLY B 1 191 ? 13.625 -12.336 -17.953 1 93.88 191 GLY B N 1
ATOM 6071 C CA . GLY B 1 191 ? 14.438 -12.203 -16.75 1 93.88 191 GLY B CA 1
ATOM 6072 C C . GLY B 1 191 ? 15.422 -11.047 -16.828 1 93.88 191 GLY B C 1
ATOM 6073 O O . GLY B 1 191 ? 15.562 -10.281 -15.875 1 93.88 191 GLY B O 1
ATOM 6074 N N . ASP B 1 192 ? 16.078 -10.953 -17.969 1 95.62 192 ASP B N 1
ATOM 6075 C CA . ASP B 1 192 ? 17.047 -9.875 -18.172 1 95.62 192 ASP B CA 1
ATOM 6076 C C . ASP B 1 192 ? 16.359 -8.508 -18.109 1 95.62 192 ASP B C 1
ATOM 6078 O O . ASP B 1 192 ? 16.922 -7.551 -17.562 1 95.62 192 ASP B O 1
ATOM 6082 N N . ALA B 1 193 ? 15.219 -8.461 -18.703 1 93.5 193 ALA B N 1
ATOM 6083 C CA . ALA B 1 193 ? 14.469 -7.215 -18.672 1 93.5 193 ALA B CA 1
ATOM 6084 C C . ALA B 1 193 ? 14.078 -6.84 -17.25 1 93.5 193 ALA B C 1
ATOM 6086 O O . ALA B 1 193 ? 14.141 -5.664 -16.875 1 93.5 193 ALA B O 1
ATOM 6087 N N . MET B 1 194 ? 13.703 -7.77 -16.5 1 94.56 194 MET B N 1
ATOM 6088 C CA . MET B 1 194 ? 13.32 -7.527 -15.117 1 94.56 194 MET B CA 1
ATOM 6089 C C . MET B 1 194 ? 14.516 -7.059 -14.297 1 94.56 194 MET B C 1
ATOM 6091 O O . MET B 1 194 ? 14.391 -6.137 -13.492 1 94.56 194 MET B O 1
ATOM 6095 N N . LEU B 1 195 ? 15.641 -7.68 -14.508 1 96 195 LEU B N 1
ATOM 6096 C CA . LEU B 1 195 ? 16.844 -7.289 -13.797 1 96 195 LEU B CA 1
ATOM 6097 C C . LEU B 1 195 ? 17.25 -5.863 -14.148 1 96 195 LEU B C 1
ATOM 6099 O O . LEU B 1 195 ? 17.719 -5.113 -13.289 1 96 195 LEU B O 1
ATOM 6103 N N . ALA B 1 196 ? 17.031 -5.543 -15.352 1 95.75 196 ALA B N 1
ATOM 6104 C CA . ALA B 1 196 ? 17.328 -4.176 -15.773 1 95.75 196 ALA B CA 1
ATOM 6105 C C . ALA B 1 196 ? 16.375 -3.182 -15.102 1 95.75 196 ALA B C 1
ATOM 6107 O O . ALA B 1 196 ? 16.797 -2.094 -14.703 1 95.75 196 ALA B O 1
ATOM 6108 N N . GLU B 1 197 ? 15.125 -3.555 -15.023 1 93.75 197 GLU B N 1
ATOM 6109 C CA . GLU B 1 197 ? 14.148 -2.697 -14.352 1 93.75 197 GLU B CA 1
ATOM 6110 C C . GLU B 1 197 ? 14.484 -2.535 -12.875 1 93.75 197 GLU B C 1
ATOM 6112 O O . GLU B 1 197 ? 14.344 -1.443 -12.312 1 93.75 197 GLU B O 1
ATOM 6117 N N . LEU B 1 198 ? 14.906 -3.574 -12.203 1 95.5 198 LEU B N 1
ATOM 6118 C CA . LEU B 1 198 ? 15.32 -3.525 -10.805 1 95.5 198 LEU B CA 1
ATOM 6119 C C . LEU B 1 198 ? 16.484 -2.566 -10.617 1 95.5 198 LEU B C 1
ATOM 6121 O O . LEU B 1 198 ? 16.516 -1.787 -9.664 1 95.5 198 LEU B O 1
ATOM 6125 N N . GLN B 1 199 ? 17.406 -2.654 -11.523 1 96.38 199 GLN B N 1
ATOM 6126 C CA . GLN B 1 199 ? 18.562 -1.766 -11.461 1 96.38 199 GLN B CA 1
ATOM 6127 C C . GLN B 1 199 ? 18.156 -0.307 -11.625 1 96.38 199 GLN B C 1
ATOM 6129 O O . GLN B 1 199 ? 18.672 0.576 -10.945 1 96.38 199 GLN B O 1
ATOM 6134 N N . ALA B 1 200 ? 17.219 -0.122 -12.523 1 95.19 200 ALA B N 1
ATOM 6135 C CA . ALA B 1 200 ? 16.734 1.236 -12.75 1 95.19 200 ALA B CA 1
ATOM 6136 C C . ALA B 1 200 ? 16.062 1.792 -11.5 1 95.19 200 ALA B C 1
ATOM 6138 O O . ALA B 1 200 ? 16.25 2.961 -11.156 1 95.19 200 ALA B O 1
ATOM 6139 N N . ILE B 1 201 ? 15.297 1.009 -10.867 1 94.44 201 ILE B N 1
ATOM 6140 C CA . ILE B 1 201 ? 14.625 1.417 -9.641 1 94.44 201 ILE B CA 1
ATOM 6141 C C . ILE B 1 201 ? 15.664 1.762 -8.57 1 94.44 201 ILE B C 1
ATOM 6143 O O . ILE B 1 201 ? 15.531 2.773 -7.879 1 94.44 201 ILE B O 1
ATOM 6147 N N . HIS B 1 202 ? 16.641 0.937 -8.414 1 96.44 202 HIS B N 1
ATOM 6148 C CA . HIS B 1 202 ? 17.719 1.152 -7.445 1 96.44 202 HIS B CA 1
ATOM 6149 C C . HIS B 1 202 ? 18.469 2.445 -7.738 1 96.44 202 HIS B C 1
ATOM 6151 O O . HIS B 1 202 ? 18.734 3.236 -6.832 1 96.44 202 HIS B O 1
ATOM 6157 N N . ASP B 1 203 ? 18.844 2.631 -9 1 97 203 ASP B N 1
ATOM 6158 C CA . ASP B 1 203 ? 19.594 3.814 -9.383 1 97 203 ASP B CA 1
ATOM 6159 C C . ASP B 1 203 ? 18.797 5.09 -9.117 1 97 203 ASP B C 1
ATOM 6161 O O . ASP B 1 203 ? 19.359 6.094 -8.672 1 97 203 ASP B O 1
ATOM 6165 N N . ALA B 1 204 ? 17.562 4.992 -9.438 1 94.88 204 ALA B N 1
ATOM 6166 C CA . ALA B 1 204 ? 16.703 6.152 -9.188 1 94.88 204 ALA B CA 1
ATOM 6167 C C . ALA B 1 204 ? 16.656 6.477 -7.691 1 94.88 204 ALA B C 1
ATOM 6169 O O . ALA B 1 204 ? 16.75 7.641 -7.301 1 94.88 204 ALA B O 1
ATOM 6170 N N . ALA B 1 205 ? 16.5 5.492 -6.852 1 96.12 205 ALA B N 1
ATOM 6171 C CA . ALA B 1 205 ? 16.453 5.68 -5.402 1 96.12 205 ALA B CA 1
ATOM 6172 C C . ALA B 1 205 ? 17.781 6.215 -4.879 1 96.12 205 ALA B C 1
ATOM 6174 O O . ALA B 1 205 ? 17.812 7.117 -4.039 1 96.12 205 ALA B O 1
ATOM 6175 N N . LYS B 1 206 ? 18.891 5.664 -5.371 1 96.31 206 LYS B N 1
ATOM 6176 C CA . LYS B 1 206 ? 20.219 6.105 -4.98 1 96.31 206 LYS B CA 1
ATOM 6177 C C . LYS B 1 206 ? 20.453 7.566 -5.352 1 96.31 206 LYS B C 1
ATOM 6179 O O . LYS B 1 206 ? 21 8.336 -4.559 1 96.31 206 LYS B O 1
ATOM 6184 N N . MET B 1 207 ? 20.016 7.891 -6.488 1 96.69 207 MET B N 1
ATOM 6185 C CA . MET B 1 207 ? 20.172 9.266 -6.957 1 96.69 207 MET B CA 1
ATOM 6186 C C . MET B 1 207 ? 19.406 10.234 -6.074 1 96.69 207 MET B C 1
ATOM 6188 O O . MET B 1 207 ? 19.891 11.32 -5.762 1 96.69 207 MET B O 1
ATOM 6192 N N . GLU B 1 208 ? 18.25 9.875 -5.715 1 94.81 208 GLU B N 1
ATOM 6193 C CA . GLU B 1 208 ? 17.438 10.719 -4.84 1 94.81 208 GLU B CA 1
ATOM 6194 C C . GLU B 1 208 ? 18.125 10.953 -3.502 1 94.81 208 GLU B C 1
ATOM 6196 O O . GLU B 1 208 ? 18.188 12.086 -3.023 1 94.81 208 GLU B O 1
ATOM 6201 N N . VAL B 1 209 ? 18.641 9.945 -2.908 1 95.94 209 VAL B N 1
ATOM 6202 C CA . VAL B 1 209 ? 19.312 10.039 -1.622 1 95.94 209 VAL B CA 1
ATOM 6203 C C . VAL B 1 209 ? 20.562 10.906 -1.762 1 95.94 209 VAL B C 1
ATOM 6205 O O . VAL B 1 209 ? 20.828 11.773 -0.926 1 95.94 209 VAL B O 1
ATOM 6208 N N . GLN B 1 210 ? 21.297 10.695 -2.85 1 96.06 210 GLN B N 1
ATOM 6209 C CA . GLN B 1 210 ? 22.531 11.438 -3.068 1 96.06 210 GLN B CA 1
ATOM 6210 C C . GLN B 1 210 ? 22.25 12.922 -3.266 1 96.06 210 GLN B C 1
ATOM 6212 O O . GLN B 1 210 ? 23.016 13.773 -2.799 1 96.06 210 GLN B O 1
ATOM 6217 N N . GLU B 1 211 ? 21.203 13.188 -3.938 1 95.94 211 GLU B N 1
ATOM 6218 C CA . GLU B 1 211 ? 20.828 14.578 -4.148 1 95.94 211 GLU B CA 1
ATOM 6219 C C . GLU B 1 211 ? 20.516 15.273 -2.822 1 95.94 211 GLU B C 1
ATOM 6221 O O . GLU B 1 211 ? 20.953 16.406 -2.6 1 95.94 211 GLU B O 1
ATOM 6226 N N . ILE B 1 212 ? 19.828 14.625 -1.989 1 95.44 212 ILE B N 1
ATOM 6227 C CA . ILE B 1 212 ? 19.484 15.18 -0.684 1 95.44 212 ILE B CA 1
ATOM 6228 C C . ILE B 1 212 ? 20.75 15.352 0.153 1 95.44 212 ILE B C 1
ATOM 6230 O O . ILE B 1 212 ? 20.938 16.375 0.8 1 95.44 212 ILE B O 1
ATOM 6234 N N . LEU B 1 213 ? 21.609 14.391 0.123 1 96 213 LEU B N 1
ATOM 6235 C CA . LEU B 1 213 ? 22.859 14.453 0.869 1 96 213 LEU B CA 1
ATOM 6236 C C . LEU B 1 213 ? 23.719 15.609 0.387 1 96 213 LEU B C 1
ATOM 6238 O O . LEU B 1 213 ? 24.297 16.344 1.197 1 96 213 LEU B O 1
ATOM 6242 N N . ASP B 1 214 ? 23.781 15.75 -0.9 1 96.25 214 ASP B N 1
ATOM 6243 C CA . ASP B 1 214 ? 24.594 16.828 -1.477 1 96.25 214 ASP B CA 1
ATOM 6244 C C . ASP B 1 214 ? 24.047 18.188 -1.092 1 96.25 214 ASP B C 1
ATOM 6246 O O . ASP B 1 214 ? 24.812 19.109 -0.795 1 96.25 214 ASP B O 1
ATOM 6250 N N . GLU B 1 215 ? 22.781 18.297 -1.104 1 95.31 215 GLU B N 1
ATOM 6251 C CA . GLU B 1 215 ? 22.156 19.547 -0.713 1 95.31 215 GLU B CA 1
ATOM 6252 C C . GLU B 1 215 ? 22.484 19.906 0.735 1 95.31 215 GLU B C 1
ATOM 6254 O O . GLU B 1 215 ? 22.859 21.047 1.033 1 95.31 215 GLU B O 1
ATOM 6259 N N . LYS B 1 216 ? 22.391 18.953 1.603 1 95.69 216 LYS B N 1
ATOM 6260 C CA . LYS B 1 216 ? 22.656 19.188 3.018 1 95.69 216 LYS B CA 1
ATOM 6261 C C . LYS B 1 216 ? 24.156 19.422 3.254 1 95.69 216 LYS B C 1
ATOM 6263 O O . LYS B 1 216 ? 24.531 20.266 4.066 1 95.69 216 LYS B O 1
ATOM 6268 N N . ARG B 1 217 ? 24.969 18.734 2.541 1 95.19 217 ARG B N 1
ATOM 6269 C CA . ARG B 1 217 ? 26.422 18.922 2.637 1 95.19 217 ARG B CA 1
ATOM 6270 C C . ARG B 1 217 ? 26.812 20.328 2.197 1 95.19 217 ARG B C 1
ATOM 6272 O O . ARG B 1 217 ? 27.625 20.984 2.859 1 95.19 217 ARG B O 1
ATOM 6279 N N . GLU B 1 218 ? 26.203 20.703 1.101 1 94.38 218 GLU B N 1
ATOM 6280 C CA . GLU B 1 218 ? 26.516 22.031 0.583 1 94.38 218 GLU B CA 1
ATOM 6281 C C . GLU B 1 218 ? 26.125 23.125 1.584 1 94.38 218 GLU B C 1
ATOM 6283 O O . GLU B 1 218 ? 26.906 24.047 1.821 1 94.38 218 GLU B O 1
ATOM 6288 N N . GLU B 1 219 ? 24.984 22.984 2.145 1 91.75 219 GLU B N 1
ATOM 6289 C CA . GLU B 1 219 ? 24.516 23.969 3.125 1 91.75 219 GLU B CA 1
ATOM 6290 C C . GLU B 1 219 ? 25.422 24 4.348 1 91.75 219 GLU B C 1
ATOM 6292 O O . GLU B 1 219 ? 25.812 25.062 4.82 1 91.75 219 GLU B O 1
ATOM 6297 N N . LEU B 1 220 ? 25.828 22.859 4.84 1 92.81 220 LEU B N 1
ATOM 6298 C CA . LEU B 1 220 ? 26.656 22.781 6.043 1 92.81 220 LEU B CA 1
ATOM 6299 C C . LEU B 1 220 ? 28.078 23.234 5.754 1 92.81 220 LEU B C 1
ATOM 6301 O O . LEU B 1 220 ? 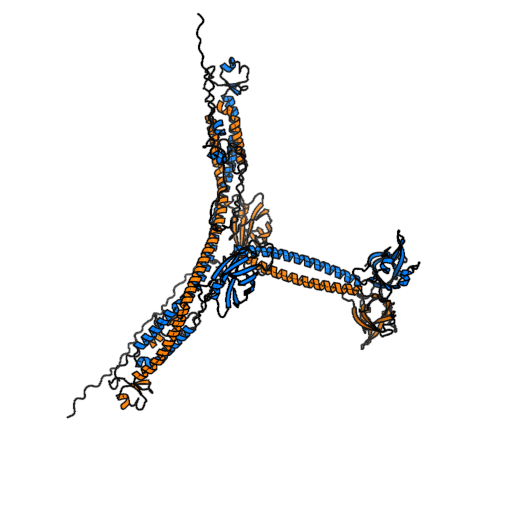28.734 23.859 6.602 1 92.81 220 LEU B O 1
ATOM 6305 N N . GLU B 1 221 ? 28.594 22.969 4.582 1 91.88 221 GLU B N 1
ATOM 6306 C CA . GLU B 1 221 ? 29.922 23.422 4.203 1 91.88 221 GLU B CA 1
ATOM 6307 C C . GLU B 1 221 ? 29.984 24.953 4.121 1 91.88 221 GLU B C 1
ATOM 6309 O O . GLU B 1 221 ? 31 25.547 4.496 1 91.88 221 GLU B O 1
ATOM 6314 N N . LYS B 1 222 ? 28.922 25.484 3.631 1 86.81 222 LYS B N 1
ATOM 6315 C CA . LYS B 1 222 ? 28.844 26.938 3.619 1 86.81 222 LYS B CA 1
ATOM 6316 C C . LYS B 1 222 ? 28.938 27.5 5.031 1 86.81 222 LYS B C 1
ATOM 6318 O O . LYS B 1 222 ? 29.641 28.484 5.266 1 86.81 222 LYS B O 1
ATOM 6323 N N . ARG B 1 223 ? 28.328 26.844 5.961 1 87.44 223 ARG B N 1
ATOM 6324 C CA . ARG B 1 223 ? 28.344 27.281 7.352 1 87.44 223 ARG B CA 1
ATOM 6325 C C . ARG B 1 223 ? 29.719 27.078 7.98 1 87.44 223 ARG B C 1
ATOM 6327 O O . ARG B 1 223 ? 30.188 27.906 8.75 1 87.44 223 ARG B O 1
ATOM 6334 N N . ILE B 1 224 ? 30.344 26.016 7.613 1 90.31 224 ILE B N 1
ATOM 6335 C CA . ILE B 1 224 ? 31.641 25.656 8.188 1 90.31 224 ILE B CA 1
ATOM 6336 C C . ILE B 1 224 ? 32.719 26.609 7.668 1 90.31 224 ILE B C 1
ATOM 6338 O O . ILE B 1 224 ? 33.625 26.984 8.414 1 90.31 224 ILE B O 1
ATOM 6342 N N . ASN B 1 225 ? 32.562 27.125 6.492 1 88.75 225 ASN B N 1
ATOM 6343 C CA . ASN B 1 225 ? 33.594 27.953 5.871 1 88.75 225 ASN B CA 1
ATOM 6344 C C . ASN B 1 225 ? 33.344 29.438 6.102 1 88.75 225 ASN B C 1
ATOM 6346 O O . ASN B 1 225 ? 34.188 30.281 5.77 1 88.75 225 ASN B O 1
ATOM 6350 N N . LEU B 1 226 ? 32.25 29.734 6.656 1 86.31 226 LEU B N 1
ATOM 6351 C CA . LEU B 1 226 ? 31.859 31.125 6.797 1 86.31 226 LEU B CA 1
ATOM 6352 C C . LEU B 1 226 ? 32.844 31.906 7.656 1 86.31 226 LEU B C 1
ATOM 6354 O O . LEU B 1 226 ? 33.25 33 7.289 1 86.31 226 LEU B O 1
ATOM 6358 N N . PRO B 1 227 ? 33.281 31.375 8.859 1 88.25 227 PRO B N 1
ATOM 6359 C CA . PRO B 1 227 ? 34.219 32.156 9.688 1 88.25 227 PRO B CA 1
ATOM 6360 C C . PRO B 1 227 ? 35.5 32.469 8.961 1 88.25 227 PRO B C 1
ATOM 6362 O O . PRO B 1 227 ? 36 33.594 9.062 1 88.25 227 PRO B O 1
ATOM 6365 N N . ASP B 1 228 ? 36.031 31.562 8.258 1 88.62 228 ASP B N 1
ATOM 6366 C CA . ASP B 1 228 ? 37.281 31.797 7.527 1 88.62 228 ASP B CA 1
ATOM 6367 C C . ASP B 1 228 ? 37.094 32.844 6.438 1 88.62 228 ASP B C 1
ATOM 6369 O O . ASP B 1 228 ? 37.969 33.688 6.207 1 88.62 228 ASP B O 1
ATOM 6373 N N . GLU B 1 229 ? 35.969 32.812 5.797 1 84.69 229 GLU B N 1
ATOM 6374 C CA . GLU B 1 229 ? 35.656 33.781 4.758 1 84.69 229 GLU B CA 1
ATOM 6375 C C . GLU B 1 229 ? 35.531 35.188 5.34 1 84.69 229 GLU B C 1
ATOM 6377 O O . GLU B 1 229 ? 36.031 36.156 4.762 1 84.69 229 GLU B O 1
ATOM 6382 N N . ARG B 1 230 ? 34.906 35.25 6.461 1 87 230 ARG B N 1
ATOM 6383 C CA . ARG B 1 230 ? 34.719 36.562 7.102 1 87 230 ARG B CA 1
ATOM 6384 C C . ARG B 1 230 ? 36.031 37.094 7.66 1 87 230 ARG B C 1
ATOM 6386 O O . ARG B 1 230 ? 36.312 38.281 7.609 1 87 230 ARG B O 1
ATOM 6393 N N . LYS B 1 231 ? 36.875 36.219 8.172 1 88.19 231 LYS B N 1
ATOM 6394 C CA . LYS B 1 231 ? 38.188 36.625 8.656 1 88.19 231 LYS B CA 1
ATOM 6395 C C . LYS B 1 231 ? 39.031 37.219 7.516 1 88.19 231 LYS B C 1
ATOM 6397 O O . LYS B 1 231 ? 39.781 38.188 7.703 1 88.19 231 LYS B O 1
ATOM 6402 N N . ALA B 1 232 ? 38.875 36.531 6.449 1 86.94 232 ALA B N 1
ATOM 6403 C CA . ALA B 1 232 ? 39.625 37 5.281 1 86.94 232 ALA B CA 1
ATOM 6404 C C . ALA B 1 232 ? 39.125 38.375 4.859 1 86.94 232 ALA B C 1
ATOM 6406 O O . ALA B 1 232 ? 39.938 39.25 4.473 1 86.94 232 ALA B O 1
ATOM 6407 N N . LEU B 1 233 ? 37.875 38.656 5.004 1 85.25 233 LEU B N 1
ATOM 6408 C CA . LEU B 1 233 ? 37.312 39.938 4.645 1 85.25 233 LEU B CA 1
ATOM 6409 C C . LEU B 1 233 ? 37.781 41.031 5.629 1 85.25 233 LEU B C 1
ATOM 6411 O O . LEU B 1 233 ? 38.062 42.156 5.23 1 85.25 233 LEU B O 1
ATOM 6415 N N . VAL B 1 234 ? 37.812 40.656 6.867 1 88.38 234 VAL B N 1
ATOM 6416 C CA . VAL B 1 234 ? 38.25 41.594 7.895 1 88.38 234 VAL B CA 1
ATOM 6417 C C . VAL B 1 234 ? 39.75 41.906 7.684 1 88.38 234 VAL B C 1
ATOM 6419 O O . VAL B 1 234 ? 40.156 43.062 7.789 1 88.38 234 VAL B O 1
ATOM 6422 N N . LYS B 1 235 ? 40.469 40.938 7.375 1 88.44 235 LYS B N 1
ATOM 6423 C CA . LYS B 1 235 ? 41.906 41.156 7.105 1 88.44 235 LYS B CA 1
ATOM 6424 C C . LYS B 1 235 ? 42.094 42.094 5.906 1 88.44 235 LYS B C 1
ATOM 6426 O O . LYS B 1 235 ? 42.938 42.969 5.93 1 88.44 235 LYS B O 1
ATOM 6431 N N . LYS B 1 236 ? 41.312 41.844 4.949 1 84.56 236 LYS B N 1
ATOM 6432 C CA . LYS B 1 236 ? 41.406 42.688 3.768 1 84.56 236 LYS B CA 1
ATOM 6433 C C . LYS B 1 236 ? 41.031 44.125 4.109 1 84.56 236 LYS B C 1
ATOM 6435 O O . LYS B 1 236 ? 41.688 45.062 3.641 1 84.56 236 LYS B O 1
ATOM 6440 N N . LEU B 1 237 ? 40.031 44.312 4.906 1 84.81 237 LEU B N 1
ATOM 6441 C CA . LEU B 1 237 ? 39.625 45.656 5.348 1 84.81 237 LEU B CA 1
ATOM 6442 C C . LEU B 1 237 ? 40.75 46.344 6.133 1 84.81 237 LEU B C 1
ATOM 6444 O O . LEU B 1 237 ? 41.031 47.5 5.898 1 84.81 237 LEU B O 1
ATOM 6448 N N . GLN B 1 238 ? 41.406 45.594 6.941 1 87.06 238 GLN B N 1
ATOM 6449 C CA . GLN B 1 238 ? 42.469 46.156 7.75 1 87.06 238 GLN B CA 1
ATOM 6450 C C . GLN B 1 238 ? 43.688 46.5 6.879 1 87.06 238 GLN B C 1
ATOM 6452 O O . GLN B 1 238 ? 44.344 47.531 7.09 1 87.06 238 GLN B O 1
ATOM 6457 N N . ASP B 1 239 ? 43.906 45.688 5.871 1 85.75 239 ASP B N 1
ATOM 6458 C CA . ASP B 1 239 ? 45.031 45.969 4.957 1 85.75 239 ASP B CA 1
ATOM 6459 C C . ASP B 1 239 ? 44.75 47.188 4.113 1 85.75 239 ASP B C 1
ATOM 6461 O O . ASP B 1 239 ? 45.656 48 3.855 1 85.75 239 ASP B O 1
ATOM 6465 N N . ASP B 1 240 ? 43.531 47.438 3.793 1 82.38 240 ASP B N 1
ATOM 6466 C CA . ASP B 1 240 ? 43.125 48.594 3.008 1 82.38 240 ASP B CA 1
ATOM 6467 C C . ASP B 1 240 ? 43.281 49.875 3.828 1 82.38 240 ASP B C 1
ATOM 6469 O O . ASP B 1 240 ? 43.719 50.906 3.312 1 82.38 240 ASP B O 1
ATOM 6473 N N . ILE B 1 241 ? 42.938 49.812 5.07 1 85.44 241 ILE B N 1
ATOM 6474 C CA . ILE B 1 241 ? 43.062 50.969 5.957 1 85.44 241 ILE B CA 1
ATOM 6475 C C . ILE B 1 241 ? 44.531 51.344 6.148 1 85.44 241 ILE B C 1
ATOM 6477 O O . ILE B 1 241 ? 44.875 52.531 6.074 1 85.44 241 ILE B O 1
ATOM 6481 N N . LYS B 1 242 ? 45.344 50.312 6.293 1 84.62 242 LYS B N 1
ATOM 6482 C CA . LYS B 1 242 ? 46.781 50.531 6.492 1 84.62 242 LYS B CA 1
ATOM 6483 C C . LYS B 1 242 ? 47.406 51.125 5.242 1 84.62 242 LYS B C 1
ATOM 6485 O O . LYS B 1 242 ? 48.312 51.969 5.344 1 84.62 242 LYS B O 1
ATOM 6490 N N . ALA B 1 243 ? 46.844 50.844 4.145 1 82.25 243 ALA B N 1
ATOM 6491 C CA . ALA B 1 243 ? 47.438 51.312 2.879 1 82.25 243 ALA B CA 1
ATOM 6492 C C . ALA B 1 243 ? 47.031 52.75 2.598 1 82.25 243 ALA B C 1
ATOM 6494 O O . ALA B 1 243 ? 47.75 53.469 1.873 1 82.25 243 ALA B O 1
ATOM 6495 N N . LEU B 1 244 ? 45.969 53.438 3.068 1 81.81 244 LEU B N 1
ATOM 6496 C CA . LEU B 1 244 ? 45.469 54.781 2.762 1 81.81 244 LEU B CA 1
ATOM 6497 C C . LEU B 1 244 ? 46.188 55.844 3.564 1 81.81 244 LEU B C 1
ATOM 6499 O O . LEU B 1 244 ? 46.219 57 3.166 1 81.81 244 LEU B O 1
ATOM 6503 N N . GLY B 1 245 ? 46.969 55.531 4.578 1 77.25 245 GLY B N 1
ATOM 6504 C CA . GLY B 1 245 ? 47.562 56.562 5.449 1 77.25 245 GLY B CA 1
ATOM 6505 C C . GLY B 1 245 ? 46.531 57.25 6.332 1 77.25 245 GLY B C 1
ATOM 6506 O O . GLY B 1 245 ? 45.344 56.938 6.25 1 77.25 245 GLY B O 1
ATOM 6507 N N . HIS B 1 246 ? 46.938 58.375 7.023 1 82.12 246 HIS B N 1
ATOM 6508 C CA . HIS B 1 246 ? 46.062 59 8.023 1 82.12 246 HIS B CA 1
ATOM 6509 C C . HIS B 1 246 ? 45 59.844 7.371 1 82.12 246 HIS B C 1
ATOM 6511 O O . HIS B 1 246 ? 43.812 59.656 7.66 1 82.12 246 HIS B O 1
ATOM 6517 N N . PHE B 1 247 ? 45.406 60.656 6.512 1 82.81 247 PHE B N 1
ATOM 6518 C CA . PHE B 1 247 ? 44.469 61.562 5.887 1 82.81 247 PHE B CA 1
ATOM 6519 C C . PHE B 1 247 ? 43.5 60.781 4.988 1 82.81 247 PHE B C 1
ATOM 6521 O O . PHE B 1 247 ? 42.281 61.031 5 1 82.81 247 PHE B O 1
ATOM 6528 N N . GLY B 1 248 ? 44.031 59.75 4.172 1 82.12 248 GLY B N 1
ATOM 6529 C CA . GLY B 1 248 ? 43.219 58.906 3.32 1 82.12 248 GLY B CA 1
ATOM 6530 C C . GLY B 1 248 ? 42.125 58.188 4.082 1 82.12 248 GLY B C 1
ATOM 6531 O O . GLY B 1 248 ? 41 58.094 3.613 1 82.12 248 GLY B O 1
ATOM 6532 N N . PHE B 1 249 ? 42.469 57.719 5.246 1 87.75 249 PHE B N 1
ATOM 6533 C CA . PHE B 1 249 ? 41.5 57 6.07 1 87.75 249 PHE B CA 1
ATOM 6534 C C . PHE B 1 249 ? 40.406 57.938 6.59 1 87.75 249 PHE B C 1
ATOM 6536 O O . PHE B 1 249 ? 39.219 57.625 6.559 1 87.75 249 PHE B O 1
ATOM 6543 N N . ILE B 1 250 ? 40.844 59.094 6.984 1 87.31 250 ILE B N 1
ATOM 6544 C CA . ILE B 1 250 ? 39.875 60.062 7.543 1 87.31 250 ILE B CA 1
ATOM 6545 C C . ILE B 1 250 ? 38.844 60.438 6.496 1 87.31 250 ILE B C 1
ATOM 6547 O O . ILE B 1 250 ? 37.656 60.5 6.801 1 87.31 250 ILE B O 1
ATOM 6551 N N . LYS B 1 251 ? 39.25 60.5 5.289 1 82.88 251 LYS B N 1
ATOM 6552 C CA . LYS B 1 251 ? 38.375 60.906 4.211 1 82.88 251 LYS B CA 1
ATOM 6553 C C . LYS B 1 251 ? 37.375 59.781 3.863 1 82.88 251 LYS B C 1
ATOM 6555 O O . LYS B 1 251 ? 36.25 60.062 3.479 1 82.88 251 LYS B O 1
ATOM 6560 N N . GLN B 1 252 ? 37.875 58.562 4.105 1 85.38 252 GLN B N 1
ATOM 6561 C CA . GLN B 1 252 ? 37.062 57.406 3.682 1 85.38 252 GLN B CA 1
ATOM 6562 C C . GLN B 1 252 ? 36.5 56.656 4.883 1 85.38 252 GLN B C 1
ATOM 6564 O O . GLN B 1 252 ? 36.062 55.531 4.754 1 85.38 252 GLN B O 1
ATOM 6569 N N . GLN B 1 253 ? 36.562 57.156 6.02 1 87.5 253 GLN B N 1
ATOM 6570 C CA . GLN B 1 253 ? 36.156 56.469 7.234 1 87.5 253 GLN B CA 1
ATOM 6571 C C . GLN B 1 253 ? 34.688 56 7.133 1 87.5 253 GLN B C 1
ATOM 6573 O O . GLN B 1 253 ? 34.375 54.875 7.555 1 87.5 253 GLN B O 1
ATOM 6578 N N . GLU B 1 254 ? 33.844 56.875 6.59 1 86.25 254 GLU B N 1
ATOM 6579 C CA . GLU B 1 254 ? 32.406 56.531 6.496 1 86.25 254 GLU B CA 1
ATOM 6580 C C . GLU B 1 254 ? 32.219 55.281 5.637 1 86.25 254 GLU B C 1
ATOM 6582 O O . GLU B 1 254 ? 31.359 54.438 5.957 1 86.25 254 GLU B O 1
ATOM 6587 N N . ARG B 1 255 ? 32.969 55.219 4.617 1 82.94 255 ARG B N 1
ATOM 6588 C CA . ARG B 1 255 ? 32.875 54.062 3.748 1 82.94 255 ARG B CA 1
ATOM 6589 C C . ARG B 1 255 ? 33.281 52.781 4.492 1 82.94 255 ARG B C 1
ATOM 6591 O O . ARG B 1 255 ? 32.625 51.75 4.402 1 82.94 255 ARG B O 1
ATOM 6598 N N . PHE B 1 256 ? 34.375 52.812 5.242 1 85.56 256 PHE B N 1
ATOM 6599 C CA . PHE B 1 256 ? 34.875 51.656 5.992 1 85.56 256 PHE B CA 1
ATOM 6600 C C . PHE B 1 256 ? 33.875 51.281 7.098 1 85.56 256 PHE B C 1
ATOM 6602 O O . PHE B 1 256 ? 33.656 50.094 7.352 1 85.56 256 PHE B O 1
ATOM 6609 N N . ASN B 1 257 ? 33.281 52.281 7.66 1 89.19 257 ASN B N 1
ATOM 6610 C CA . ASN B 1 257 ? 32.312 52.031 8.711 1 89.19 257 ASN B CA 1
ATOM 6611 C C . ASN B 1 257 ? 31.062 51.344 8.156 1 89.19 257 ASN B C 1
ATOM 6613 O O . ASN B 1 257 ? 30.5 50.469 8.789 1 89.19 257 ASN B O 1
ATOM 6617 N N . GLU B 1 258 ? 30.688 51.719 6.984 1 86.44 258 GLU B N 1
ATOM 6618 C CA . GLU B 1 258 ? 29.531 51.094 6.336 1 86.44 258 GLU B CA 1
ATOM 6619 C C . GLU B 1 258 ? 29.828 49.625 5.988 1 86.44 258 GLU B C 1
ATOM 6621 O O . GLU B 1 258 ? 28.953 48.781 6.137 1 86.44 258 GLU B O 1
ATOM 6626 N N . GLN B 1 259 ? 31.031 49.406 5.539 1 82.94 259 GLN B N 1
ATOM 6627 C CA . GLN B 1 259 ? 31.438 48.031 5.23 1 82.94 259 GLN B CA 1
ATOM 6628 C C . GLN B 1 259 ? 31.453 47.188 6.488 1 82.94 259 GLN B C 1
ATOM 6630 O O . GLN B 1 259 ? 31.016 46.031 6.457 1 82.94 259 GLN B O 1
ATOM 6635 N N . CYS B 1 260 ? 31.938 47.719 7.562 1 88.12 260 CYS B N 1
ATOM 6636 C CA . CYS B 1 260 ? 31.969 47 8.828 1 88.12 260 CYS B CA 1
ATOM 6637 C C . CYS B 1 260 ? 30.562 46.688 9.305 1 88.12 260 CYS B C 1
ATOM 6639 O O . CYS B 1 260 ? 30.281 45.562 9.758 1 88.12 260 CYS B O 1
ATOM 6641 N N . ASP B 1 261 ? 29.656 47.656 9.109 1 88.44 261 ASP B N 1
ATOM 6642 C CA . ASP B 1 261 ? 28.281 47.438 9.516 1 88.44 261 ASP B CA 1
ATOM 6643 C C . ASP B 1 261 ? 27.625 46.344 8.672 1 88.44 261 ASP B C 1
ATOM 6645 O O . ASP B 1 261 ? 26.875 45.531 9.195 1 88.44 261 ASP B O 1
ATOM 6649 N N . GLY B 1 262 ? 27.875 46.344 7.438 1 82.44 262 GLY B N 1
ATOM 6650 C CA . GLY B 1 262 ? 27.359 45.312 6.566 1 82.44 262 GLY B CA 1
ATOM 6651 C C . GLY B 1 262 ? 27.844 43.938 6.93 1 82.44 262 GLY B C 1
ATOM 6652 O O . GLY B 1 262 ? 27.062 42.969 6.961 1 82.44 262 GLY B O 1
ATOM 6653 N N . LEU B 1 263 ? 29.141 43.844 7.199 1 84.06 263 LEU B N 1
ATOM 6654 C CA . LEU B 1 263 ? 29.734 42.562 7.582 1 84.06 263 LEU B CA 1
ATOM 6655 C C . LEU B 1 263 ? 29.156 42.062 8.906 1 84.06 263 LEU B C 1
ATOM 6657 O O . LEU B 1 263 ? 28.922 40.875 9.078 1 84.06 263 LEU B O 1
ATOM 6661 N N . LEU B 1 264 ? 28.938 43 9.781 1 86.5 264 LEU B N 1
ATOM 6662 C CA . LEU B 1 264 ? 28.375 42.656 11.086 1 86.5 264 LEU B CA 1
ATOM 6663 C C . LEU B 1 264 ? 26.953 42.125 10.938 1 86.5 264 LEU B C 1
ATOM 6665 O O . LEU B 1 264 ? 26.578 41.156 11.594 1 86.5 264 LEU B O 1
ATOM 6669 N N . GLU B 1 265 ? 26.188 42.719 10.109 1 83.94 265 GLU B N 1
ATOM 6670 C CA . GLU B 1 265 ? 24.812 42.281 9.875 1 83.94 265 GLU B CA 1
ATOM 6671 C C . GLU B 1 265 ? 24.766 40.906 9.273 1 83.94 265 GLU B C 1
ATOM 6673 O O . GLU B 1 265 ? 23.906 40.094 9.648 1 83.94 265 GLU B O 1
ATOM 6678 N N . GLN B 1 266 ? 25.609 40.656 8.445 1 77.75 266 GLN B N 1
ATOM 6679 C CA . GLN B 1 266 ? 25.656 39.344 7.801 1 77.75 266 GLN B CA 1
ATOM 6680 C C . GLN B 1 266 ? 26.047 38.25 8.797 1 77.75 266 GLN B C 1
ATOM 6682 O O . GLN B 1 266 ? 25.547 37.125 8.719 1 77.75 266 GLN B O 1
ATOM 6687 N N . CYS B 1 267 ? 26.922 38.594 9.617 1 80.31 267 CYS B N 1
ATOM 6688 C CA . CYS B 1 267 ? 27.359 37.625 10.625 1 80.31 267 CYS B CA 1
ATOM 6689 C C . CYS B 1 267 ? 26.219 37.312 11.602 1 80.31 267 CYS B C 1
ATOM 6691 O O . CYS B 1 267 ? 26.109 36.188 12.094 1 80.31 267 CYS B O 1
ATOM 6693 N N . GLN B 1 268 ? 25.312 38.25 11.766 1 78.75 268 GLN B N 1
ATOM 6694 C CA . GLN B 1 268 ? 24.234 38.094 12.719 1 78.75 268 GLN B CA 1
ATOM 6695 C C . GLN B 1 268 ? 23.094 37.281 12.117 1 78.75 268 GLN B C 1
ATOM 6697 O O . GLN B 1 268 ? 22.344 36.625 12.836 1 78.75 268 GLN B O 1
ATOM 6702 N N . LYS B 1 269 ? 22.906 37.188 10.891 1 74.06 269 LYS B N 1
ATOM 6703 C CA . LYS B 1 269 ? 21.781 36.531 10.234 1 74.06 269 LYS B CA 1
ATOM 6704 C C . LYS B 1 269 ? 22.062 35.031 10.039 1 74.06 269 LYS B C 1
ATOM 6706 O O . LYS B 1 269 ? 21.188 34.281 9.633 1 74.06 269 LYS B O 1
ATOM 6711 N N . PHE B 1 270 ? 23.109 34.594 10.5 1 72.06 270 PHE B N 1
ATOM 6712 C CA . PHE B 1 270 ? 23.453 33.219 10.211 1 72.06 270 PHE B CA 1
ATOM 6713 C C . PHE B 1 270 ? 22.781 32.281 11.188 1 72.06 270 PHE B C 1
ATOM 6715 O O . PHE B 1 270 ? 22.781 32.5 12.398 1 72.06 270 PHE B O 1
ATOM 6722 N N . SER B 1 271 ? 22.078 31.328 10.523 1 68.88 271 SER B N 1
ATOM 6723 C CA . SER B 1 271 ? 21.328 30.344 11.305 1 68.88 271 SER B CA 1
ATOM 6724 C C . SER B 1 271 ? 22.266 29.344 11.953 1 68.88 271 SER B C 1
ATOM 6726 O O . SER B 1 271 ? 23.234 28.891 11.336 1 68.88 271 SER B O 1
ATOM 6728 N N . THR B 1 272 ? 22.016 29.062 13.227 1 74.19 272 THR B N 1
ATOM 6729 C CA . THR B 1 272 ? 22.781 28.094 13.977 1 74.19 272 THR B CA 1
ATOM 6730 C C . THR B 1 272 ? 22 26.797 14.164 1 74.19 272 THR B C 1
ATOM 6732 O O . THR B 1 272 ? 22.453 25.891 14.859 1 74.19 272 THR B O 1
ATOM 6735 N N . ASP B 1 273 ? 20.969 26.703 13.367 1 80.5 273 ASP B N 1
ATOM 6736 C CA . ASP B 1 273 ? 20.125 25.547 13.586 1 80.5 273 ASP B CA 1
ATOM 6737 C C . ASP B 1 273 ? 20.734 24.297 12.961 1 80.5 273 ASP B C 1
ATOM 6739 O O . ASP B 1 273 ? 21.344 24.359 11.898 1 80.5 273 ASP B O 1
ATOM 6743 N N . LEU B 1 274 ? 20.562 23.234 13.68 1 85.38 274 LEU B N 1
ATOM 6744 C CA . LEU B 1 274 ? 21.016 21.953 13.164 1 85.38 274 LEU B CA 1
ATOM 6745 C C . LEU B 1 274 ? 20.094 21.469 12.047 1 85.38 274 LEU B C 1
ATOM 6747 O O . LEU B 1 274 ? 18.891 21.75 12.062 1 85.38 274 LEU B O 1
ATOM 6751 N N . ILE B 1 275 ? 20.734 20.906 11.07 1 90.12 275 ILE B N 1
ATOM 6752 C CA . ILE B 1 275 ? 19.953 20.25 10.031 1 90.12 275 ILE B CA 1
ATOM 6753 C C . ILE B 1 275 ? 19.594 18.828 10.492 1 90.12 275 ILE B C 1
ATOM 6755 O O . ILE B 1 275 ? 20.438 18.094 10.992 1 90.12 275 ILE B O 1
ATOM 6759 N N . ASP B 1 276 ? 18.359 18.516 10.281 1 91.25 276 ASP B N 1
ATOM 6760 C CA . ASP B 1 276 ? 17.891 17.203 10.727 1 91.25 276 ASP B CA 1
ATOM 6761 C C . ASP B 1 276 ? 18.547 16.078 9.922 1 91.25 276 ASP B C 1
ATOM 6763 O O . ASP B 1 276 ? 18.359 15.992 8.703 1 91.25 276 ASP B O 1
ATOM 6767 N N . HIS B 1 277 ? 19.219 15.211 10.633 1 92.62 277 HIS B N 1
ATOM 6768 C CA . HIS B 1 277 ? 19.984 14.18 9.953 1 92.62 277 HIS B CA 1
ATOM 6769 C C . HIS B 1 277 ? 19.109 12.977 9.609 1 92.62 277 HIS B C 1
ATOM 6771 O O . HIS B 1 277 ? 19.547 12.07 8.898 1 92.62 277 HIS B O 1
ATOM 6777 N N . TYR B 1 278 ? 17.844 13 10 1 91.06 278 TYR B N 1
ATOM 6778 C CA . TYR B 1 278 ? 16.953 11.883 9.688 1 91.06 278 TYR B CA 1
ATOM 6779 C C . TYR B 1 278 ? 16.094 12.195 8.469 1 91.06 278 TYR B C 1
ATOM 6781 O O . TYR B 1 278 ? 15.461 11.305 7.902 1 91.06 278 TYR B O 1
ATOM 6789 N N . ASP B 1 279 ? 16.109 13.438 8.07 1 90.75 279 ASP B N 1
ATOM 6790 C CA . ASP B 1 279 ? 15.273 13.836 6.941 1 90.75 279 ASP B CA 1
ATOM 6791 C C . ASP B 1 279 ? 15.93 13.477 5.609 1 90.75 279 ASP B C 1
ATOM 6793 O O . ASP B 1 279 ? 16.125 14.336 4.754 1 90.75 279 ASP B O 1
ATOM 6797 N N . ILE B 1 280 ? 16.344 12.281 5.492 1 94 280 ILE B N 1
ATOM 6798 C CA . ILE B 1 280 ? 16.938 11.688 4.297 1 94 280 ILE B CA 1
ATOM 6799 C C . ILE B 1 280 ? 16.141 10.438 3.898 1 94 280 ILE B C 1
ATOM 6801 O O . ILE B 1 280 ? 15.938 9.539 4.719 1 94 280 ILE B O 1
ATOM 6805 N N . GLY B 1 281 ? 15.695 10.508 2.678 1 92.56 281 GLY B N 1
ATOM 6806 C CA . GLY B 1 281 ? 14.914 9.352 2.256 1 92.56 281 GLY B CA 1
ATOM 6807 C C . GLY B 1 281 ? 14.656 9.32 0.761 1 92.56 281 GLY B C 1
ATOM 6808 O O . GLY B 1 281 ? 15.148 10.172 0.022 1 92.56 281 GLY B O 1
ATOM 6809 N N . CYS B 1 282 ? 14.07 8.234 0.354 1 94.56 282 CYS B N 1
ATOM 6810 C CA . CYS B 1 282 ? 13.648 8.031 -1.028 1 94.56 282 CYS B CA 1
ATOM 6811 C C . CYS B 1 282 ? 12.328 7.273 -1.091 1 94.56 282 CYS B C 1
ATOM 6813 O O . CYS B 1 282 ? 11.68 7.059 -0.064 1 94.56 282 CYS B O 1
ATOM 6815 N N . GLU B 1 283 ? 11.906 6.875 -2.299 1 90.75 283 GLU B N 1
ATOM 6816 C CA . GLU B 1 283 ? 10.617 6.215 -2.479 1 90.75 283 GLU B CA 1
ATOM 6817 C C . GLU B 1 283 ? 10.625 4.809 -1.885 1 90.75 283 GLU B C 1
ATOM 6819 O O . GLU B 1 283 ? 9.594 4.305 -1.449 1 90.75 283 GLU B O 1
ATOM 6824 N N . LEU B 1 284 ? 11.828 4.219 -1.85 1 94.19 284 LEU B N 1
ATOM 6825 C CA . LEU B 1 284 ? 11.93 2.859 -1.329 1 94.19 284 LEU B CA 1
ATOM 6826 C C . LEU B 1 284 ? 12.047 2.867 0.191 1 94.19 284 LEU B C 1
ATOM 6828 O O . LEU B 1 284 ? 11.531 1.972 0.863 1 94.19 284 LEU B O 1
ATOM 6832 N N . ILE B 1 285 ? 12.734 3.869 0.649 1 93.94 285 ILE B N 1
ATOM 6833 C CA . ILE B 1 285 ? 12.922 4.07 2.082 1 93.94 285 ILE B CA 1
ATOM 6834 C C . ILE B 1 285 ? 12.602 5.523 2.443 1 93.94 285 ILE B C 1
ATOM 6836 O O . ILE B 1 285 ? 13.477 6.391 2.365 1 93.94 285 ILE B O 1
ATOM 6840 N N . PRO B 1 286 ? 11.484 5.723 2.879 1 88.19 286 PRO B N 1
ATOM 6841 C CA . PRO B 1 286 ? 11.102 7.105 3.182 1 88.19 286 PRO B CA 1
ATOM 6842 C C . PRO B 1 286 ? 11.906 7.695 4.344 1 88.19 286 PRO B C 1
ATOM 6844 O O . PRO B 1 286 ? 12.445 6.953 5.164 1 88.19 286 PRO B O 1
ATOM 6847 N N . ALA B 1 287 ? 11.891 9.016 4.309 1 91.44 287 ALA B N 1
ATOM 6848 C CA . ALA B 1 287 ? 12.586 9.727 5.375 1 91.44 287 ALA B CA 1
ATOM 6849 C C . ALA B 1 287 ? 11.906 9.508 6.719 1 91.44 287 ALA B C 1
ATOM 6851 O O . ALA B 1 287 ? 10.688 9.336 6.781 1 91.44 287 ALA B O 1
ATOM 6852 N N . THR B 1 288 ? 12.797 9.477 7.758 1 89.81 288 THR B N 1
ATOM 6853 C CA . THR B 1 288 ? 12.266 9.344 9.109 1 89.81 288 THR B CA 1
ATOM 6854 C C . THR B 1 288 ? 11.859 10.703 9.672 1 89.81 288 THR B C 1
ATOM 6856 O O . THR B 1 288 ? 12.695 11.609 9.773 1 89.81 288 THR B O 1
ATOM 6859 N N . LYS B 1 289 ? 10.648 10.859 9.898 1 88.31 289 LYS B N 1
ATOM 6860 C CA . LYS B 1 289 ? 10.18 12.094 10.523 1 88.31 289 LYS B CA 1
ATOM 6861 C C . LYS B 1 289 ? 10.07 11.945 12.039 1 88.31 289 LYS B C 1
ATOM 6863 O O . LYS B 1 289 ? 9.117 11.352 12.539 1 88.31 289 LYS B O 1
ATOM 6868 N N . MET B 1 290 ? 10.969 12.586 12.648 1 92.31 290 MET B N 1
ATOM 6869 C CA . MET B 1 290 ? 11.031 12.438 14.094 1 92.31 290 MET B CA 1
ATOM 6870 C C . MET B 1 290 ? 10.141 13.477 14.781 1 92.31 290 MET B C 1
ATOM 6872 O O . MET B 1 290 ? 10.031 14.609 14.32 1 92.31 290 MET B O 1
ATOM 6876 N N . THR B 1 291 ? 9.508 13.078 15.828 1 92.12 291 THR B N 1
ATOM 6877 C CA . THR B 1 291 ? 8.781 13.984 16.703 1 92.12 291 THR B CA 1
ATOM 6878 C C . THR B 1 291 ? 9.547 14.219 18 1 92.12 291 THR B C 1
ATOM 6880 O O . THR B 1 291 ? 10.078 13.273 18.594 1 92.12 291 THR B O 1
ATOM 6883 N N . THR B 1 292 ? 9.586 15.461 18.391 1 94.38 292 THR B N 1
ATOM 6884 C CA . THR B 1 292 ? 10.352 15.828 19.578 1 94.38 292 THR B CA 1
ATOM 6885 C C . THR B 1 292 ? 9.422 16.047 20.766 1 94.38 292 THR B C 1
ATOM 6887 O O . THR B 1 292 ? 8.422 16.766 20.656 1 94.38 292 THR B O 1
ATOM 6890 N N . TYR B 1 293 ? 9.828 15.391 21.859 1 94.81 293 TYR B N 1
ATOM 6891 C CA . TYR B 1 293 ? 9.07 15.562 23.094 1 94.81 293 TYR B CA 1
ATOM 6892 C C . TYR B 1 293 ? 9.969 16.078 24.219 1 94.81 293 TYR B C 1
ATOM 6894 O O . TYR B 1 293 ? 11.125 15.672 24.328 1 94.81 293 TYR B O 1
ATOM 6902 N N . LYS B 1 294 ? 9.406 17.016 24.969 1 94.38 294 LYS B N 1
ATOM 6903 C CA . LYS B 1 294 ? 10.078 17.5 26.172 1 94.38 294 LYS B CA 1
ATOM 6904 C C . LYS B 1 294 ? 9.625 16.734 27.406 1 94.38 294 LYS B C 1
ATOM 6906 O O . LYS B 1 294 ? 8.445 16.75 27.75 1 94.38 294 LYS B O 1
ATOM 6911 N N . CYS B 1 295 ? 10.562 16.031 27.938 1 93.5 295 CYS B N 1
ATOM 6912 C CA . CYS B 1 295 ? 10.25 15.227 29.094 1 93.5 295 CYS B CA 1
ATOM 6913 C C . CYS B 1 295 ? 10.75 15.883 30.375 1 93.5 295 CYS B C 1
ATOM 6915 O O . CYS B 1 295 ? 11.945 16.141 30.516 1 93.5 295 CYS B O 1
ATOM 6917 N N . ASN B 1 296 ? 9.852 16.078 31.297 1 91.69 296 ASN B N 1
ATOM 6918 C CA . ASN B 1 296 ? 10.234 16.641 32.594 1 91.69 296 ASN B CA 1
ATOM 6919 C C . ASN B 1 296 ? 10.977 15.609 33.438 1 91.69 296 ASN B C 1
ATOM 6921 O O . ASN B 1 296 ? 10.43 14.547 33.75 1 91.69 296 ASN B O 1
ATOM 6925 N N . TRP B 1 297 ? 12.242 16.031 33.75 1 90 297 TRP B N 1
ATOM 6926 C CA . TRP B 1 297 ? 13.102 15.117 34.5 1 90 297 TRP B CA 1
ATOM 6927 C C . TRP B 1 297 ? 13.094 15.453 35.969 1 90 297 TRP B C 1
ATOM 6929 O O . TRP B 1 297 ? 14.07 15.992 36.5 1 90 297 TRP B O 1
ATOM 6939 N N . THR B 1 298 ? 11.977 15.5 36.625 1 82.56 298 THR B N 1
ATOM 6940 C CA . THR B 1 298 ? 11.883 15.82 38.031 1 82.56 298 THR B CA 1
ATOM 6941 C C . THR B 1 298 ? 12.109 14.578 38.906 1 82.56 298 THR B C 1
ATOM 6943 O O . THR B 1 298 ? 11.805 13.461 38.469 1 82.56 298 THR B O 1
ATOM 6946 N N . GLU B 1 299 ? 12.695 14.898 40.062 1 77 299 GLU B N 1
ATOM 6947 C CA . GLU B 1 299 ? 12.945 13.812 41 1 77 299 GLU B CA 1
ATOM 6948 C C . GLU B 1 299 ? 11.641 13.156 41.438 1 77 299 GLU B C 1
ATOM 6950 O O . GLU B 1 299 ? 10.656 13.836 41.719 1 77 299 GLU B O 1
ATOM 6955 N N . GLY B 1 300 ? 11.516 11.758 41.312 1 77.81 300 GLY B N 1
ATOM 6956 C CA . GLY B 1 300 ? 10.375 10.977 41.781 1 77.81 300 GLY B CA 1
ATOM 6957 C C . GLY B 1 300 ? 9.43 10.594 40.656 1 77.81 300 GLY B C 1
ATOM 6958 O O . GLY B 1 300 ? 8.602 9.695 40.812 1 77.81 300 GLY B O 1
ATOM 6959 N N . LYS B 1 301 ? 9.562 11.328 39.594 1 82 301 LYS B N 1
ATOM 6960 C CA . LYS B 1 301 ? 8.641 11.031 38.5 1 82 301 LYS B CA 1
ATOM 6961 C C . LYS B 1 301 ? 9.117 9.828 37.688 1 82 301 LYS B C 1
ATOM 6963 O O . LYS B 1 301 ? 10.227 9.844 37.156 1 82 301 LYS B O 1
ATOM 6968 N N . GLN B 1 302 ? 8.281 8.797 37.594 1 87.56 302 GLN B N 1
ATOM 6969 C CA . GLN B 1 302 ? 8.641 7.582 36.875 1 87.56 302 GLN B CA 1
ATOM 6970 C C . GLN B 1 302 ? 8.133 7.629 35.438 1 87.56 302 GLN B C 1
ATOM 6972 O O . GLN B 1 302 ? 8.852 7.266 34.531 1 87.56 302 GLN B O 1
ATOM 6977 N N . GLU B 1 303 ? 6.957 8.156 35.25 1 90.81 303 GLU B N 1
ATOM 6978 C CA . GLU B 1 303 ? 6.398 8.242 33.906 1 90.81 303 GLU B CA 1
ATOM 6979 C C . GLU B 1 303 ? 6.777 9.562 33.25 1 90.81 303 GLU B C 1
ATOM 6981 O O . GLU B 1 303 ? 6.309 10.625 33.656 1 90.81 303 GLU B O 1
ATOM 6986 N N . LEU B 1 304 ? 7.539 9.414 32.281 1 93.19 304 LEU B N 1
ATOM 6987 C CA . LEU B 1 304 ? 8 10.609 31.578 1 93.19 304 LEU B CA 1
ATOM 6988 C C . LEU B 1 304 ? 7.035 11.008 30.469 1 93.19 304 LEU B C 1
ATOM 6990 O O . LEU B 1 304 ? 6.777 12.195 30.266 1 93.19 304 LEU B O 1
ATOM 6994 N N . LEU B 1 305 ? 6.641 10.016 29.734 1 93.75 305 LEU B N 1
ATOM 6995 C CA . LEU B 1 305 ? 5.73 10.25 28.609 1 93.75 305 LEU B CA 1
ATOM 6996 C C . LEU B 1 305 ? 4.703 9.133 28.5 1 93.75 305 LEU B C 1
ATOM 6998 O O . LEU B 1 305 ? 5.02 7.965 28.734 1 93.75 305 LEU B O 1
ATOM 7002 N N . ASN B 1 306 ? 3.494 9.43 28.234 1 93.88 306 ASN B N 1
ATOM 7003 C CA . ASN B 1 306 ? 2.408 8.523 27.891 1 93.88 306 ASN B CA 1
ATOM 7004 C C . ASN B 1 306 ? 1.472 9.141 26.859 1 93.88 306 ASN B C 1
ATOM 7006 O O . ASN B 1 306 ? 0.506 9.812 27.219 1 93.88 306 ASN B O 1
ATOM 7010 N N . ILE B 1 307 ? 1.797 8.82 25.578 1 93.81 307 ILE B N 1
ATOM 7011 C CA . ILE B 1 307 ? 1.092 9.555 24.531 1 93.81 307 ILE B CA 1
ATOM 7012 C C . ILE B 1 307 ? 0.801 8.617 23.359 1 93.81 307 ILE B C 1
ATOM 7014 O O . ILE B 1 307 ? 1.272 7.48 23.328 1 93.81 307 ILE B O 1
ATOM 7018 N N . LEU B 1 308 ? -0.016 9.141 22.453 1 92.12 308 LEU B N 1
ATOM 7019 C CA . LEU B 1 308 ? -0.278 8.484 21.172 1 92.12 308 LEU B CA 1
ATOM 7020 C C . LEU B 1 308 ? 0.512 9.156 20.047 1 92.12 308 LEU B C 1
ATOM 7022 O O . LEU B 1 308 ? 0.593 10.383 19.984 1 92.12 308 LEU B O 1
ATOM 7026 N N . ILE B 1 309 ? 1.112 8.25 19.312 1 91.69 309 ILE B N 1
ATOM 7027 C CA . ILE B 1 309 ? 1.875 8.75 18.172 1 91.69 309 ILE B CA 1
ATOM 7028 C C . ILE B 1 309 ? 1.398 8.078 16.891 1 91.69 309 ILE B C 1
ATOM 7030 O O . ILE B 1 309 ? 1.11 6.875 16.891 1 91.69 309 ILE B O 1
ATOM 7034 N N . ASP B 1 310 ? 1.366 8.867 15.852 1 86.88 310 ASP B N 1
ATOM 7035 C CA . ASP B 1 310 ? 0.965 8.328 14.555 1 86.88 310 ASP B CA 1
ATOM 7036 C C . ASP B 1 310 ? 2.172 8.148 13.641 1 86.88 310 ASP B C 1
ATOM 7038 O O . ASP B 1 310 ? 3.066 8.992 13.602 1 86.88 310 ASP B O 1
ATOM 7042 N N . ASP B 1 311 ? 2.133 7.035 13.023 1 81.94 311 ASP B N 1
ATOM 7043 C CA . ASP B 1 311 ? 3.207 6.812 12.062 1 81.94 311 ASP B CA 1
ATOM 7044 C C . ASP B 1 311 ? 2.838 7.379 10.688 1 81.94 311 ASP B C 1
ATOM 7046 O O . ASP B 1 311 ? 1.821 8.062 10.547 1 81.94 311 ASP B O 1
ATOM 7050 N N . SER B 1 312 ? 3.693 7.148 9.758 1 73.56 312 SER B N 1
ATOM 7051 C CA . SER B 1 312 ? 3.492 7.711 8.43 1 73.56 312 SER B CA 1
ATOM 7052 C C . SER B 1 312 ? 2.32 7.047 7.715 1 73.56 312 SER B C 1
ATOM 7054 O O . SER B 1 312 ? 1.743 7.617 6.789 1 73.56 312 SER B O 1
ATOM 7056 N N . THR B 1 313 ? 1.984 5.793 8.109 1 73.38 313 THR B N 1
ATOM 7057 C CA . THR B 1 313 ? 0.898 5.062 7.465 1 73.38 313 THR B CA 1
ATOM 7058 C C . THR B 1 313 ? -0.442 5.406 8.109 1 73.38 313 THR B C 1
ATOM 7060 O O . THR B 1 313 ? -1.495 4.988 7.621 1 73.38 313 THR B O 1
ATOM 7063 N N . GLY B 1 314 ? -0.404 6.133 9.172 1 73.69 314 GLY B N 1
ATOM 7064 C CA . GLY B 1 314 ? -1.627 6.52 9.859 1 73.69 314 GLY B CA 1
ATOM 7065 C C . GLY B 1 314 ? -1.974 5.609 11.016 1 73.69 314 GLY B C 1
ATOM 7066 O O . GLY B 1 314 ? -3.014 5.781 11.656 1 73.69 314 GLY B O 1
ATOM 7067 N N . GLU B 1 315 ? -1.122 4.707 11.266 1 81.19 315 GLU B N 1
ATOM 7068 C CA . GLU B 1 315 ? -1.327 3.846 12.43 1 81.19 315 GLU B CA 1
ATOM 7069 C C . GLU B 1 315 ? -0.96 4.566 13.727 1 81.19 315 GLU B C 1
ATOM 7071 O O . GLU B 1 315 ? 0.063 5.25 13.789 1 81.19 315 GLU B O 1
ATOM 7076 N N . SER B 1 316 ? -1.805 4.359 14.602 1 88.06 316 SER B N 1
ATOM 7077 C CA . SER B 1 316 ? -1.581 5 15.891 1 88.06 316 SER B CA 1
ATOM 7078 C C . SER B 1 316 ? -0.916 4.043 16.875 1 88.06 316 SER B C 1
ATOM 7080 O O . SER B 1 316 ? -1.298 2.875 16.969 1 88.06 316 SER B O 1
ATOM 7082 N N . TRP B 1 317 ? 0.068 4.578 17.516 1 91.75 317 TRP B N 1
ATOM 7083 C CA . TRP B 1 317 ? 0.827 3.793 18.484 1 91.75 317 TRP B CA 1
ATOM 7084 C C . TRP B 1 317 ? 0.753 4.426 19.859 1 91.75 317 TRP B C 1
ATOM 7086 O O . TRP B 1 317 ? 0.815 5.648 20 1 91.75 317 TRP B O 1
ATOM 7096 N N . LYS B 1 318 ? 0.59 3.543 20.859 1 93.75 318 LYS B N 1
ATOM 7097 C CA . LYS B 1 318 ? 0.723 3.986 22.234 1 93.75 318 LYS B CA 1
ATOM 7098 C C . LYS B 1 318 ? 2.17 3.887 22.719 1 93.75 318 LYS B C 1
ATOM 7100 O O . LYS B 1 318 ? 2.795 2.83 22.594 1 93.75 318 LYS B O 1
ATOM 7105 N N . MET B 1 319 ? 2.686 4.98 23.109 1 94.62 319 MET B N 1
ATOM 7106 C CA . MET B 1 319 ? 4.074 5.004 23.562 1 94.62 319 MET B CA 1
ATOM 7107 C C . MET B 1 319 ? 4.172 5.469 25 1 94.62 319 MET B C 1
ATOM 7109 O O . MET B 1 319 ? 3.506 6.426 25.406 1 94.62 319 MET B O 1
ATOM 7113 N N . SER B 1 320 ? 4.961 4.711 25.781 1 95.31 320 SER B N 1
ATOM 7114 C CA . SER B 1 320 ? 5.223 5.07 27.172 1 95.31 320 SER B CA 1
ATOM 7115 C C . SER B 1 320 ? 6.719 5.055 27.484 1 95.31 320 SER B C 1
ATOM 7117 O O . SER B 1 320 ? 7.422 4.109 27.109 1 95.31 320 SER B O 1
ATOM 7119 N N . LEU B 1 321 ? 7.191 6.148 27.984 1 96.06 321 LEU B N 1
ATOM 7120 C CA . LEU B 1 321 ? 8.578 6.27 28.422 1 96.06 321 LEU B CA 1
ATOM 7121 C C . LEU B 1 321 ? 8.656 6.273 29.953 1 96.06 321 LEU B C 1
ATOM 7123 O O . LEU B 1 321 ? 8.094 7.152 30.609 1 96.06 321 LEU B O 1
ATOM 7127 N N . ILE B 1 322 ? 9.391 5.297 30.469 1 94.5 322 ILE B N 1
ATOM 7128 C CA . ILE B 1 322 ? 9.422 5.109 31.922 1 94.5 322 ILE B CA 1
ATOM 7129 C C . ILE B 1 322 ? 10.859 5.195 32.406 1 94.5 322 ILE B C 1
ATOM 7131 O O . ILE B 1 322 ? 11.773 4.66 31.797 1 94.5 322 ILE B O 1
ATOM 7135 N N . LYS B 1 323 ? 10.961 5.898 33.531 1 93.06 323 LYS B N 1
ATOM 7136 C CA . LYS B 1 323 ? 12.25 6.098 34.188 1 93.06 323 LYS B CA 1
ATOM 7137 C C . LYS B 1 323 ? 12.414 5.148 35.375 1 93.06 323 LYS B C 1
ATOM 7139 O O . LYS B 1 323 ? 11.633 5.191 36.312 1 93.06 323 LYS B O 1
ATOM 7144 N N . GLY B 1 324 ? 13.305 4.227 35.281 1 89.31 324 GLY B N 1
ATOM 7145 C CA . GLY B 1 324 ? 13.781 3.375 36.375 1 89.31 324 GLY B CA 1
ATOM 7146 C C . GLY B 1 324 ? 15.289 3.424 36.531 1 89.31 324 GLY B C 1
ATOM 7147 O O . GLY B 1 324 ? 15.867 4.5 36.719 1 89.31 324 GLY B O 1
ATOM 7148 N N . ASP B 1 325 ? 15.898 2.268 36.531 1 89.5 325 ASP B N 1
ATOM 7149 C CA . ASP B 1 325 ? 17.359 2.238 36.438 1 89.5 325 ASP B CA 1
ATOM 7150 C C . ASP B 1 325 ? 17.828 2.613 35.031 1 89.5 325 ASP B C 1
ATOM 7152 O O . ASP B 1 325 ? 18.906 3.184 34.875 1 89.5 325 ASP B O 1
ATOM 7156 N N . THR B 1 326 ? 16.922 2.168 34.219 1 94 326 THR B N 1
ATOM 7157 C CA . THR B 1 326 ? 17.109 2.541 32.812 1 94 326 THR B CA 1
ATOM 7158 C C . THR B 1 326 ? 15.859 3.221 32.281 1 94 326 THR B C 1
ATOM 7160 O O . THR B 1 326 ? 14.773 3.092 32.844 1 94 326 THR B O 1
ATOM 7163 N N . VAL B 1 327 ? 16.078 4.07 31.359 1 94.88 327 VAL B N 1
ATOM 7164 C CA . VAL B 1 327 ? 14.945 4.637 30.625 1 94.88 327 VAL B CA 1
ATOM 7165 C C . VAL B 1 327 ? 14.391 3.602 29.656 1 94.88 327 VAL B C 1
ATOM 7167 O O . VAL B 1 327 ? 15.109 3.133 28.766 1 94.88 327 VAL B O 1
ATOM 7170 N N . CYS B 1 328 ? 13.125 3.268 29.891 1 96.12 328 CYS B N 1
ATOM 7171 C CA . CYS B 1 328 ? 12.508 2.219 29.078 1 96.12 328 CYS B CA 1
ATOM 7172 C C . CYS B 1 328 ? 11.391 2.787 28.203 1 96.12 328 CYS B C 1
ATOM 7174 O O . CYS B 1 328 ? 10.594 3.609 28.672 1 96.12 328 CYS B O 1
ATOM 7176 N N . LEU B 1 329 ? 11.398 2.355 26.984 1 97.12 329 LEU B N 1
ATOM 7177 C CA . LEU B 1 329 ? 10.359 2.738 26.031 1 97.12 329 LEU B CA 1
ATOM 7178 C C . LEU B 1 329 ? 9.438 1.564 25.734 1 97.12 329 LEU B C 1
ATOM 7180 O O . LEU B 1 329 ? 9.898 0.467 25.406 1 97.12 329 LEU B O 1
ATOM 7184 N N . LYS B 1 330 ? 8.219 1.78 25.922 1 96.19 330 LYS B N 1
ATOM 7185 C CA . LYS B 1 330 ? 7.195 0.803 25.562 1 96.19 330 LYS B CA 1
ATOM 7186 C C . LYS B 1 330 ? 6.316 1.322 24.422 1 96.19 330 LYS B C 1
ATOM 7188 O O . LYS B 1 330 ? 5.82 2.449 24.484 1 96.19 330 LYS B O 1
ATOM 7193 N N . VAL B 1 331 ? 6.188 0.505 23.406 1 94.56 331 VAL B N 1
ATOM 7194 C CA . VAL B 1 331 ? 5.355 0.875 22.266 1 94.56 331 VAL B CA 1
ATOM 7195 C C . VAL B 1 331 ? 4.352 -0.238 21.969 1 94.56 331 VAL B C 1
ATOM 7197 O O . VAL B 1 331 ? 4.691 -1.422 22.031 1 94.56 331 VAL B O 1
ATOM 7200 N N . ALA B 1 332 ? 3.098 0.155 21.703 1 91.31 332 ALA B N 1
ATOM 7201 C CA . ALA B 1 332 ? 2.033 -0.793 21.375 1 91.31 332 ALA B CA 1
ATOM 7202 C C . ALA B 1 332 ? 1.043 -0.189 20.391 1 91.31 332 ALA B C 1
ATOM 7204 O O . ALA B 1 332 ? 0.774 1.015 20.422 1 91.31 332 ALA B O 1
ATOM 7205 N N . PRO B 1 333 ? 0.596 -1.084 19.453 1 88.31 333 PRO B N 1
ATOM 7206 C CA . PRO B 1 333 ? -0.451 -0.562 18.578 1 88.31 333 PRO B CA 1
ATOM 7207 C C . PRO B 1 333 ? -1.701 -0.128 19.344 1 88.31 333 PRO B C 1
ATOM 7209 O O . PRO B 1 333 ? -2.1 -0.784 20.297 1 88.31 333 PRO B O 1
ATOM 7212 N N . ASN B 1 334 ? -2.244 1.018 18.984 1 87.38 334 ASN B N 1
ATOM 7213 C CA . ASN B 1 334 ? -3.43 1.542 19.656 1 87.38 334 ASN B CA 1
ATOM 7214 C C . ASN B 1 334 ? -4.672 0.715 19.328 1 87.38 334 ASN B C 1
ATOM 7216 O O . ASN B 1 334 ? -5.512 0.479 20.188 1 87.38 334 ASN B O 1
ATOM 7220 N N . GLU B 1 335 ? -4.785 0.408 17.984 1 74 335 GLU B N 1
ATOM 7221 C CA . GLU B 1 335 ? -5.934 -0.389 17.562 1 74 335 GLU B CA 1
ATOM 7222 C C . GLU B 1 335 ? -5.547 -1.854 17.359 1 74 335 GLU B C 1
ATOM 7224 O O . GLU B 1 335 ? -4.453 -2.156 16.891 1 74 335 GLU B O 1
ATOM 7229 N N . SER B 1 336 ? -6.281 -2.662 18.047 1 63.16 336 SER B N 1
ATOM 7230 C CA . SER B 1 336 ? -6.039 -4.086 17.844 1 63.16 336 SER B CA 1
ATOM 7231 C C . SER B 1 336 ? -6.59 -4.562 16.516 1 63.16 336 SER B C 1
ATOM 7233 O O . SER B 1 336 ? -7.797 -4.477 16.266 1 63.16 336 SER B O 1
ATOM 7235 N N . ILE B 1 337 ? -5.75 -4.543 15.547 1 62.47 337 ILE B N 1
ATOM 7236 C CA . ILE B 1 337 ? -6.18 -5.125 14.281 1 62.47 337 ILE B CA 1
ATOM 7237 C C . ILE B 1 337 ? -5.711 -6.574 14.188 1 62.47 337 ILE B C 1
ATOM 7239 O O . ILE B 1 337 ? -4.508 -6.84 14.172 1 62.47 337 ILE B O 1
ATOM 7243 N N . PRO B 1 338 ? -6.531 -7.469 14.438 1 56.28 338 PRO B N 1
ATOM 7244 C CA . PRO B 1 338 ? -6.125 -8.875 14.492 1 56.28 338 PRO B CA 1
ATOM 7245 C C . PRO B 1 338 ? -5.281 -9.289 13.289 1 56.28 338 PRO B C 1
ATOM 7247 O O . PRO B 1 338 ? -4.398 -10.141 13.414 1 56.28 338 PRO B O 1
ATOM 7250 N N . VAL B 1 339 ? -5.531 -8.836 12.047 1 56.25 339 VAL B N 1
ATOM 7251 C CA . VAL B 1 339 ? -5.039 -9.492 10.836 1 56.25 339 VAL B CA 1
ATOM 7252 C C . VAL B 1 339 ? -3.641 -8.984 10.508 1 56.25 339 VAL B C 1
ATOM 7254 O O . VAL B 1 339 ? -2.904 -9.617 9.742 1 56.25 339 VAL B O 1
ATOM 7257 N N . ILE B 1 340 ? -3.207 -7.863 11.102 1 59.72 340 ILE B N 1
ATOM 7258 C CA . ILE B 1 340 ? -2.043 -7.227 10.492 1 59.72 340 ILE B CA 1
ATOM 7259 C C . ILE B 1 340 ? -0.801 -7.512 11.336 1 59.72 340 ILE B C 1
ATOM 7261 O O . ILE B 1 340 ? -0.42 -6.707 12.188 1 59.72 340 ILE B O 1
ATOM 7265 N N . THR B 1 341 ? -0.418 -8.797 11.445 1 62.72 341 THR B N 1
ATOM 7266 C CA . THR B 1 341 ? 0.574 -9.016 12.492 1 62.72 341 THR B CA 1
ATOM 7267 C C . THR B 1 341 ? 1.979 -9.094 11.898 1 62.72 341 THR B C 1
ATOM 7269 O O . THR B 1 341 ? 2.967 -8.875 12.602 1 62.72 341 THR B O 1
ATOM 7272 N N . SER B 1 342 ? 2.064 -9.188 10.57 1 71.88 342 SER B N 1
ATOM 7273 C CA . SER B 1 342 ? 3.404 -9.648 10.211 1 71.88 342 SER B CA 1
ATOM 7274 C C . SER B 1 342 ? 4.223 -8.523 9.586 1 71.88 342 SER B C 1
ATOM 7276 O O . SER B 1 342 ? 5.359 -8.742 9.164 1 71.88 342 SER B O 1
ATOM 7278 N N . HIS B 1 343 ? 3.748 -7.301 9.781 1 81.06 343 HIS B N 1
ATOM 7279 C CA . HIS B 1 343 ? 4.508 -6.23 9.141 1 81.06 343 HIS B CA 1
ATOM 7280 C C . HIS B 1 343 ? 5.562 -5.66 10.086 1 81.06 343 HIS B C 1
ATOM 7282 O O . HIS B 1 343 ? 5.324 -5.543 11.289 1 81.06 343 HIS B O 1
ATOM 7288 N N . LYS B 1 344 ? 6.633 -5.398 9.539 1 88.62 344 LYS B N 1
ATOM 7289 C CA . LYS B 1 344 ? 7.746 -4.902 10.344 1 88.62 344 LYS B CA 1
ATOM 7290 C C . LYS B 1 344 ? 7.793 -3.375 10.336 1 88.62 344 LYS B C 1
ATOM 7292 O O . LYS B 1 344 ? 7.559 -2.748 9.297 1 88.62 344 LYS B O 1
ATOM 7297 N N . PHE B 1 345 ? 8.094 -2.859 11.523 1 90.88 345 PHE B N 1
ATOM 7298 C CA . PHE B 1 345 ? 8.234 -1.421 11.719 1 90.88 345 PHE B CA 1
ATOM 7299 C C . PHE B 1 345 ? 9.594 -1.084 12.305 1 90.88 345 PHE B C 1
ATOM 7301 O O . PHE B 1 345 ? 10.219 -1.92 12.961 1 90.88 345 PHE B O 1
ATOM 7308 N N . LYS B 1 346 ? 9.977 0.018 11.977 1 92.94 346 LYS B N 1
ATOM 7309 C CA . LYS B 1 346 ? 11.219 0.536 12.547 1 92.94 346 LYS B CA 1
ATOM 7310 C C . LYS B 1 346 ? 10.93 1.625 13.578 1 92.94 346 LYS B C 1
ATOM 7312 O O . LYS B 1 346 ? 10.156 2.547 13.32 1 92.94 346 LYS B O 1
ATOM 7317 N N . VAL B 1 347 ? 11.531 1.472 14.727 1 94.44 347 VAL B N 1
ATOM 7318 C CA . VAL B 1 347 ? 11.453 2.479 15.781 1 94.44 347 VAL B CA 1
ATOM 7319 C C . VAL B 1 347 ? 12.805 3.166 15.938 1 94.44 347 VAL B C 1
ATOM 7321 O O . VAL B 1 347 ? 13.805 2.523 16.281 1 94.44 347 VAL B O 1
ATOM 7324 N N . THR B 1 348 ? 12.789 4.438 15.617 1 94.88 348 THR B N 1
ATOM 7325 C CA . THR B 1 348 ? 14 5.234 15.773 1 94.88 348 THR B CA 1
ATOM 7326 C C . THR B 1 348 ? 13.867 6.203 16.938 1 94.88 348 THR B C 1
ATOM 7328 O O . THR B 1 348 ? 12.891 6.945 17.031 1 94.88 348 THR B O 1
ATOM 7331 N N . THR B 1 349 ? 14.867 6.133 17.828 1 96.19 349 THR B N 1
ATOM 7332 C CA . THR B 1 349 ? 14.836 6.996 19 1 96.19 349 THR B CA 1
ATOM 7333 C C . THR B 1 349 ? 16.141 7.777 19.141 1 96.19 349 THR B C 1
ATOM 7335 O O . THR B 1 349 ? 17.188 7.336 18.656 1 96.19 349 THR B O 1
ATOM 7338 N N . GLU B 1 350 ? 15.977 8.953 19.719 1 96.19 350 GLU B N 1
ATOM 7339 C CA . GLU B 1 350 ? 17.141 9.781 20 1 96.19 350 GLU B CA 1
ATOM 7340 C C . GLU B 1 350 ? 16.938 10.594 21.281 1 96.19 350 GLU B C 1
ATOM 7342 O O . GLU B 1 350 ? 15.922 11.266 21.438 1 96.19 350 GLU B O 1
ATOM 7347 N N . ILE B 1 351 ? 17.828 10.445 22.172 1 95.75 351 ILE B N 1
ATOM 7348 C CA . ILE B 1 351 ? 17.922 11.336 23.312 1 95.75 351 ILE B CA 1
ATOM 7349 C C . ILE B 1 351 ? 18.984 12.398 23.062 1 95.75 351 ILE B C 1
ATOM 7351 O O . ILE B 1 351 ? 20.172 12.086 22.969 1 95.75 351 ILE B O 1
ATOM 7355 N N . SER B 1 352 ? 18.516 13.578 23 1 93.19 352 SER B N 1
ATOM 7356 C CA . SER B 1 352 ? 19.375 14.672 22.562 1 93.19 352 SER B CA 1
ATOM 7357 C C . SER B 1 352 ? 20.359 15.07 23.656 1 93.19 352 SER B C 1
ATOM 7359 O O . SER B 1 352 ? 20 15.078 24.844 1 93.19 352 SER B O 1
ATOM 7361 N N . ASN B 1 353 ? 21.578 15.383 23.219 1 92.88 353 ASN B N 1
ATOM 7362 C CA . ASN B 1 353 ? 22.625 15.93 24.047 1 92.88 353 ASN B CA 1
ATOM 7363 C C . ASN B 1 353 ? 23.062 17.312 23.578 1 92.88 353 ASN B C 1
ATOM 7365 O O . ASN B 1 353 ? 22.844 17.672 22.406 1 92.88 353 ASN B O 1
ATOM 7369 N N . ASN B 1 354 ? 23.609 18.094 24.469 1 88.62 354 ASN B N 1
ATOM 7370 C CA . ASN B 1 354 ? 24.125 19.391 24.062 1 88.62 354 ASN B CA 1
ATOM 7371 C C . ASN B 1 354 ? 25.188 19.25 22.969 1 88.62 354 ASN B C 1
ATOM 7373 O O . ASN B 1 354 ? 25.344 20.156 22.141 1 88.62 354 ASN B O 1
ATOM 7377 N N . ASP B 1 355 ? 25.844 18.125 23.031 1 88.5 355 ASP B N 1
ATOM 7378 C CA . ASP B 1 355 ? 26.75 17.688 21.969 1 88.5 355 ASP B CA 1
ATOM 7379 C C . ASP B 1 355 ? 26.062 16.656 21.078 1 88.5 355 ASP B C 1
ATOM 7381 O O . ASP B 1 355 ? 25.844 15.516 21.5 1 88.5 355 ASP B O 1
ATOM 7385 N N . ILE B 1 356 ? 25.828 17.031 19.906 1 88.88 356 ILE B N 1
ATOM 7386 C CA . ILE B 1 356 ? 25.047 16.203 19 1 88.88 356 ILE B CA 1
ATOM 7387 C C . ILE B 1 356 ? 25.734 14.852 18.812 1 88.88 356 ILE B C 1
ATOM 7389 O O . ILE B 1 356 ? 25.078 13.836 18.594 1 88.88 356 ILE B O 1
ATOM 7393 N N . SER B 1 357 ? 27.094 14.781 18.891 1 88.38 357 SER B N 1
ATOM 7394 C CA . SER B 1 357 ? 27.828 13.547 18.672 1 88.38 357 SER B CA 1
ATOM 7395 C C . SER B 1 357 ? 27.625 12.57 19.828 1 88.38 357 SER B C 1
ATOM 7397 O O . SER B 1 357 ? 27.812 11.367 19.672 1 88.38 357 SER B O 1
ATOM 7399 N N . LYS B 1 358 ? 27.156 13.086 20.984 1 91.44 358 LYS B N 1
ATOM 7400 C CA . LYS B 1 358 ? 27 12.25 22.172 1 91.44 358 LYS B CA 1
ATOM 7401 C C . LYS B 1 358 ? 25.531 11.828 22.359 1 91.44 358 LYS B C 1
ATOM 7403 O O . LYS B 1 358 ? 25.203 11.086 23.281 1 91.44 358 LYS B O 1
ATOM 7408 N N . SER B 1 359 ? 24.734 12.375 21.484 1 93.44 359 SER B N 1
ATOM 7409 C CA . SER B 1 359 ? 23.328 11.977 21.562 1 93.44 359 SER B CA 1
ATOM 7410 C C . SER B 1 359 ? 23.172 10.461 21.438 1 93.44 359 SER B C 1
ATOM 7412 O O . SER B 1 359 ? 23.938 9.812 20.703 1 93.44 359 SER B O 1
ATOM 7414 N N . LEU B 1 360 ? 22.219 9.914 22.172 1 94.69 360 LEU B N 1
ATOM 7415 C CA . LEU B 1 360 ? 21.969 8.477 22.156 1 94.69 360 LEU B CA 1
ATOM 7416 C C . LEU B 1 360 ? 20.938 8.117 21.094 1 94.69 360 LEU B C 1
ATOM 7418 O O . LEU B 1 360 ? 19.797 8.602 21.125 1 94.69 360 LEU B O 1
ATOM 7422 N N . ARG B 1 361 ? 21.422 7.344 20.203 1 94.62 361 ARG B N 1
ATOM 7423 C CA . ARG B 1 361 ? 20.547 6.945 19.094 1 94.62 361 ARG B CA 1
ATOM 7424 C C . ARG B 1 361 ? 20.422 5.43 19.016 1 94.62 361 ARG B C 1
ATOM 7426 O O . ARG B 1 361 ? 21.406 4.707 19.078 1 94.62 361 ARG B O 1
ATOM 7433 N N . LYS B 1 362 ? 19.172 5.008 18.953 1 94.94 362 LYS B N 1
ATOM 7434 C CA . LYS B 1 362 ? 18.891 3.58 18.828 1 94.94 362 LYS B CA 1
ATOM 7435 C C . LYS B 1 362 ? 17.797 3.332 17.797 1 94.94 362 LYS B C 1
ATOM 7437 O O . LYS B 1 362 ? 16.891 4.16 17.625 1 94.94 362 LYS B O 1
ATOM 7442 N N . ARG B 1 363 ? 17.969 2.248 17.109 1 93 363 ARG B N 1
ATOM 7443 C CA . ARG B 1 363 ? 16.984 1.804 16.141 1 93 363 ARG B CA 1
ATOM 7444 C C . ARG B 1 363 ? 16.562 0.363 16.391 1 93 363 ARG B C 1
ATOM 7446 O O . ARG B 1 363 ? 17.406 -0.502 16.641 1 93 363 ARG B O 1
ATOM 7453 N N . PHE B 1 364 ? 15.227 0.169 16.344 1 94.25 364 PHE B N 1
ATOM 7454 C CA . PHE B 1 364 ? 14.68 -1.16 16.594 1 94.25 364 PHE B CA 1
ATOM 7455 C C . PHE B 1 364 ? 13.711 -1.554 15.484 1 94.25 364 PHE B C 1
ATOM 7457 O O . PHE B 1 364 ? 13.047 -0.694 14.898 1 94.25 364 PHE B O 1
ATOM 7464 N N . VAL B 1 365 ? 13.75 -2.826 15.164 1 92.25 365 VAL B N 1
ATOM 7465 C CA . VAL B 1 365 ? 12.742 -3.369 14.258 1 92.25 365 VAL B CA 1
ATOM 7466 C C . VAL B 1 365 ? 11.719 -4.184 15.047 1 92.25 365 VAL B C 1
ATOM 7468 O O . VAL B 1 365 ? 12.086 -5.098 15.789 1 92.25 365 VAL B O 1
ATOM 7471 N N . ILE B 1 366 ? 10.477 -3.777 14.867 1 90.81 366 ILE B N 1
ATOM 7472 C CA . ILE B 1 366 ? 9.445 -4.461 15.641 1 90.81 366 ILE B CA 1
ATOM 7473 C C . ILE B 1 366 ? 8.336 -4.941 14.711 1 90.81 366 ILE B C 1
ATOM 7475 O O . ILE B 1 366 ? 8.242 -4.508 13.562 1 90.81 366 ILE B O 1
ATOM 7479 N N . GLN B 1 367 ? 7.586 -5.906 15.242 1 88.62 367 GLN B N 1
ATOM 7480 C CA . GLN B 1 367 ? 6.332 -6.289 14.609 1 88.62 367 GLN B CA 1
ATOM 7481 C C . GLN B 1 367 ? 5.152 -5.535 15.219 1 88.62 367 GLN B C 1
ATOM 7483 O O . GLN B 1 367 ? 5.336 -4.734 16.141 1 88.62 367 GLN B O 1
ATOM 7488 N N . ARG B 1 368 ? 4.129 -5.66 14.617 1 84.69 368 ARG B N 1
ATOM 7489 C CA . ARG B 1 368 ? 2.959 -4.941 15.117 1 84.69 368 ARG B CA 1
ATOM 7490 C C . ARG B 1 368 ? 2.463 -5.547 16.422 1 84.69 368 ARG B C 1
ATOM 7492 O O . ARG B 1 368 ? 1.33 -6.031 16.5 1 84.69 368 ARG B O 1
ATOM 7499 N N . LYS B 1 369 ? 3.285 -5.547 17.422 1 83.88 369 LYS B N 1
ATOM 7500 C CA . LYS B 1 369 ? 2.996 -6.031 18.766 1 83.88 369 LYS B CA 1
ATOM 7501 C C . LYS B 1 369 ? 3.654 -5.148 19.812 1 83.88 369 LYS B C 1
ATOM 7503 O O . LYS B 1 369 ? 4.496 -4.309 19.5 1 83.88 369 LYS B O 1
ATOM 7508 N N . MET B 1 370 ? 3.209 -5.379 21.016 1 88.56 370 MET B N 1
ATOM 7509 C CA . MET B 1 370 ? 3.812 -4.629 22.109 1 88.56 370 MET B CA 1
ATOM 7510 C C . MET B 1 370 ? 5.285 -4.984 22.266 1 88.56 370 MET B C 1
ATOM 7512 O O . MET B 1 370 ? 5.652 -6.16 22.25 1 88.56 370 MET B O 1
ATOM 7516 N N . SER B 1 371 ? 6.102 -3.936 22.297 1 92.31 371 SER B N 1
ATOM 7517 C CA . SER B 1 371 ? 7.543 -4.117 22.438 1 92.31 371 SER B CA 1
ATOM 7518 C C . SER B 1 371 ? 8.125 -3.143 23.453 1 92.31 371 SER B C 1
ATOM 7520 O O . SER B 1 371 ? 7.602 -2.041 23.641 1 92.31 371 SER B O 1
ATOM 7522 N N . GLN B 1 372 ? 9.117 -3.625 24.125 1 94.75 372 GLN B N 1
ATOM 7523 C CA . GLN B 1 372 ? 9.797 -2.807 25.125 1 94.75 372 GLN B CA 1
ATOM 7524 C C . GLN B 1 372 ? 11.305 -2.758 24.859 1 94.75 372 GLN B C 1
ATOM 7526 O O . GLN B 1 372 ? 11.906 -3.764 24.484 1 94.75 372 GLN B O 1
ATOM 7531 N N . PHE B 1 373 ? 11.883 -1.518 25.109 1 95.56 373 PHE B N 1
ATOM 7532 C CA . PHE B 1 373 ? 13.305 -1.326 24.844 1 95.56 373 PHE B CA 1
ATOM 7533 C C . PHE B 1 373 ? 13.961 -0.52 25.953 1 95.56 373 PHE B C 1
ATOM 7535 O O . PHE B 1 373 ? 13.352 0.398 26.5 1 95.56 373 PHE B O 1
ATOM 7542 N N . GLU B 1 374 ? 15.172 -0.908 26.203 1 95.62 374 GLU B N 1
ATOM 7543 C CA . GLU B 1 374 ? 16 -0.092 27.078 1 95.62 374 GLU B CA 1
ATOM 7544 C C . GLU B 1 374 ? 16.828 0.908 26.266 1 95.62 374 GLU B C 1
ATOM 7546 O O . GLU B 1 374 ? 17.594 0.52 25.391 1 95.62 374 GLU B O 1
ATOM 7551 N N . LEU B 1 375 ? 16.703 2.143 26.625 1 95.56 375 LEU B N 1
ATOM 7552 C CA . LEU B 1 375 ? 17.344 3.172 25.812 1 95.56 375 LEU B CA 1
ATOM 7553 C C . LEU B 1 375 ? 18.672 3.594 26.438 1 95.56 375 LEU B C 1
ATOM 7555 O O . LEU B 1 375 ? 19.672 3.713 25.719 1 95.56 375 LEU B O 1
ATOM 7559 N N . ALA B 1 376 ? 18.656 3.906 27.703 1 94.5 376 ALA B N 1
ATOM 7560 C CA . ALA B 1 376 ? 19.875 4.402 28.344 1 94.5 376 ALA B CA 1
ATOM 7561 C C . ALA B 1 376 ? 19.781 4.273 29.859 1 94.5 376 ALA B C 1
ATOM 7563 O O . ALA B 1 376 ? 18.688 4.172 30.422 1 94.5 376 ALA B O 1
ATOM 7564 N N . ASN B 1 377 ? 21.016 4.344 30.438 1 93.88 377 ASN B N 1
ATOM 7565 C CA . ASN B 1 377 ? 21.094 4.371 31.891 1 93.88 377 ASN B CA 1
ATOM 7566 C C . ASN B 1 377 ? 20.734 5.746 32.438 1 93.88 377 ASN B C 1
ATOM 7568 O O . ASN B 1 377 ? 21.141 6.77 31.891 1 93.88 377 ASN B O 1
ATOM 7572 N N . VAL B 1 378 ? 19.969 5.754 33.562 1 91.81 378 VAL B N 1
ATOM 7573 C CA . VAL B 1 378 ? 19.5 7.004 34.156 1 91.81 378 VAL B CA 1
ATOM 7574 C C . VAL B 1 378 ? 20.688 7.805 34.688 1 91.81 378 VAL B C 1
ATOM 7576 O O . VAL B 1 378 ? 20.688 9.039 34.625 1 91.81 378 VAL B O 1
ATOM 7579 N N . GLU B 1 379 ? 21.641 7.109 35.125 1 89.31 379 GLU B N 1
ATOM 7580 C CA . GLU B 1 379 ? 22.828 7.785 35.625 1 89.31 379 GLU B CA 1
ATOM 7581 C C . GLU B 1 379 ? 23.547 8.57 34.531 1 89.31 379 GLU B C 1
ATOM 7583 O O . GLU B 1 379 ? 24.047 9.672 34.781 1 89.31 379 GLU B O 1
ATOM 7588 N N . LEU B 1 380 ? 23.547 8.008 33.438 1 91.81 380 LEU B N 1
ATOM 7589 C CA . LEU B 1 380 ? 24.188 8.672 32.312 1 91.81 380 LEU B CA 1
ATOM 7590 C C . LEU B 1 380 ? 23.438 9.945 31.922 1 91.81 380 LEU B C 1
ATOM 7592 O O . LEU B 1 380 ? 24.062 10.977 31.656 1 91.81 380 LEU B O 1
ATOM 7596 N N . ILE B 1 381 ? 22.172 9.961 31.922 1 91.44 381 ILE B N 1
ATOM 7597 C CA . ILE B 1 381 ? 21.344 11.078 31.484 1 91.44 381 ILE B CA 1
ATOM 7598 C C . ILE B 1 381 ? 21.438 12.211 32.5 1 91.44 381 ILE B C 1
ATOM 7600 O O . ILE B 1 381 ? 21.422 13.391 32.125 1 91.44 381 ILE B O 1
ATOM 7604 N N . SER B 1 382 ? 21.641 11.914 33.719 1 86.56 382 SER B N 1
ATOM 7605 C CA . SER B 1 382 ? 21.656 12.914 34.781 1 86.56 382 SER B CA 1
ATOM 7606 C C . SER B 1 382 ? 22.984 13.664 34.812 1 86.56 382 SER B C 1
ATOM 7608 O O . SER B 1 382 ? 23.062 14.766 35.375 1 86.56 382 SER B O 1
ATOM 7610 N N . THR B 1 383 ? 24.016 13.148 34.219 1 78.94 383 THR B N 1
ATOM 7611 C CA . THR B 1 383 ? 25.328 13.758 34.438 1 78.94 383 THR B CA 1
ATOM 7612 C C . THR B 1 383 ? 25.875 14.375 33.156 1 78.94 383 THR B C 1
ATOM 7614 O O . THR B 1 383 ? 26.703 15.281 33.219 1 78.94 383 THR B O 1
ATOM 7617 N N . GLU B 1 384 ? 25.469 13.992 32.125 1 80.06 384 GLU B N 1
ATOM 7618 C CA . GLU B 1 384 ? 26.328 14.188 30.969 1 80.06 384 GLU B CA 1
ATOM 7619 C C . GLU B 1 384 ? 25.625 15.023 29.891 1 80.06 384 GLU B C 1
ATOM 7621 O O . GLU B 1 384 ? 25.625 14.664 28.719 1 80.06 384 GLU B O 1
ATOM 7626 N N . GLY B 1 385 ? 24.953 16.25 30.219 1 88.25 385 GLY B N 1
ATOM 7627 C CA . GLY B 1 385 ? 24.531 17.219 29.219 1 88.25 385 GLY B CA 1
ATOM 7628 C C . GLY B 1 385 ? 23.234 16.844 28.516 1 88.25 385 GLY B C 1
ATOM 7629 O O . GLY B 1 385 ? 22.906 17.406 27.469 1 88.25 385 GLY B O 1
ATOM 7630 N N . TYR B 1 386 ? 22.547 15.906 29.047 1 93.62 386 TYR B N 1
ATOM 7631 C CA . TYR B 1 386 ? 21.297 15.453 28.453 1 93.62 386 TYR B CA 1
ATOM 7632 C C . TYR B 1 386 ? 20.109 16.234 28.984 1 93.62 386 TYR B C 1
ATOM 7634 O O . TYR B 1 386 ? 19.016 16.203 28.422 1 93.62 386 TYR B O 1
ATOM 7642 N N . LEU B 1 387 ? 20.359 16.969 30.062 1 92.06 387 LEU B N 1
ATOM 7643 C CA . LEU B 1 387 ? 19.266 17.703 30.703 1 92.06 387 LEU B CA 1
ATOM 7644 C C . LEU B 1 387 ? 19.484 19.203 30.609 1 92.06 387 LEU B C 1
ATOM 7646 O O . LEU B 1 387 ? 20.609 19.688 30.766 1 92.06 387 LEU B O 1
ATOM 7650 N N . GLU B 1 388 ? 18.484 19.844 30.109 1 88.81 388 GLU B N 1
ATOM 7651 C CA . GLU B 1 388 ? 18.438 21.297 30.188 1 88.81 388 GLU B CA 1
ATOM 7652 C C . GLU B 1 388 ? 17.281 21.781 31.031 1 88.81 388 GLU B C 1
ATOM 7654 O O . GLU B 1 388 ? 16.109 21.578 30.672 1 88.81 388 GLU B O 1
ATOM 7659 N N . ASP B 1 389 ? 17.562 22.516 32.094 1 87.06 389 ASP B N 1
ATOM 7660 C CA . ASP B 1 389 ? 16.531 22.984 33.031 1 87.06 389 ASP B CA 1
ATOM 7661 C C . ASP B 1 389 ? 15.586 21.844 33.438 1 87.06 389 ASP B C 1
ATOM 7663 O O . ASP B 1 389 ? 14.367 21.969 33.281 1 87.06 389 ASP B O 1
ATOM 7667 N N . ASP B 1 390 ? 16.062 20.594 33.719 1 88.06 390 ASP B N 1
ATOM 7668 C CA . ASP B 1 390 ? 15.344 19.406 34.156 1 88.06 390 ASP B CA 1
ATOM 7669 C C . ASP B 1 390 ? 14.398 18.875 33.094 1 88.06 390 ASP B C 1
ATOM 7671 O O . ASP B 1 390 ? 13.297 18.422 33.375 1 88.06 390 ASP B O 1
ATOM 7675 N N . THR B 1 391 ? 14.82 19.172 31.844 1 92.62 391 THR B N 1
ATOM 7676 C CA . THR B 1 391 ? 14.031 18.688 30.719 1 92.62 391 THR B CA 1
ATOM 7677 C C . THR B 1 391 ? 14.898 17.859 29.766 1 92.62 391 THR B C 1
ATOM 7679 O O . THR B 1 391 ? 16.016 18.266 29.422 1 92.62 391 THR B O 1
ATOM 7682 N N . MET B 1 392 ? 14.375 16.719 29.531 1 93.69 392 MET B N 1
ATOM 7683 C CA . MET B 1 392 ? 15.039 15.867 28.547 1 93.69 392 MET B CA 1
ATOM 7684 C C . MET B 1 392 ? 14.336 15.938 27.203 1 93.69 392 MET B C 1
ATOM 7686 O O . MET B 1 392 ? 13.109 15.867 27.125 1 93.69 392 MET B O 1
ATOM 7690 N N . LEU B 1 393 ? 15.141 16.094 26.141 1 94.75 393 LEU B N 1
ATOM 7691 C CA . LEU B 1 393 ? 14.57 16.094 24.797 1 94.75 393 LEU B CA 1
ATOM 7692 C C . LEU B 1 393 ? 14.617 14.688 24.203 1 94.75 393 LEU B C 1
ATOM 7694 O O . LEU B 1 393 ? 15.703 14.117 24.031 1 94.75 393 LEU B O 1
ATOM 7698 N N . PHE B 1 394 ? 13.438 14.102 23.953 1 95.81 394 PHE B N 1
ATOM 7699 C CA . PHE B 1 394 ? 13.297 12.758 23.406 1 95.81 394 PHE B CA 1
ATOM 7700 C C . PHE B 1 394 ? 12.625 12.797 22.047 1 95.81 394 PHE B C 1
ATOM 7702 O O . PHE B 1 394 ? 11.555 13.375 21.891 1 95.81 394 PHE B O 1
ATOM 7709 N N . ARG B 1 395 ? 13.289 12.242 21.109 1 95.94 395 ARG B N 1
ATOM 7710 C CA . ARG B 1 395 ? 12.75 12.172 19.75 1 95.94 395 ARG B CA 1
ATOM 7711 C C . ARG B 1 395 ? 12.461 10.727 19.359 1 95.94 395 ARG B C 1
ATOM 7713 O O . ARG B 1 395 ? 13.25 9.82 19.672 1 95.94 395 ARG B O 1
ATOM 7720 N N . ILE B 1 396 ? 11.328 10.602 18.703 1 95.12 396 ILE B N 1
ATOM 7721 C CA . ILE B 1 396 ? 10.961 9.242 18.312 1 95.12 396 ILE B CA 1
ATOM 7722 C C . ILE B 1 396 ? 10.219 9.266 16.984 1 95.12 396 ILE B C 1
ATOM 7724 O O . ILE B 1 396 ? 9.586 10.266 16.641 1 95.12 396 ILE B O 1
ATOM 7728 N N . ALA B 1 397 ? 10.398 8.195 16.234 1 94 397 ALA B N 1
ATOM 7729 C CA . ALA B 1 397 ? 9.633 7.957 15.016 1 94 397 ALA B CA 1
ATOM 7730 C C . ALA B 1 397 ? 9.328 6.473 14.836 1 94 397 ALA B C 1
ATOM 7732 O O . ALA B 1 397 ? 10.164 5.621 15.133 1 94 397 ALA B O 1
ATOM 7733 N N . ILE B 1 398 ? 8.141 6.184 14.516 1 92.56 398 ILE B N 1
ATOM 7734 C CA . ILE B 1 398 ? 7.734 4.832 14.156 1 92.56 398 ILE B CA 1
ATOM 7735 C C . ILE B 1 398 ? 7.25 4.801 12.711 1 92.56 398 ILE B C 1
ATOM 7737 O O . ILE B 1 398 ? 6.34 5.547 12.336 1 92.56 398 ILE B O 1
ATOM 7741 N N . GLU B 1 399 ? 7.91 3.979 11.945 1 90.69 399 GLU B N 1
ATOM 7742 C CA . GLU B 1 399 ? 7.582 3.9 10.523 1 90.69 399 GLU B CA 1
ATOM 7743 C C . GLU B 1 399 ? 7.777 2.484 9.992 1 90.69 399 GLU B C 1
ATOM 7745 O O . GLU B 1 399 ? 8.523 1.691 10.57 1 90.69 399 GLU B O 1
ATOM 7750 N N . PRO B 1 400 ? 7.102 2.193 8.914 1 89.88 400 PRO B N 1
ATOM 7751 C CA . PRO B 1 400 ? 7.41 0.912 8.281 1 89.88 400 PRO B CA 1
ATOM 7752 C C . PRO B 1 400 ? 8.867 0.808 7.832 1 89.88 400 PRO B C 1
ATOM 7754 O O . PRO B 1 400 ? 9.484 1.819 7.488 1 89.88 400 PRO B O 1
ATOM 7757 N N . LEU B 1 401 ? 9.398 -0.351 7.82 1 88.94 401 LEU B N 1
ATOM 7758 C CA . LEU B 1 401 ? 10.805 -0.587 7.516 1 88.94 401 LEU B CA 1
ATOM 7759 C C . LEU B 1 401 ? 11.156 -0.074 6.125 1 88.94 401 LEU B C 1
ATOM 7761 O O . LEU B 1 401 ? 12.211 0.537 5.93 1 88.94 401 LEU B O 1
ATOM 7765 N N . ASN B 1 402 ? 10.367 -0.373 5.195 1 90.25 402 ASN B N 1
ATOM 7766 C CA . ASN B 1 402 ? 10.508 0.052 3.807 1 90.25 402 ASN B CA 1
ATOM 7767 C C . ASN B 1 402 ? 9.164 0.068 3.084 1 90.25 402 ASN B C 1
ATOM 7769 O O . ASN B 1 402 ? 8.125 -0.149 3.701 1 90.25 402 ASN B O 1
ATOM 7773 N N . VAL B 1 403 ? 9.195 0.343 1.858 1 90.5 403 VAL B N 1
ATOM 7774 C CA . VAL B 1 403 ? 7.965 0.502 1.091 1 90.5 403 VAL B CA 1
ATOM 7775 C C . VAL B 1 403 ? 7.262 -0.846 0.957 1 90.5 403 VAL B C 1
ATOM 7777 O O . VAL B 1 403 ? 6.035 -0.905 0.851 1 90.5 403 VAL B O 1
ATOM 7780 N N . ILE B 1 404 ? 8.055 -1.923 0.954 1 90.06 404 ILE B N 1
ATOM 7781 C CA . ILE B 1 404 ? 7.488 -3.26 0.811 1 90.06 404 ILE B CA 1
ATOM 7782 C C . ILE B 1 404 ? 6.594 -3.574 2.01 1 90.06 404 ILE B C 1
ATOM 7784 O O . ILE B 1 404 ? 5.457 -4.023 1.845 1 90.06 404 ILE B O 1
ATOM 7788 N N . GLU B 1 405 ? 7.129 -3.252 3.17 1 88.94 405 GLU B N 1
ATOM 7789 C CA . GLU B 1 405 ? 6.371 -3.49 4.395 1 88.94 405 GLU B CA 1
ATOM 7790 C C . GLU B 1 405 ? 5.152 -2.574 4.473 1 88.94 405 GLU B C 1
ATOM 7792 O O . GLU B 1 405 ? 4.09 -2.984 4.945 1 88.94 405 GLU B O 1
ATOM 7797 N N . ALA B 1 406 ? 5.34 -1.389 4.047 1 89.06 406 ALA B N 1
ATOM 7798 C CA . ALA B 1 406 ? 4.234 -0.437 4.039 1 89.06 406 ALA B CA 1
ATOM 7799 C C . ALA B 1 406 ? 3.129 -0.889 3.086 1 89.06 406 ALA B C 1
ATOM 7801 O O . ALA B 1 406 ? 1.942 -0.764 3.398 1 89.06 406 ALA B O 1
ATOM 7802 N N . TYR B 1 407 ? 3.51 -1.375 1.968 1 89.38 407 TYR B N 1
ATOM 7803 C CA . TYR B 1 407 ? 2.562 -1.904 0.992 1 89.38 407 TYR B CA 1
ATOM 7804 C C . TYR B 1 407 ? 1.738 -3.037 1.59 1 89.38 407 TYR B C 1
ATOM 7806 O O . TYR B 1 407 ? 0.512 -3.061 1.453 1 89.38 407 TYR B O 1
ATOM 7814 N N . ASP B 1 408 ? 2.389 -3.916 2.178 1 86.25 408 ASP B N 1
ATOM 7815 C CA . ASP B 1 408 ? 1.691 -5.051 2.775 1 86.25 408 ASP B CA 1
ATOM 7816 C C . ASP B 1 408 ? 0.719 -4.59 3.857 1 86.25 408 ASP B C 1
ATOM 7818 O O . ASP B 1 408 ? -0.391 -5.113 3.969 1 86.25 408 ASP B O 1
ATOM 7822 N N . HIS B 1 409 ? 1.146 -3.633 4.574 1 86.19 409 HIS B N 1
ATOM 7823 C CA . HIS B 1 409 ? 0.3 -3.084 5.629 1 86.19 409 HIS B CA 1
ATOM 7824 C C . HIS B 1 409 ? -0.958 -2.447 5.047 1 86.19 409 HIS B C 1
ATOM 7826 O O . HIS B 1 409 ? -2.066 -2.713 5.516 1 86.19 409 HIS B O 1
ATOM 7832 N N . TYR B 1 410 ? -0.784 -1.687 4.062 1 87.62 410 TYR B N 1
ATOM 7833 C CA . TYR B 1 410 ? -1.92 -0.992 3.467 1 87.62 410 TYR B CA 1
ATOM 7834 C C . TYR B 1 410 ? -2.848 -1.971 2.76 1 87.62 410 TYR B C 1
ATOM 7836 O O . TYR B 1 410 ? -4.066 -1.782 2.746 1 87.62 410 TYR B O 1
ATOM 7844 N N . LYS B 1 411 ? -2.219 -2.916 2.16 1 86.75 411 LYS B N 1
ATOM 7845 C CA . LYS B 1 411 ? -3.02 -3.955 1.517 1 86.75 411 LYS B CA 1
ATOM 7846 C C . LYS B 1 411 ? -3.953 -4.629 2.518 1 86.75 411 LYS B C 1
ATOM 7848 O O . LYS B 1 411 ? -5.141 -4.801 2.246 1 86.75 411 LYS B O 1
ATOM 7853 N N . ASP B 1 412 ? -3.461 -4.957 3.617 1 85.81 412 ASP B N 1
ATOM 7854 C CA . ASP B 1 412 ? -4.258 -5.594 4.66 1 85.81 412 ASP B CA 1
ATOM 7855 C C . ASP B 1 412 ? -5.316 -4.637 5.203 1 85.81 412 ASP B C 1
ATOM 7857 O O . ASP B 1 412 ? -6.445 -5.047 5.484 1 85.81 412 ASP B O 1
ATOM 7861 N N . LYS B 1 413 ? -4.938 -3.42 5.336 1 85.94 413 LYS B N 1
ATOM 7862 C CA . LYS B 1 413 ? -5.867 -2.42 5.852 1 85.94 413 LYS B CA 1
ATOM 7863 C C . LYS B 1 413 ? -7.039 -2.211 4.895 1 85.94 413 LYS B C 1
ATOM 7865 O O . LYS B 1 413 ? -8.18 -2.023 5.324 1 85.94 413 LYS B O 1
ATOM 7870 N N . VAL B 1 414 ? -6.734 -2.281 3.682 1 86.69 414 VAL B N 1
ATOM 7871 C CA . VAL B 1 414 ? -7.789 -2.135 2.684 1 86.69 414 VAL B CA 1
ATOM 7872 C C . VAL B 1 414 ? -8.773 -3.297 2.797 1 86.69 414 VAL B C 1
ATOM 7874 O O . VAL B 1 414 ? -9.984 -3.094 2.762 1 86.69 414 VAL B O 1
ATOM 7877 N N . ALA B 1 415 ? -8.211 -4.438 2.875 1 85.75 415 ALA B N 1
ATOM 7878 C CA . ALA B 1 415 ? -9.07 -5.609 3.014 1 85.75 415 ALA B CA 1
ATOM 7879 C C . ALA B 1 415 ? -9.961 -5.488 4.246 1 85.75 415 ALA B C 1
ATOM 7881 O O . ALA B 1 415 ? -11.156 -5.789 4.184 1 85.75 415 ALA B O 1
ATOM 7882 N N . MET B 1 416 ? -9.461 -5.016 5.281 1 86.56 416 MET B N 1
ATOM 7883 C CA . MET B 1 416 ? -10.211 -4.855 6.527 1 86.56 416 MET B CA 1
ATOM 7884 C C . MET B 1 416 ? -11.289 -3.791 6.379 1 86.56 416 MET B C 1
ATOM 7886 O O . MET B 1 416 ? -12.438 -4.004 6.781 1 86.56 416 MET B O 1
ATOM 7890 N N . LEU B 1 417 ? -10.922 -2.74 5.828 1 88.12 417 LEU B N 1
ATOM 7891 C CA . LEU B 1 417 ? -11.859 -1.629 5.699 1 88.12 417 LEU B CA 1
ATOM 7892 C C . LEU B 1 417 ? -12.984 -1.972 4.723 1 88.12 417 LEU B C 1
ATOM 7894 O O . LEU B 1 417 ? -14.125 -1.546 4.91 1 88.12 417 LEU B O 1
ATOM 7898 N N . ARG B 1 418 ? -12.625 -2.709 3.771 1 87.69 418 ARG B N 1
ATOM 7899 C CA . ARG B 1 418 ? -13.656 -3.16 2.848 1 87.69 418 ARG B CA 1
ATOM 7900 C C . ARG B 1 418 ? -14.688 -4.027 3.561 1 87.69 418 ARG B C 1
ATOM 7902 O O . ARG B 1 418 ? -15.891 -3.881 3.336 1 87.69 418 ARG B O 1
ATOM 7909 N N . SER B 1 419 ? -14.195 -4.824 4.328 1 88.19 419 SER B N 1
ATOM 7910 C CA . SER B 1 419 ? -15.094 -5.664 5.113 1 88.19 419 SER B CA 1
ATOM 7911 C C . SER B 1 419 ? -15.961 -4.828 6.043 1 88.19 419 SER B C 1
ATOM 7913 O O . SER B 1 419 ? -17.156 -5.094 6.191 1 88.19 419 SER B O 1
ATOM 7915 N N . SER B 1 420 ? -15.383 -3.852 6.586 1 88.12 420 SER B N 1
ATOM 7916 C CA . SER B 1 420 ? -16.125 -2.967 7.473 1 88.12 420 SER B CA 1
ATOM 7917 C C . SER B 1 420 ? -17.203 -2.203 6.711 1 88.12 420 SER B C 1
ATOM 7919 O O . SER B 1 420 ? -18.344 -2.092 7.18 1 88.12 420 SER B O 1
ATOM 7921 N N . VAL B 1 421 ? -16.875 -1.807 5.641 1 91.56 421 VAL B N 1
ATOM 7922 C CA . VAL B 1 421 ? -17.828 -1.066 4.824 1 91.56 421 VAL B CA 1
ATOM 7923 C C . VAL B 1 421 ? -19.016 -1.962 4.477 1 91.56 421 VAL B C 1
ATOM 7925 O O . VAL B 1 421 ? -20.172 -1.54 4.574 1 91.56 421 VAL B O 1
ATOM 7928 N N . GLU B 1 422 ? -18.656 -3.092 4.141 1 91.44 422 GLU B N 1
ATOM 7929 C CA . GLU B 1 422 ? -19.719 -4.031 3.809 1 91.44 422 GLU B CA 1
ATOM 7930 C C . GLU B 1 422 ? -20.609 -4.309 5.02 1 91.44 422 GLU B C 1
ATOM 7932 O O . GLU B 1 422 ? -21.828 -4.395 4.895 1 91.44 422 GLU B O 1
ATOM 7937 N N . GLN B 1 423 ? -20.031 -4.383 6.09 1 89.81 423 GLN B N 1
ATOM 7938 C CA . GLN B 1 423 ? -20.781 -4.605 7.316 1 89.81 423 GLN B CA 1
ATOM 7939 C C . GLN B 1 423 ? -21.703 -3.426 7.625 1 89.81 423 GLN B C 1
ATOM 7941 O O . GLN B 1 423 ? -22.875 -3.611 7.945 1 89.81 423 GLN B O 1
ATOM 7946 N N . TYR B 1 424 ? -21.203 -2.324 7.453 1 90.81 424 TYR B N 1
ATOM 7947 C CA . TYR B 1 424 ? -22 -1.136 7.734 1 90.81 424 TYR B CA 1
ATOM 7948 C C . TYR B 1 424 ? -23.125 -0.989 6.727 1 90.81 424 TYR B C 1
ATOM 7950 O O . TYR B 1 424 ? -24.234 -0.567 7.082 1 90.81 424 TYR B O 1
ATOM 7958 N N . LYS B 1 425 ? -22.812 -1.352 5.59 1 91.06 425 LYS B N 1
ATOM 7959 C CA . LYS B 1 425 ? -23.875 -1.332 4.574 1 91.06 425 LYS B CA 1
ATOM 7960 C C . LYS B 1 425 ? -25.016 -2.268 4.949 1 91.06 425 LYS B C 1
ATOM 7962 O O . LYS B 1 425 ? -26.188 -1.896 4.844 1 91.06 425 LYS B O 1
ATOM 7967 N N . ASN B 1 426 ? -24.641 -3.363 5.402 1 90.06 426 ASN B N 1
ATOM 7968 C CA . ASN B 1 426 ? -25.641 -4.34 5.82 1 90.06 426 ASN B CA 1
ATOM 7969 C C . ASN B 1 426 ? -26.422 -3.852 7.031 1 90.06 426 ASN B C 1
ATOM 7971 O O . ASN B 1 426 ? -27.656 -3.996 7.082 1 90.06 426 ASN B O 1
ATOM 7975 N N . LEU B 1 427 ? -25.719 -3.275 7.906 1 88.12 427 LEU B N 1
ATOM 7976 C CA . LEU B 1 427 ? -26.375 -2.762 9.109 1 88.12 427 LEU B CA 1
ATOM 7977 C C . LEU B 1 427 ? -27.312 -1.615 8.773 1 88.12 427 LEU B C 1
ATOM 7979 O O . LEU B 1 427 ? -28.406 -1.523 9.336 1 88.12 427 LEU B O 1
ATOM 7983 N N . LEU B 1 428 ? -26.938 -0.899 7.898 1 90.31 428 LEU B N 1
ATOM 7984 C CA . LEU B 1 428 ? -27.766 0.226 7.492 1 90.31 428 LEU B CA 1
ATOM 7985 C C . LEU B 1 428 ? -29.031 -0.259 6.781 1 90.31 428 LEU B C 1
ATOM 7987 O O . LEU B 1 428 ? -30.125 0.26 7.016 1 90.31 428 LEU B O 1
ATOM 7991 N N . SER B 1 429 ? -28.75 -1.19 5.965 1 90.38 429 SER B N 1
ATOM 7992 C CA . SER B 1 429 ? -29.906 -1.765 5.273 1 90.38 429 SER B CA 1
ATOM 7993 C C . SER B 1 429 ? -30.891 -2.387 6.262 1 90.38 429 SER B C 1
ATOM 7995 O O . SER B 1 429 ? -32.094 -2.221 6.125 1 90.38 429 SER B O 1
ATOM 7997 N N . ALA B 1 430 ? -30.375 -2.992 7.176 1 84.12 430 ALA B N 1
ATOM 7998 C CA . ALA B 1 430 ? -31.219 -3.588 8.211 1 84.12 430 ALA B CA 1
ATOM 7999 C C . ALA B 1 430 ? -31.938 -2.514 9.023 1 84.12 430 ALA B C 1
ATOM 8001 O O . ALA B 1 430 ? -33.125 -2.654 9.336 1 84.12 430 ALA B O 1
ATOM 8002 N N . SER B 1 431 ? -31.266 -1.519 9.367 1 84 431 SER B N 1
ATOM 8003 C CA . SER B 1 431 ? -31.844 -0.422 10.133 1 84 431 SER B CA 1
ATOM 8004 C C . SER B 1 431 ? -32.969 0.278 9.352 1 84 431 SER B C 1
ATOM 8006 O O . SER B 1 431 ? -34 0.628 9.914 1 84 431 SER B O 1
ATOM 8008 N N . LYS B 1 432 ? -32.75 0.403 8.188 1 86 432 LYS B N 1
ATOM 8009 C CA . LYS B 1 432 ? -33.75 1.003 7.336 1 86 432 LYS B CA 1
ATOM 8010 C C . LYS B 1 432 ? -35 0.118 7.258 1 86 432 LYS B C 1
ATOM 8012 O O . LYS B 1 432 ? -36.125 0.616 7.301 1 86 432 LYS B O 1
ATOM 8017 N N . GLY B 1 433 ? -34.719 -1.116 7.168 1 81.56 433 GLY B N 1
ATOM 8018 C CA . GLY B 1 433 ? -35.844 -2.035 7.203 1 81.56 433 GLY B CA 1
ATOM 8019 C C . GLY B 1 433 ? -36.656 -1.944 8.484 1 81.56 433 GLY B C 1
ATOM 8020 O O . GLY B 1 433 ? -37.875 -1.925 8.445 1 81.56 433 GLY B O 1
ATOM 8021 N N . ALA B 1 434 ? -35.969 -1.846 9.492 1 78.25 434 ALA B N 1
ATOM 8022 C CA . ALA B 1 434 ? -36.625 -1.726 10.789 1 78.25 434 ALA B CA 1
ATOM 8023 C C . ALA B 1 434 ? -37.375 -0.411 10.898 1 78.25 434 ALA B C 1
ATOM 8025 O O . ALA B 1 434 ? -38.5 -0.378 11.422 1 78.25 434 ALA B O 1
ATOM 8026 N N . TYR B 1 435 ? -36.812 0.557 10.453 1 81.94 435 TYR B N 1
ATOM 8027 C CA . TYR B 1 435 ? -37.438 1.869 10.469 1 81.94 435 TYR B CA 1
ATOM 8028 C C . TYR B 1 435 ? -38.719 1.867 9.625 1 81.94 435 TYR B C 1
ATOM 8030 O O . TYR B 1 435 ? -39.75 2.367 10.062 1 81.94 435 TYR B O 1
ATOM 8038 N N . ASP B 1 436 ? -38.594 1.287 8.523 1 80.69 436 ASP B N 1
ATOM 8039 C CA . ASP B 1 436 ? -39.75 1.221 7.633 1 80.69 436 ASP B CA 1
ATOM 8040 C C . ASP B 1 436 ? -40.875 0.397 8.25 1 80.69 436 ASP B C 1
ATOM 8042 O O . ASP B 1 436 ? -42.062 0.761 8.148 1 80.69 436 ASP B O 1
ATOM 8046 N N . ALA B 1 437 ? -40.531 -0.606 8.859 1 73.81 437 ALA B N 1
ATOM 8047 C CA . ALA B 1 437 ? -41.531 -1.444 9.539 1 73.81 437 ALA B CA 1
ATOM 8048 C C . ALA B 1 437 ? -42.219 -0.682 10.664 1 73.81 437 ALA B C 1
ATOM 8050 O O . ALA B 1 437 ? -43.438 -0.73 10.805 1 73.81 437 ALA B O 1
ATOM 8051 N N . LEU B 1 438 ? -41.469 0.054 11.406 1 73.81 438 LEU B N 1
ATOM 8052 C CA . LEU B 1 438 ? -42 0.83 12.516 1 73.81 438 LEU B CA 1
ATOM 8053 C C . LEU B 1 438 ? -42.875 1.962 12 1 73.81 438 LEU B C 1
ATOM 8055 O O . LEU B 1 438 ? -43.938 2.26 12.594 1 73.81 438 LEU B O 1
ATOM 8059 N N . LYS B 1 439 ? -42.438 2.482 11.008 1 75.62 439 LYS B N 1
ATOM 8060 C CA . LYS B 1 439 ? -43.219 3.557 10.391 1 75.62 439 LYS B CA 1
ATOM 8061 C C . LYS B 1 439 ? -44.562 3.049 9.906 1 75.62 439 LYS B C 1
ATOM 8063 O O . LYS B 1 439 ? -45.594 3.684 10.141 1 75.62 439 LYS B O 1
ATOM 8068 N N . THR B 1 440 ? -44.5 1.938 9.297 1 67.81 440 THR B N 1
ATOM 8069 C CA . THR B 1 440 ? -45.75 1.319 8.844 1 67.81 440 THR B CA 1
ATOM 8070 C C . THR B 1 440 ? -46.656 1.019 10.031 1 67.81 440 THR B C 1
ATOM 8072 O O . THR B 1 440 ? -47.875 1.269 9.969 1 67.81 440 THR B O 1
ATOM 8075 N N . ASN B 1 441 ? -46.094 0.565 11.109 1 61.06 441 ASN B N 1
ATOM 8076 C CA . ASN B 1 441 ? -46.844 0.272 12.32 1 61.06 441 ASN B CA 1
ATOM 8077 C C . ASN B 1 441 ? -47.438 1.538 12.93 1 61.06 441 ASN B C 1
ATOM 8079 O O . ASN B 1 441 ? -48.594 1.539 13.367 1 61.06 441 ASN B O 1
ATOM 8083 N N . THR B 1 442 ? -46.688 2.553 12.945 1 61.62 442 THR B N 1
ATOM 8084 C CA . THR B 1 442 ? -47.125 3.824 13.508 1 61.62 442 THR B CA 1
ATOM 8085 C C . THR B 1 442 ? -48.25 4.41 12.672 1 61.62 442 THR B C 1
ATOM 8087 O O . THR B 1 442 ? -49.25 4.91 13.219 1 61.62 442 THR B O 1
ATOM 8090 N N . ASP B 1 443 ? -48.156 4.23 11.422 1 62.16 443 ASP B N 1
ATOM 8091 C CA . ASP B 1 443 ? -49.188 4.719 10.523 1 62.16 443 ASP B CA 1
ATOM 8092 C C . ASP B 1 443 ? -50.469 3.926 10.703 1 62.16 443 ASP B C 1
ATOM 8094 O O . ASP B 1 443 ? -51.562 4.492 10.664 1 62.16 443 ASP B O 1
ATOM 8098 N N . CYS B 1 444 ? -50.344 2.643 11.078 1 56.75 444 CYS B N 1
ATOM 8099 C CA . CYS B 1 444 ? -51.5 1.788 11.336 1 56.75 444 CYS B CA 1
ATOM 8100 C C . CYS B 1 444 ? -52.188 2.184 12.633 1 56.75 444 CYS B C 1
ATOM 8102 O O . CYS B 1 444 ? -53.406 2.24 12.695 1 56.75 444 CYS B O 1
ATOM 8104 N N . LEU B 1 445 ? -51.375 2.549 13.586 1 59.44 445 LEU B N 1
ATOM 8105 C CA . LEU B 1 445 ? -51.938 2.928 14.875 1 59.44 445 LEU B CA 1
ATOM 8106 C C . LEU B 1 445 ? -52.656 4.262 14.781 1 59.44 445 LEU B C 1
ATOM 8108 O O . LEU B 1 445 ? -53.688 4.461 15.445 1 59.44 445 LEU B O 1
ATOM 8112 N N . LYS B 1 446 ? -52.188 4.926 13.852 1 58.16 446 LYS B N 1
ATOM 8113 C CA . LYS B 1 446 ? -52.844 6.223 13.656 1 58.16 446 LYS B CA 1
ATOM 8114 C C . LYS B 1 446 ? -54.219 6.059 13.023 1 58.16 446 LYS B C 1
ATOM 8116 O O . LYS B 1 446 ? -55.094 6.914 13.188 1 58.16 446 LYS B O 1
ATOM 8121 N N . SER B 1 447 ? -54.438 4.781 12.523 1 61.19 447 SER B N 1
ATOM 8122 C CA . SER B 1 447 ? -55.688 4.566 11.805 1 61.19 447 SER B CA 1
ATOM 8123 C C . SER B 1 447 ? -56.719 3.91 12.703 1 61.19 447 SER B C 1
ATOM 8125 O O . SER B 1 447 ? -57.906 3.812 12.328 1 61.19 447 SER B O 1
ATOM 8127 N N . TYR B 1 448 ? -56.406 3.502 13.984 1 65.25 448 TYR B N 1
ATOM 8128 C CA . TYR B 1 448 ? -57.375 2.873 14.883 1 65.25 448 TYR B CA 1
ATOM 8129 C C . TYR B 1 448 ? -58.156 3.922 15.656 1 65.25 448 TYR B C 1
ATOM 8131 O O . TYR B 1 448 ? -57.625 4.98 16 1 65.25 448 TYR B O 1
ATOM 8139 N N . SER B 1 449 ? -59.562 3.654 15.773 1 65 449 SER B N 1
ATOM 8140 C CA . SER B 1 449 ? -60.344 4.336 16.797 1 65 449 SER B CA 1
ATOM 8141 C C . SER B 1 449 ? -60.188 3.662 18.156 1 65 449 SER B C 1
ATOM 8143 O O . SER B 1 449 ? -60.5 2.479 18.297 1 65 449 SER B O 1
ATOM 8145 N N . VAL B 1 450 ? -59.594 4.414 19.094 1 67.44 450 VAL B N 1
ATOM 8146 C CA . VAL B 1 450 ? -59.219 3.791 20.359 1 67.44 450 VAL B CA 1
ATOM 8147 C C . VAL B 1 450 ? -60.094 4.297 21.484 1 67.44 450 VAL B C 1
ATOM 8149 O O . VAL B 1 450 ? -60.438 5.48 21.531 1 67.44 450 VAL B O 1
ATOM 8152 N N . GLY B 1 451 ? -60.625 3.309 22.297 1 68.94 451 GLY B N 1
ATOM 8153 C CA . GLY B 1 451 ? -61.344 3.607 23.516 1 68.94 451 GLY B CA 1
ATOM 8154 C C . GLY B 1 451 ? -60.719 3.004 24.766 1 68.94 451 GLY B C 1
ATOM 8155 O O . GLY B 1 451 ? -59.969 2.031 24.672 1 68.94 451 GLY B O 1
ATOM 8156 N N . TYR B 1 452 ? -61 3.68 25.859 1 71.62 452 TYR B N 1
ATOM 8157 C CA . TYR B 1 452 ? -60.562 3.18 27.156 1 71.62 452 TYR B CA 1
ATOM 8158 C C . TYR B 1 452 ? -61.719 2.75 28.016 1 71.62 452 TYR B C 1
ATOM 8160 O O . TYR B 1 452 ? -62.812 3.352 27.938 1 71.62 452 TYR B O 1
ATOM 8168 N N . PHE B 1 453 ? -61.562 1.612 28.734 1 77.75 453 PHE B N 1
ATOM 8169 C CA . PHE B 1 453 ? -62.562 1.063 29.625 1 77.75 453 PHE B CA 1
ATOM 8170 C C . PHE B 1 453 ? -61.969 0.786 31 1 77.75 453 PHE B C 1
ATOM 8172 O O . PHE B 1 453 ? -61.062 -0.054 31.141 1 77.75 453 PHE B O 1
ATOM 8179 N N . ALA B 1 454 ? -62.438 1.58 31.984 1 78.88 454 ALA B N 1
ATOM 8180 C CA . ALA B 1 454 ? -61.938 1.435 33.344 1 78.88 454 ALA B CA 1
ATOM 8181 C C . ALA B 1 454 ? -62.906 0.644 34.219 1 78.88 454 ALA B C 1
ATOM 8183 O O . ALA B 1 454 ? -64.125 0.912 34.188 1 78.88 454 ALA B O 1
ATOM 8184 N N . LEU B 1 455 ? -62.406 -0.351 34.906 1 84 455 LEU B N 1
ATOM 8185 C CA . LEU B 1 455 ? -63.188 -1.15 35.844 1 84 455 LEU B CA 1
ATOM 8186 C C . LEU B 1 455 ? -62.719 -0.951 37.25 1 84 455 LEU B C 1
ATOM 8188 O O . LEU B 1 455 ? -61.531 -0.919 37.531 1 84 455 LEU B O 1
ATOM 8192 N N . ASP B 1 456 ? -63.781 -0.764 38.094 1 83 456 ASP B N 1
ATOM 8193 C CA . ASP B 1 456 ? -63.469 -0.658 39.531 1 83 456 ASP B CA 1
ATOM 8194 C C . ASP B 1 456 ? -62.906 -1.979 40.062 1 83 456 ASP B C 1
ATOM 8196 O O . ASP B 1 456 ? -63.469 -3.047 39.75 1 83 456 ASP B O 1
ATOM 8200 N N . TYR B 1 457 ? -61.875 -1.805 40.875 1 85.69 457 TYR B N 1
ATOM 8201 C CA . TYR B 1 457 ? -61.25 -2.971 41.5 1 85.69 457 TYR B CA 1
ATOM 8202 C C . TYR B 1 457 ? -62.281 -3.77 42.312 1 85.69 457 TYR B C 1
ATOM 8204 O O . TYR B 1 457 ? -62.312 -5 42.219 1 85.69 457 TYR B O 1
ATOM 8212 N N . GLY B 1 458 ? -63.094 -3.137 43.094 1 82.94 458 GLY B N 1
ATOM 8213 C CA . GLY B 1 458 ? -64.125 -3.781 43.875 1 82.94 458 GLY B CA 1
ATOM 8214 C C . GLY B 1 458 ? -65.125 -4.547 43.062 1 82.94 458 GLY B C 1
ATOM 8215 O O . GLY B 1 458 ? -65.562 -5.621 43.469 1 82.94 458 GLY B O 1
ATOM 8216 N N . ALA B 1 459 ? -65.438 -4.012 41.875 1 84.94 459 ALA B N 1
ATOM 8217 C CA . ALA B 1 459 ? -66.438 -4.672 41 1 84.94 459 ALA B CA 1
ATOM 8218 C C . ALA B 1 459 ? -65.812 -5.977 40.438 1 84.94 459 ALA B C 1
ATOM 8220 O O . ALA B 1 459 ? -66.562 -6.957 40.281 1 84.94 459 ALA B O 1
ATOM 8221 N N . LEU B 1 460 ? -64.562 -5.945 40.188 1 86.62 460 LEU B N 1
ATOM 8222 C CA . LEU B 1 460 ? -63.875 -7.148 39.688 1 86.62 460 LEU B CA 1
ATOM 8223 C C . LEU B 1 460 ? -63.812 -8.219 40.75 1 86.62 460 LEU B C 1
ATOM 8225 O O . LEU B 1 460 ? -63.875 -9.414 40.469 1 86.62 460 LEU B O 1
ATOM 8229 N N . GLN B 1 461 ? -63.812 -7.777 41.969 1 84.44 461 GLN B N 1
ATOM 8230 C CA . GLN B 1 461 ? -63.781 -8.703 43.094 1 84.44 461 GLN B CA 1
ATOM 8231 C C . GLN B 1 461 ? -65.125 -9.352 43.312 1 84.44 461 GLN B C 1
ATOM 8233 O O . GLN B 1 461 ? -65.25 -10.555 43.594 1 84.44 461 GLN B O 1
ATOM 8238 N N . ARG B 1 462 ? -66.25 -8.578 43.156 1 82.19 462 ARG B N 1
ATOM 8239 C CA . ARG B 1 462 ? -67.562 -9.039 43.438 1 82.19 462 ARG B CA 1
ATOM 8240 C C . ARG B 1 462 ? -68.125 -9.93 42.312 1 82.19 462 ARG B C 1
ATOM 8242 O O . ARG B 1 462 ? -69.062 -10.711 42.531 1 82.19 462 ARG B O 1
ATOM 8249 N N . GLN B 1 463 ? -67.5 -10.078 41.25 1 76.06 463 GLN B N 1
ATOM 8250 C CA . GLN B 1 463 ? -67.875 -10.914 40.125 1 76.06 463 GLN B CA 1
ATOM 8251 C C . GLN B 1 463 ? -69.375 -10.695 39.812 1 76.06 463 GLN B C 1
ATOM 8253 O O . GLN B 1 463 ? -70.188 -11.539 40.125 1 76.06 463 GLN B O 1
ATOM 8258 N N . THR B 1 464 ? -69.688 -9.656 39.156 1 75.44 464 THR B N 1
ATOM 8259 C CA . THR B 1 464 ? -71.125 -9.438 38.781 1 75.44 464 THR B CA 1
ATOM 8260 C C . THR B 1 464 ? -71.5 -10.398 37.688 1 75.44 464 THR B C 1
ATOM 8262 O O . THR B 1 464 ? -70.75 -10.742 36.812 1 75.44 464 THR B O 1
ATOM 8265 N N . LYS B 1 465 ? -72.688 -11.055 37.75 1 74.5 465 LYS B N 1
ATOM 8266 C CA . LYS B 1 465 ? -73.125 -12.094 36.844 1 74.5 465 LYS B CA 1
ATOM 8267 C C . LYS B 1 465 ? -73.25 -11.586 35.406 1 74.5 465 LYS B C 1
ATOM 8269 O O . LYS B 1 465 ? -72.938 -12.328 34.469 1 74.5 465 LYS B O 1
ATOM 8274 N N . ASN B 1 466 ? -73.562 -10.297 35.125 1 78 466 ASN B N 1
ATOM 8275 C CA . ASN B 1 466 ? -73.875 -9.82 33.781 1 78 466 ASN B CA 1
ATOM 8276 C C . ASN B 1 466 ? -72.625 -9.211 33.156 1 78 466 ASN B C 1
ATOM 8278 O O . ASN B 1 466 ? -72.625 -8.781 32 1 78 466 ASN B O 1
ATOM 8282 N N . GLY B 1 467 ? -71.5 -9.336 33.75 1 85.81 467 GLY B N 1
ATOM 8283 C CA . GLY B 1 467 ? -70.25 -8.781 33.188 1 85.81 467 GLY B CA 1
ATOM 8284 C C . GLY B 1 467 ? -70.312 -7.266 33.094 1 85.81 467 GLY B C 1
ATOM 8285 O O . GLY B 1 467 ? -71.062 -6.605 33.844 1 85.81 467 GLY B O 1
ATOM 8286 N N . PHE B 1 468 ? -69.312 -6.645 32.312 1 90.5 468 PHE B N 1
ATOM 8287 C CA . PHE B 1 468 ? -69.188 -5.203 32.156 1 90.5 468 PHE B CA 1
ATOM 8288 C C . PHE B 1 468 ? -69.25 -4.816 30.688 1 90.5 468 PHE B C 1
ATOM 8290 O O . PHE B 1 468 ? -68.812 -5.57 29.812 1 90.5 468 PHE B O 1
ATOM 8297 N N . VAL B 1 469 ? -69.938 -3.715 30.406 1 88.56 469 VAL B N 1
ATOM 8298 C CA . VAL B 1 469 ? -70 -3.18 29.062 1 88.56 469 VAL B CA 1
ATOM 8299 C C . VAL B 1 469 ? -69.438 -1.763 29.031 1 88.56 469 VAL B C 1
ATOM 8301 O O . VAL B 1 469 ? -69.75 -0.939 29.891 1 88.56 469 VAL B O 1
ATOM 8304 N N . SER B 1 470 ? -68.625 -1.527 28.062 1 84.44 470 SER B N 1
ATOM 8305 C CA . SER B 1 470 ? -68 -0.222 27.938 1 84.44 470 SER B CA 1
ATOM 8306 C C . SER B 1 470 ? -68.875 0.787 27.281 1 84.44 470 SER B C 1
ATOM 8308 O O . SER B 1 470 ? -69.875 0.407 26.672 1 84.44 470 SER B O 1
ATOM 8310 N N . PRO B 1 471 ? -68.5 2.145 27.422 1 75.88 471 PRO B N 1
ATOM 8311 C CA . PRO B 1 471 ? -69.125 3.139 26.562 1 75.88 471 PRO B CA 1
ATOM 8312 C C . PRO B 1 471 ? -68.812 2.943 25.078 1 75.88 471 PRO B C 1
ATOM 8314 O O . PRO B 1 471 ? -67.812 2.354 24.734 1 75.88 471 PRO B O 1
ATOM 8317 N N . ASN B 1 472 ? -69.75 3.396 24.297 1 76.62 472 ASN B N 1
ATOM 8318 C CA . ASN B 1 472 ? -69.625 3.256 22.844 1 76.62 472 ASN B CA 1
ATOM 8319 C C . ASN B 1 472 ? -68.5 4.188 22.312 1 76.62 472 ASN B C 1
ATOM 8321 O O . ASN B 1 472 ? -68.375 5.316 22.781 1 76.62 472 ASN B O 1
ATOM 8325 N N . ILE B 1 473 ? -67.688 3.594 21.359 1 73.5 473 ILE B N 1
ATOM 8326 C CA . ILE B 1 473 ? -66.75 4.414 20.594 1 73.5 473 ILE B CA 1
ATOM 8327 C C . ILE B 1 473 ? -67.188 4.457 19.141 1 73.5 473 ILE B C 1
ATOM 8329 O O . ILE B 1 473 ? -67.875 3.533 18.641 1 73.5 473 ILE B O 1
ATOM 8333 N N . VAL B 1 474 ? -66.812 5.555 18.453 1 67.31 474 VAL B N 1
ATOM 8334 C CA . VAL B 1 474 ? -67.25 5.73 17.062 1 67.31 474 VAL B CA 1
ATOM 8335 C C . VAL B 1 474 ? -66 5.684 16.156 1 67.31 474 VAL B C 1
ATOM 8337 O O . VAL B 1 474 ? -65 6.32 16.453 1 67.31 474 VAL B O 1
ATOM 8340 N N . ASP B 1 475 ? -66.062 4.82 15.18 1 68.06 475 ASP B N 1
ATOM 8341 C CA . ASP B 1 475 ? -64.938 4.723 14.25 1 68.06 475 ASP B CA 1
ATOM 8342 C C . ASP B 1 475 ? -65.062 5.766 13.141 1 68.06 475 ASP B C 1
ATOM 8344 O O . ASP B 1 475 ? -66 6.586 13.148 1 68.06 475 ASP B O 1
ATOM 8348 N N . PHE B 1 476 ? -64.062 5.656 12.242 1 62.06 476 PHE B N 1
ATOM 8349 C CA . PHE B 1 476 ? -63.938 6.645 11.18 1 62.06 476 PHE B CA 1
ATOM 8350 C C . PHE B 1 476 ? -65.125 6.57 10.242 1 62.06 476 PHE B C 1
ATOM 8352 O O . PHE B 1 476 ? -65.438 7.539 9.539 1 62.06 476 PHE B O 1
ATOM 8359 N N . ASN B 1 477 ? -65.875 5.457 10.219 1 65.5 477 ASN B N 1
ATOM 8360 C CA . ASN B 1 477 ? -67 5.305 9.344 1 65.5 477 ASN B CA 1
ATOM 8361 C C . ASN B 1 477 ? -68.312 5.594 10.078 1 65.5 477 ASN B C 1
ATOM 8363 O O . ASN B 1 477 ? -69.438 5.438 9.508 1 65.5 477 ASN B O 1
ATOM 8367 N N . GLY B 1 478 ? -68.25 5.953 11.297 1 67.44 478 GLY B N 1
ATOM 8368 C CA . GLY B 1 478 ? -69.438 6.277 12.062 1 67.44 478 GLY B CA 1
ATOM 8369 C C . GLY B 1 478 ? -70 5.082 12.789 1 67.44 478 GLY B C 1
ATOM 8370 O O . GLY B 1 478 ? -71.062 5.188 13.438 1 67.44 478 GLY B O 1
ATOM 8371 N N . ASN B 1 479 ? -69.438 4.027 12.664 1 75.06 479 ASN B N 1
ATOM 8372 C CA . ASN B 1 479 ? -69.938 2.85 13.391 1 75.06 479 ASN B CA 1
ATOM 8373 C C . ASN B 1 479 ? -69.562 2.941 14.875 1 75.06 479 ASN B C 1
ATOM 8375 O O . ASN B 1 479 ? -68.562 3.5 15.258 1 75.06 479 ASN B O 1
ATOM 8379 N N . GLU B 1 480 ? -70.562 2.416 15.578 1 79.81 480 GLU B N 1
ATOM 8380 C CA . GLU B 1 480 ? -70.375 2.4 17.016 1 79.81 480 GLU B CA 1
ATOM 8381 C C . GLU B 1 480 ? -69.938 1.021 17.5 1 79.81 480 GLU B C 1
ATOM 8383 O O . GLU B 1 480 ? -70.438 0.002 17.031 1 79.81 480 GLU B O 1
ATOM 8388 N N . TRP B 1 481 ? -68.938 1.168 18.453 1 83.25 481 TRP B N 1
ATOM 8389 C CA . TRP B 1 481 ? -68.375 -0.071 18.984 1 83.25 481 TRP B CA 1
ATOM 8390 C C . TRP B 1 481 ? -68.375 -0.06 20.5 1 83.25 481 TRP B C 1
ATOM 8392 O O . TRP B 1 481 ? -68.312 1.004 21.125 1 83.25 481 TRP B O 1
ATOM 8402 N N . LYS B 1 482 ? -68.625 -1.27 21.031 1 87.56 482 LYS B N 1
ATOM 8403 C CA . LYS B 1 482 ? -68.5 -1.427 22.469 1 87.56 482 LYS B CA 1
ATOM 8404 C C . LYS B 1 482 ? -67.75 -2.689 22.828 1 87.56 482 LYS B C 1
ATOM 8406 O O . LYS B 1 482 ? -67.625 -3.602 22.016 1 87.56 482 LYS B O 1
ATOM 8411 N N . MET B 1 483 ? -67.125 -2.682 24 1 90.12 483 MET B N 1
ATOM 8412 C CA . MET B 1 483 ? -66.438 -3.846 24.531 1 90.12 483 MET B CA 1
ATOM 8413 C C . MET B 1 483 ? -67.188 -4.449 25.703 1 90.12 483 MET B C 1
ATOM 8415 O O . MET B 1 483 ? -67.75 -3.721 26.516 1 90.12 483 MET B O 1
ATOM 8419 N N . GLU B 1 484 ? -67.188 -5.816 25.734 1 91.69 484 GLU B N 1
ATOM 8420 C CA . GLU B 1 484 ? -67.812 -6.551 26.828 1 91.69 484 GLU B CA 1
ATOM 8421 C C . GLU B 1 484 ? -66.812 -7.445 27.547 1 91.69 484 GLU B C 1
ATOM 8423 O O . GLU B 1 484 ? -65.938 -8.062 26.906 1 91.69 484 GLU B O 1
ATOM 8428 N N . ILE B 1 485 ? -66.875 -7.379 28.844 1 92 485 ILE B N 1
ATOM 8429 C CA . ILE B 1 485 ? -66.062 -8.266 29.672 1 92 485 ILE B CA 1
ATOM 8430 C C . ILE B 1 485 ? -67 -9.242 30.422 1 92 485 ILE B C 1
ATOM 8432 O O . ILE B 1 485 ? -67.938 -8.82 31.078 1 92 485 ILE B O 1
ATOM 8436 N N . LYS B 1 486 ? -66.688 -10.555 30.281 1 90.19 486 LYS B N 1
ATOM 8437 C CA . LYS B 1 486 ? -67.5 -11.602 30.938 1 90.19 486 LYS B CA 1
ATOM 8438 C C . LYS B 1 486 ? -66.625 -12.477 31.812 1 90.19 486 LYS B C 1
ATOM 8440 O O . LYS B 1 486 ? -65.438 -12.625 31.562 1 90.19 486 LYS B O 1
ATOM 8445 N N . PHE B 1 487 ? -67.312 -12.906 32.906 1 90.38 487 PHE B N 1
ATOM 8446 C CA . PHE B 1 487 ? -66.688 -13.867 33.781 1 90.38 487 PHE B CA 1
ATOM 8447 C C . PHE B 1 487 ? -67 -15.297 33.344 1 90.38 487 PHE B C 1
ATOM 8449 O O . PHE B 1 487 ? -68.188 -15.641 33.188 1 90.38 487 PHE B O 1
ATOM 8456 N N . GLU B 1 488 ? -65.875 -15.961 33.031 1 86.38 488 GLU B N 1
ATOM 8457 C CA . GLU B 1 488 ? -66.062 -17.359 32.688 1 86.38 488 GLU B CA 1
ATOM 8458 C C . GLU B 1 488 ? -65.188 -18.266 33.562 1 86.38 488 GLU B C 1
ATOM 8460 O O . GLU B 1 488 ? -64.188 -17.844 34.062 1 86.38 488 GLU B O 1
ATOM 8465 N N . ARG B 1 489 ? -65.688 -19.484 33.75 1 85.12 489 ARG B N 1
ATOM 8466 C CA . ARG B 1 489 ? -65 -20.453 34.531 1 85.12 489 ARG B CA 1
ATOM 8467 C C . ARG B 1 489 ? -64.375 -21.516 33.656 1 85.12 489 ARG B C 1
ATOM 8469 O O . ARG B 1 489 ? -64.938 -21.938 32.656 1 85.12 489 ARG B O 1
ATOM 8476 N N . ASP B 1 490 ? -63.062 -21.656 34 1 77.81 490 ASP B N 1
ATOM 8477 C CA . ASP B 1 490 ? -62.406 -22.734 33.25 1 77.81 490 ASP B CA 1
ATOM 8478 C C . ASP B 1 490 ? -62.656 -24.094 33.906 1 77.81 490 ASP B C 1
ATOM 8480 O O . ASP B 1 490 ? -63.406 -24.188 34.875 1 77.81 490 ASP B O 1
ATOM 8484 N N . GLU B 1 491 ? -62.062 -25.203 33.281 1 77.38 491 GLU B N 1
ATOM 8485 C CA . GLU B 1 491 ? -62.25 -26.578 33.75 1 77.38 491 GLU B CA 1
ATOM 8486 C C . GLU B 1 491 ? -61.781 -26.75 35.188 1 77.38 491 GLU B C 1
ATOM 8488 O O . GLU B 1 491 ? -62.219 -27.641 35.906 1 77.38 491 GLU B O 1
ATOM 8493 N N . PHE B 1 492 ? -60.938 -25.875 35.719 1 79.12 492 PHE B N 1
ATOM 8494 C CA . PHE B 1 492 ? -60.375 -25.953 37.094 1 79.12 492 PHE B CA 1
ATOM 8495 C C . PHE B 1 492 ? -61.062 -24.953 38 1 79.12 492 PHE B C 1
ATOM 8497 O O . PHE B 1 492 ? -60.594 -24.672 39.094 1 79.12 492 PHE B O 1
ATOM 8504 N N . ASN B 1 493 ? -62.156 -24.438 37.562 1 80.75 493 ASN B N 1
ATOM 8505 C CA . ASN B 1 493 ? -63 -23.516 38.312 1 80.75 493 ASN B CA 1
ATOM 8506 C C . ASN B 1 493 ? -62.281 -22.188 38.562 1 80.75 493 ASN B C 1
ATOM 8508 O O . ASN B 1 493 ? -62.562 -21.5 39.562 1 80.75 493 ASN B O 1
ATOM 8512 N N . LYS B 1 494 ? -61.281 -21.875 37.719 1 84.56 494 LYS B N 1
ATOM 8513 C CA . LYS B 1 494 ? -60.688 -20.547 37.781 1 84.56 494 LYS B CA 1
ATOM 8514 C C . LYS B 1 494 ? -61.531 -19.531 37 1 84.56 494 LYS B C 1
ATOM 8516 O O . LYS B 1 494 ? -62.094 -19.844 35.969 1 84.56 494 LYS B O 1
ATOM 8521 N N . ILE B 1 495 ? -61.656 -18.406 37.625 1 89.31 495 ILE B N 1
ATOM 8522 C CA . ILE B 1 495 ? -62.469 -17.359 36.969 1 89.31 495 ILE B CA 1
ATOM 8523 C C . ILE B 1 495 ? -61.594 -16.594 35.969 1 89.31 495 ILE B C 1
ATOM 8525 O O . ILE B 1 495 ? -60.562 -16.047 36.344 1 89.31 495 ILE B O 1
ATOM 8529 N N . LEU B 1 496 ? -62.062 -16.688 34.75 1 89.75 496 LEU B N 1
ATOM 8530 C CA . LEU B 1 496 ? -61.344 -16 33.656 1 89.75 496 LEU B CA 1
ATOM 8531 C C . LEU B 1 496 ? -62.125 -14.781 33.219 1 89.75 496 LEU B C 1
ATOM 8533 O O . LEU B 1 496 ? -63.375 -14.773 33.25 1 89.75 496 LEU B O 1
ATOM 8537 N N . LEU B 1 497 ? -61.344 -13.766 32.844 1 90.88 497 LEU B N 1
ATOM 8538 C CA . LEU B 1 497 ? -61.938 -12.602 32.188 1 90.88 497 LEU B CA 1
ATOM 8539 C C . LEU B 1 497 ? -61.938 -12.766 30.656 1 90.88 497 LEU B C 1
ATOM 8541 O O . LEU B 1 497 ? -60.875 -12.914 30.062 1 90.88 497 LEU B O 1
ATOM 8545 N N . SER B 1 498 ? -63.094 -12.883 30.109 1 91.06 498 SER B N 1
ATOM 8546 C CA . SER B 1 498 ? -63.25 -12.914 28.656 1 91.06 498 SER B CA 1
ATOM 8547 C C . SER B 1 498 ? -63.625 -11.539 28.109 1 91.06 498 SER B C 1
ATOM 8549 O O . SER B 1 498 ? -64.438 -10.836 28.703 1 91.06 498 SER B O 1
ATOM 8551 N N . THR B 1 499 ? -62.875 -11.055 27.047 1 92.94 499 THR B N 1
ATOM 8552 C CA . THR B 1 499 ? -63.094 -9.734 26.469 1 92.94 499 THR B CA 1
ATOM 8553 C C . THR B 1 499 ? -63.562 -9.852 25.016 1 92.94 499 THR B C 1
ATOM 8555 O O . THR B 1 499 ? -63.031 -10.656 24.25 1 92.94 499 THR B O 1
ATOM 8558 N N . TYR B 1 500 ? -64.625 -9.109 24.672 1 91.19 500 TYR B N 1
ATOM 8559 C CA . TYR B 1 500 ? -65.188 -9.125 23.328 1 91.19 500 TYR B CA 1
ATOM 8560 C C . TYR B 1 500 ? -65.5 -7.715 22.844 1 91.19 500 TYR B C 1
ATOM 8562 O O . TYR B 1 500 ? -65.875 -6.848 23.641 1 91.19 500 TYR B O 1
ATOM 8570 N N . VAL B 1 501 ? -65.312 -7.539 21.516 1 90.75 501 VAL B N 1
ATOM 8571 C CA . VAL B 1 501 ? -65.688 -6.305 20.844 1 90.75 501 VAL B CA 1
ATOM 8572 C C . VAL B 1 501 ? -66.938 -6.551 20.016 1 90.75 501 VAL B C 1
ATOM 8574 O O . VAL B 1 501 ? -67.062 -7.574 19.344 1 90.75 501 VAL B O 1
ATOM 8577 N N . PHE B 1 502 ? -67.938 -5.555 20.156 1 88.06 502 PHE B N 1
ATOM 8578 C CA . PHE B 1 502 ? -69.25 -5.652 19.484 1 88.06 502 PHE B CA 1
ATOM 8579 C C . PHE B 1 502 ? -69.5 -4.398 18.656 1 88.06 502 PHE B C 1
ATOM 8581 O O . PHE B 1 502 ? -69.188 -3.287 19.094 1 88.06 502 PHE B O 1
ATOM 8588 N N . PRO B 1 503 ? -70.125 -4.719 17.531 1 85.25 503 PRO B N 1
ATOM 8589 C CA . PRO B 1 503 ? -70.75 -3.543 16.906 1 85.25 503 PRO B CA 1
ATOM 8590 C C . PRO B 1 503 ? -72.062 -3.113 17.562 1 85.25 503 PRO B C 1
ATOM 8592 O O . PRO B 1 503 ? -72.938 -3.932 17.734 1 85.25 503 PRO B O 1
ATOM 8595 N N . ALA B 1 504 ? -72.062 -1.928 18.109 1 81.44 504 ALA B N 1
ATOM 8596 C CA . ALA B 1 504 ? -73.25 -1.413 18.719 1 81.44 504 ALA B CA 1
ATOM 8597 C C . ALA B 1 504 ? -74.188 -0.875 17.656 1 81.44 504 ALA B C 1
ATOM 8599 O O . ALA B 1 504 ? -75.438 -1.067 17.766 1 81.44 504 ALA B O 1
ATOM 8600 N N . ARG B 1 505 ? -73.75 -0.171 16.688 1 78.12 505 ARG B N 1
ATOM 8601 C CA . ARG B 1 505 ? -74.562 0.399 15.633 1 78.12 505 ARG B CA 1
ATOM 8602 C C . ARG B 1 505 ? -73.812 0.571 14.344 1 78.12 505 ARG B C 1
ATOM 8604 O O . ARG B 1 505 ? -72.688 1.162 14.359 1 78.12 505 ARG B O 1
ATOM 8611 N N . PHE B 1 506 ? -74.312 -0.075 13.242 1 75.56 506 PHE B N 1
ATOM 8612 C CA . PHE B 1 506 ? -73.75 0.182 11.914 1 75.56 506 PHE B CA 1
ATOM 8613 C C . PHE B 1 506 ? -74.562 1.246 11.188 1 75.56 506 PHE B C 1
ATOM 8615 O O . PHE B 1 506 ? -75.812 1.175 11.141 1 75.56 506 PHE B O 1
ATOM 8622 N N . VAL B 1 507 ? -74 2.277 10.977 1 66.69 507 VAL B N 1
ATOM 8623 C CA . VAL B 1 507 ? -74.75 3.354 10.305 1 66.69 507 VAL B CA 1
ATOM 8624 C C . VAL B 1 507 ? -75 2.977 8.852 1 66.69 507 VAL B C 1
ATOM 8626 O O . VAL B 1 507 ? -76.062 3.262 8.312 1 66.69 507 VAL B O 1
ATOM 8629 N N . ASN B 1 508 ? -74 2.645 8.086 1 59.53 508 ASN B N 1
ATOM 8630 C CA . ASN B 1 508 ? -74.312 2.375 6.684 1 59.53 508 ASN B CA 1
ATOM 8631 C C . ASN B 1 508 ? -74.938 1.012 6.504 1 59.53 508 ASN B C 1
ATOM 8633 O O . ASN B 1 508 ? -74.375 -0.013 6.887 1 59.53 508 ASN B O 1
ATOM 8637 N N . SER B 1 509 ? -76.312 0.981 6.277 1 55.16 509 SER B N 1
ATOM 8638 C CA . SER B 1 509 ? -77.312 -0.07 6.195 1 55.16 509 SER B CA 1
ATOM 8639 C C . SER B 1 509 ? -76.938 -1.111 5.145 1 55.16 509 SER B C 1
ATOM 8641 O O . SER B 1 509 ? -77.438 -2.223 5.148 1 55.16 509 SER B O 1
ATOM 8643 N N . SER B 1 510 ? -76.188 -0.728 4.141 1 57.72 510 SER B N 1
ATOM 8644 C CA . SER B 1 510 ? -76.125 -1.714 3.07 1 57.72 510 SER B CA 1
ATOM 8645 C C . SER B 1 510 ? -75.125 -2.836 3.439 1 57.72 510 SER B C 1
ATOM 8647 O O . SER B 1 510 ? -75.125 -3.885 2.791 1 57.72 510 SER B O 1
ATOM 8649 N N . GLU B 1 511 ? -74.25 -2.625 4.367 1 60.44 511 GLU B N 1
ATOM 8650 C CA . GLU B 1 511 ? -73.312 -3.689 4.664 1 60.44 511 GLU B CA 1
ATOM 8651 C C . GLU B 1 511 ? -73.625 -4.391 5.977 1 60.44 511 GLU B C 1
ATOM 8653 O O . GLU B 1 511 ? -73.625 -3.775 7.047 1 60.44 511 GLU B O 1
ATOM 8658 N N . HIS B 1 512 ? -74.188 -5.609 5.867 1 69.44 512 HIS B N 1
ATOM 8659 C CA . HIS B 1 512 ? -74.625 -6.441 6.992 1 69.44 512 HIS B CA 1
ATOM 8660 C C . HIS B 1 512 ? -73.375 -7.008 7.73 1 69.44 512 HIS B C 1
ATOM 8662 O O . HIS B 1 512 ? -73.5 -7.516 8.844 1 69.44 512 HIS B O 1
ATOM 8668 N N . ALA B 1 513 ? -72.25 -6.977 6.969 1 77.19 513 ALA B N 1
ATOM 8669 C CA . ALA B 1 513 ? -71.062 -7.52 7.59 1 77.19 513 ALA B CA 1
ATOM 8670 C C . ALA B 1 513 ? -69.812 -6.781 7.113 1 77.19 513 ALA B C 1
ATOM 8672 O O . ALA B 1 513 ? -69.75 -6.355 5.957 1 77.19 513 ALA B O 1
ATOM 8673 N N . ARG B 1 514 ? -68.875 -6.465 8 1 77.19 514 ARG B N 1
ATOM 8674 C CA . ARG B 1 514 ? -67.625 -5.77 7.66 1 77.19 514 ARG B CA 1
ATOM 8675 C C . ARG B 1 514 ? -66.438 -6.414 8.344 1 77.19 514 ARG B C 1
ATOM 8677 O O . ARG B 1 514 ? -66.5 -6.77 9.523 1 77.19 514 ARG B O 1
ATOM 8684 N N . ARG B 1 515 ? -65.375 -6.469 7.508 1 82.38 515 ARG B N 1
ATOM 8685 C CA . ARG B 1 515 ? -64.125 -6.949 8.078 1 82.38 515 ARG B CA 1
ATOM 8686 C C . ARG B 1 515 ? -63.406 -5.82 8.773 1 82.38 515 ARG B C 1
ATOM 8688 O O . ARG B 1 515 ? -63.156 -4.762 8.188 1 82.38 515 ARG B O 1
ATOM 8695 N N . CYS B 1 516 ? -63.188 -6.02 10.047 1 81.38 516 CYS B N 1
ATOM 8696 C CA . CYS B 1 516 ? -62.469 -5.008 10.836 1 81.38 516 CYS B CA 1
ATOM 8697 C C . CYS B 1 516 ? -61.312 -5.617 11.586 1 81.38 516 CYS B C 1
ATOM 8699 O O . CYS B 1 516 ? -61.375 -6.777 12 1 81.38 516 CYS B O 1
ATOM 8701 N N . ALA B 1 517 ? -60.219 -4.809 11.555 1 80.94 517 ALA B N 1
ATOM 8702 C CA . ALA B 1 517 ? -59.125 -5.121 12.469 1 80.94 517 ALA B CA 1
ATOM 8703 C C . ALA B 1 517 ? -59.344 -4.488 13.844 1 80.94 517 ALA B C 1
ATOM 8705 O O . ALA B 1 517 ? -59.875 -3.379 13.938 1 80.94 517 ALA B O 1
ATOM 8706 N N . TYR B 1 518 ? -59.125 -5.297 14.859 1 80.5 518 TYR B N 1
ATOM 8707 C CA . TYR B 1 518 ? -59.344 -4.777 16.203 1 80.5 518 TYR B CA 1
ATOM 8708 C C . TYR B 1 518 ? -58.281 -5.301 17.172 1 80.5 518 TYR B C 1
ATOM 8710 O O . TYR B 1 518 ? -57.594 -6.281 16.875 1 80.5 518 TYR B O 1
ATOM 8718 N N . PHE B 1 519 ? -58.094 -4.496 18.234 1 81.81 519 PHE B N 1
ATOM 8719 C CA . PHE B 1 519 ? -57.188 -4.938 19.297 1 81.81 519 PHE B CA 1
ATOM 8720 C C . PHE B 1 519 ? -57.812 -4.637 20.672 1 81.81 519 PHE B C 1
ATOM 8722 O O . PHE B 1 519 ? -58.688 -3.793 20.781 1 81.81 519 PHE B O 1
ATOM 8729 N N . ILE B 1 520 ? -57.438 -5.516 21.703 1 86.25 520 ILE B N 1
ATOM 8730 C CA . ILE B 1 520 ? -57.719 -5.301 23.125 1 86.25 520 ILE B CA 1
ATOM 8731 C C . ILE B 1 520 ? -56.438 -5.406 23.938 1 86.25 520 ILE B C 1
ATOM 8733 O O . ILE B 1 520 ? -55.656 -6.34 23.766 1 86.25 520 ILE B O 1
ATOM 8737 N N . GLU B 1 521 ? -56.281 -4.355 24.734 1 83.75 521 GLU B N 1
ATOM 8738 C CA . GLU B 1 521 ? -55.094 -4.34 25.609 1 83.75 521 GLU B CA 1
ATOM 8739 C C . GLU B 1 521 ? -55.469 -4.098 27.062 1 83.75 521 GLU B C 1
ATOM 8741 O O . GLU B 1 521 ? -56.375 -3.289 27.344 1 83.75 521 GLU B O 1
ATOM 8746 N N . LEU B 1 522 ? -54.906 -4.941 27.953 1 87.62 522 LEU B N 1
ATOM 8747 C CA . LEU B 1 522 ? -54.938 -4.68 29.391 1 87.62 522 LEU B CA 1
ATOM 8748 C C . LEU B 1 522 ? -53.688 -3.947 29.844 1 87.62 522 LEU B C 1
ATOM 8750 O O . LEU B 1 522 ? -52.594 -4.5 29.766 1 87.62 522 LEU B O 1
ATOM 8754 N N . MET B 1 523 ? -53.906 -2.705 30.219 1 79.5 523 MET B N 1
ATOM 8755 C CA . MET B 1 523 ? -52.781 -1.814 30.516 1 79.5 523 MET B CA 1
ATOM 8756 C C . MET B 1 523 ? -52.062 -2.248 31.781 1 79.5 523 MET B C 1
ATOM 8758 O O . MET B 1 523 ? -52.688 -2.77 32.719 1 79.5 523 MET B O 1
ATOM 8762 N N . HIS B 1 524 ? -50.656 -2.148 31.766 1 79.5 524 HIS B N 1
ATOM 8763 C CA . HIS B 1 524 ? -49.75 -2.461 32.875 1 79.5 524 HIS B CA 1
ATOM 8764 C C . HIS B 1 524 ? -48.719 -1.373 33.062 1 79.5 524 HIS B C 1
ATOM 8766 O O . HIS B 1 524 ? -48.312 -0.724 32.094 1 79.5 524 HIS B O 1
ATOM 8772 N N . SER B 1 525 ? -48.312 -1.13 34.281 1 70.88 525 SER B N 1
ATOM 8773 C CA . SER B 1 525 ? -47.281 -0.133 34.562 1 70.88 525 SER B CA 1
ATOM 8774 C C . SER B 1 525 ? -46 -0.482 33.875 1 70.88 525 SER B C 1
ATOM 8776 O O . SER B 1 525 ? -45.25 0.408 33.438 1 70.88 525 SER B O 1
ATOM 8778 N N . ASN B 1 526 ? -45.719 -1.779 33.688 1 68.38 526 ASN B N 1
ATOM 8779 C CA . ASN B 1 526 ? -44.594 -2.295 32.906 1 68.38 526 ASN B CA 1
ATOM 8780 C C . ASN B 1 526 ? -45.031 -2.596 31.469 1 68.38 526 ASN B C 1
ATOM 8782 O O . ASN B 1 526 ? -45.875 -3.479 31.234 1 68.38 526 ASN B O 1
ATOM 8786 N N . PRO B 1 527 ? -44.5 -1.795 30.531 1 66.44 527 PRO B N 1
ATOM 8787 C CA . PRO B 1 527 ? -44.938 -1.978 29.156 1 66.44 527 PRO B CA 1
ATOM 8788 C C . PRO B 1 527 ? -44.719 -3.404 28.656 1 66.44 527 PRO B C 1
ATOM 8790 O O . PRO B 1 527 ? -45.438 -3.861 27.75 1 66.44 527 PRO B O 1
ATOM 8793 N N . ASP B 1 528 ? -43.781 -4.105 29.203 1 66.25 528 ASP B N 1
ATOM 8794 C CA . ASP B 1 528 ? -43.5 -5.465 28.766 1 66.25 528 ASP B CA 1
ATOM 8795 C C . ASP B 1 528 ? -44.562 -6.445 29.281 1 66.25 528 ASP B C 1
ATOM 8797 O O . ASP B 1 528 ? -44.688 -7.562 28.781 1 66.25 528 ASP B O 1
ATOM 8801 N N . GLU B 1 529 ? -45.406 -5.992 30.234 1 76 529 GLU B N 1
ATOM 8802 C CA . GLU B 1 529 ? -46.375 -6.883 30.859 1 76 529 GLU B CA 1
ATOM 8803 C C . GLU B 1 529 ? -47.812 -6.59 30.391 1 76 529 GLU B C 1
ATOM 8805 O O . GLU B 1 529 ? -48.75 -7.172 30.891 1 76 529 GLU B O 1
ATOM 8810 N N . ILE B 1 530 ? -47.875 -5.703 29.375 1 77.19 530 ILE B N 1
ATOM 8811 C CA . ILE B 1 530 ? -49.188 -5.41 28.781 1 77.19 530 ILE B CA 1
ATOM 8812 C C . ILE B 1 530 ? -49.719 -6.648 28.062 1 77.19 530 ILE B C 1
ATOM 8814 O O . ILE B 1 530 ? -48.969 -7.289 27.297 1 77.19 530 ILE B O 1
ATOM 8818 N N . VAL B 1 531 ? -50.938 -7.082 28.469 1 83.62 531 VAL B N 1
ATOM 8819 C CA . VAL B 1 531 ? -51.594 -8.195 27.781 1 83.62 531 VAL B CA 1
ATOM 8820 C C . VAL B 1 531 ? -52.375 -7.688 26.562 1 83.62 531 VAL B C 1
ATOM 8822 O O . VAL B 1 531 ? -53.219 -6.789 26.672 1 83.62 531 VAL B O 1
ATOM 8825 N N . ARG B 1 532 ? -51.906 -8.164 25.375 1 79.44 532 ARG B N 1
ATOM 8826 C CA . ARG B 1 532 ? -52.5 -7.637 24.156 1 79.44 532 ARG B CA 1
ATOM 8827 C C . ARG B 1 532 ? -53.031 -8.758 23.25 1 79.44 532 ARG B C 1
ATOM 8829 O O . ARG B 1 532 ? -52.5 -9.875 23.281 1 79.44 532 ARG B O 1
ATOM 8836 N N . GLY B 1 533 ? -54.25 -8.508 22.625 1 78.94 533 GLY B N 1
ATOM 8837 C CA . GLY B 1 533 ? -54.812 -9.336 21.562 1 78.94 533 GLY B CA 1
ATOM 8838 C C . GLY B 1 533 ? -55.125 -8.555 20.297 1 78.94 533 GLY B C 1
ATOM 8839 O O . GLY B 1 533 ? -55.688 -7.461 20.359 1 78.94 533 GLY B O 1
ATOM 8840 N N . TYR B 1 534 ? -54.531 -9.047 19.109 1 77.88 534 TYR B N 1
ATOM 8841 C CA . TYR B 1 534 ? -54.781 -8.445 17.812 1 77.88 534 TYR B CA 1
ATOM 8842 C C . TYR B 1 534 ? -55.406 -9.469 16.859 1 77.88 534 TYR B C 1
ATOM 8844 O O . TYR B 1 534 ? -54.969 -10.617 16.797 1 77.88 534 TYR B O 1
ATOM 8852 N N . ALA B 1 535 ? -56.594 -9.055 16.25 1 75.81 535 ALA B N 1
ATOM 8853 C CA . ALA B 1 535 ? -57.219 -9.961 15.289 1 75.81 535 ALA B CA 1
ATOM 8854 C C . ALA B 1 535 ? -58 -9.188 14.234 1 75.81 535 ALA B C 1
ATOM 8856 O O . ALA B 1 535 ? -58.219 -7.977 14.359 1 75.81 535 ALA B O 1
ATOM 8857 N N . GLU B 1 536 ? -58.219 -9.797 13.141 1 79.62 536 GLU B N 1
ATOM 8858 C CA . GLU B 1 536 ? -59.125 -9.32 12.086 1 79.62 536 GLU B CA 1
ATOM 8859 C C . GLU B 1 536 ? -60.281 -10.297 11.859 1 79.62 536 GLU B C 1
ATOM 8861 O O . GLU B 1 536 ? -60.031 -11.5 11.672 1 79.62 536 GLU B O 1
ATOM 8866 N N . ASN B 1 537 ? -61.5 -9.82 12.102 1 83.5 537 ASN B N 1
ATOM 8867 C CA . ASN B 1 537 ? -62.656 -10.68 11.938 1 83.5 537 ASN B CA 1
ATOM 8868 C C . ASN B 1 537 ? -63.781 -9.977 11.18 1 83.5 537 ASN B C 1
ATOM 8870 O O . ASN B 1 537 ? -63.719 -8.766 10.969 1 83.5 537 ASN B O 1
ATOM 8874 N N . LEU B 1 538 ? -64.75 -10.805 10.734 1 83.69 538 LEU B N 1
ATOM 8875 C CA . LEU B 1 538 ? -65.938 -10.289 10.133 1 83.69 538 LEU B CA 1
ATOM 8876 C C . LEU B 1 538 ? -67 -9.977 11.211 1 83.69 538 LEU B C 1
ATOM 8878 O O . LEU B 1 538 ? -67.312 -10.828 12.047 1 83.69 538 LEU B O 1
ATOM 8882 N N . PHE B 1 539 ? -67.375 -8.68 11.234 1 86.19 539 PHE B N 1
ATOM 8883 C CA . PHE B 1 539 ? -68.438 -8.266 12.18 1 86.19 539 PHE B CA 1
ATOM 8884 C C . PHE B 1 539 ? -69.75 -8.055 11.461 1 86.19 539 PHE B C 1
ATOM 8886 O O . PHE B 1 539 ? -69.812 -7.398 10.422 1 86.19 539 PHE B O 1
ATOM 8893 N N . GLU B 1 540 ? -70.875 -8.844 11.922 1 80.31 540 GLU B N 1
ATOM 8894 C CA . GLU B 1 540 ? -72.188 -8.695 11.375 1 80.31 540 GLU B CA 1
ATOM 8895 C C . GLU B 1 540 ? -73.062 -7.77 12.242 1 80.31 540 GLU B C 1
ATOM 8897 O O . GLU B 1 540 ? -72.812 -7.648 13.445 1 80.31 540 GLU B O 1
ATOM 8902 N N . GLU B 1 541 ? -74.062 -7.203 11.477 1 72.69 541 GLU B N 1
ATOM 8903 C CA . GLU B 1 541 ? -75.062 -6.387 12.195 1 72.69 541 GLU B CA 1
ATOM 8904 C C . GLU B 1 541 ? -75.812 -7.219 13.211 1 72.69 541 GLU B C 1
ATOM 8906 O O . GLU B 1 541 ? -76.312 -8.32 12.898 1 72.69 541 GLU B O 1
ATOM 8911 N N . ASN B 1 542 ? -75.75 -6.949 14.562 1 68.44 542 ASN B N 1
ATOM 8912 C CA . ASN B 1 542 ? -76.375 -7.656 15.672 1 68.44 542 ASN B CA 1
ATOM 8913 C C . ASN B 1 542 ? -75.75 -9.023 15.906 1 68.44 542 ASN B C 1
ATOM 8915 O O . ASN B 1 542 ? -76.375 -9.938 16.406 1 68.44 542 ASN B O 1
ATOM 8919 N N . GLY B 1 543 ? -74.562 -9.195 15.383 1 72.69 543 GLY B N 1
ATOM 8920 C CA . GLY B 1 543 ? -73.875 -10.477 15.539 1 72.69 543 GLY B CA 1
ATOM 8921 C C . GLY B 1 543 ? -73.125 -10.609 16.859 1 72.69 543 GLY B C 1
ATOM 8922 O O . GLY B 1 543 ? -73.312 -9.773 17.75 1 72.69 543 GLY B O 1
ATOM 8923 N N . LEU B 1 544 ? -72.375 -11.789 16.891 1 77.25 544 LEU B N 1
ATOM 8924 C CA . LEU B 1 544 ? -71.625 -12.133 18.078 1 77.25 544 LEU B CA 1
ATOM 8925 C C . LEU B 1 544 ? -70.312 -11.289 18.188 1 77.25 544 LEU B C 1
ATOM 8927 O O . LEU B 1 544 ? -69.75 -10.875 17.172 1 77.25 544 LEU B O 1
ATOM 8931 N N . GLY B 1 545 ? -70.125 -10.766 19.344 1 85.62 545 GLY B N 1
ATOM 8932 C CA . GLY B 1 545 ? -68.875 -10.117 19.594 1 85.62 545 GLY B CA 1
ATOM 8933 C C . GLY B 1 545 ? -67.688 -11 19.297 1 85.62 545 GLY B C 1
ATOM 8934 O O . GLY B 1 545 ? -67.812 -12.227 19.25 1 85.62 545 GLY B O 1
ATOM 8935 N N . ARG B 1 546 ? -66.625 -10.328 18.875 1 89.44 546 ARG B N 1
ATOM 8936 C CA . ARG B 1 546 ? -65.375 -11.016 18.641 1 89.44 546 ARG B CA 1
ATOM 8937 C C . ARG B 1 546 ? -64.312 -10.586 19.656 1 89.44 546 ARG B C 1
ATOM 8939 O O . ARG B 1 546 ? -64.25 -9.414 20.031 1 89.44 546 ARG B O 1
ATOM 8946 N N . GLY B 1 547 ? -63.594 -11.578 20.109 1 90.12 547 GLY B N 1
ATOM 8947 C CA . GLY B 1 547 ? -62.562 -11.312 21.109 1 90.12 547 GLY B CA 1
ATOM 8948 C C . GLY B 1 547 ? -61.875 -12.57 21.609 1 90.12 547 GLY B C 1
ATOM 8949 O O . GLY B 1 547 ? -61.656 -13.516 20.844 1 90.12 547 GLY B O 1
ATOM 8950 N N . TRP B 1 548 ? -61.438 -12.562 22.812 1 89.44 548 TRP B N 1
ATOM 8951 C CA . TRP B 1 548 ? -60.656 -13.648 23.391 1 89.44 548 TRP B CA 1
ATOM 8952 C C . TRP B 1 548 ? -61.312 -14.203 24.641 1 89.44 548 TRP B C 1
ATOM 8954 O O . TRP B 1 548 ? -61.469 -13.5 25.641 1 89.44 548 TRP B O 1
ATOM 8964 N N . LYS B 1 549 ? -61.594 -15.578 24.484 1 85.81 549 LYS B N 1
ATOM 8965 C CA . LYS B 1 549 ? -62.094 -16.312 25.641 1 85.81 549 LYS B CA 1
ATOM 8966 C C . LYS B 1 549 ? -60.938 -16.594 26.625 1 85.81 549 LYS B C 1
ATOM 8968 O O . LYS B 1 549 ? -59.875 -17.062 26.234 1 85.81 549 LYS B O 1
ATOM 8973 N N . GLY B 1 550 ? -61.125 -16.172 27.891 1 86.81 550 GLY B N 1
ATOM 8974 C CA . GLY B 1 550 ? -60.062 -16.359 28.859 1 86.81 550 GLY B CA 1
ATOM 8975 C C . GLY B 1 550 ? -58.844 -15.477 28.609 1 86.81 550 GLY B C 1
ATOM 8976 O O . GLY B 1 550 ? -57.719 -15.953 28.641 1 86.81 550 GLY B O 1
ATOM 8977 N N . PHE B 1 551 ? -59.094 -14.156 28.297 1 90.31 551 PHE B N 1
ATOM 8978 C CA . PHE B 1 551 ? -58.062 -13.18 27.984 1 90.31 551 PHE B CA 1
ATOM 8979 C C . PHE B 1 551 ? -57 -13.133 29.078 1 90.31 551 PHE B C 1
ATOM 8981 O O . PHE B 1 551 ? -55.812 -13.062 28.797 1 90.31 551 PHE B O 1
ATOM 8988 N N . ILE B 1 552 ? -57.438 -13.242 30.359 1 90.25 552 ILE B N 1
ATOM 8989 C CA . ILE B 1 552 ? -56.531 -13.258 31.516 1 90.25 552 ILE B CA 1
ATOM 8990 C C . ILE B 1 552 ? -57.25 -13.82 32.719 1 90.25 552 ILE B C 1
ATOM 8992 O O . ILE B 1 552 ? -58.469 -13.766 32.812 1 90.25 552 ILE B O 1
ATOM 8996 N N . GLU B 1 553 ? -56.438 -14.367 33.656 1 87.88 553 GLU B N 1
ATOM 8997 C CA . GLU B 1 553 ? -57 -14.859 34.938 1 87.88 553 GLU B CA 1
ATOM 8998 C C . GLU B 1 553 ? -57.281 -13.711 35.875 1 87.88 553 GLU B C 1
ATOM 9000 O O . GLU B 1 553 ? -56.469 -12.805 36.062 1 87.88 553 GLU B O 1
ATOM 9005 N N . ARG B 1 554 ? -58.531 -13.836 36.5 1 89.81 554 ARG B N 1
ATOM 9006 C CA . ARG B 1 554 ? -58.969 -12.789 37.406 1 89.81 554 ARG B CA 1
ATOM 9007 C C . ARG B 1 554 ? -57.969 -12.633 38.562 1 89.81 554 ARG B C 1
ATOM 9009 O O . ARG B 1 554 ? -57.625 -11.508 38.906 1 89.81 554 ARG B O 1
ATOM 9016 N N . MET B 1 555 ? -57.438 -13.734 39.062 1 88.5 555 MET B N 1
ATOM 9017 C CA . MET B 1 555 ? -56.562 -13.688 40.219 1 88.5 555 MET B CA 1
ATOM 9018 C C . MET B 1 555 ? -55.219 -13.031 39.875 1 88.5 555 MET B C 1
ATOM 9020 O O . MET B 1 555 ? -54.625 -12.367 40.688 1 88.5 555 MET B O 1
ATOM 9024 N N . ARG B 1 556 ? -54.875 -13.188 38.656 1 89 556 ARG B N 1
ATOM 9025 C CA . ARG B 1 556 ? -53.656 -12.547 38.219 1 89 556 ARG B CA 1
ATOM 9026 C C . ARG B 1 556 ? -53.781 -11.023 38.219 1 89 556 ARG B C 1
ATOM 9028 O O . ARG B 1 556 ? -52.875 -10.312 38.656 1 89 556 ARG B O 1
ATOM 9035 N N . VAL B 1 557 ? -54.906 -10.531 37.812 1 90.75 557 VAL B N 1
ATOM 9036 C CA . VAL B 1 557 ? -55.156 -9.094 37.75 1 90.75 557 VAL B CA 1
ATOM 9037 C C . VAL B 1 557 ? -55.281 -8.539 39.156 1 90.75 557 VAL B C 1
ATOM 9039 O O . VAL B 1 557 ? -54.719 -7.473 39.469 1 90.75 557 VAL B O 1
ATOM 9042 N N . LEU B 1 558 ? -55.844 -9.352 40.062 1 87.88 558 LEU B N 1
ATOM 9043 C CA . LEU B 1 558 ? -56.094 -8.875 41.438 1 87.88 558 LEU B CA 1
ATOM 9044 C C . LEU B 1 558 ? -54.812 -8.891 42.25 1 87.88 558 LEU B C 1
ATOM 9046 O O . LEU B 1 558 ? -54.656 -8.062 43.156 1 87.88 558 LEU B O 1
ATOM 9050 N N . ASN B 1 559 ? -53.875 -9.742 41.875 1 87.44 559 ASN B N 1
ATOM 9051 C CA . ASN B 1 559 ? -52.688 -9.906 42.688 1 87.44 559 ASN B CA 1
ATOM 9052 C C . ASN B 1 559 ? -51.531 -9.039 42.156 1 87.44 559 ASN B C 1
ATOM 9054 O O . ASN B 1 559 ? -50.531 -8.852 42.844 1 87.44 559 ASN B O 1
ATOM 9058 N N . ASP B 1 560 ? -51.656 -8.539 41.031 1 87.75 560 ASP B N 1
ATOM 9059 C CA . ASP B 1 560 ? -50.562 -7.746 40.438 1 87.75 560 ASP B CA 1
ATOM 9060 C C . ASP B 1 560 ? -50.906 -6.258 40.469 1 87.75 560 ASP B C 1
ATOM 9062 O O . ASP B 1 560 ? -51.781 -5.785 39.75 1 87.75 560 ASP B O 1
ATOM 9066 N N . VAL B 1 561 ? -50.188 -5.559 41.25 1 83.12 561 VAL B N 1
ATOM 9067 C CA . VAL B 1 561 ? -50.438 -4.141 41.469 1 83.12 561 VAL B CA 1
ATOM 9068 C C . VAL B 1 561 ? -50.125 -3.348 40.188 1 83.12 561 VAL B C 1
ATOM 9070 O O . VAL B 1 561 ? -50.625 -2.232 40.031 1 83.12 561 VAL B O 1
ATOM 9073 N N . GLY B 1 562 ? -49.469 -3.963 39.312 1 82.19 562 GLY B N 1
ATOM 9074 C CA . GLY B 1 562 ? -49.125 -3.297 38.062 1 82.19 562 GLY B CA 1
ATOM 9075 C C . GLY B 1 562 ? -50.344 -3.029 37.188 1 82.19 562 GLY B C 1
ATOM 9076 O O . GLY B 1 562 ? -50.312 -2.156 36.344 1 82.19 562 GLY B O 1
ATOM 9077 N N . PHE B 1 563 ? -51.375 -3.77 37.438 1 87.44 563 PHE B N 1
ATOM 9078 C CA . PHE B 1 563 ? -52.594 -3.598 36.656 1 87.44 563 PHE B CA 1
ATOM 9079 C C . PHE B 1 563 ? -53.5 -2.521 37.25 1 87.44 563 PHE B C 1
ATOM 9081 O O . PHE B 1 563 ? -54.469 -2.115 36.656 1 87.44 563 PHE B O 1
ATOM 9088 N N . LEU B 1 564 ? -53.125 -2.176 38.5 1 81.25 564 LEU B N 1
ATOM 9089 C CA . LEU B 1 564 ? -53.969 -1.228 39.188 1 81.25 564 LEU B CA 1
ATOM 9090 C C . LEU B 1 564 ? -53.438 0.19 39.094 1 81.25 564 LEU B C 1
ATOM 9092 O O . LEU B 1 564 ? -52.25 0.423 39.312 1 81.25 564 LEU B O 1
ATOM 9096 N N . ARG B 1 565 ? -54.281 1.063 38.5 1 73 565 ARG B N 1
ATOM 9097 C CA . ARG B 1 565 ? -53.969 2.49 38.469 1 73 565 ARG B CA 1
ATOM 9098 C C . ARG B 1 565 ? -55.125 3.312 39.031 1 73 565 ARG B C 1
ATOM 9100 O O . ARG B 1 565 ? -56.25 3.244 38.5 1 73 565 ARG B O 1
ATOM 9107 N N . ASN B 1 566 ? -54.969 4.066 40.031 1 68.88 566 ASN B N 1
ATOM 9108 C CA . ASN B 1 566 ? -56 4.867 40.719 1 68.88 566 ASN B CA 1
ATOM 9109 C C . ASN B 1 566 ? -57.188 4.02 41.125 1 68.88 566 ASN B C 1
ATOM 9111 O O . ASN B 1 566 ? -58.344 4.426 40.906 1 68.88 566 ASN B O 1
ATOM 9115 N N . GLY B 1 567 ? -56.938 2.766 41.594 1 76 567 GLY B N 1
ATOM 9116 C CA . GLY B 1 567 ? -57.969 1.881 42.094 1 76 567 GLY B CA 1
ATOM 9117 C C . GLY B 1 567 ? -58.781 1.234 40.969 1 76 567 GLY B C 1
ATOM 9118 O O . GLY B 1 567 ? -59.812 0.612 41.25 1 76 567 GLY B O 1
ATOM 9119 N N . LYS B 1 568 ? -58.344 1.481 39.75 1 80.94 568 LYS B N 1
ATOM 9120 C CA . LYS B 1 568 ? -59.094 0.935 38.625 1 80.94 568 LYS B CA 1
ATOM 9121 C C . LYS B 1 568 ? -58.219 0.102 37.688 1 80.94 568 LYS B C 1
ATOM 9123 O O . LYS B 1 568 ? -57 0.266 37.688 1 80.94 568 LYS B O 1
ATOM 9128 N N . VAL B 1 569 ? -58.844 -0.884 37 1 86.38 569 VAL B N 1
ATOM 9129 C CA . VAL B 1 569 ? -58.188 -1.696 35.969 1 86.38 569 VAL B CA 1
ATOM 9130 C C . VAL B 1 569 ? -58.562 -1.161 34.594 1 86.38 569 VAL B C 1
ATOM 9132 O O . VAL B 1 569 ? -59.75 -1.029 34.281 1 86.38 569 VAL B O 1
ATOM 9135 N N . TRP B 1 570 ? -57.5 -0.862 33.75 1 82.19 570 TRP B N 1
ATOM 9136 C CA . TRP B 1 570 ? -57.75 -0.146 32.5 1 82.19 570 TRP B CA 1
ATOM 9137 C C . TRP B 1 570 ? -57.562 -1.074 31.297 1 82.19 570 TRP B C 1
ATOM 9139 O O . TRP B 1 570 ? -56.562 -1.783 31.188 1 82.19 570 TRP B O 1
ATOM 9149 N N . PHE B 1 571 ? -58.594 -1.1 30.469 1 84.81 571 PHE B N 1
ATOM 9150 C CA . PHE B 1 571 ? -58.562 -1.751 29.172 1 84.81 571 PHE B CA 1
ATOM 9151 C C . PHE B 1 571 ? -58.562 -0.719 28.047 1 84.81 571 PHE B C 1
ATOM 9153 O O . PHE B 1 571 ? -59.188 0.33 28.156 1 84.81 571 PHE B O 1
ATOM 9160 N N . ARG B 1 572 ? -57.688 -1.008 27.016 1 80.38 572 ARG B N 1
ATOM 9161 C CA . ARG B 1 572 ? -57.719 -0.247 25.766 1 80.38 572 ARG B CA 1
ATOM 9162 C C . ARG B 1 572 ? -58.094 -1.127 24.578 1 80.38 572 ARG B C 1
ATOM 9164 O O . ARG B 1 572 ? -57.656 -2.273 24.484 1 80.38 572 ARG B O 1
ATOM 9171 N N . TYR B 1 573 ? -59.062 -0.612 23.828 1 81.44 573 TYR B N 1
ATOM 9172 C CA . TYR B 1 573 ? -59.438 -1.366 22.641 1 81.44 573 TYR B CA 1
ATOM 9173 C C . TYR B 1 573 ? -59.594 -0.442 21.438 1 81.44 573 TYR B C 1
ATOM 9175 O O . TYR B 1 573 ? -59.812 0.76 21.609 1 81.44 573 TYR B O 1
ATOM 9183 N N . GLY B 1 574 ? -59.25 -1.026 20.25 1 79.12 574 GLY B N 1
ATOM 9184 C CA . GLY B 1 574 ? -59.375 -0.262 19.016 1 79.12 574 GLY B CA 1
ATOM 9185 C C . GLY B 1 574 ? -59.906 -1.075 17.844 1 79.12 574 GLY B C 1
ATOM 9186 O O . GLY B 1 574 ? -59.781 -2.303 17.844 1 79.12 574 GLY B O 1
ATOM 9187 N N . VAL B 1 575 ? -60.656 -0.333 17 1 76.88 575 VAL B N 1
ATOM 9188 C CA . VAL B 1 575 ? -61.219 -0.963 15.805 1 76.88 575 VAL B CA 1
ATOM 9189 C C . VAL B 1 575 ? -60.906 -0.112 14.578 1 76.88 575 VAL B C 1
ATOM 9191 O O . VAL B 1 575 ? -60.906 1.119 14.641 1 76.88 575 VAL B O 1
ATOM 9194 N N . ARG B 1 576 ? -60.406 -0.865 13.547 1 73.56 576 ARG B N 1
ATOM 9195 C CA . ARG B 1 576 ? -60.156 -0.25 12.25 1 73.56 576 ARG B CA 1
ATOM 9196 C C . ARG B 1 576 ? -60.812 -1.043 11.133 1 73.56 576 ARG B C 1
ATOM 9198 O O . ARG B 1 576 ? -60.531 -2.23 10.953 1 73.56 576 ARG B O 1
ATOM 9205 N N . PRO B 1 577 ? -61.812 -0.389 10.422 1 67.19 577 PRO B N 1
ATOM 9206 C CA . PRO B 1 577 ? -62.375 -1.096 9.273 1 67.19 577 PRO B CA 1
ATOM 9207 C C . PRO B 1 577 ? -61.344 -1.423 8.203 1 67.19 577 PRO B C 1
ATOM 9209 O O . PRO B 1 577 ? -60.469 -0.604 7.918 1 67.19 577 PRO B O 1
ATOM 9212 N N . SER B 1 578 ? -61.125 -2.668 7.887 1 64.12 578 SER B N 1
ATOM 9213 C CA . SER B 1 578 ? -60.188 -3.086 6.855 1 64.12 578 SER B CA 1
ATOM 9214 C C . SER B 1 578 ? -60.562 -2.523 5.492 1 64.12 578 SER B C 1
ATOM 9216 O O . SER B 1 578 ? -61.75 -2.354 5.199 1 64.12 578 SER B O 1
ATOM 9218 N N . ALA B 1 579 ? -59.625 -1.84 4.707 1 53.28 579 ALA B N 1
ATOM 9219 C CA . ALA B 1 579 ? -59.938 -1.368 3.357 1 53.28 579 ALA B CA 1
ATOM 9220 C C . ALA B 1 579 ? -60.688 -2.424 2.562 1 53.28 579 ALA B C 1
ATOM 9222 O O . ALA B 1 579 ? -60.531 -3.625 2.793 1 53.28 579 ALA B O 1
#

Secondary structure (DSSP, 8-state):
-----------------------------------------------------------EE-TTT--EESSEEEPTTT--EEEHHHHHHTTSS-HHHHHHHS------SB-TTT-SB--EEETTTTEEE-HHHHHT-TTTTT--EEEHHHHHHHHHHHHHHHHHHHHHHHHHHHHHHHHHHHHHHHHHHHHHHHHHHHHHHHHHHHHHHHHHHHHHHHHHHHHHHHHHHHHHHHHHHHHHHHHHHHHHHHHHHHHHHHHHHHHHHHHHT---PPPPTT----SSS-----EEEEEE--TT--EEEEEEEE-TTS-EEEEEEEESSEEEEEEEESS--TT--S-EEEEEEEE--SSGGG-EEEEEEEESS-EEEEEEEHHHHHHTT-BSSSEEEEEEEEEESSHHHHHHHHHHHHHHHHHHHHHHHHHHHHHHHHHHHHHHHHHHHTT-EEEEEEEEHHHHHHT-TT-EEPPPEE-TTS-EEEEEEEEEE-TT--EEEEEEEEEEE--STT-SEEEEEEEEEE--SSGGG-EEEEEEEEEETT---EEEEEEEEHHHHHH-GGGEETTEEEEEEEEEE--/-----------------------------------------------------------EE-TTT--EESSEEEPTTT--EEEHHHHHHTTSS-HHHHHHHS------SB-TTT-SB--EEETTTTEEE-HHHHHT-TTTTT--EEEHHHHHHHHHHHHHHHHHHHHHHHHHHHHHHHHHHHHHHHHHHHHHHHHHHHHHHHHHHHHHHHHHHHHHHHHHHHHHHHHHHHHHHHHHHHHHHHHHHHHHHHHHHHHHHHHHHHHHHHHHT---PPPPTT----SSS-----EEEEEE--TT--EEEEEEEE-TTS-EEEEEEEESSEEEEEEEESS--TT--S-EEEEEEEE--SSGGG-EEEEEEEESS-EEEEEEEHHHHHHTT-BSSSEEEEEEEEEESSHHHHHHHHHHHHHHHHHHHHHHHHHHHHHHHHHHHHHHHHHHHHH-EEEEEEEEHHHHHHT-TT-EEPPPEE-TTS-EEEEEEEEEE-TT--EEEEEEEEEEE-SSTT-SEEEEEEEEEE--SSGGG-EEEEEEEEEETT---EEEEEEEEHHHHHH-GGGEETTEEEEEEEEEE--

Solvent-accessible surface area (backbone atoms only — not comparable to full-atom values): 64912 Å² total; per-residue (Å²): 137,94,84,80,92,86,86,86,79,87,78,83,84,80,85,72,87,74,76,78,80,75,72,77,81,83,81,87,86,81,82,70,77,77,77,77,78,75,79,70,80,67,76,78,72,73,80,68,80,73,74,68,77,71,68,82,53,57,68,38,52,8,72,81,74,64,42,80,30,61,52,44,50,60,39,87,80,70,58,47,35,26,28,68,64,58,48,66,68,34,74,86,53,51,61,68,38,47,61,63,56,50,62,65,70,80,64,66,73,34,30,88,88,70,70,33,56,49,55,26,25,31,68,77,77,68,43,76,31,23,75,58,37,56,74,66,34,77,90,48,49,90,48,62,63,45,49,35,67,57,54,31,54,57,54,48,49,57,48,51,51,48,52,50,52,40,52,52,51,39,54,56,50,46,61,48,23,55,56,39,50,48,46,48,51,48,34,50,49,45,50,51,52,49,53,50,51,53,49,50,53,48,51,53,35,50,48,45,39,49,51,53,50,49,52,54,47,52,55,40,49,52,54,52,46,41,45,61,53,51,50,50,47,52,50,50,52,53,52,53,49,67,69,46,46,58,68,46,34,64,76,41,41,67,58,55,46,51,48,45,51,52,53,40,51,55,65,65,69,59,81,83,72,80,73,70,56,45,72,57,40,32,80,57,39,63,49,51,69,68,45,80,40,81,26,67,57,51,92,89,60,37,73,51,44,79,47,78,45,68,28,86,87,65,48,46,28,37,37,36,34,36,53,64,75,38,32,32,41,36,40,27,61,63,65,87,58,86,82,62,51,84,41,43,29,30,39,41,39,34,41,48,29,82,48,71,89,69,33,48,71,49,76,45,80,39,50,66,48,75,45,76,44,79,75,44,52,43,70,56,45,74,70,60,56,25,53,57,95,48,28,31,47,40,30,40,32,49,36,54,63,29,42,65,34,41,28,53,48,31,50,52,48,37,56,51,43,52,50,48,41,51,48,46,50,51,50,41,52,50,49,49,50,51,40,50,52,48,49,52,51,43,55,48,57,68,60,40,31,30,43,48,40,76,38,53,49,68,54,66,70,65,58,58,91,86,41,48,73,43,74,71,40,36,33,92,79,58,31,26,31,28,41,36,38,38,78,41,69,47,98,84,68,45,54,19,35,21,41,28,42,32,70,72,42,74,62,66,75,87,57,57,58,46,50,29,35,36,37,43,30,40,51,35,78,47,74,87,64,42,48,72,48,78,52,71,48,78,43,39,74,86,50,78,56,50,70,37,84,56,66,42,51,48,64,58,54,75,71,33,65,49,33,50,51,96,66,21,38,41,33,38,35,29,42,26,75,54,132,145,89,73,93,78,82,90,85,81,88,77,83,86,84,89,79,89,73,84,74,83,73,77,78,71,87,75,86,78,80,84,74,86,74,80,76,80,75,75,70,80,70,75,80,72,72,80,68,78,70,72,68,79,71,68,82,50,56,66,38,51,11,72,82,75,65,42,80,32,61,52,44,50,59,37,87,82,69,58,47,36,26,28,68,66,59,45,64,70,33,80,83,53,52,62,66,39,48,61,62,54,51,62,66,70,80,65,67,72,35,30,89,86,71,70,34,56,49,55,27,26,30,68,76,76,69,41,76,31,25,76,58,39,57,75,67,33,78,91,48,48,89,48,62,63,46,49,36,66,58,54,33,56,57,55,48,48,56,48,50,50,48,52,50,52,40,53,52,51,39,55,56,51,46,61,48,23,56,56,39,52,48,46,48,52,48,32,50,51,46,50,50,51,49,54,51,50,52,49,51,54,48,51,54,37,50,49,46,38,49,52,54,50,49,54,53,47,50,56,39,48,52,56,53,46,42,45,62,54,50,50,52,45,51,50,50,52,52,51,53,49,66,69,46,46,60,68,43,34,63,75,42,41,68,58,54,46,50,47,46,51,52,53,40,50,55,65,67,68,60,80,81,70,82,73,71,57,46,72,56,40,33,79,57,39,61,49,51,70,68,45,80,40,81,24,68,58,51,91,89,61,38,73,51,44,78,47,78,44,67,29,84,87,66,51,45,29,35,38,35,33,36,52,63,74,37,33,32,41,36,39,27,62,63,65,88,56,86,84,61,50,84,41,43,29,30,38,40,40,34,40,47,30,81,47,72,88,70,33,47,71,51,77,44,80,40,50,66,48,75,44,76,46,79,75,45,51,42,69,55,45,75,68,65,52,27,52,56,95,49,27,32,45,41,30,41,30,50,36,53,64,29,40,65,36,41,27,54,48,33,50,51,48,38,55,50,42,50,51,48,40,53,50,46,51,51,50,42,53,49,49,49,51,52,40,50,51,49,48,53,50,43,56,51,58,69,59,40,32,29,44,47,38,76,38,52,50,68,55,66,69,65,58,59,91,86,42,48,73,44,75,70,39,36,32,90,80,58,29,27,31,28,39,37,38,38,79,41,68,48,99,83,70,45,53,18,36,22,41,28,42,33,68,70,41,73,62,64,75,85,58,57,59,45,51,27,35,37,37,44,31,40,52,34,76,49,77,87,64,42,48,74,48,79,52,73,49,77,44,40,74,85,48,78,55,50,71,39,83,56,67,42,52,48,65,58,54,74,70,34,66,50,32,50,52,96,66,22,37,39,34,39,35,30,42,27,75,52,131

Organism: Aedes albopictus (NCBI:txid7160)

Nearest PDB structures (foldseek):
  2f1x-assembly1_A  TM=8.478E-01  e=3.309E-07  Homo sapiens
  2f1x-assembly2_B  TM=8.356E-01  e=9.312E-07  Homo sapiens
  4ysi-assembly1_A  TM=8.474E-01  e=3.836E-06  Homo sapiens
  2f1y-assembly1_A  TM=8.313E-01  e=5.036E-06  Homo sapiens
  2f1z-assembly1_A  TM=7.402E-01  e=1.668E-05  Homo sapiens

pLDDT: mean 76.08, std 22.09, range [15.64, 97.12]

InterPro domains:
  IPR000315 B-box-type zinc finger [PF00643] (109-146)
  IPR000315 B-box-type zinc finger [PS50119] (111-148)
  IPR001841 Zinc finger, RING-type [PS50089] (62-97)
  IPR053003 TRIM/RBCC E3 ubiquitin-protein ligases [PTHR36754] (110-427)

Foldseek 3Di:
DDDDDDDPDDPDDDDDCVDDPCPDDDDDDDDDDDDDPPVPPPDPPPPDPPPPPPDCQPQDQAPVVRDRDSHFDQQPQPRGTHDPVVCVVVPNADVVNVVVPPPDPPPPCADPVPGAGQQKAFPVVGGTDGPVCQPPNPVRDPTDMGGPVVVCVVVVVVVVVVVVVVVVVVVVVVVVVVVVVVVVVVVVVVVVVVVVVVVVVVVVFVVQLVVVVVVLVVVVVCVVCVVVVLVVVVVVLVVVCVVLPDVRCVVCVVVSVVVVVVSVVVVVPDDPDDDDPQCGGGQWGHGFDKDKDKFFQDPPDFWGDWDWDAAPLGWIKTWTWTDDQFTKIKIATPDDDPPQWPFKKKKWKWWDFPDNVPIFIDMDIDTRGIDMDTGGGPVCCVPGRQDDPRIIMMMMHMYGRTVVSSVSNVVVVVVVVVVVVVVVVVVVVVVVVVVVVVVVVVVVVVQWQKDKDKAFLVCLVVQDQQFDKGDWTQHPQGWTKIKTWHWDQDPVRFTFIWMFMATPDDDPPPDQKFKKWKKKWWAFQDPVPIQMDTDIDIHGDVDDTDGDDRSDTSVVCSVDCRQDDPSIGMMMMIMHTDD/DDDDDDDDDDPDDDDDPPPDPPPDPDDDDDDDPDDDPPVPPPDPPPPPPPPPPPDCQPQDQAPVVRDRDSHFDAQPQPRGTHDPVVCVVVPNQDVVNVVVPPPPPPPDQADPVPRAGQQKAFPVVGDTDGPVCQVPNPVRDPTDMGGPVVVCVVVVVVVVVVVVVVVVVVVVVVVVVVVVVVVVVVVVVVVVVVVVVVVVVVVVFVVQLVVVVVVLVVVVVCVVCVVVVLVVVVVVLVVVCVVLPDVRCVVCVVVSVVVVVVSVVVVVPDDPDDDDPQCGGGQWGHGFDKDKDKFFQDPPDFWGDWDWDAAPLGWIKTWTWTDDQFTKIKIATPDDDPPQWAFKKKKWKWWDFPDNVPIFIDMDIDTRGIDMDTGGGPVCCVPGRQDDPRIIMMMMHMYGRTVVSSVSNVVVVVVVVVVVVVVVVVVVVVVVVVVVVVVVVVVVVVQWQKDKDKAFLVCLVVQDQQFDKGDWTQHPQGWTKIKTWHWDQDPVRFTFIWMFMATPDDDPPPDQKFKKWKKKWWAFQDPVPIQIDTDIDIHGDVDDTDGDDRSDTSVVCSVDCRQDDPNIGMMMMIMHTDD